Protein AF-0000000066920288 (afdb_homodimer)

InterPro domains:
  IPR000560 Histidine phosphatase superfamily, clade-2 [PF00328] (87-363)
  IPR000560 Histidine phosphatase superfamily, clade-2 [cd07061] (86-360)
  IPR029033 Histidine phosphatase superfamily [G3DSA:3.40.50.1240] (85-454)
  IPR029033 Histidine phosphatase superfamily [SSF53254] (85-442)
  IPR050645 Histidine Acid Phosphatase [PTHR11567] (82-446)

pLDDT: mean 73.89, std 30.84, range [15.23, 98.94]

Foldseek 3Di:
DPPPPPPPPDPPPPPPPPPDDDPPPPPPPPPCQDFPPPPPDDPPPPPDDDPPDVDPPPPDPDDDRPDDPCPDDPQDFAAEDPQFQAKEWEAEFFAFAFQFALDDVDCPPVFHNPDHPAQTPRRLCLLLQVLQVVLRRCVPSDDLADDPLAEAEEEAPDNRLVSSRQNSNQNRNFADDVRDDDPPDRGDDDDYYHDCVAFPVLQKDFPLLCVLQVCLQQQVDPVSVVVCVVCVFLLVLCCVQSVSRNQDNRRNLVVLQSVLSNLVVCQLSVHDDDPSLQCDDDDPDHNVRSNVVSNVSHCVSLLVQLPDPSSLLSQAQANLVVVLVVLVCCQVCVPNRNHHYYYYYHHWNHQSSNCVLLAFPDRGDHHSWHKMWTWGPPPHTKIFIWIKDFDDDSSDTDHMGIGGTRGHPVQVVQADDPRIHHSVVSCVSNVVSHDDDVCVRGVDIDRNPPPPPPDPPPPPPPPPPPPVPPPCPVPPPPPDDDDPDPDDDDDDDDDDDDPDPD/DDPPDDDPPPPDPPPPDPDDDDPPPPPPPVPCLDDPPPPPPDPPPPPDDACDCYGPPDPDPPPDGPPDDCPDQFADFAAFDPQFQAKEWEAEFFAFAFQFALDDCPVVPVQHDPDHRAQTPRRLCLLLQVLQVVLRRCVPSDDLADDPLAEAEEEAPDNRLVSSRQNSNQNRNFADDVRDDDPPDRGDDDDYYHDCVAFPVLQKDFPLLCVLQVCLQQQVDPVSVVVCVVCVFLLVLCCVQSVPRNQDNRRNLVVLQSVLSNLVVCQLSVHDDDPSLQCDDDDPDHNVNSNVVSNVSHCVSLLVQLPDDSSLLSQAQANLVVVLVVLVCCQVPVPNRNHHYYYYYHHWNHQSSNCVLLQFPDRGDHHSWHKMWTWGPPPHTKIFIWIKDFDDDSSDTDHMGIGGTRGHPVQVVQADDSRIHHSVVSCVSNVVSHDDDVCVRGVPIDRNPPPPPPPPPPPPPPPPPPPVPPPPPPVVPPPPPPPPDPPDDPPDDPDDPDDDDD

Organism: Strongyloides stercoralis (NCBI:txid6248)

Secondary structure (DSSP, 8-state):
--TTSGGGSGGGGGGSSTT---------------------------------SS-----------S-S----S--------TTEEEEEEEEE---B--SS-SS---TT-TT-SS-TTSB-HHHHHHHHHHHHHHHHHHTTSS-SS--TTTEEEEE-SSHHHHHHHHHHHHHH----GGG--STT--------EE-HHHH-GGGEE-HHHHHHHHHHHTT-SHHHHHHHHHTHHHHHHHHHH-GGG---GGGHHHHHHHHHHHHHHHHHTTPPPPHHHHT--BTTB-HHHHHHHHHTTTTHHHHHHHHSHHHHHHHHHHHHHHHHHHHHHHHHSTTT----EEEEEE-HHHHHHHHHHTTB--S---TT-EEEEEEE-SSSSEEEEEEEEEEEETTEEEEEEEEE--B-HHHHHHEETTTEEEHHHHHHHTGGG----HHHH-SS-EE-------------------------------------------------------/--TT----GGGGGGGGGGGS-------------------------------TTT-----------TTS----STT------TTEEEEEEEEE---B--SS-SS---S-STT-SS-TTSB-HHHHHHHHHHHHHHHHHHTTSS-SS--TTTEEEEE-SSHHHHHHHHHHHHHH----GGG--STT--------EE-HHHH-GGGEE-HHHHHHHHHHHTT-SHHHHHHHHHTHHHHHHHHHH-GGG---GGGHHHHHHHHHHHHHHHHHTTPPPPHHHHT--BTTB-HHHHHHHHHTTTTHHHHHHHHSHHHHHHHHHHHHHHHHHHHHHHHHSTTT----EEEEEE-HHHHHHHHHHTTB--S---TT-EEEEEEE-SSSSEEEEEEEEEEEETTEEEEEEEEE--B-HHHHHHEETTTEEEHHHHHHHTGGG----HHHH-SS-EE------------------------------------------TT-----------

Structure (mmCIF, N/CA/C/O backbone):
data_AF-0000000066920288-model_v1
#
loop_
_entity.id
_entity.type
_entity.pdbx_description
1 polymer '2,3-bisphosphoglycerate 3-phosphatase'
#
loop_
_atom_site.group_PDB
_atom_site.id
_atom_site.type_symbol
_atom_site.label_atom_id
_atom_site.label_alt_id
_atom_site.label_comp_id
_atom_site.label_asym_id
_atom_site.label_entity_id
_atom_site.label_seq_id
_atom_site.pdbx_PDB_ins_code
_atom_site.Cartn_x
_atom_site.Cartn_y
_atom_site.Cartn_z
_atom_site.occupancy
_atom_site.B_iso_or_equiv
_atom_site.auth_seq_id
_atom_site.auth_comp_id
_atom_site.auth_asym_id
_atom_site.auth_atom_id
_atom_site.pdbx_PDB_model_num
ATOM 1 N N . MET A 1 1 ? -28.141 -72.062 24.031 1 22.42 1 MET A N 1
ATOM 2 C CA . MET A 1 1 ? -27 -72.25 23.125 1 22.42 1 MET A CA 1
ATOM 3 C C . MET A 1 1 ? -27.438 -72.125 21.672 1 22.42 1 MET A C 1
ATOM 5 O O . MET A 1 1 ? -26.734 -71.562 20.828 1 22.42 1 MET A O 1
ATOM 9 N N . SER A 1 2 ? -28.375 -73 21.188 1 24.81 2 SER A N 1
ATOM 10 C CA . SER A 1 2 ? -28.609 -73.812 19.984 1 24.81 2 SER A CA 1
ATOM 11 C C . SER A 1 2 ? -29.219 -73 18.875 1 24.81 2 SER A C 1
ATOM 13 O O . SER A 1 2 ? -29.125 -73.312 17.703 1 24.81 2 SER A O 1
ATOM 15 N N . LYS A 1 3 ? -30.25 -72.25 19.156 1 25.55 3 LYS A N 1
ATOM 16 C CA . LYS A 1 3 ? -31.344 -71.688 18.359 1 25.55 3 LYS A CA 1
ATOM 17 C C . LYS A 1 3 ? -30.828 -70.625 17.406 1 25.55 3 LYS A C 1
ATOM 19 O O . LYS A 1 3 ? -31.625 -69.938 16.781 1 25.55 3 LYS A O 1
ATOM 24 N N . TYR A 1 4 ? -29.422 -70.125 17.5 1 25.45 4 TYR A N 1
ATOM 25 C CA . TYR A 1 4 ? -28.688 -69 16.969 1 25.45 4 TYR A CA 1
ATOM 26 C C . TYR A 1 4 ? -28.469 -69.125 15.461 1 25.45 4 TYR A C 1
ATOM 28 O O . TYR A 1 4 ? -27.938 -68.25 14.805 1 25.45 4 TYR A O 1
ATOM 36 N N . PHE A 1 5 ? -28.359 -70.438 14.93 1 26.66 5 PHE A N 1
ATOM 37 C CA . PHE A 1 5 ? -27.547 -70.75 13.766 1 26.66 5 PHE A CA 1
ATOM 38 C C . PHE A 1 5 ? -28.219 -70.312 12.484 1 26.66 5 PHE A C 1
ATOM 40 O O . PHE A 1 5 ? -27.609 -70.312 11.414 1 26.66 5 PHE A O 1
ATOM 47 N N . PHE A 1 6 ? -29.562 -70.25 12.344 1 25.16 6 PHE A N 1
ATOM 48 C CA . PHE A 1 6 ? -30.375 -70.438 11.148 1 25.16 6 PHE A CA 1
ATOM 49 C C . PHE A 1 6 ? -30.297 -69.188 10.266 1 25.16 6 PHE A C 1
ATOM 51 O O . PHE A 1 6 ? -30.656 -69.25 9.086 1 25.16 6 PHE A O 1
ATOM 58 N N . PHE A 1 7 ? -30.172 -67.938 10.805 1 25.56 7 PHE A N 1
ATOM 59 C CA . PHE A 1 7 ? -30.609 -66.688 10.18 1 25.56 7 PHE A CA 1
ATOM 60 C C . PHE A 1 7 ? -29.641 -66.25 9.078 1 25.56 7 PHE A C 1
ATOM 62 O O . PHE A 1 7 ? -29.797 -65.188 8.484 1 25.56 7 PHE A O 1
ATOM 69 N N . ILE A 1 8 ? -28.453 -66.938 8.805 1 26.42 8 ILE A N 1
ATOM 70 C CA . ILE A 1 8 ? -27.281 -66.5 8.047 1 26.42 8 ILE A CA 1
ATOM 71 C C . ILE A 1 8 ? -27.578 -66.625 6.555 1 26.42 8 ILE A C 1
ATOM 73 O O . ILE A 1 8 ? -27.031 -65.812 5.77 1 26.42 8 ILE A O 1
ATOM 77 N N . ILE A 1 9 ? -28.375 -67.562 6.023 1 26.83 9 ILE A N 1
ATOM 78 C CA . ILE A 1 9 ? -28.281 -68.062 4.672 1 26.83 9 ILE A CA 1
ATOM 79 C C . ILE A 1 9 ? -28.859 -67.062 3.67 1 26.83 9 ILE A C 1
ATOM 81 O O . ILE A 1 9 ? -28.344 -66.938 2.557 1 26.83 9 ILE A O 1
ATOM 85 N N . ILE A 1 10 ? -29.969 -66.312 3.922 1 24.98 10 ILE A N 1
ATOM 86 C CA . ILE A 1 10 ? -30.875 -65.875 2.871 1 24.98 10 ILE A CA 1
ATOM 87 C C . ILE A 1 10 ? -30.219 -64.688 2.117 1 24.98 10 ILE A C 1
ATOM 89 O O . ILE A 1 10 ? -30.453 -64.562 0.915 1 24.98 10 ILE A O 1
ATOM 93 N N . ILE A 1 11 ? -29.422 -63.75 2.734 1 26.41 11 ILE A N 1
ATOM 94 C CA . ILE A 1 11 ? -29.281 -62.406 2.213 1 26.41 11 ILE A CA 1
ATOM 95 C C . ILE A 1 11 ? -28.312 -62.406 1.032 1 26.41 11 ILE A C 1
ATOM 97 O O . ILE A 1 11 ? -28.25 -61.438 0.276 1 26.41 11 ILE A O 1
ATOM 101 N N . THR A 1 12 ? -27.531 -63.5 0.708 1 24.62 12 THR A N 1
ATOM 102 C CA . THR A 1 12 ? -26.438 -63.5 -0.267 1 24.62 12 THR A CA 1
ATOM 103 C C . THR A 1 12 ? -26.984 -63.438 -1.689 1 24.62 12 THR A C 1
ATOM 105 O O . THR A 1 12 ? -26.266 -63.094 -2.625 1 24.62 12 THR A O 1
ATOM 108 N N . PHE A 1 13 ? -28.188 -64 -1.897 1 26.08 13 PHE A N 1
ATOM 109 C CA . PHE A 1 13 ? -28.578 -64.375 -3.248 1 26.08 13 PHE A CA 1
ATOM 110 C C . PHE A 1 13 ? -28.75 -63.156 -4.141 1 26.08 13 PHE A C 1
ATOM 112 O O . PHE A 1 13 ? -28.5 -63.219 -5.348 1 26.08 13 PHE A O 1
ATOM 119 N N . LEU A 1 14 ? -29.297 -62.062 -3.607 1 22.94 14 LEU A N 1
ATOM 120 C CA . LEU A 1 14 ? -29.875 -61.062 -4.508 1 22.94 14 LEU A CA 1
ATOM 121 C C . LEU A 1 14 ? -28.781 -60.312 -5.27 1 22.94 14 LEU A C 1
ATOM 123 O O . LEU A 1 14 ? -29.078 -59.375 -6.027 1 22.94 14 LEU A O 1
ATOM 127 N N . LEU A 1 15 ? -27.484 -60.469 -4.996 1 23.77 15 LEU A N 1
ATOM 128 C CA . LEU A 1 15 ? -26.375 -59.688 -5.523 1 23.77 15 LEU A CA 1
ATOM 129 C C . LEU A 1 15 ? -26.141 -60 -7 1 23.77 15 LEU A C 1
ATOM 131 O O . LEU A 1 15 ? -25.516 -59.188 -7.711 1 23.77 15 LEU A O 1
ATOM 135 N N . PHE A 1 16 ? -26.406 -61.188 -7.477 1 23.61 16 PHE A N 1
ATOM 136 C CA . PHE A 1 16 ? -25.672 -61.719 -8.633 1 23.61 16 PHE A CA 1
ATOM 137 C C . PHE A 1 16 ? -26.188 -61.062 -9.922 1 23.61 16 PHE A C 1
ATOM 139 O O . PHE A 1 16 ? -25.469 -61 -10.922 1 23.61 16 PHE A O 1
ATOM 146 N N . LEU A 1 17 ? -27.484 -60.875 -10.07 1 20.44 17 LEU A N 1
ATOM 147 C CA . LEU A 1 17 ? -28.016 -61 -11.422 1 20.44 17 LEU A CA 1
ATOM 148 C C . LEU A 1 17 ? -27.609 -59.844 -12.305 1 20.44 17 LEU A C 1
ATOM 150 O O . LEU A 1 17 ? -27.828 -59.844 -13.516 1 20.44 17 LEU A O 1
ATOM 154 N N . ASN A 1 18 ? -27.406 -58.625 -11.797 1 20.14 18 ASN A N 1
ATOM 155 C CA . ASN A 1 18 ? -27.688 -57.5 -12.695 1 20.14 18 ASN A CA 1
ATOM 156 C C . ASN A 1 18 ? -26.562 -57.312 -13.703 1 20.14 18 ASN A C 1
ATOM 158 O O . ASN A 1 18 ? -25.828 -56.312 -13.609 1 20.14 18 ASN A O 1
ATOM 162 N N . PHE A 1 19 ? -25.656 -58.25 -14.023 1 21.72 19 PHE A N 1
ATOM 163 C CA . PHE A 1 19 ? -24.406 -58 -14.727 1 21.72 19 PHE A CA 1
ATOM 164 C C . PHE A 1 19 ? -24.656 -57.656 -16.188 1 21.72 19 PHE A C 1
ATOM 166 O O . PHE A 1 19 ? -23.844 -56.969 -16.828 1 21.72 19 PHE A O 1
ATOM 173 N N . PHE A 1 20 ? -25.547 -58.375 -16.953 1 20.83 20 PHE A N 1
ATOM 174 C CA . PHE A 1 20 ? -25.156 -58.781 -18.281 1 20.83 20 PHE A CA 1
ATOM 175 C C . PHE A 1 20 ? -25.234 -57.625 -19.266 1 20.83 20 PHE A C 1
ATOM 177 O O . PHE A 1 20 ? -24.344 -57.469 -20.125 1 20.83 20 PHE A O 1
ATOM 184 N N . THR A 1 21 ? -26.438 -57.094 -19.578 1 18.03 21 THR A N 1
ATOM 185 C CA . THR A 1 21 ? -26.859 -57.125 -20.969 1 18.03 21 THR A CA 1
ATOM 186 C C . THR A 1 21 ? -26.141 -56.031 -21.766 1 18.03 21 THR A C 1
ATOM 188 O O . THR A 1 21 ? -25.672 -56.281 -22.891 1 18.03 21 THR A O 1
ATOM 191 N N . ASN A 1 22 ? -26.547 -54.75 -21.703 1 19.12 22 ASN A N 1
ATOM 192 C CA . ASN A 1 22 ? -26.938 -54.062 -22.922 1 19.12 22 ASN A CA 1
ATOM 193 C C . ASN A 1 22 ? -25.719 -53.531 -23.656 1 19.12 22 ASN A C 1
ATOM 195 O O . ASN A 1 22 ? -24.969 -52.719 -23.109 1 19.12 22 ASN A O 1
ATOM 199 N N . LYS A 1 23 ? -25.156 -54.281 -24.625 1 22.09 23 LYS A N 1
ATOM 200 C CA . LYS A 1 23 ? -24.016 -54.125 -25.531 1 22.09 23 LYS A CA 1
ATOM 201 C C . LYS A 1 23 ? -24.234 -52.938 -26.469 1 22.09 23 LYS A C 1
ATOM 203 O O . LYS A 1 23 ? -23.688 -52.906 -27.578 1 22.09 23 LYS A O 1
ATOM 208 N N . VAL A 1 24 ? -25.078 -51.875 -26.203 1 19.77 24 VAL A N 1
ATOM 209 C CA . VAL A 1 24 ? -25.406 -51.125 -27.391 1 19.77 24 VAL A CA 1
ATOM 210 C C . VAL A 1 24 ? -24.141 -50.625 -28.062 1 19.77 24 VAL A C 1
ATOM 212 O O . VAL A 1 24 ? -23.203 -50.188 -27.359 1 19.77 24 VAL A O 1
ATOM 215 N N . SER A 1 25 ? -23.906 -50.969 -29.359 1 19.45 25 SER A N 1
ATOM 216 C CA . SER A 1 25 ? -22.906 -50.844 -30.422 1 19.45 25 SER A CA 1
ATOM 217 C C . SER A 1 25 ? -22.562 -49.375 -30.703 1 19.45 25 SER A C 1
ATOM 219 O O . SER A 1 25 ? -23.359 -48.656 -31.312 1 19.45 25 SER A O 1
ATOM 221 N N . ALA A 1 26 ? -22.422 -48.531 -29.75 1 19.11 26 ALA A N 1
ATOM 222 C CA . ALA A 1 26 ? -22.312 -47.094 -30.125 1 19.11 26 ALA A CA 1
ATOM 223 C C . ALA A 1 26 ? -21.188 -46.875 -31.125 1 19.11 26 ALA A C 1
ATOM 225 O O . ALA A 1 26 ? -20.031 -47.25 -30.844 1 19.11 26 ALA A O 1
ATOM 226 N N . SER A 1 27 ? -21.484 -46.938 -32.438 1 19.3 27 SER A N 1
ATOM 227 C CA . SER A 1 27 ? -20.781 -46.656 -33.688 1 19.3 27 SER A CA 1
ATOM 228 C C . SER A 1 27 ? -19.953 -45.375 -33.594 1 19.3 27 SER A C 1
ATOM 230 O O . SER A 1 27 ? -20.453 -44.344 -33.156 1 19.3 27 SER A O 1
ATOM 232 N N . SER A 1 28 ? -18.641 -45.5 -33.562 1 19.73 28 SER A N 1
ATOM 233 C CA . SER A 1 28 ? -17.5 -44.625 -33.344 1 19.73 28 SER A CA 1
ATOM 234 C C . SER A 1 28 ? -17.406 -43.562 -34.406 1 19.73 28 SER A C 1
ATOM 236 O O . SER A 1 28 ? -16.766 -43.781 -35.438 1 19.73 28 SER A O 1
ATOM 238 N N . TYR A 1 29 ? -18.578 -43.031 -35 1 18.22 29 TYR A N 1
ATOM 239 C CA . TYR A 1 29 ? -18.312 -42.188 -36.156 1 18.22 29 TYR A CA 1
ATOM 240 C C . TYR A 1 29 ? -17.219 -41.188 -35.844 1 18.22 29 TYR A C 1
ATOM 242 O O . TYR A 1 29 ? -17.344 -40.406 -34.875 1 18.22 29 TYR A O 1
ATOM 250 N N . LYS A 1 30 ? -16.031 -41.438 -36.281 1 22.17 30 LYS A N 1
ATOM 251 C CA . LYS A 1 30 ? -14.695 -40.844 -36.344 1 22.17 30 LYS A CA 1
ATOM 252 C C . LYS A 1 30 ? -14.734 -39.438 -36.969 1 22.17 30 LYS A C 1
ATOM 254 O O . LYS A 1 30 ? -14.383 -39.25 -38.125 1 22.17 30 LYS A O 1
ATOM 259 N N . ASN A 1 31 ? -15.898 -38.688 -36.75 1 18.06 31 ASN A N 1
ATOM 260 C CA . ASN A 1 31 ? -15.906 -37.5 -37.625 1 18.06 31 ASN A CA 1
ATOM 261 C C . ASN A 1 31 ? -14.562 -36.781 -37.594 1 18.06 31 ASN A C 1
ATOM 263 O O . ASN A 1 31 ? -13.898 -36.719 -36.562 1 18.06 31 ASN A O 1
ATOM 267 N N . LEU A 1 32 ? -14 -36.594 -38.75 1 18.88 32 LEU A N 1
ATOM 268 C CA . LEU A 1 32 ? -12.836 -36.031 -39.438 1 18.88 32 LEU A CA 1
ATOM 269 C C . LEU A 1 32 ? -12.555 -34.594 -38.938 1 18.88 32 LEU A C 1
ATOM 271 O O . LEU A 1 32 ? -13.219 -33.656 -39.375 1 18.88 32 LEU A O 1
ATOM 275 N N . ILE A 1 33 ? -12.797 -34.406 -37.625 1 18.81 33 ILE A N 1
ATOM 276 C CA . ILE A 1 33 ? -12.648 -32.969 -37.438 1 18.81 33 ILE A CA 1
ATOM 277 C C . ILE A 1 33 ? -11.273 -32.531 -37.906 1 18.81 33 ILE A C 1
ATOM 279 O O . ILE A 1 33 ? -10.25 -32.969 -37.406 1 18.81 33 ILE A O 1
ATOM 283 N N . ARG A 1 34 ? -11.203 -32.188 -39.031 1 19.7 34 ARG A N 1
ATOM 284 C CA . ARG A 1 34 ? -10.109 -31.625 -39.812 1 19.7 34 ARG A CA 1
ATOM 285 C C . ARG A 1 34 ? -9.359 -30.562 -39.031 1 19.7 34 ARG A C 1
ATOM 287 O O . ARG A 1 34 ? -9.977 -29.656 -38.438 1 19.7 34 ARG A O 1
ATOM 294 N N . LYS A 1 35 ? -8.203 -30.969 -38.688 1 22.52 35 LYS A N 1
ATOM 295 C CA . LYS A 1 35 ? -7.133 -30.219 -38.062 1 22.52 35 LYS A CA 1
ATOM 296 C C . LYS A 1 35 ? -6.941 -28.859 -38.719 1 22.52 35 LYS A C 1
ATOM 298 O O . LYS A 1 35 ? -6.668 -28.766 -39.906 1 22.52 35 LYS A O 1
ATOM 303 N N . ARG A 1 36 ? -7.793 -27.922 -38.281 1 18.95 36 ARG A N 1
ATOM 304 C CA . ARG A 1 36 ? -7.609 -26.609 -38.906 1 18.95 36 ARG A CA 1
ATOM 305 C C . ARG A 1 36 ? -6.133 -26.219 -38.938 1 18.95 36 ARG A C 1
ATOM 307 O O . ARG A 1 36 ? -5.453 -26.281 -37.906 1 18.95 36 ARG A O 1
ATOM 314 N N . GLU A 1 37 ? -5.609 -26.406 -40.062 1 22.81 37 GLU A N 1
ATOM 315 C CA . GLU A 1 37 ? -4.262 -26.031 -40.469 1 22.81 37 GLU A CA 1
ATOM 316 C C . GLU A 1 37 ? -3.971 -24.562 -40.156 1 22.81 37 GLU A C 1
ATOM 318 O O . GLU A 1 37 ? -4.582 -23.672 -40.75 1 22.81 37 GLU A O 1
ATOM 323 N N . GLU A 1 38 ? -3.896 -24.297 -38.938 1 20.47 38 GLU A N 1
ATOM 324 C CA . GLU A 1 38 ? -3.678 -22.875 -38.656 1 20.47 38 GLU A CA 1
ATOM 325 C C . GLU A 1 38 ? -2.4 -22.375 -39.312 1 20.47 38 GLU A C 1
ATOM 327 O O . GLU A 1 38 ? -1.311 -22.875 -39.062 1 20.47 38 GLU A O 1
ATOM 332 N N . ILE A 1 39 ? -2.574 -21.953 -40.5 1 21.84 39 ILE A N 1
ATOM 333 C CA . ILE A 1 39 ? -1.542 -21.281 -41.281 1 21.84 39 ILE A CA 1
ATOM 334 C C . ILE A 1 39 ? -0.946 -20.141 -40.469 1 21.84 39 ILE A C 1
ATOM 336 O O . ILE A 1 39 ? -1.652 -19.188 -40.125 1 21.84 39 ILE A O 1
ATOM 340 N N . VAL A 1 40 ? 0.105 -20.406 -39.781 1 23.23 40 VAL A N 1
ATOM 341 C CA . VAL A 1 40 ? 0.87 -19.578 -38.875 1 23.23 40 VAL A CA 1
ATOM 342 C C . VAL A 1 40 ? 1.486 -18.406 -39.625 1 23.23 40 VAL A C 1
ATOM 344 O O . VAL A 1 40 ? 2.494 -18.562 -40.312 1 23.23 40 VAL A O 1
ATOM 347 N N . ASP A 1 41 ? 0.615 -17.672 -40.312 1 20.81 41 ASP A N 1
ATOM 348 C CA . ASP A 1 41 ? 1.291 -16.609 -41.031 1 20.81 41 ASP A CA 1
ATOM 349 C C . ASP A 1 41 ? 2.17 -15.773 -40.094 1 20.81 41 ASP A C 1
ATOM 351 O O . ASP A 1 41 ? 1.993 -15.812 -38.875 1 20.81 41 ASP A O 1
ATOM 355 N N . ASN A 1 42 ? 2.816 -14.734 -40.688 1 23.11 42 ASN A N 1
ATOM 356 C CA . ASN A 1 42 ? 3.951 -13.844 -40.438 1 23.11 42 ASN A CA 1
ATOM 357 C C . ASN A 1 42 ? 3.729 -12.953 -39.219 1 23.11 42 ASN A C 1
ATOM 359 O O . ASN A 1 42 ? 2.668 -12.344 -39.094 1 23.11 42 ASN A O 1
ATOM 363 N N . GLU A 1 43 ? 4.465 -13.172 -38.281 1 24.05 43 GLU A N 1
ATOM 364 C CA . GLU A 1 43 ? 4.402 -12.633 -36.906 1 24.05 43 GLU A CA 1
ATOM 365 C C . GLU A 1 43 ? 4.508 -11.109 -36.906 1 24.05 43 GLU A C 1
ATOM 367 O O . GLU A 1 43 ? 5.578 -10.555 -37.188 1 24.05 43 GLU A O 1
ATOM 372 N N . PRO A 1 44 ? 3.576 -10.336 -37.562 1 24.78 44 PRO A N 1
ATOM 373 C CA . PRO A 1 44 ? 4.027 -8.945 -37.406 1 24.78 44 PRO A CA 1
ATOM 374 C C . PRO A 1 44 ? 4.172 -8.523 -35.969 1 24.78 44 PRO A C 1
ATOM 376 O O . PRO A 1 44 ? 3.305 -8.82 -35.125 1 24.78 44 PRO A O 1
ATOM 379 N N . ASN A 1 45 ? 5.336 -8.406 -35.312 1 24.78 45 ASN A N 1
ATOM 380 C CA . ASN A 1 45 ? 5.789 -7.938 -34 1 24.78 45 ASN A CA 1
ATOM 381 C C . ASN A 1 45 ? 5.176 -6.586 -33.656 1 24.78 45 ASN A C 1
ATOM 383 O O . ASN A 1 45 ? 5.723 -5.848 -32.812 1 24.78 45 ASN A O 1
ATOM 387 N N . SER A 1 46 ? 4.285 -5.973 -34.438 1 24.16 46 SER A N 1
ATOM 388 C CA . SER A 1 46 ? 3.789 -4.645 -34.094 1 24.16 46 SER A CA 1
ATOM 389 C C . SER A 1 46 ? 2.869 -4.691 -32.875 1 24.16 46 SER A C 1
ATOM 391 O O . SER A 1 46 ? 1.841 -5.371 -32.906 1 24.16 46 SER A O 1
ATOM 393 N N . THR A 1 47 ? 3.361 -4.562 -31.656 1 26.78 47 THR A N 1
ATOM 394 C CA . THR A 1 47 ? 2.482 -4.344 -30.516 1 26.78 47 THR A CA 1
ATOM 395 C C . THR A 1 47 ? 1.439 -3.275 -30.828 1 26.78 47 THR A C 1
ATOM 397 O O . THR A 1 47 ? 1.716 -2.08 -30.719 1 26.78 47 THR A O 1
ATOM 400 N N . GLU A 1 48 ? 0.559 -3.234 -31.875 1 23.62 48 GLU A N 1
ATOM 401 C CA . GLU A 1 48 ? -0.485 -2.227 -32.031 1 23.62 48 GLU A CA 1
ATOM 402 C C . GLU A 1 48 ? -1.294 -2.068 -30.75 1 23.62 48 GLU A C 1
ATOM 404 O O . GLU A 1 48 ? -1.365 -2.992 -29.938 1 23.62 48 GLU A O 1
ATOM 409 N N . ILE A 1 49 ? -2.219 -0.862 -30.672 1 26.91 49 ILE A N 1
ATOM 410 C CA . ILE A 1 49 ? -2.764 0.38 -30.141 1 26.91 49 ILE A CA 1
ATOM 411 C C . ILE A 1 49 ? -3.953 0.071 -29.234 1 26.91 49 ILE A C 1
ATOM 413 O O . ILE A 1 49 ? -4.82 -0.733 -29.578 1 26.91 49 ILE A O 1
ATOM 417 N N . PHE A 1 50 ? -3.885 0.544 -28.109 1 28.69 50 PHE A N 1
ATOM 418 C CA . PHE A 1 50 ? -4.781 0.933 -27.016 1 28.69 50 PHE A CA 1
ATOM 419 C C . PHE A 1 50 ? -5.871 1.867 -27.531 1 28.69 50 PHE A C 1
ATOM 421 O O . PHE A 1 50 ? -5.602 3.023 -27.859 1 28.69 50 PHE A O 1
ATOM 428 N N . ASP A 1 51 ? -7.047 1.582 -28.125 1 27.34 51 ASP A N 1
ATOM 429 C CA . ASP A 1 51 ? -8.008 2.678 -28.188 1 27.34 51 ASP A CA 1
ATOM 430 C C . ASP A 1 51 ? -8.656 2.904 -26.812 1 27.34 51 ASP A C 1
ATOM 432 O O . ASP A 1 51 ? -9.477 2.096 -26.375 1 27.34 51 ASP A O 1
ATOM 436 N N . ASP A 1 52 ? -8.141 3.402 -25.859 1 28.78 52 ASP A N 1
ATOM 437 C CA . ASP A 1 52 ? -8.852 3.668 -24.609 1 28.78 52 ASP A CA 1
ATOM 438 C C . ASP A 1 52 ? -10.148 4.422 -24.875 1 28.78 52 ASP A C 1
ATOM 440 O O . ASP A 1 52 ? -10.734 4.992 -23.953 1 28.78 52 ASP A O 1
ATOM 444 N N . PRO A 1 53 ? -10.898 4.867 -26.047 1 31.69 53 PRO A N 1
ATOM 445 C CA . PRO A 1 53 ? -12.062 5.715 -25.797 1 31.69 53 PRO A CA 1
ATOM 446 C C . PRO A 1 53 ? -13.195 4.969 -25.078 1 31.69 53 PRO A C 1
ATOM 448 O O . PRO A 1 53 ? -13.219 3.734 -25.094 1 31.69 53 PRO A O 1
ATOM 451 N N . ASP A 1 54 ? -14.492 5.117 -24.594 1 30.31 54 ASP A N 1
ATOM 452 C CA . ASP A 1 54 ? -15.469 4.07 -24.328 1 30.31 54 ASP A CA 1
ATOM 453 C C . ASP A 1 54 ? -15.406 2.975 -25.391 1 30.31 54 ASP A C 1
ATOM 455 O O . ASP A 1 54 ? -15.633 3.236 -26.562 1 30.31 54 ASP A O 1
ATOM 459 N N . VAL A 1 55 ? -14.75 1.848 -25.438 1 32.19 55 VAL A N 1
ATOM 460 C CA . VAL A 1 55 ? -14.219 0.715 -26.188 1 32.19 55 VAL A CA 1
ATOM 461 C C . VAL A 1 55 ? -15.344 0.025 -26.953 1 32.19 55 VAL A C 1
ATOM 463 O O . VAL A 1 55 ? -16.266 -0.517 -26.344 1 32.19 55 VAL A O 1
ATOM 466 N N . ASN A 1 56 ? -15.523 0.317 -28.25 1 27.67 56 ASN A N 1
ATOM 467 C CA . ASN A 1 56 ? -16.266 -0.487 -29.219 1 27.67 56 ASN A CA 1
ATOM 468 C C . ASN A 1 56 ? -15.672 -1.88 -29.375 1 27.67 56 ASN A C 1
ATOM 470 O O . ASN A 1 56 ? -14.711 -2.068 -30.125 1 27.67 56 ASN A O 1
ATOM 474 N N . VAL A 1 57 ? -15.508 -2.697 -28.516 1 28.47 57 VAL A N 1
ATOM 475 C CA . VAL A 1 57 ? -15.062 -4.082 -28.625 1 28.47 57 VAL A CA 1
ATOM 476 C C . VAL A 1 57 ? -15.93 -4.828 -29.641 1 28.47 57 VAL A C 1
ATOM 478 O O . VAL A 1 57 ? -17.109 -5.078 -29.391 1 28.47 57 VAL A O 1
ATOM 481 N N . LEU A 1 58 ? -15.648 -4.652 -30.938 1 26.14 58 LEU A N 1
ATOM 482 C CA . LEU A 1 58 ? -16.203 -5.617 -31.891 1 26.14 58 LEU A CA 1
ATOM 483 C C . LEU A 1 58 ? -15.594 -6.996 -31.672 1 26.14 58 LEU A C 1
ATOM 485 O O . LEU A 1 58 ? -14.383 -7.18 -31.859 1 26.14 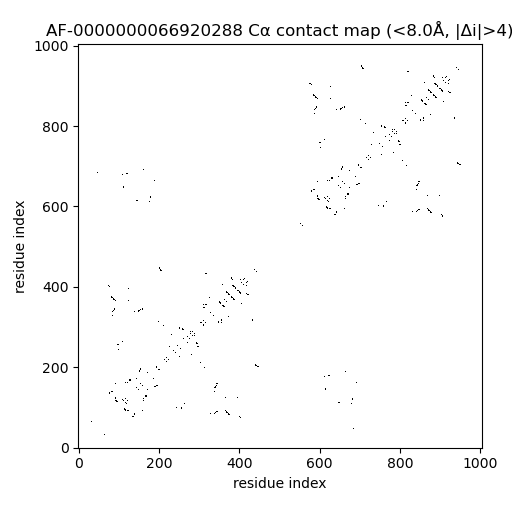58 LEU A O 1
ATOM 489 N N . LEU A 1 59 ? -16.109 -7.945 -30.938 1 26.77 59 LEU A N 1
ATOM 490 C CA . LEU A 1 59 ? -15.859 -9.375 -30.828 1 26.77 59 LEU A CA 1
ATOM 491 C C . LEU A 1 59 ? -15.875 -10.039 -32.188 1 26.77 59 LEU A C 1
ATOM 493 O O . LEU A 1 59 ? -16.922 -10.148 -32.844 1 26.77 59 LEU A O 1
ATOM 497 N N . ASN A 1 60 ? -14.859 -9.93 -33 1 24.09 60 ASN A N 1
ATOM 498 C CA . ASN A 1 60 ? -14.812 -10.812 -34.188 1 24.09 60 ASN A CA 1
ATOM 499 C C . ASN A 1 60 ? -14.797 -12.281 -33.75 1 24.09 60 ASN A C 1
ATOM 501 O O . ASN A 1 60 ? -13.969 -12.688 -32.938 1 24.09 60 ASN A O 1
ATOM 505 N N . LYS A 1 61 ? -15.766 -13.148 -34.219 1 26 61 LYS A N 1
ATOM 506 C CA . LYS A 1 61 ? -15.977 -14.594 -34.156 1 26 61 LYS A CA 1
ATOM 507 C C . LYS A 1 61 ? -14.891 -15.336 -34.938 1 26 61 LYS A C 1
ATOM 509 O O . LYS A 1 61 ? -14.992 -15.5 -36.156 1 26 61 LYS A O 1
ATOM 514 N N . THR A 1 62 ? -13.625 -15.258 -34.688 1 23.11 62 THR A N 1
ATOM 515 C CA . THR A 1 62 ? -12.703 -16.094 -35.438 1 23.11 62 THR A CA 1
ATOM 516 C C . THR A 1 62 ? -12.984 -17.578 -35.188 1 23.11 62 THR A C 1
ATOM 518 O O . THR A 1 62 ? -13.234 -17.984 -34.062 1 23.11 62 THR A O 1
ATOM 521 N N . ASN A 1 63 ? -13.125 -18.438 -36.25 1 23.58 63 ASN A N 1
ATOM 522 C CA . ASN A 1 63 ? -13.234 -19.875 -36.5 1 23.58 63 ASN A CA 1
ATOM 523 C C . ASN A 1 63 ? -12.008 -20.641 -36 1 23.58 63 ASN A C 1
ATOM 525 O O . ASN A 1 63 ? -10.945 -20.578 -36.625 1 23.58 63 ASN A O 1
ATOM 529 N N . LEU A 1 64 ? -11.82 -20.781 -34.688 1 25.27 64 LEU A N 1
ATOM 530 C CA . LEU A 1 64 ? -10.867 -21.734 -34.125 1 25.27 64 LEU A CA 1
ATOM 531 C C . LEU A 1 64 ? -11.023 -23.109 -34.781 1 25.27 64 LEU A C 1
ATOM 533 O O . LEU A 1 64 ? -12.141 -23.594 -34.938 1 25.27 64 LEU A O 1
ATOM 537 N N . SER A 1 65 ? -10.102 -23.562 -35.406 1 24.05 65 SER A N 1
ATOM 538 C CA . SER A 1 65 ? -9.906 -24.875 -36.031 1 24.05 65 SER A CA 1
ATOM 539 C C . SER A 1 65 ? -10.219 -26 -35.062 1 24.05 65 SER A C 1
ATOM 541 O O . SER A 1 65 ? -10 -25.875 -33.844 1 24.05 65 SER A O 1
ATOM 543 N N . ASN A 1 66 ? -10.969 -27.188 -35.438 1 25.59 66 ASN A N 1
ATOM 544 C CA . ASN A 1 66 ? -11.742 -28.328 -34.969 1 25.59 66 ASN A CA 1
ATOM 545 C C . ASN A 1 66 ? -10.883 -29.281 -34.125 1 25.59 66 ASN A C 1
ATOM 547 O O . ASN A 1 66 ? -11.359 -30.328 -33.688 1 25.59 66 ASN A O 1
ATOM 551 N N . ASN A 1 67 ? -9.656 -29.484 -34.438 1 24.34 67 ASN A N 1
ATOM 552 C CA . ASN A 1 67 ? -9.242 -30.797 -34 1 24.34 67 ASN A CA 1
ATOM 553 C C . ASN A 1 67 ? -9.148 -30.859 -32.469 1 24.34 67 ASN A C 1
ATOM 555 O O . ASN A 1 67 ? -8.539 -31.781 -31.906 1 24.34 67 ASN A O 1
ATOM 559 N N . GLU A 1 68 ? -8.805 -29.719 -31.812 1 26.67 68 GLU A N 1
ATOM 560 C CA . GLU A 1 68 ? -8.547 -29.969 -30.406 1 26.67 68 GLU A CA 1
ATOM 561 C C . GLU A 1 68 ? -9.766 -30.562 -29.703 1 26.67 68 GLU A C 1
ATOM 563 O O . GLU A 1 68 ? -10.898 -30.359 -30.141 1 26.67 68 GLU A O 1
ATOM 568 N N . SER A 1 69 ? -9.633 -31.484 -28.672 1 27.55 69 SER A N 1
ATOM 569 C CA . SER A 1 69 ? -10.68 -32.219 -27.969 1 27.55 69 SER A CA 1
ATOM 570 C C . SER A 1 69 ? -11.875 -31.328 -27.672 1 27.55 69 SER A C 1
ATOM 572 O O . SER A 1 69 ? -11.742 -30.109 -27.547 1 27.55 69 SER A O 1
ATOM 574 N N . ILE A 1 70 ? -13.086 -31.781 -27.922 1 28.45 70 ILE A N 1
ATOM 575 C CA . ILE A 1 70 ? -14.438 -31.328 -27.625 1 28.45 70 ILE A CA 1
ATOM 576 C C . ILE A 1 70 ? -14.469 -30.703 -26.219 1 28.45 70 ILE A C 1
ATOM 578 O O . ILE A 1 70 ? -14.406 -31.422 -25.219 1 28.45 70 ILE A O 1
ATOM 582 N N . ILE A 1 71 ? -13.68 -29.766 -26 1 31.2 71 ILE A N 1
ATOM 583 C CA . ILE A 1 71 ? -14.031 -29.031 -24.781 1 31.2 71 ILE A CA 1
ATOM 584 C C . ILE A 1 71 ? -15.547 -28.859 -24.719 1 31.2 71 ILE A C 1
ATOM 586 O O . ILE A 1 71 ? -16.125 -28.141 -25.531 1 31.2 71 ILE A O 1
ATOM 590 N N . GLU A 1 72 ? -16.297 -29.859 -24.266 1 32.75 72 GLU A N 1
ATOM 591 C CA . GLU A 1 72 ? -17.734 -29.906 -24.078 1 32.75 72 GLU A CA 1
ATOM 592 C C . GLU A 1 72 ? -18.312 -28.531 -23.766 1 32.75 72 GLU A C 1
ATOM 594 O O . GLU A 1 72 ? -19.234 -28.078 -24.438 1 32.75 72 GLU A O 1
ATOM 599 N N . THR A 1 73 ? -18.906 -28.344 -22.391 1 35.69 73 THR A N 1
ATOM 600 C CA . THR A 1 73 ? -19.875 -27.328 -22.016 1 35.69 73 THR A CA 1
ATOM 601 C C . THR A 1 73 ? -19.281 -25.922 -22.156 1 35.69 73 THR A C 1
ATOM 603 O O . THR A 1 73 ? -18.203 -25.641 -21.609 1 35.69 73 THR A O 1
ATOM 606 N N . GLU A 1 74 ? -19.359 -25.016 -23.078 1 42.09 74 GLU A N 1
ATOM 607 C CA . GLU A 1 74 ? -19.125 -23.641 -23.5 1 42.09 74 GLU A CA 1
ATOM 608 C C . GLU A 1 74 ? -18.953 -22.719 -22.297 1 42.09 74 GLU A C 1
ATOM 610 O O . GLU A 1 74 ? -19.875 -22.531 -21.516 1 42.09 74 GLU A O 1
ATOM 615 N N . THR A 1 75 ? -17.859 -22.656 -21.641 1 58.94 75 THR A N 1
ATOM 616 C CA . THR A 1 75 ? -17.531 -21.766 -20.531 1 58.94 75 THR A CA 1
ATOM 617 C C . THR A 1 75 ? -17.984 -20.344 -20.812 1 58.94 75 THR A C 1
ATOM 619 O O . THR A 1 75 ? -17.391 -19.641 -21.641 1 58.94 75 THR A O 1
ATOM 622 N N . LYS A 1 76 ? -19.203 -20.031 -20.828 1 77.62 76 LYS A N 1
ATOM 623 C CA . LYS A 1 76 ? -19.922 -18.766 -21.016 1 77.62 76 LYS A CA 1
ATOM 624 C C . LYS A 1 76 ? -19.359 -17.672 -20.125 1 77.62 76 LYS A C 1
ATOM 626 O O . LYS A 1 76 ? -19.234 -17.859 -18.906 1 77.62 76 LYS A O 1
ATOM 631 N N . GLU A 1 77 ? -18.812 -16.625 -20.859 1 90.19 77 GLU A N 1
ATOM 632 C CA . GLU A 1 77 ? -18.453 -15.406 -20.141 1 90.19 77 GLU A CA 1
ATOM 633 C C . GLU A 1 77 ? -19.641 -14.883 -19.312 1 90.19 77 GLU A C 1
ATOM 635 O O . GLU A 1 77 ? -20.781 -14.898 -19.781 1 90.19 77 GLU A O 1
ATOM 640 N N . LEU A 1 78 ? -19.297 -14.5 -18.125 1 91.88 78 LEU A N 1
ATOM 641 C CA . LEU A 1 78 ? -20.375 -14.062 -17.234 1 91.88 78 LEU A CA 1
ATOM 642 C C . LEU A 1 78 ? -20.188 -12.609 -16.828 1 91.88 78 LEU A C 1
ATOM 644 O O . LEU A 1 78 ? -19.047 -12.133 -16.719 1 91.88 78 LEU A O 1
ATOM 648 N N . ASP A 1 79 ? -21.328 -11.969 -16.656 1 91.25 79 ASP A N 1
ATOM 649 C CA . ASP A 1 79 ? -21.391 -10.672 -15.992 1 91.25 79 ASP A CA 1
ATOM 650 C C . ASP A 1 79 ? -22.016 -10.797 -14.609 1 91.25 79 ASP A C 1
ATOM 652 O O . ASP A 1 79 ? -22.562 -11.844 -14.258 1 91.25 79 ASP A O 1
ATOM 656 N N . ILE A 1 80 ? -21.906 -9.773 -13.922 1 94.94 80 ILE A N 1
ATOM 657 C CA . ILE A 1 80 ? -22.406 -9.781 -12.547 1 94.94 80 ILE A CA 1
ATOM 658 C C . ILE A 1 80 ? -23.906 -10.008 -12.539 1 94.94 80 ILE A C 1
ATOM 660 O O . ILE A 1 80 ? -24.609 -9.555 -13.445 1 94.94 80 ILE A O 1
ATOM 664 N N . ASP A 1 81 ? -24.344 -10.711 -11.586 1 92.62 81 ASP A N 1
ATOM 665 C CA . ASP A 1 81 ? -25.797 -10.844 -11.375 1 92.62 81 ASP A CA 1
ATOM 666 C C . ASP A 1 81 ? -26.406 -9.523 -10.906 1 92.62 81 ASP A C 1
ATOM 668 O O . ASP A 1 81 ? -25.859 -8.859 -10.023 1 92.62 81 ASP A O 1
ATOM 672 N N . PRO A 1 82 ? -27.5 -9.133 -11.453 1 90.56 82 PRO A N 1
ATOM 673 C CA . PRO A 1 82 ? -28.109 -7.852 -11.094 1 90.56 82 PRO A CA 1
ATOM 674 C C . PRO A 1 82 ? -28.484 -7.77 -9.617 1 90.56 82 PRO A C 1
ATOM 676 O O . PRO A 1 82 ? -28.609 -6.672 -9.062 1 90.56 82 PRO A O 1
ATOM 679 N N . ASP A 1 83 ? -28.656 -8.914 -9.023 1 91.38 83 ASP A N 1
ATOM 680 C CA . ASP A 1 83 ? -29.078 -8.922 -7.621 1 91.38 83 ASP A CA 1
ATOM 681 C C . ASP A 1 83 ? -27.875 -9.055 -6.691 1 91.38 83 ASP A C 1
ATOM 683 O O . ASP A 1 83 ? -28.031 -9.18 -5.477 1 91.38 83 ASP A O 1
ATOM 687 N N . ALA A 1 84 ? -26.703 -9.047 -7.273 1 95.5 84 ALA A N 1
ATOM 688 C CA . ALA A 1 84 ? -25.5 -9.141 -6.445 1 95.5 84 ALA A CA 1
ATOM 689 C C . ALA A 1 84 ? -25.328 -7.898 -5.582 1 95.5 84 ALA A C 1
ATOM 691 O O . ALA A 1 84 ? -25.547 -6.773 -6.051 1 95.5 84 ALA A O 1
ATOM 692 N N . VAL A 1 85 ? -24.922 -8.117 -4.305 1 96 85 VAL A N 1
ATOM 693 C CA . VAL A 1 85 ? -24.797 -6.992 -3.391 1 96 85 VAL A CA 1
ATOM 694 C C . VAL A 1 85 ? -23.344 -6.84 -2.953 1 96 85 VAL A C 1
ATOM 696 O O . VAL A 1 85 ? -22.969 -5.816 -2.377 1 96 85 VAL A O 1
ATOM 699 N N . MET A 1 86 ? -22.578 -7.879 -3.209 1 97.44 86 MET A N 1
ATOM 700 C CA . MET A 1 86 ? -21.156 -7.84 -2.85 1 97.44 86 MET A CA 1
ATOM 701 C C . MET A 1 86 ? -20.344 -8.766 -3.746 1 97.44 86 MET A C 1
ATOM 703 O O . MET A 1 86 ? -20.828 -9.836 -4.141 1 97.44 86 MET A O 1
ATOM 707 N N . VAL A 1 87 ? -19.172 -8.359 -4.031 1 98.5 87 VAL A N 1
ATOM 708 C CA . VAL A 1 87 ? -18.25 -9.156 -4.832 1 98.5 87 VAL A CA 1
ATOM 709 C C . VAL A 1 87 ? -16.891 -9.227 -4.141 1 98.5 87 VAL A C 1
ATOM 711 O O . VAL A 1 87 ? -16.359 -8.211 -3.674 1 98.5 87 VAL A O 1
ATOM 714 N N . LEU A 1 88 ? -16.391 -10.438 -4.043 1 98.75 88 LEU A N 1
ATOM 715 C CA . LEU A 1 88 ? -15.016 -10.656 -3.594 1 98.75 88 LEU A CA 1
ATOM 716 C C . LEU A 1 88 ? -14.164 -11.25 -4.715 1 98.75 88 LEU A C 1
ATOM 718 O O . LEU A 1 88 ? -14.594 -12.18 -5.398 1 98.75 88 LEU A O 1
ATOM 722 N N . TYR A 1 89 ? -13.023 -10.672 -4.926 1 98.88 89 TYR A N 1
ATOM 723 C CA . TYR A 1 89 ? -12.117 -11.328 -5.859 1 98.88 89 TYR A CA 1
ATOM 724 C C . TYR A 1 89 ? -10.781 -11.633 -5.199 1 98.88 89 TYR A C 1
ATOM 726 O O . TYR A 1 89 ? -10.336 -10.891 -4.316 1 98.88 89 TYR A O 1
ATOM 734 N N . VAL A 1 90 ? -10.188 -12.703 -5.57 1 98.94 90 VAL A N 1
ATOM 735 C CA . VAL A 1 90 ? -8.844 -13.117 -5.172 1 98.94 90 VAL A CA 1
ATOM 736 C C . VAL A 1 90 ? -7.996 -13.398 -6.41 1 98.94 90 VAL A C 1
ATOM 738 O O . VAL A 1 90 ? -8.461 -14.055 -7.348 1 98.94 90 VAL A O 1
ATOM 741 N N . ILE A 1 91 ? -6.801 -12.867 -6.367 1 98.88 91 ILE A N 1
ATOM 742 C CA . ILE A 1 91 ? -5.961 -13.023 -7.547 1 98.88 91 ILE A CA 1
ATOM 743 C C . ILE A 1 91 ? -4.551 -13.438 -7.129 1 98.88 91 ILE A C 1
ATOM 745 O O . ILE A 1 91 ? -4.023 -12.953 -6.129 1 98.88 91 ILE A O 1
ATOM 749 N N . ARG A 1 92 ? -4.031 -14.383 -7.836 1 98.81 92 ARG A N 1
ATOM 750 C CA . ARG A 1 92 ? -2.59 -14.602 -7.824 1 98.81 92 ARG A CA 1
ATOM 751 C C . ARG A 1 92 ? -1.858 -13.469 -8.539 1 98.81 92 ARG A C 1
ATOM 753 O O . ARG A 1 92 ? -2.303 -13 -9.586 1 98.81 92 ARG A O 1
ATOM 760 N N . HIS A 1 93 ? -0.786 -13.086 -8.023 1 98.75 93 HIS A N 1
ATOM 761 C CA . HIS A 1 93 ? -0.055 -11.992 -8.648 1 98.75 93 HIS A CA 1
ATOM 762 C C . HIS A 1 93 ? 0.246 -12.297 -10.109 1 98.75 93 HIS A C 1
ATOM 764 O O . HIS A 1 93 ? 0.255 -13.461 -10.516 1 98.75 93 HIS A O 1
ATOM 770 N N . GLY A 1 94 ? 0.521 -11.227 -10.898 1 97.31 94 GLY A N 1
ATOM 771 C CA . GLY A 1 94 ? 0.9 -11.367 -12.289 1 97.31 94 GLY A CA 1
ATOM 772 C C . GLY A 1 94 ? 2.271 -11.992 -12.477 1 97.31 94 GLY A C 1
ATOM 773 O O . GLY A 1 94 ? 2.973 -12.266 -11.5 1 97.31 94 GLY A O 1
ATOM 774 N N . ASN A 1 95 ? 2.611 -12.141 -13.688 1 94.31 95 ASN A N 1
ATOM 775 C CA . ASN A 1 95 ? 3.9 -12.742 -14.016 1 94.31 95 ASN A CA 1
ATOM 776 C C . ASN A 1 95 ? 5.059 -11.93 -13.445 1 94.31 95 ASN A C 1
ATOM 778 O O . ASN A 1 95 ? 5.016 -10.695 -13.438 1 94.31 95 ASN A O 1
ATOM 782 N N . ARG A 1 96 ? 6.059 -12.641 -13.023 1 92.75 96 ARG A N 1
ATOM 783 C CA . ARG A 1 96 ? 7.223 -12.023 -12.406 1 92.75 96 ARG A CA 1
ATOM 784 C C . ARG A 1 96 ? 8.516 -12.547 -13.023 1 92.75 96 ARG A C 1
ATOM 786 O O . ARG A 1 96 ? 8.516 -13.57 -13.711 1 92.75 96 ARG A O 1
ATOM 793 N N . ASN A 1 97 ? 9.523 -11.828 -12.688 1 88.25 97 ASN A N 1
ATOM 794 C CA . ASN A 1 97 ? 10.844 -12.305 -13.07 1 88.25 97 ASN A CA 1
ATOM 795 C C . ASN A 1 97 ? 11.281 -13.5 -12.227 1 88.25 97 ASN A C 1
ATOM 797 O O . ASN A 1 97 ? 10.82 -13.664 -11.094 1 88.25 97 ASN A O 1
ATOM 801 N N . PRO A 1 98 ? 12.195 -14.305 -12.828 1 88.31 98 PRO A N 1
ATOM 802 C CA . PRO A 1 98 ? 12.703 -15.438 -12.055 1 88.31 98 PRO A CA 1
ATOM 803 C C . PRO A 1 98 ? 13.516 -15.008 -10.836 1 88.31 98 PRO A C 1
ATOM 805 O O . PRO A 1 98 ? 14.07 -13.906 -10.812 1 88.31 98 PRO A O 1
ATOM 808 N N . SER A 1 99 ? 13.523 -15.875 -9.859 1 87 99 SER A N 1
ATOM 809 C CA . SER A 1 99 ? 14.344 -15.617 -8.68 1 87 99 SER A CA 1
ATOM 810 C C . SER A 1 99 ? 15.828 -15.812 -8.984 1 87 99 SER A C 1
ATOM 812 O O . SER A 1 99 ? 16.688 -15.172 -8.359 1 87 99 SER A O 1
ATOM 814 N N . LYS A 1 100 ? 16.078 -16.75 -9.844 1 85.81 100 LYS A N 1
ATOM 815 C CA . LYS A 1 100 ? 17.422 -17.109 -10.297 1 85.81 100 LYS A CA 1
ATOM 816 C C . LYS A 1 100 ? 17.5 -17.125 -11.82 1 85.81 100 LYS A C 1
ATOM 818 O O . LYS A 1 100 ? 16.672 -17.734 -12.492 1 85.81 100 LYS A O 1
ATOM 823 N N . TYR A 1 101 ? 18.641 -16.5 -12.289 1 83.56 101 TYR A N 1
ATOM 824 C CA . TYR A 1 101 ? 18.75 -16.344 -13.734 1 83.56 101 TYR A CA 1
ATOM 825 C C . TYR A 1 101 ? 19.781 -17.297 -14.32 1 83.56 101 TYR A C 1
ATOM 827 O O . TYR A 1 101 ? 20.734 -17.672 -13.641 1 83.56 101 TYR A O 1
ATOM 835 N N . PHE A 1 102 ? 19.625 -17.781 -15.578 1 82.38 102 PHE A N 1
ATOM 836 C CA . PHE A 1 102 ? 20.656 -18.484 -16.312 1 82.38 102 PHE A CA 1
ATOM 837 C C . PHE A 1 102 ? 21.922 -17.641 -16.438 1 82.38 102 PHE A C 1
ATOM 839 O O . PHE A 1 102 ? 23.031 -18.156 -16.375 1 82.38 102 PHE A O 1
ATOM 846 N N . GLU A 1 103 ? 21.797 -16.484 -16.781 1 69 103 GLU A N 1
ATOM 847 C CA . GLU A 1 103 ? 22.906 -15.531 -16.875 1 69 103 GLU A CA 1
ATOM 848 C C . GLU A 1 103 ? 22.594 -14.258 -16.094 1 69 103 GLU A C 1
ATOM 850 O O . GLU A 1 103 ? 21.438 -13.977 -15.781 1 69 103 GLU A O 1
ATOM 855 N N . GLU A 1 104 ? 23.75 -13.781 -15.516 1 57.97 104 GLU A N 1
ATOM 856 C CA . GLU A 1 104 ? 23.609 -12.555 -14.734 1 57.97 104 GLU A CA 1
ATOM 857 C C . GLU A 1 104 ? 22.719 -11.539 -15.453 1 57.97 104 GLU A C 1
ATOM 859 O O . GLU A 1 104 ? 22.844 -11.359 -16.656 1 57.97 104 GLU A O 1
ATOM 864 N N . ASN A 1 105 ? 21.625 -11.391 -14.867 1 53.31 105 ASN A N 1
ATOM 865 C CA . ASN A 1 105 ? 20.688 -10.383 -15.359 1 53.31 105 ASN A CA 1
ATOM 866 C C . ASN A 1 105 ? 21.406 -9.086 -15.727 1 53.31 105 ASN A C 1
ATOM 868 O O . ASN A 1 105 ? 21.703 -8.266 -14.852 1 53.31 105 ASN A O 1
ATOM 872 N N . SER A 1 106 ? 22.406 -9.109 -16.422 1 45.97 106 SER A N 1
ATOM 873 C CA . SER A 1 106 ? 22.75 -7.715 -16.703 1 45.97 106 SER A CA 1
ATOM 874 C C . SER A 1 106 ? 21.516 -6.879 -16.984 1 45.97 106 SER A C 1
ATOM 876 O O . SER A 1 106 ? 20.469 -7.418 -17.344 1 45.97 106 SER A O 1
ATOM 878 N N . LEU A 1 107 ? 21.328 -5.621 -16.844 1 45.88 107 LEU A N 1
ATOM 879 C CA . LEU A 1 107 ? 20.203 -4.762 -17.219 1 45.88 107 LEU A CA 1
ATOM 880 C C . LEU A 1 107 ? 19.344 -5.414 -18.297 1 45.88 107 LEU A C 1
ATOM 882 O O . LEU A 1 107 ? 18.219 -5 -18.531 1 45.88 107 LEU A O 1
ATOM 886 N N . LYS A 1 108 ? 19.922 -6.055 -19.25 1 47.91 108 LYS A N 1
ATOM 887 C CA . LYS A 1 108 ? 19.594 -6.18 -20.672 1 47.91 108 LYS A CA 1
ATOM 888 C C . LYS A 1 108 ? 18.641 -7.336 -20.922 1 47.91 108 LYS A C 1
ATOM 890 O O . LYS A 1 108 ? 18.391 -7.711 -22.078 1 47.91 108 LYS A O 1
ATOM 895 N N . ARG A 1 109 ? 18.281 -8.016 -19.859 1 52.59 109 ARG A N 1
ATOM 896 C CA . ARG A 1 109 ? 17.469 -9.047 -20.484 1 52.59 109 ARG A CA 1
ATOM 897 C C . ARG A 1 109 ? 16.109 -8.5 -20.875 1 52.59 109 ARG A C 1
ATOM 899 O O . ARG A 1 109 ? 15.594 -7.574 -20.25 1 52.59 109 ARG A O 1
ATOM 906 N N . GLY A 1 110 ? 15.953 -7.996 -21.875 1 56 110 GLY A N 1
ATOM 907 C CA . GLY A 1 110 ? 14.805 -7.516 -22.641 1 56 110 GLY A CA 1
ATOM 908 C C . GLY A 1 110 ? 13.492 -7.688 -21.891 1 56 110 GLY A C 1
ATOM 909 O O . GLY A 1 110 ? 12.43 -7.348 -22.422 1 56 110 GLY A O 1
ATOM 910 N N . TRP A 1 111 ? 13.516 -8.422 -20.688 1 62.06 111 TRP A N 1
ATOM 911 C CA . TRP A 1 111 ? 12.172 -8.523 -20.125 1 62.06 111 TRP A CA 1
ATOM 912 C C . TRP A 1 111 ? 12.008 -7.574 -18.938 1 62.06 111 TRP A C 1
ATOM 914 O O . TRP A 1 111 ? 11.023 -7.668 -18.203 1 62.06 111 TRP A O 1
ATOM 924 N N . GLY A 1 112 ? 12.867 -6.645 -18.688 1 63.53 112 GLY A N 1
ATOM 925 C CA . GLY A 1 112 ? 12.656 -5.562 -17.734 1 63.53 112 GLY A CA 1
ATOM 926 C C . GLY A 1 112 ? 13.758 -5.461 -16.703 1 63.53 112 GLY A C 1
ATOM 927 O O . GLY A 1 112 ? 14.586 -6.363 -16.578 1 63.53 112 GLY A O 1
ATOM 928 N N . GLU A 1 113 ? 13.898 -4.383 -16.141 1 65.31 113 GLU A N 1
ATOM 929 C CA . GLU A 1 113 ? 14.984 -4.055 -15.227 1 65.31 113 GLU A CA 1
ATOM 930 C C . GLU A 1 113 ? 14.492 -4.004 -13.781 1 65.31 113 GLU A C 1
ATOM 932 O O . GLU A 1 113 ? 15.141 -3.412 -12.914 1 65.31 113 GLU A O 1
ATOM 937 N N . GLU A 1 114 ? 13.375 -4.629 -13.523 1 74.69 114 GLU A N 1
ATOM 938 C CA . GLU A 1 114 ? 12.797 -4.457 -12.195 1 74.69 114 GLU A CA 1
ATOM 939 C C . GLU A 1 114 ? 13.516 -5.312 -11.156 1 74.69 114 GLU A C 1
ATOM 941 O O . GLU A 1 114 ? 13.445 -5.039 -9.961 1 74.69 114 GLU A O 1
ATOM 946 N N . GLY A 1 115 ? 14.211 -6.355 -11.672 1 77.44 115 GLY A N 1
ATOM 947 C CA . GLY A 1 115 ? 14.938 -7.219 -10.758 1 77.44 115 GLY A CA 1
ATOM 948 C C . GLY A 1 115 ? 14.227 -8.539 -10.5 1 77.44 115 GLY A C 1
ATOM 949 O O . GLY A 1 115 ? 13.148 -8.789 -11.047 1 77.44 115 GLY A O 1
ATOM 950 N N . PRO A 1 116 ? 14.844 -9.43 -9.711 1 82.81 116 PRO A N 1
ATOM 951 C CA . PRO A 1 116 ? 14.297 -10.766 -9.43 1 82.81 116 PRO A CA 1
ATOM 952 C C . PRO A 1 116 ? 12.992 -10.719 -8.648 1 82.81 116 PRO A C 1
ATOM 954 O O . PRO A 1 116 ? 12.836 -9.891 -7.746 1 82.81 116 PRO A O 1
ATOM 957 N N . LEU A 1 117 ? 12.062 -11.531 -9.031 1 88.5 117 LEU A N 1
ATOM 958 C CA . LEU A 1 117 ? 10.797 -11.781 -8.344 1 88.5 117 LEU A CA 1
ATOM 959 C C . LEU A 1 117 ? 9.875 -10.578 -8.453 1 88.5 117 LEU A C 1
ATOM 961 O O . LEU A 1 117 ? 8.766 -10.586 -7.918 1 88.5 117 LEU A O 1
ATOM 965 N N . GLU A 1 118 ? 10.305 -9.57 -9.172 1 89.88 118 GLU A N 1
ATOM 966 C CA . GLU A 1 118 ? 9.453 -8.398 -9.375 1 89.88 118 GLU A CA 1
ATOM 967 C C . GLU A 1 118 ? 8.5 -8.617 -10.555 1 89.88 118 GLU A C 1
ATOM 969 O O . GLU A 1 118 ? 8.812 -9.359 -11.484 1 89.88 118 GLU A O 1
ATOM 974 N N . LEU A 1 119 ? 7.398 -7.949 -10.391 1 92.94 119 LEU A N 1
ATOM 975 C CA . LEU A 1 119 ? 6.414 -8 -11.469 1 92.94 119 LEU A CA 1
ATOM 976 C C . LEU A 1 119 ? 7.008 -7.477 -12.773 1 92.94 119 LEU A C 1
ATOM 978 O O . LEU A 1 119 ? 7.613 -6.398 -12.797 1 92.94 119 LEU A O 1
ATOM 982 N N . ASN A 1 120 ? 6.922 -8.211 -13.82 1 89.31 120 ASN A N 1
ATOM 983 C CA . ASN A 1 120 ? 7.449 -7.77 -15.102 1 89.31 120 ASN A CA 1
ATOM 984 C C . ASN A 1 120 ? 6.355 -7.184 -15.992 1 89.31 120 ASN A C 1
ATOM 986 O O . ASN A 1 120 ? 5.207 -7.055 -15.562 1 89.31 120 ASN A O 1
ATOM 990 N N . ARG A 1 121 ? 6.684 -6.844 -17.172 1 88.19 121 ARG A N 1
ATOM 991 C CA . ARG A 1 121 ? 5.758 -6.172 -18.062 1 88.19 121 ARG A CA 1
ATOM 992 C C . ARG A 1 121 ? 4.535 -7.039 -18.344 1 88.19 121 ARG A C 1
ATOM 994 O O . ARG A 1 121 ? 3.41 -6.539 -18.391 1 88.19 121 ARG A O 1
ATOM 1001 N N . ARG A 1 122 ? 4.73 -8.32 -18.594 1 90.31 122 ARG A N 1
ATOM 1002 C CA . ARG A 1 122 ? 3.625 -9.25 -18.812 1 90.31 122 ARG A CA 1
ATOM 1003 C C . ARG A 1 122 ? 2.691 -9.273 -17.609 1 90.31 122 ARG A C 1
ATOM 1005 O O . ARG A 1 122 ? 1.469 -9.234 -17.75 1 90.31 122 ARG A O 1
ATOM 1012 N N . GLY A 1 123 ? 3.297 -9.367 -16.469 1 94.75 123 GLY A N 1
ATOM 1013 C CA . GLY A 1 123 ? 2.516 -9.398 -15.242 1 94.75 123 GLY A CA 1
ATOM 1014 C C . GLY A 1 123 ? 1.705 -8.133 -15.023 1 94.75 123 GLY A C 1
ATOM 1015 O O . GLY A 1 123 ? 0.562 -8.188 -14.562 1 94.75 123 GLY A O 1
ATOM 1016 N N . LYS A 1 124 ? 2.285 -7.02 -15.328 1 95 124 LYS A N 1
ATOM 1017 C CA . LYS A 1 124 ? 1.562 -5.754 -15.219 1 95 124 LYS A CA 1
ATOM 1018 C C . LYS A 1 124 ? 0.328 -5.75 -16.109 1 95 124 LYS A C 1
ATOM 1020 O O . LYS A 1 124 ? -0.759 -5.359 -15.688 1 95 124 LYS A O 1
ATOM 1025 N N . ASN A 1 125 ? 0.536 -6.242 -17.297 1 94.31 125 ASN A N 1
ATOM 1026 C CA . ASN A 1 125 ? -0.573 -6.262 -18.25 1 94.31 125 ASN A CA 1
ATOM 1027 C C . ASN A 1 125 ? -1.639 -7.277 -17.844 1 94.31 125 ASN A C 1
ATOM 1029 O O . ASN A 1 125 ? -2.834 -7.035 -18.031 1 94.31 125 ASN A O 1
ATOM 1033 N N . GLU A 1 126 ? -1.252 -8.391 -17.344 1 97.19 126 GLU A N 1
ATOM 1034 C CA . GLU A 1 126 ? -2.207 -9.383 -16.859 1 97.19 126 GLU A CA 1
ATOM 1035 C C . GLU A 1 126 ? -3.113 -8.797 -15.781 1 97.19 126 GLU A C 1
ATOM 1037 O O . GLU A 1 126 ? -4.336 -8.93 -15.852 1 97.19 126 GLU A O 1
ATOM 1042 N N . ALA A 1 127 ? -2.477 -8.125 -14.867 1 98.38 127 ALA A N 1
ATOM 1043 C CA . ALA A 1 127 ? -3.217 -7.543 -13.75 1 98.38 127 ALA A CA 1
ATOM 1044 C C . ALA A 1 127 ? -4.137 -6.426 -14.234 1 98.38 127 ALA A C 1
ATOM 1046 O O . ALA A 1 127 ? -5.312 -6.375 -13.859 1 98.38 127 ALA A O 1
ATOM 1047 N N . PHE A 1 128 ? -3.637 -5.594 -15.023 1 97.56 128 PHE A N 1
ATOM 1048 C CA . PHE A 1 128 ? -4.418 -4.469 -15.531 1 97.56 128 PHE A CA 1
ATOM 1049 C C . PHE A 1 128 ? -5.598 -4.957 -16.359 1 97.56 128 PHE A C 1
ATOM 1051 O O . PHE A 1 128 ? -6.707 -4.43 -16.234 1 97.56 128 PHE A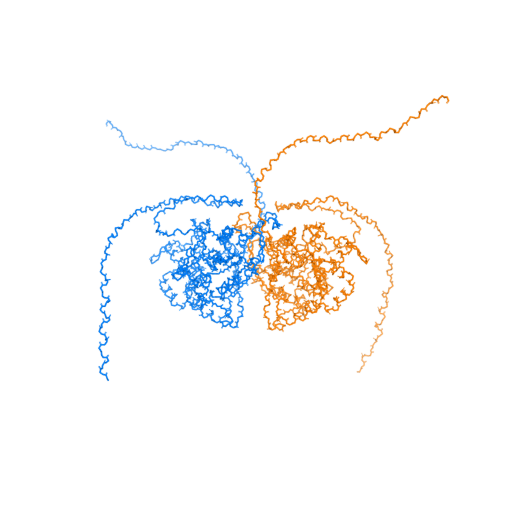 O 1
ATOM 1058 N N . ASN A 1 129 ? -5.371 -5.922 -17.156 1 96.94 129 ASN A N 1
ATOM 1059 C CA . ASN A 1 129 ? -6.438 -6.453 -18 1 96.94 129 ASN A CA 1
ATOM 1060 C C . ASN A 1 129 ? -7.535 -7.105 -17.172 1 96.94 129 ASN A C 1
ATOM 1062 O O . ASN A 1 129 ? -8.711 -7.031 -17.516 1 96.94 129 ASN A O 1
ATOM 1066 N N . PHE A 1 130 ? -7.141 -7.789 -16.188 1 98.56 130 PHE A N 1
ATOM 1067 C CA . PHE A 1 130 ? -8.172 -8.273 -15.273 1 98.56 130 PHE A CA 1
ATOM 1068 C C . PHE A 1 130 ? -8.992 -7.117 -14.711 1 98.56 130 PHE A C 1
ATOM 1070 O O . PHE A 1 130 ? -10.219 -7.199 -14.633 1 98.56 130 PHE A O 1
ATOM 1077 N N . GLY A 1 131 ? -8.297 -6.062 -14.281 1 98.12 131 GLY A N 1
ATOM 1078 C CA . GLY A 1 131 ? -9 -4.883 -13.797 1 98.12 131 GLY A CA 1
ATOM 1079 C C . GLY A 1 131 ? -10.008 -4.344 -14.797 1 98.12 131 GLY A C 1
ATOM 1080 O O . GLY A 1 131 ? -11.117 -3.963 -14.422 1 98.12 131 GLY A O 1
ATOM 1081 N N . VAL A 1 132 ? -9.617 -4.324 -15.984 1 96 132 VAL A N 1
ATOM 1082 C CA . VAL A 1 132 ? -10.516 -3.855 -17.031 1 96 132 VAL A CA 1
ATOM 1083 C C . VAL A 1 132 ? -11.734 -4.77 -17.125 1 96 132 VAL A C 1
ATOM 1085 O O . VAL A 1 132 ? -12.875 -4.297 -17.141 1 96 132 VAL A O 1
ATOM 1088 N N . ARG A 1 133 ? -11.469 -6.023 -17.125 1 97.38 133 ARG A N 1
ATOM 1089 C CA . ARG A 1 133 ? -12.562 -6.984 -17.203 1 97.38 133 ARG A CA 1
ATOM 1090 C C . ARG A 1 133 ? -13.453 -6.895 -15.969 1 97.38 133 ARG A C 1
ATOM 1092 O O . ARG A 1 133 ? -14.68 -7.012 -16.078 1 97.38 133 ARG A O 1
ATOM 1099 N N . LEU A 1 134 ? -12.836 -6.746 -14.883 1 97.88 134 LEU A N 1
ATOM 1100 C CA . LEU A 1 134 ? -13.57 -6.641 -13.625 1 97.88 134 LEU A CA 1
ATOM 1101 C C . LEU A 1 134 ? -14.477 -5.414 -13.625 1 97.88 134 LEU A C 1
ATOM 1103 O O . LEU A 1 134 ? -15.617 -5.484 -13.172 1 97.88 134 LEU A O 1
ATOM 1107 N N . ARG A 1 135 ? -13.953 -4.324 -14.055 1 95.31 135 ARG A N 1
ATOM 1108 C CA . ARG A 1 135 ? -14.758 -3.109 -14.148 1 95.31 135 ARG A CA 1
ATOM 1109 C C . ARG A 1 135 ? -16.016 -3.352 -14.977 1 95.31 135 ARG A C 1
ATOM 1111 O O . ARG A 1 135 ? -17.109 -2.943 -14.586 1 95.31 135 ARG A O 1
ATOM 1118 N N . HIS A 1 136 ? -15.883 -4.031 -16.062 1 93.94 136 HIS A N 1
ATOM 1119 C CA . HIS A 1 136 ? -17.016 -4.355 -16.906 1 93.94 136 HIS A CA 1
ATOM 1120 C C . HIS A 1 136 ? -17.953 -5.348 -16.234 1 93.94 136 HIS A C 1
ATOM 1122 O O . HIS A 1 136 ? -19.172 -5.238 -16.359 1 93.94 136 HIS A O 1
ATOM 1128 N N . PHE A 1 137 ? -17.375 -6.254 -15.609 1 96.62 137 PHE A N 1
ATOM 1129 C CA . PHE A 1 137 ? -18.141 -7.266 -14.891 1 96.62 137 PHE A CA 1
ATOM 1130 C C . PHE A 1 137 ? -19.016 -6.629 -13.82 1 96.62 137 PHE A C 1
ATOM 1132 O O . PHE A 1 137 ? -20.172 -7.004 -13.648 1 96.62 137 PHE A O 1
ATOM 1139 N N . LEU A 1 138 ? -18.547 -5.684 -13.062 1 94.88 138 LEU A N 1
ATOM 1140 C CA . LEU A 1 138 ? -19.203 -5.094 -11.891 1 94.88 138 LEU A CA 1
ATOM 1141 C C . LEU A 1 138 ? -20.375 -4.219 -12.305 1 94.88 138 LEU A C 1
ATOM 1143 O O . LEU A 1 138 ? -21.266 -3.955 -11.5 1 94.88 138 LEU A O 1
ATOM 1147 N N . LYS A 1 139 ? -20.547 -3.867 -13.57 1 80.25 139 LYS A N 1
ATOM 1148 C CA . LYS A 1 139 ? -21.688 -3.217 -14.219 1 80.25 139 LYS A CA 1
ATOM 1149 C C . LYS A 1 139 ? -22.344 -2.211 -13.281 1 80.25 139 LYS A C 1
ATOM 1151 O O . LYS A 1 139 ? -23.578 -2.193 -13.156 1 80.25 139 LYS A O 1
ATOM 1156 N N . GLY A 1 140 ? -21.672 -1.428 -12.461 1 84.5 140 GLY A N 1
ATOM 1157 C CA . GLY A 1 140 ? -22.297 -0.365 -11.68 1 84.5 140 GLY A CA 1
ATOM 1158 C C . GLY A 1 140 ? -22.453 -0.723 -10.219 1 84.5 140 GLY A C 1
ATOM 1159 O O . GLY A 1 140 ? -22.984 0.072 -9.438 1 84.5 140 GLY A O 1
ATOM 1160 N N . LEU A 1 141 ? -22.156 -1.961 -9.891 1 93.44 141 LEU A N 1
ATOM 1161 C CA . LEU A 1 141 ? -22.203 -2.32 -8.477 1 93.44 141 LEU A CA 1
ATOM 1162 C C . LEU A 1 141 ? -21.453 -1.294 -7.633 1 93.44 141 LEU A C 1
ATOM 1164 O O . LEU A 1 141 ? -21.891 -0.946 -6.535 1 93.44 141 LEU A O 1
ATOM 1168 N N . ILE A 1 142 ? -20.359 -0.9 -8.148 1 91.62 142 ILE A N 1
ATOM 1169 C CA . ILE A 1 142 ? -19.562 0.097 -7.445 1 91.62 142 ILE A CA 1
ATOM 1170 C C . ILE A 1 142 ? -19.422 1.35 -8.305 1 91.62 142 ILE A C 1
ATOM 1172 O O . ILE A 1 142 ? -19.609 1.295 -9.523 1 91.62 142 ILE A O 1
ATOM 1176 N N . LYS A 1 143 ? -19.125 2.418 -7.602 1 85.56 143 LYS A N 1
ATOM 1177 C CA . LYS A 1 143 ? -18.828 3.654 -8.32 1 85.56 143 LYS A CA 1
ATOM 1178 C C . LYS A 1 143 ? -17.484 3.566 -9.031 1 85.56 143 LYS A C 1
ATOM 1180 O O . LYS A 1 143 ? -16.609 2.797 -8.625 1 85.56 143 LYS A O 1
ATOM 1185 N N . ARG A 1 144 ? -17.391 4.363 -10.047 1 84.94 144 ARG A N 1
ATOM 1186 C CA . ARG A 1 144 ? -16.141 4.402 -10.797 1 84.94 144 ARG A CA 1
ATOM 1187 C C . ARG A 1 144 ? -15.016 5.02 -9.969 1 84.94 144 ARG A C 1
ATOM 1189 O O . ARG A 1 144 ? -13.859 4.605 -10.078 1 84.94 144 ARG A O 1
ATOM 1196 N N . ASN A 1 145 ? -15.438 5.988 -9.211 1 87.69 145 ASN A N 1
ATOM 1197 C CA . ASN A 1 145 ? -14.445 6.578 -8.312 1 87.69 145 ASN A CA 1
ATOM 1198 C C . ASN A 1 145 ? -14.281 5.75 -7.039 1 87.69 145 ASN A C 1
ATOM 1200 O O . ASN A 1 145 ? -15.266 5.254 -6.488 1 87.69 145 ASN A O 1
ATOM 1204 N N . PHE A 1 146 ? -13.094 5.676 -6.648 1 90.31 146 PHE A N 1
ATOM 1205 C CA . PHE A 1 146 ? -12.812 4.922 -5.434 1 90.31 146 PHE A CA 1
ATOM 1206 C C . PHE A 1 146 ? -13.539 5.523 -4.238 1 90.31 146 PHE A C 1
ATOM 1208 O O . PHE A 1 146 ? -13.516 6.742 -4.039 1 90.31 146 PHE A O 1
ATOM 1215 N N . ASN A 1 147 ? -14.172 4.648 -3.561 1 86.81 147 ASN A N 1
ATOM 1216 C CA . ASN A 1 147 ? -14.836 4.996 -2.309 1 86.81 147 ASN A CA 1
ATOM 1217 C C . ASN A 1 147 ? -14.438 4.051 -1.18 1 86.81 147 ASN A C 1
ATOM 1219 O O . ASN A 1 147 ? -14.836 2.887 -1.163 1 86.81 147 ASN A O 1
ATOM 1223 N N . SER A 1 148 ? -13.812 4.547 -0.2 1 88.31 148 SER A N 1
ATOM 1224 C CA . SER A 1 148 ? -13.203 3.725 0.841 1 88.31 148 SER A CA 1
ATOM 1225 C C . SER A 1 148 ? -14.266 3.084 1.729 1 88.31 148 SER A C 1
ATOM 1227 O O . SER A 1 148 ? -13.984 2.121 2.445 1 88.31 148 SER A O 1
ATOM 1229 N N . SER A 1 149 ? -15.43 3.617 1.731 1 87.31 149 SER A N 1
ATOM 1230 C CA . SER A 1 149 ? -16.484 3.041 2.559 1 87.31 149 SER A CA 1
ATOM 1231 C C . SER A 1 149 ? -17.062 1.779 1.922 1 87.31 149 SER A C 1
ATOM 1233 O O . SER A 1 149 ? -17.656 0.947 2.609 1 87.31 149 SER A O 1
ATOM 1235 N N . GLU A 1 150 ? -16.828 1.605 0.614 1 92.62 150 GLU A N 1
ATOM 1236 C CA . GLU A 1 150 ? -17.484 0.51 -0.096 1 92.62 150 GLU A CA 1
ATOM 1237 C C . GLU A 1 150 ? -16.469 -0.537 -0.548 1 92.62 150 GLU A C 1
ATOM 1239 O O . GLU A 1 150 ? -16.844 -1.631 -0.972 1 92.62 150 GLU A O 1
ATOM 1244 N N . ILE A 1 151 ? -15.227 -0.212 -0.43 1 95.69 151 ILE A N 1
ATOM 1245 C CA . ILE A 1 151 ? -14.203 -1.05 -1.042 1 95.69 151 ILE A CA 1
ATOM 1246 C C . ILE A 1 151 ? -13.133 -1.391 -0.009 1 95.69 151 ILE A C 1
ATOM 1248 O O . ILE A 1 151 ? -12.594 -0.501 0.653 1 95.69 151 ILE A O 1
ATOM 1252 N N . ASN A 1 152 ? -12.82 -2.643 0.138 1 97.31 152 ASN A N 1
ATOM 1253 C CA . ASN A 1 152 ? -11.68 -3.109 0.917 1 97.31 152 ASN A CA 1
ATOM 1254 C C . ASN A 1 152 ? -10.695 -3.891 0.052 1 97.31 152 ASN A C 1
ATOM 1256 O O . ASN A 1 152 ? -11.086 -4.824 -0.653 1 97.31 152 ASN A O 1
ATOM 1260 N N . LEU A 1 153 ? -9.484 -3.48 0.124 1 98.56 153 LEU A N 1
ATOM 1261 C CA . LEU A 1 153 ? -8.453 -4.137 -0.669 1 98.56 153 LEU A CA 1
ATOM 1262 C C . LEU A 1 153 ? -7.324 -4.645 0.222 1 98.56 153 LEU A C 1
ATOM 1264 O O . LEU A 1 153 ? -6.863 -3.934 1.117 1 98.56 153 LEU A O 1
ATOM 1268 N N . TYR A 1 154 ? -6.906 -5.891 -0.03 1 98.81 154 TYR A N 1
ATOM 1269 C CA . TYR A 1 154 ? -5.871 -6.551 0.763 1 98.81 154 TYR A CA 1
ATOM 1270 C C . TYR A 1 154 ? -4.777 -7.121 -0.132 1 98.81 154 TYR A C 1
ATOM 1272 O O . TYR A 1 154 ? -5.062 -7.652 -1.208 1 98.81 154 TYR A O 1
ATOM 1280 N N . THR A 1 155 ? -3.555 -7.012 0.352 1 98.75 155 THR A N 1
ATOM 1281 C CA . THR A 1 155 ? -2.438 -7.605 -0.374 1 98.75 155 THR A CA 1
ATOM 1282 C C . THR A 1 155 ? -1.389 -8.148 0.595 1 98.75 155 THR A C 1
ATOM 1284 O O . THR A 1 155 ? -1.373 -7.773 1.771 1 98.75 155 THR A O 1
ATOM 1287 N N . SER A 1 156 ? -0.591 -9.094 0.121 1 98.06 156 SER A N 1
ATOM 1288 C CA . SER A 1 156 ? 0.615 -9.445 0.862 1 98.06 156 SER A CA 1
ATOM 1289 C C . SER A 1 156 ? 1.671 -8.352 0.753 1 98.06 156 SER A C 1
ATOM 1291 O O . SER A 1 156 ? 1.555 -7.449 -0.08 1 98.06 156 SER A O 1
ATOM 1293 N N . SER A 1 157 ? 2.699 -8.5 1.53 1 96.88 157 SER A N 1
ATOM 1294 C CA . SER A 1 157 ? 3.754 -7.492 1.57 1 96.88 157 SER A CA 1
ATOM 1295 C C . SER A 1 157 ? 4.68 -7.613 0.363 1 96.88 157 SER A C 1
ATOM 1297 O O . SER A 1 157 ? 5.48 -6.715 0.098 1 96.88 157 SER A O 1
ATOM 1299 N N . ALA A 1 158 ? 4.59 -8.711 -0.354 1 96.94 158 ALA A N 1
ATOM 1300 C CA . ALA A 1 158 ? 5.457 -8.875 -1.518 1 96.94 158 ALA A CA 1
ATOM 1301 C C . ALA A 1 158 ? 5.188 -7.793 -2.562 1 96.94 158 ALA A C 1
ATOM 1303 O O . ALA A 1 158 ? 4.031 -7.508 -2.883 1 96.94 158 ALA A O 1
ATOM 1304 N N . ASN A 1 159 ? 6.242 -7.258 -3.152 1 96.12 159 ASN A N 1
ATOM 1305 C CA . ASN A 1 159 ? 6.113 -6.195 -4.141 1 96.12 159 ASN A CA 1
ATOM 1306 C C . ASN A 1 159 ? 5.207 -6.609 -5.293 1 96.12 159 ASN A C 1
ATOM 1308 O O . ASN A 1 159 ? 4.352 -5.832 -5.727 1 96.12 159 ASN A O 1
ATOM 1312 N N . ARG A 1 160 ? 5.398 -7.785 -5.738 1 96.88 160 ARG A N 1
ATOM 1313 C CA . ARG A 1 160 ? 4.652 -8.25 -6.902 1 96.88 160 ARG A CA 1
ATOM 1314 C C . ARG A 1 160 ? 3.16 -8.32 -6.609 1 96.88 160 ARG A C 1
ATOM 1316 O O . ARG A 1 160 ? 2.336 -8.086 -7.496 1 96.88 160 ARG A O 1
ATOM 1323 N N . CYS A 1 161 ? 2.77 -8.609 -5.426 1 98.56 161 CYS A N 1
ATOM 1324 C CA . CYS A 1 161 ? 1.359 -8.641 -5.055 1 98.56 161 CYS A CA 1
ATOM 1325 C C . CYS A 1 161 ? 0.802 -7.23 -4.906 1 98.56 161 CYS A C 1
ATOM 1327 O O . CYS A 1 161 ? -0.304 -6.945 -5.367 1 98.56 161 CYS A O 1
ATOM 1329 N N . GLN A 1 162 ? 1.546 -6.375 -4.297 1 98.56 162 GLN A N 1
ATOM 1330 C CA . GLN A 1 162 ? 1.128 -4.984 -4.18 1 98.56 162 GLN A CA 1
ATOM 1331 C C . GLN A 1 162 ? 0.93 -4.348 -5.555 1 98.56 162 GLN A C 1
ATOM 1333 O O . GLN A 1 162 ? -0.093 -3.709 -5.809 1 98.56 162 GLN A O 1
ATOM 1338 N N . MET A 1 163 ? 1.87 -4.586 -6.383 1 97.94 163 MET A N 1
ATOM 1339 C CA . MET A 1 163 ? 1.803 -4.023 -7.73 1 97.94 163 MET A CA 1
ATOM 1340 C C . MET A 1 163 ? 0.59 -4.562 -8.484 1 97.94 163 MET A C 1
ATOM 1342 O O . MET A 1 163 ? -0.095 -3.812 -9.18 1 97.94 163 MET A O 1
ATOM 1346 N N . THR A 1 164 ? 0.394 -5.82 -8.297 1 98.75 164 THR A N 1
ATOM 1347 C CA . THR A 1 164 ? -0.761 -6.445 -8.938 1 98.75 164 THR A CA 1
ATOM 1348 C C . THR A 1 164 ? -2.055 -5.77 -8.492 1 98.75 164 THR A C 1
ATOM 1350 O O . THR A 1 164 ? -2.885 -5.398 -9.32 1 98.75 164 THR A O 1
ATOM 1353 N N . LEU A 1 165 ? -2.172 -5.598 -7.254 1 98.88 165 LEU A N 1
ATOM 1354 C CA . LEU A 1 165 ? -3.381 -4.98 -6.719 1 98.88 165 LEU A CA 1
ATOM 1355 C C . LEU A 1 165 ? -3.508 -3.535 -7.191 1 98.88 165 LEU A C 1
ATOM 1357 O O . LEU A 1 165 ? -4.609 -3.078 -7.512 1 98.88 165 LEU A O 1
ATOM 1361 N N . GLN A 1 166 ? -2.424 -2.822 -7.199 1 98.62 166 GLN A N 1
ATOM 1362 C CA . GLN A 1 166 ? -2.424 -1.438 -7.66 1 98.62 166 GLN A CA 1
ATOM 1363 C C . GLN A 1 166 ? -2.869 -1.341 -9.117 1 98.62 166 GLN A C 1
ATOM 1365 O O . GLN A 1 166 ? -3.611 -0.428 -9.484 1 98.62 166 GLN A O 1
ATOM 1370 N N . LEU A 1 167 ? -2.43 -2.246 -9.906 1 98.38 167 LEU A N 1
ATOM 1371 C CA . LEU A 1 167 ? -2.756 -2.252 -11.328 1 98.38 167 LEU A CA 1
ATOM 1372 C C . LEU A 1 167 ? -4.238 -2.549 -11.547 1 98.38 167 LEU A C 1
ATOM 1374 O O . LEU A 1 167 ? -4.887 -1.912 -12.383 1 98.38 167 LEU A O 1
ATOM 1378 N N . ILE A 1 168 ? -4.738 -3.459 -10.812 1 98.69 168 ILE A N 1
ATOM 1379 C CA . ILE A 1 168 ? -6.164 -3.748 -10.883 1 98.69 168 ILE A CA 1
ATOM 1380 C C . ILE A 1 168 ? -6.961 -2.504 -10.492 1 98.69 168 ILE A C 1
ATOM 1382 O O . ILE A 1 168 ? -7.91 -2.127 -11.188 1 98.69 168 ILE A O 1
ATOM 1386 N N . SER A 1 169 ? -6.559 -1.9 -9.414 1 98.12 169 SER A N 1
ATOM 1387 C CA . SER A 1 169 ? -7.242 -0.708 -8.93 1 98.12 169 SER A CA 1
ATOM 1388 C C . SER A 1 169 ? -7.195 0.417 -9.953 1 98.12 169 SER A C 1
ATOM 1390 O O . SER A 1 169 ? -8.18 1.135 -10.141 1 98.12 169 SER A O 1
ATOM 1392 N N . ALA A 1 170 ? -6.09 0.536 -10.562 1 97 170 ALA A N 1
ATOM 1393 C CA . ALA A 1 170 ? -5.938 1.575 -11.578 1 97 170 ALA A CA 1
ATOM 1394 C C . ALA A 1 170 ? -6.922 1.371 -12.727 1 97 170 ALA A C 1
ATOM 1396 O O . ALA A 1 170 ? -7.406 2.34 -13.32 1 97 170 ALA A O 1
ATOM 1397 N N . ALA A 1 171 ? -7.125 0.145 -13.062 1 96.62 171 ALA A N 1
ATOM 1398 C CA . ALA A 1 171 ? -8.031 -0.168 -14.156 1 96.62 171 ALA A CA 1
ATOM 1399 C C . ALA A 1 171 ? -9.492 -0.017 -13.727 1 96.62 171 ALA A C 1
ATOM 1401 O O . ALA A 1 171 ? -10.328 0.448 -14.5 1 96.62 171 ALA A O 1
ATOM 1402 N N . VAL A 1 172 ? -9.773 -0.38 -12.531 1 96.81 172 VAL A N 1
ATOM 1403 C CA . VAL A 1 172 ? -11.148 -0.391 -12.039 1 96.81 172 VAL A CA 1
ATOM 1404 C C . VAL A 1 172 ? -11.594 1.033 -11.719 1 96.81 172 VAL A C 1
ATOM 1406 O O . VAL A 1 172 ? -12.711 1.433 -12.055 1 96.81 172 VAL A O 1
ATOM 1409 N N . PHE A 1 173 ? -10.719 1.776 -11.016 1 94.38 173 PHE A N 1
ATOM 1410 C CA . PHE A 1 173 ? -11.094 3.086 -10.492 1 94.38 173 PHE A CA 1
ATOM 1411 C C . PHE A 1 173 ? -10.484 4.199 -11.328 1 94.38 173 PHE A C 1
ATOM 1413 O O . PHE A 1 173 ? -9.703 5.012 -10.828 1 94.38 173 PHE A O 1
ATOM 1420 N N . ARG A 1 174 ? -10.961 4.297 -12.461 1 89.69 174 ARG A N 1
ATOM 1421 C CA . ARG A 1 174 ? -10.578 5.418 -13.312 1 89.69 174 ARG A CA 1
ATOM 1422 C C . ARG A 1 174 ? -11.352 6.676 -12.945 1 89.69 174 ARG A C 1
ATOM 1424 O O . ARG A 1 174 ? -12.586 6.656 -12.875 1 89.69 174 ARG A O 1
ATOM 1431 N N . PRO A 1 175 ? -10.547 7.723 -12.734 1 88.19 175 PRO A N 1
ATOM 1432 C CA . PRO A 1 175 ? -11.234 8.922 -12.234 1 88.19 175 PRO A CA 1
ATOM 1433 C C . PRO A 1 175 ? -12.219 9.5 -13.25 1 88.19 175 PRO A C 1
ATOM 1435 O O . PRO A 1 175 ? -11.93 9.531 -14.445 1 88.19 175 PRO A O 1
ATOM 1438 N N . ILE A 1 176 ? -13.328 9.883 -12.742 1 84.94 176 ILE A N 1
ATOM 1439 C CA . ILE A 1 176 ? -14.352 10.539 -13.555 1 84.94 176 ILE A CA 1
ATOM 1440 C C . ILE A 1 176 ? -15.016 11.656 -12.75 1 84.94 176 ILE A C 1
ATOM 1442 O O . ILE A 1 176 ? -14.992 11.641 -11.516 1 84.94 176 ILE A O 1
ATOM 1446 N N . GLY A 1 177 ? -15.492 12.664 -13.477 1 80.31 177 GLY A N 1
ATOM 1447 C CA . GLY A 1 177 ? -16.188 13.742 -12.789 1 80.31 177 GLY A CA 1
ATOM 1448 C C . GLY A 1 177 ? -15.359 14.391 -11.703 1 80.31 177 GLY A C 1
ATOM 1449 O O . GLY A 1 177 ? -14.219 14.797 -11.938 1 80.31 177 GLY A O 1
ATOM 1450 N N . TYR A 1 178 ? -15.867 14.305 -10.508 1 73.31 178 TYR A N 1
ATOM 1451 C CA . TYR A 1 178 ? -15.211 14.945 -9.375 1 73.31 178 TYR A CA 1
ATOM 1452 C C . TYR A 1 178 ? -13.945 14.195 -8.977 1 73.31 178 TYR A C 1
ATOM 1454 O O . TYR A 1 178 ? -13.109 14.719 -8.234 1 73.31 178 TYR A O 1
ATOM 1462 N N . GLY A 1 179 ? -13.906 13.031 -9.5 1 81.31 179 GLY A N 1
ATOM 1463 C CA . GLY A 1 179 ? -12.711 12.25 -9.203 1 81.31 179 GLY A CA 1
ATOM 1464 C C . GLY A 1 179 ? -11.516 12.641 -10.055 1 81.31 179 GLY A C 1
ATOM 1465 O O . GLY A 1 179 ? -10.383 12.289 -9.734 1 81.31 179 GLY A O 1
ATOM 1466 N N . TYR A 1 180 ? -11.805 13.406 -11.055 1 84.94 180 TYR A N 1
ATOM 1467 C CA . TYR A 1 180 ? -10.727 13.891 -11.906 1 84.94 180 TYR A CA 1
ATOM 1468 C C . TYR A 1 180 ? -9.883 14.93 -11.188 1 84.94 180 TYR A C 1
ATOM 1470 O O . TYR A 1 180 ? -10.414 15.938 -10.703 1 84.94 180 TYR A O 1
ATOM 1478 N N . TRP A 1 181 ? -8.586 14.703 -11.094 1 87.94 181 TRP A N 1
ATOM 1479 C CA . TRP A 1 181 ? -7.766 15.617 -10.305 1 87.94 181 TRP A CA 1
ATOM 1480 C C . TRP A 1 181 ? -6.574 16.109 -11.117 1 87.94 181 TRP A C 1
ATOM 1482 O O . TRP A 1 181 ? -5.941 17.109 -10.75 1 87.94 181 TRP A O 1
ATOM 1492 N N . LYS A 1 182 ? -6.266 15.398 -12.156 1 88.06 182 LYS A N 1
ATOM 1493 C CA . LYS A 1 182 ? -5.137 15.781 -13 1 88.06 182 LYS A CA 1
ATOM 1494 C C . LYS A 1 182 ? -5.406 15.453 -14.461 1 88.06 182 LYS A C 1
ATOM 1496 O O . LYS A 1 182 ? -5.855 14.352 -14.789 1 88.06 182 LYS A O 1
ATOM 1501 N N . ASP A 1 183 ? -4.906 16.391 -15.227 1 83.38 183 ASP A N 1
ATOM 1502 C CA . ASP A 1 183 ? -5.066 16.188 -16.656 1 83.38 183 ASP A CA 1
ATOM 1503 C C . ASP A 1 183 ? -4.059 15.164 -17.188 1 83.38 183 ASP A C 1
ATOM 1505 O O . ASP A 1 183 ? -2.914 15.117 -16.734 1 83.38 183 ASP A O 1
ATOM 1509 N N . ASN A 1 184 ? -4.461 14.352 -18.062 1 81.31 184 ASN A N 1
ATOM 1510 C CA . ASN A 1 184 ? -3.631 13.414 -18.828 1 81.31 184 ASN A CA 1
ATOM 1511 C C . ASN A 1 184 ? -3.115 12.281 -17.938 1 81.31 184 ASN A C 1
ATOM 1513 O O . ASN A 1 184 ? -2.066 11.695 -18.219 1 81.31 184 ASN A O 1
ATOM 1517 N N . LEU A 1 185 ? -3.623 12.172 -16.859 1 89.62 185 LEU A N 1
ATOM 1518 C CA . LEU A 1 185 ? -3.318 11.008 -16.031 1 89.62 185 LEU A CA 1
ATOM 1519 C C . LEU A 1 185 ? -4.598 10.328 -15.555 1 89.62 185 LEU A C 1
ATOM 1521 O O . LEU A 1 185 ? -5.188 10.734 -14.547 1 89.62 185 LEU A O 1
ATOM 1525 N N . ASP A 1 186 ? -4.93 9.344 -16.25 1 90.19 186 ASP A N 1
ATOM 1526 C CA . ASP A 1 186 ? -6.164 8.625 -15.953 1 90.19 186 ASP A CA 1
ATOM 1527 C C . ASP A 1 186 ? -5.949 7.598 -14.844 1 90.19 186 ASP A C 1
ATOM 1529 O O . ASP A 1 186 ? -6.102 6.395 -15.07 1 90.19 186 ASP A O 1
ATOM 1533 N N . TRP A 1 187 ? -5.547 8.109 -13.742 1 94.94 187 TRP A N 1
ATOM 1534 C CA . TRP A 1 187 ? -5.215 7.289 -12.586 1 94.94 187 TRP A CA 1
ATOM 1535 C C . TRP A 1 187 ? -5.512 8.031 -11.289 1 94.94 187 TRP A C 1
ATOM 1537 O O . TRP A 1 187 ? -5.352 9.25 -11.211 1 94.94 187 TRP A O 1
ATOM 1547 N N . SER A 1 188 ? -6.004 7.352 -10.305 1 93.88 188 SER A N 1
ATOM 1548 C CA . SER A 1 188 ? -6.191 7.867 -8.953 1 93.88 188 SER A CA 1
ATOM 1549 C C . SER A 1 188 ? -5.629 6.902 -7.914 1 93.88 188 SER A C 1
ATOM 1551 O O . SER A 1 188 ? -5.711 5.688 -8.078 1 93.88 188 SER A O 1
ATOM 1553 N N . PRO A 1 189 ? -5.043 7.43 -6.895 1 95.44 189 PRO A N 1
ATOM 1554 C CA . PRO A 1 189 ? -4.504 6.555 -5.852 1 95.44 189 PRO A CA 1
ATOM 1555 C C . PRO A 1 189 ? -5.59 5.766 -5.125 1 95.44 189 PRO A C 1
ATOM 1557 O O . PRO A 1 189 ? -6.695 6.273 -4.918 1 95.44 189 PRO A O 1
ATOM 1560 N N . THR A 1 190 ? -5.266 4.535 -4.785 1 96.5 190 THR A N 1
ATOM 1561 C CA . THR A 1 190 ? -6.18 3.652 -4.074 1 96.5 190 THR A CA 1
ATOM 1562 C C . THR A 1 190 ? -5.469 2.967 -2.908 1 96.5 190 THR A C 1
ATOM 1564 O O . THR A 1 190 ? -4.594 2.125 -3.117 1 96.5 190 THR A O 1
ATOM 1567 N N . PRO A 1 191 ? -5.895 3.273 -1.705 1 97.06 191 PRO A N 1
ATOM 1568 C CA . PRO A 1 191 ? -5.262 2.648 -0.539 1 97.06 191 PRO A CA 1
ATOM 1569 C C . PRO A 1 191 ? -5.637 1.177 -0.384 1 97.06 191 PRO A C 1
ATOM 1571 O O . PRO A 1 191 ? -6.637 0.727 -0.949 1 97.06 191 PRO A O 1
ATOM 1574 N N . TYR A 1 192 ? -4.762 0.496 0.297 1 98.19 192 TYR A N 1
ATOM 1575 C CA . TYR A 1 192 ? -5.016 -0.911 0.587 1 98.19 192 TYR A CA 1
ATOM 1576 C C . TYR A 1 192 ? -4.387 -1.314 1.916 1 98.19 192 TYR A C 1
ATOM 1578 O O . TYR A 1 192 ? -3.691 -0.516 2.549 1 98.19 192 TYR A O 1
ATOM 1586 N N . THR A 1 193 ? -4.723 -2.521 2.367 1 98.12 193 THR A N 1
ATOM 1587 C CA . THR A 1 193 ? -4.191 -3.102 3.596 1 98.12 193 THR A CA 1
ATOM 1588 C C . THR A 1 193 ? -3.188 -4.207 3.279 1 98.12 193 THR A C 1
ATOM 1590 O O . THR A 1 193 ? -3.422 -5.031 2.395 1 98.12 193 THR A O 1
ATOM 1593 N N . ILE A 1 194 ? -2.053 -4.172 3.914 1 97.5 194 ILE A N 1
ATOM 1594 C CA . ILE A 1 194 ? -1.086 -5.258 3.811 1 97.5 194 ILE A CA 1
ATOM 1595 C C . ILE A 1 194 ? -1.284 -6.234 4.969 1 97.5 194 ILE A C 1
ATOM 1597 O O . ILE A 1 194 ? -1.189 -5.852 6.137 1 97.5 194 ILE A O 1
ATOM 1601 N N . ASP A 1 195 ? -1.554 -7.488 4.633 1 96 195 ASP A N 1
ATOM 1602 C CA . ASP A 1 195 ? -1.835 -8.492 5.652 1 96 195 ASP A CA 1
ATOM 1603 C C . ASP A 1 195 ? -1.177 -9.828 5.309 1 96 195 ASP A C 1
ATOM 1605 O O . ASP A 1 195 ? -1.798 -10.688 4.68 1 96 195 ASP A O 1
ATOM 1609 N N . ASP A 1 196 ? -0.025 -10.062 5.801 1 93.75 196 ASP A N 1
ATOM 1610 C CA . ASP A 1 196 ? 0.708 -11.289 5.504 1 93.75 196 ASP A CA 1
ATOM 1611 C C . ASP A 1 196 ? 0.157 -12.469 6.309 1 93.75 196 ASP A C 1
ATOM 1613 O O . ASP A 1 196 ? 0.371 -13.625 5.945 1 93.75 196 ASP A O 1
ATOM 1617 N N . GLU A 1 197 ? -0.538 -12.25 7.34 1 90.31 197 GLU A N 1
ATOM 1618 C CA . GLU A 1 197 ? -1.113 -13.336 8.117 1 90.31 197 GLU A CA 1
ATOM 1619 C C . GLU A 1 197 ? -2.135 -14.125 7.297 1 90.31 197 GLU A C 1
ATOM 1621 O O . GLU A 1 197 ? -2.25 -15.344 7.438 1 90.31 197 GLU A O 1
ATOM 1626 N N . ILE A 1 198 ? -2.756 -13.398 6.426 1 95.25 198 ILE A N 1
ATOM 1627 C CA . ILE A 1 198 ? -3.818 -14.031 5.656 1 95.25 198 ILE A CA 1
ATOM 1628 C C . ILE A 1 198 ? -3.316 -14.359 4.25 1 95.25 198 ILE A C 1
ATOM 1630 O O . ILE A 1 198 ? -3.754 -15.336 3.637 1 95.25 198 ILE A O 1
ATOM 1634 N N . LEU A 1 199 ? -2.387 -13.523 3.768 1 98 199 LEU A N 1
ATOM 1635 C CA . LEU A 1 199 ? -2.113 -13.594 2.336 1 98 199 LEU A CA 1
ATOM 1636 C C . LEU A 1 199 ? -0.705 -14.109 2.076 1 98 199 LEU A C 1
ATOM 1638 O O . LEU A 1 199 ? -0.314 -14.305 0.923 1 98 199 LEU A O 1
ATOM 1642 N N . ARG A 1 200 ? 0.067 -14.312 3.125 1 95.06 200 ARG A N 1
ATOM 1643 C CA . ARG A 1 200 ? 1.413 -14.875 3.035 1 95.06 200 ARG A CA 1
ATOM 1644 C C . ARG A 1 200 ? 1.855 -15.453 4.375 1 95.06 200 ARG A C 1
ATOM 1646 O O . ARG A 1 200 ? 2.912 -15.086 4.895 1 95.06 200 ARG A O 1
ATOM 1653 N N . PRO A 1 201 ? 1.142 -16.438 4.816 1 90.94 201 PRO A N 1
ATOM 1654 C CA . PRO A 1 201 ? 1.34 -16.906 6.195 1 90.94 201 PRO A CA 1
ATOM 1655 C C . PRO A 1 201 ? 2.707 -17.547 6.414 1 90.94 201 PRO A C 1
ATOM 1657 O O . PRO A 1 201 ? 3.201 -17.578 7.543 1 90.94 201 PRO A O 1
ATOM 1660 N N . TYR A 1 202 ? 3.381 -18 5.43 1 88.06 202 TYR A N 1
ATOM 1661 C CA . TYR A 1 202 ? 4.648 -18.703 5.582 1 88.06 202 TYR A CA 1
ATOM 1662 C C . TYR A 1 202 ? 5.766 -17.734 5.961 1 88.06 202 TYR A C 1
ATOM 1664 O O . TYR A 1 202 ? 6.875 -18.172 6.293 1 88.06 202 TYR A O 1
ATOM 1672 N N . THR A 1 203 ? 5.488 -16.469 5.945 1 86.5 203 THR A N 1
ATOM 1673 C CA . THR A 1 203 ? 6.492 -15.477 6.328 1 86.5 203 THR A CA 1
ATOM 1674 C C . THR A 1 203 ? 6.477 -15.242 7.836 1 86.5 203 THR A C 1
ATOM 1676 O O . THR A 1 203 ? 7.336 -14.539 8.367 1 86.5 203 THR A O 1
ATOM 1679 N N . LYS A 1 204 ? 5.555 -15.805 8.469 1 81.44 204 LYS A N 1
ATOM 1680 C CA . LYS A 1 204 ? 5.449 -15.648 9.922 1 81.44 204 LYS A CA 1
ATOM 1681 C C . LYS A 1 204 ? 6.105 -16.828 10.648 1 81.44 204 LYS A C 1
ATOM 1683 O O . LYS A 1 204 ? 6.051 -17.969 10.18 1 81.44 204 LYS A O 1
ATOM 1688 N N . LYS A 1 205 ? 6.707 -16.469 11.75 1 83.44 205 LYS A N 1
ATOM 1689 C CA . LYS A 1 205 ? 7.262 -17.547 12.562 1 83.44 205 LYS A CA 1
ATOM 1690 C C . LYS A 1 205 ? 6.156 -18.344 13.25 1 83.44 205 LYS A C 1
ATOM 1692 O O . LYS A 1 205 ? 5.488 -17.828 14.156 1 83.44 205 LYS A O 1
ATOM 1697 N N . CYS A 1 206 ? 5.93 -19.484 12.742 1 88.31 206 CYS A N 1
ATOM 1698 C CA . CYS A 1 206 ? 4.898 -20.391 13.242 1 88.31 206 CYS A CA 1
ATOM 1699 C C . CYS A 1 206 ? 5.316 -21.844 13.055 1 88.31 206 CYS A C 1
ATOM 1701 O O . CYS A 1 206 ? 5.547 -22.297 11.93 1 88.31 206 CYS A O 1
ATOM 1703 N N . ASP A 1 207 ? 5.277 -22.578 14.141 1 88.62 207 ASP A N 1
ATOM 1704 C CA . ASP A 1 207 ? 5.738 -23.969 14.102 1 88.62 207 ASP A CA 1
ATOM 1705 C C . ASP A 1 207 ? 4.879 -24.812 13.164 1 88.62 207 ASP A C 1
ATOM 1707 O O . ASP A 1 207 ? 5.402 -25.641 12.414 1 88.62 207 ASP A O 1
ATOM 1711 N N . ALA A 1 208 ? 3.656 -24.594 13.258 1 90.62 208 ALA A N 1
ATOM 1712 C CA . ALA A 1 208 ? 2.754 -25.375 12.414 1 90.62 208 ALA A CA 1
ATOM 1713 C C . ALA A 1 208 ? 3.041 -25.141 10.938 1 90.62 208 ALA A C 1
ATOM 1715 O O . ALA A 1 208 ? 3.07 -26.094 10.141 1 90.62 208 ALA A O 1
ATOM 1716 N N . ILE A 1 209 ? 3.266 -23.938 10.617 1 91 209 ILE A N 1
ATOM 1717 C CA . ILE A 1 209 ? 3.545 -23.562 9.234 1 91 209 ILE A CA 1
ATOM 1718 C C . ILE A 1 209 ? 4.91 -24.109 8.82 1 91 209 ILE A C 1
ATOM 1720 O O . ILE A 1 209 ? 5.055 -24.688 7.742 1 91 209 ILE A O 1
ATOM 1724 N N . GLU A 1 210 ? 5.816 -23.969 9.688 1 89.56 210 GLU A N 1
ATOM 1725 C CA . GLU A 1 210 ? 7.164 -24.453 9.398 1 89.56 210 GLU A CA 1
ATOM 1726 C C . GLU A 1 210 ? 7.176 -25.969 9.188 1 89.56 210 GLU A C 1
ATOM 1728 O O . GLU A 1 210 ? 7.824 -26.469 8.266 1 89.56 210 GLU A O 1
ATOM 1733 N N . ASN A 1 211 ? 6.453 -26.594 10.008 1 90.94 211 ASN A N 1
ATOM 1734 C CA . ASN A 1 211 ? 6.422 -28.047 9.938 1 90.94 211 ASN A CA 1
ATOM 1735 C C . ASN A 1 211 ? 5.727 -28.531 8.672 1 90.94 211 ASN A C 1
ATOM 1737 O O . ASN A 1 211 ? 6.027 -29.625 8.172 1 90.94 211 ASN A O 1
ATOM 1741 N N . SER A 1 212 ? 4.844 -27.766 8.18 1 91 212 SER A N 1
ATOM 1742 C CA . SER A 1 212 ? 4.145 -28.172 6.965 1 91 212 SER A CA 1
ATOM 1743 C C . SER A 1 212 ? 4.957 -27.828 5.723 1 91 212 SER A C 1
ATOM 1745 O O . SER A 1 212 ? 4.902 -28.531 4.719 1 91 212 SER A O 1
ATOM 1747 N N . TRP A 1 213 ? 5.711 -26.781 5.828 1 87.75 213 TRP A N 1
ATOM 1748 C CA . TRP A 1 213 ? 6.449 -26.25 4.684 1 87.75 213 TRP A CA 1
ATOM 1749 C C . TRP A 1 213 ? 7.824 -26.906 4.578 1 87.75 213 TRP A C 1
ATOM 1751 O O . TRP A 1 213 ? 8.344 -27.094 3.477 1 87.75 213 TRP A O 1
ATOM 1761 N N . ASN A 1 214 ? 8.383 -27.25 5.566 1 87.94 214 ASN A N 1
ATOM 1762 C CA . ASN A 1 214 ? 9.766 -27.719 5.605 1 87.94 214 ASN A CA 1
ATOM 1763 C C . ASN A 1 214 ? 9.953 -28.984 4.762 1 87.94 214 ASN A C 1
ATOM 1765 O O . ASN A 1 214 ? 10.914 -29.078 4 1 87.94 214 ASN A O 1
ATOM 1769 N N . PRO A 1 215 ? 9.055 -29.906 4.867 1 91.38 215 PRO A N 1
ATOM 1770 C CA . PRO A 1 215 ? 9.234 -31.109 4.039 1 91.38 215 PRO A CA 1
ATOM 1771 C C . PRO A 1 215 ? 9.195 -30.812 2.545 1 91.38 215 PRO A C 1
ATOM 1773 O O . PRO A 1 215 ? 9.797 -31.531 1.746 1 91.38 215 PRO A O 1
ATOM 1776 N N . ILE A 1 216 ? 8.562 -29.781 2.227 1 92.38 216 ILE A N 1
ATOM 1777 C CA . ILE A 1 216 ? 8.43 -29.406 0.825 1 92.38 216 ILE A CA 1
ATOM 1778 C C . ILE A 1 216 ? 9.703 -28.703 0.356 1 92.38 216 ILE A C 1
ATOM 1780 O O . ILE A 1 216 ? 10.281 -29.062 -0.671 1 92.38 216 ILE A O 1
ATOM 1784 N N . ILE A 1 217 ? 10.18 -27.812 1.188 1 88.25 217 ILE A N 1
ATOM 1785 C CA . ILE A 1 217 ? 11.344 -27.031 0.799 1 88.25 217 ILE A CA 1
ATOM 1786 C C . ILE A 1 217 ? 12.602 -27.891 0.876 1 88.25 217 ILE A C 1
ATOM 1788 O O . ILE A 1 217 ? 13.531 -27.719 0.083 1 88.25 217 ILE A O 1
ATOM 1792 N N . SER A 1 218 ? 12.609 -28.766 1.789 1 92.19 218 SER A N 1
ATOM 1793 C CA . SER A 1 218 ? 13.758 -29.656 1.918 1 92.19 218 SER A CA 1
ATOM 1794 C C . SER A 1 218 ? 13.641 -30.859 0.98 1 92.19 218 SER A C 1
ATOM 1796 O O . SER A 1 218 ? 14.516 -31.719 0.957 1 92.19 218 SER A O 1
ATOM 1798 N N . GLU A 1 219 ? 12.578 -30.922 0.25 1 95.19 219 GLU A N 1
ATOM 1799 C CA . GLU A 1 219 ? 12.312 -31.938 -0.763 1 95.19 219 GLU A CA 1
ATOM 1800 C C . GLU A 1 219 ? 12.328 -33.344 -0.156 1 95.19 219 GLU A C 1
ATOM 1802 O O . GLU A 1 219 ? 12.914 -34.25 -0.722 1 95.19 219 GLU A O 1
ATOM 1807 N N . LYS A 1 220 ? 11.703 -33.469 1.008 1 93.19 220 LYS A N 1
ATOM 1808 C CA . LYS A 1 220 ? 11.664 -34.719 1.731 1 93.19 220 LYS A CA 1
ATOM 1809 C C . LYS A 1 220 ? 10.273 -35.344 1.663 1 93.19 220 LYS A C 1
ATOM 1811 O O . LYS A 1 220 ? 10.078 -36.5 2.105 1 93.19 220 LYS A O 1
ATOM 1816 N N . LEU A 1 221 ? 9.359 -34.656 1.121 1 93.12 221 LEU A N 1
ATOM 1817 C CA . LEU A 1 221 ? 8.047 -35.25 0.86 1 93.12 221 LEU A CA 1
ATOM 1818 C C . LEU A 1 221 ? 8.148 -36.344 -0.188 1 93.12 221 LEU A C 1
ATOM 1820 O O . LEU A 1 221 ? 8.828 -36.188 -1.205 1 93.12 221 LEU A O 1
ATOM 1824 N N . SER A 1 222 ? 7.461 -37.375 0.101 1 91.25 222 SER A N 1
ATOM 1825 C CA . SER A 1 222 ? 7.562 -38.562 -0.76 1 91.25 222 SER A CA 1
ATOM 1826 C C . SER A 1 222 ? 7.246 -38.219 -2.211 1 91.25 222 SER A C 1
ATOM 1828 O O . SER A 1 222 ? 7.914 -38.688 -3.129 1 91.25 222 SER A O 1
ATOM 1830 N N . GLU A 1 223 ? 6.238 -37.406 -2.4 1 91.31 223 GLU A N 1
ATOM 1831 C CA . GLU A 1 223 ? 5.852 -37 -3.748 1 91.31 223 GLU A CA 1
ATOM 1832 C C . GLU A 1 223 ? 7 -36.281 -4.457 1 91.31 223 GLU A C 1
ATOM 1834 O O . GLU A 1 223 ? 7.25 -36.531 -5.641 1 91.31 223 GLU A O 1
ATOM 1839 N N . ILE A 1 224 ? 7.727 -35.5 -3.799 1 95.62 224 ILE A N 1
ATOM 1840 C CA . ILE A 1 224 ? 8.828 -34.75 -4.363 1 95.62 224 ILE A CA 1
ATOM 1841 C C . ILE A 1 224 ? 10.031 -35.656 -4.594 1 95.62 224 ILE A C 1
ATOM 1843 O O . ILE A 1 224 ? 10.695 -35.562 -5.629 1 95.62 224 ILE A O 1
ATOM 1847 N N . GLU A 1 225 ? 10.242 -36.5 -3.68 1 95.25 225 GLU A N 1
ATOM 1848 C CA . GLU A 1 225 ? 11.32 -37.469 -3.838 1 95.25 225 GLU A CA 1
ATOM 1849 C C . GLU A 1 225 ? 11.133 -38.312 -5.098 1 95.25 225 GLU A C 1
ATOM 1851 O O . GLU A 1 225 ? 12.094 -38.594 -5.816 1 95.25 225 GLU A O 1
ATOM 1856 N N . ASP A 1 226 ? 9.914 -38.688 -5.281 1 95.12 226 ASP A N 1
ATOM 1857 C CA . ASP A 1 226 ? 9.602 -39.469 -6.465 1 95.12 226 ASP A CA 1
ATOM 1858 C C . ASP A 1 226 ? 9.875 -38.656 -7.742 1 95.12 226 ASP A C 1
ATOM 1860 O O . ASP A 1 226 ? 10.422 -39.219 -8.711 1 95.12 226 ASP A O 1
ATOM 1864 N N . ILE A 1 227 ? 9.5 -37.438 -7.742 1 95.5 227 ILE A N 1
ATOM 1865 C CA . ILE A 1 227 ? 9.711 -36.594 -8.898 1 95.5 227 ILE A CA 1
ATOM 1866 C C . ILE A 1 227 ? 11.203 -36.406 -9.156 1 95.5 227 ILE A C 1
ATOM 1868 O O . ILE A 1 227 ? 11.656 -36.531 -10.297 1 95.5 227 ILE A O 1
ATOM 1872 N N . VAL A 1 228 ? 11.938 -36.188 -8.117 1 96.69 228 VAL A N 1
ATOM 1873 C CA . VAL A 1 228 ? 13.375 -36 -8.234 1 96.69 228 VAL A CA 1
ATOM 1874 C C . VAL A 1 228 ? 14.047 -37.25 -8.742 1 96.69 228 VAL A C 1
ATOM 1876 O O . VAL A 1 228 ? 14.883 -37.219 -9.648 1 96.69 228 VAL A O 1
ATOM 1879 N N . SER A 1 229 ? 13.641 -38.375 -8.219 1 96.38 229 SER A N 1
ATOM 1880 C CA . SER A 1 229 ? 14.234 -39.656 -8.602 1 96.38 229 SER A CA 1
ATOM 1881 C C . SER A 1 229 ? 13.93 -40 -10.055 1 96.38 229 SER A C 1
ATOM 1883 O O . SER A 1 229 ? 14.773 -40.594 -10.75 1 96.38 229 SER A O 1
ATOM 1885 N N . SER A 1 230 ? 12.781 -39.594 -10.508 1 95.94 230 SER A N 1
ATOM 1886 C CA . SER A 1 230 ? 12.328 -39.969 -11.844 1 95.94 230 SER A CA 1
ATOM 1887 C C . SER A 1 230 ? 12.883 -39.031 -12.898 1 95.94 230 SER A C 1
ATOM 1889 O O . SER A 1 230 ? 12.727 -39.281 -14.102 1 95.94 230 SER A O 1
ATOM 1891 N N . ASN A 1 231 ? 13.555 -38 -12.477 1 97 231 ASN A N 1
ATOM 1892 C CA . ASN A 1 231 ? 14.023 -37 -13.445 1 97 231 ASN A CA 1
ATOM 1893 C C . ASN A 1 231 ? 15.516 -36.75 -13.297 1 97 231 ASN A C 1
ATOM 1895 O O . ASN A 1 231 ? 15.969 -35.625 -13.5 1 97 231 ASN A O 1
ATOM 1899 N N . GLN A 1 232 ? 16.266 -37.688 -12.93 1 96.44 232 GLN A N 1
ATOM 1900 C CA . GLN A 1 232 ? 17.703 -37.562 -12.672 1 96.44 232 GLN A CA 1
ATOM 1901 C C . GLN A 1 232 ? 18.453 -37.188 -13.945 1 96.44 232 GLN A C 1
ATOM 1903 O O . GLN A 1 232 ? 19.438 -36.438 -13.891 1 96.44 232 GLN A O 1
ATOM 1908 N N . ASP A 1 233 ? 18 -37.625 -15.062 1 96.31 233 ASP A N 1
ATOM 1909 C CA . ASP A 1 233 ? 18.656 -37.312 -16.328 1 96.31 233 ASP A CA 1
ATOM 1910 C C . ASP A 1 233 ? 18.609 -35.812 -16.594 1 96.31 233 ASP A C 1
ATOM 1912 O O . ASP A 1 233 ? 19.609 -35.219 -16.984 1 96.31 233 ASP A O 1
ATOM 1916 N N . ILE A 1 234 ? 17.453 -35.25 -16.344 1 97 234 ILE A N 1
ATOM 1917 C CA . ILE A 1 234 ? 17.266 -33.812 -16.562 1 97 234 ILE A CA 1
ATOM 1918 C C . ILE A 1 234 ? 18.078 -33.031 -15.531 1 97 234 ILE A C 1
ATOM 1920 O O . ILE A 1 234 ? 18.734 -32.031 -15.867 1 97 234 ILE A O 1
ATOM 1924 N N . ILE A 1 235 ? 18.078 -33.469 -14.305 1 96.75 235 ILE A N 1
ATOM 1925 C CA . ILE A 1 235 ? 18.797 -32.812 -13.219 1 96.75 235 ILE A CA 1
ATOM 1926 C C . ILE A 1 235 ? 20.297 -32.812 -13.523 1 96.75 235 ILE A C 1
ATOM 1928 O O . ILE A 1 235 ? 20.953 -31.781 -13.453 1 96.75 235 ILE A O 1
ATOM 1932 N N . ASN A 1 236 ? 20.797 -33.938 -13.953 1 95.5 236 ASN A N 1
ATOM 1933 C CA . ASN A 1 236 ? 22.203 -34.062 -14.281 1 95.5 236 ASN A CA 1
ATOM 1934 C C . ASN A 1 236 ? 22.578 -33.188 -15.469 1 95.5 236 ASN A C 1
ATOM 1936 O O . ASN A 1 236 ? 23.688 -32.625 -15.516 1 95.5 236 ASN A O 1
ATOM 1940 N N . PHE A 1 237 ? 21.703 -33.094 -16.422 1 95.94 237 PHE A N 1
ATOM 1941 C CA . PHE A 1 237 ? 21.938 -32.219 -17.562 1 95.94 237 PHE A CA 1
ATOM 1942 C C . PHE A 1 237 ? 22.172 -30.781 -17.125 1 95.94 237 PHE A C 1
ATOM 1944 O O . PHE A 1 237 ? 23.141 -30.141 -17.562 1 95.94 237 PHE A O 1
ATOM 1951 N N . PHE A 1 238 ? 21.328 -30.297 -16.188 1 95.25 238 PHE A N 1
ATOM 1952 C CA . PHE A 1 238 ? 21.438 -28.906 -15.773 1 95.25 238 PHE A CA 1
ATOM 1953 C C . PHE A 1 238 ? 22.641 -28.703 -14.859 1 95.25 238 PHE A C 1
ATOM 1955 O O . PHE A 1 238 ? 23.266 -27.641 -14.875 1 95.25 238 PHE A O 1
ATOM 1962 N N . ILE A 1 239 ? 22.984 -29.672 -14.055 1 93.88 239 ILE A N 1
ATOM 1963 C CA . ILE A 1 239 ? 24.172 -29.578 -13.219 1 93.88 239 ILE A CA 1
ATOM 1964 C C . ILE A 1 239 ? 25.422 -29.453 -14.102 1 93.88 239 ILE A C 1
ATOM 1966 O O . ILE A 1 239 ? 26.297 -28.641 -13.82 1 93.88 239 ILE A O 1
ATOM 1970 N N . ARG A 1 240 ? 25.438 -30.125 -15.164 1 91.75 240 ARG A N 1
ATOM 1971 C CA . ARG A 1 240 ? 26.625 -30.188 -16.016 1 91.75 240 ARG A CA 1
ATOM 1972 C C . ARG A 1 240 ? 26.688 -29 -16.969 1 91.75 240 ARG A C 1
ATOM 1974 O O . ARG A 1 240 ? 27.75 -28.422 -17.188 1 91.75 240 ARG A O 1
ATOM 1981 N N . ASN A 1 241 ? 25.562 -28.703 -17.516 1 86.56 241 ASN A N 1
ATOM 1982 C CA . ASN A 1 241 ? 25.562 -27.781 -18.641 1 86.56 241 ASN A CA 1
ATOM 1983 C C . ASN A 1 241 ? 25.109 -26.375 -18.234 1 86.56 241 ASN A C 1
ATOM 1985 O O . ASN A 1 241 ? 25.328 -25.406 -18.953 1 86.56 241 ASN A O 1
ATOM 1989 N N . GLY A 1 242 ? 24.516 -26.328 -17.047 1 77 242 GLY A N 1
ATOM 1990 C CA . GLY A 1 242 ? 23.938 -25.062 -16.625 1 77 242 GLY A CA 1
ATOM 1991 C C . GLY A 1 242 ? 24.938 -24.141 -15.953 1 77 242 GLY A C 1
ATOM 1992 O O . GLY A 1 242 ? 24.594 -23.375 -15.062 1 77 242 GLY A O 1
ATOM 1993 N N . GLU A 1 243 ? 26.156 -24.109 -16.266 1 67.62 243 GLU A N 1
ATOM 1994 C CA . GLU A 1 243 ? 27.297 -23.547 -15.555 1 67.62 243 GLU A CA 1
ATOM 1995 C C . GLU A 1 243 ? 26.906 -22.25 -14.844 1 67.62 243 GLU A C 1
ATOM 1997 O O . GLU A 1 243 ? 27 -22.156 -13.609 1 67.62 243 GLU A O 1
ATOM 2002 N N . ASN A 1 244 ? 26.391 -21.312 -15.344 1 73.69 244 ASN A N 1
ATOM 2003 C CA . ASN A 1 244 ? 26.203 -20.031 -14.688 1 73.69 244 ASN A CA 1
ATOM 2004 C C . ASN A 1 244 ? 24.906 -20 -13.875 1 73.69 244 ASN A C 1
ATOM 2006 O O . ASN A 1 244 ? 24.641 -19.031 -13.148 1 73.69 244 ASN A O 1
ATOM 2010 N N . PHE A 1 245 ? 24.156 -21.047 -13.945 1 85.56 245 PHE A N 1
ATOM 2011 C CA . PHE A 1 245 ? 22.906 -21.125 -13.195 1 85.56 245 PHE A CA 1
ATOM 2012 C C . PHE A 1 245 ? 23.156 -21.625 -11.781 1 85.56 245 PHE A C 1
ATOM 2014 O O . PHE A 1 245 ? 22.375 -21.328 -10.867 1 85.56 245 PHE A O 1
ATOM 2021 N N . ASN A 1 246 ? 24.219 -22.297 -11.555 1 87 246 ASN A N 1
ATOM 2022 C CA . ASN A 1 246 ? 24.547 -22.875 -10.25 1 87 246 ASN A CA 1
ATOM 2023 C C . ASN A 1 246 ? 23.391 -23.719 -9.711 1 87 246 ASN A C 1
ATOM 2025 O O . ASN A 1 246 ? 22.922 -23.484 -8.602 1 87 246 ASN A O 1
ATOM 2029 N N . PHE A 1 247 ? 23.094 -24.812 -10.445 1 92.88 247 PHE A N 1
ATOM 2030 C CA . PHE A 1 247 ? 22 -25.719 -10.102 1 92.88 247 PHE A CA 1
ATOM 2031 C C . PHE A 1 247 ? 22.281 -26.422 -8.781 1 92.88 247 PHE A C 1
ATOM 2033 O O . PHE A 1 247 ? 23.312 -27.078 -8.625 1 92.88 247 PHE A O 1
ATOM 2040 N N . ASP A 1 248 ? 21.406 -26.266 -7.805 1 92.19 248 ASP A N 1
ATOM 2041 C CA . ASP A 1 248 ? 21.562 -26.875 -6.484 1 92.19 248 ASP A CA 1
ATOM 2042 C C . ASP A 1 248 ? 21.031 -28.312 -6.484 1 92.19 248 ASP A C 1
ATOM 2044 O O . ASP A 1 248 ? 19.828 -28.531 -6.398 1 92.19 248 ASP A O 1
ATOM 2048 N N . LYS A 1 249 ? 21.938 -29.203 -6.426 1 89.94 249 LYS A N 1
ATOM 2049 C CA . LYS A 1 249 ? 21.594 -30.609 -6.488 1 89.94 249 LYS A CA 1
ATOM 2050 C C . LYS A 1 249 ? 20.781 -31.031 -5.258 1 89.94 249 LYS A C 1
ATOM 2052 O O . LYS A 1 249 ? 20.031 -32 -5.312 1 89.94 249 LYS A O 1
ATOM 2057 N N . ASN A 1 250 ? 20.938 -30.344 -4.164 1 90.94 250 ASN A N 1
ATOM 2058 C CA . ASN A 1 250 ? 20.25 -30.688 -2.918 1 90.94 250 ASN A CA 1
ATOM 2059 C C . ASN A 1 250 ? 18.844 -30.125 -2.879 1 90.94 250 ASN A C 1
ATOM 2061 O O . ASN A 1 250 ? 18.031 -30.516 -2.033 1 90.94 250 ASN A O 1
ATOM 2065 N N . ARG A 1 251 ? 18.562 -29.25 -3.764 1 93.88 251 ARG A N 1
ATOM 2066 C CA . ARG A 1 251 ? 17.219 -28.688 -3.951 1 93.88 251 ARG A CA 1
ATOM 2067 C C . ARG A 1 251 ? 16.828 -28.703 -5.422 1 93.88 251 ARG A C 1
ATOM 2069 O O . ARG A 1 251 ? 16.453 -27.672 -5.98 1 93.88 251 ARG A O 1
ATOM 2076 N N . SER A 1 252 ? 16.875 -29.891 -5.93 1 95.81 252 SER A N 1
ATOM 2077 C CA . SER A 1 252 ? 16.734 -30.062 -7.371 1 95.81 252 SER A CA 1
ATOM 2078 C C . SER A 1 252 ? 15.32 -29.719 -7.836 1 95.81 252 SER A C 1
ATOM 2080 O O . SER A 1 252 ? 15.141 -29.141 -8.914 1 95.81 252 SER A O 1
ATOM 2082 N N . PHE A 1 253 ? 14.352 -30.109 -7.055 1 96.62 253 PHE A N 1
ATOM 2083 C CA . PHE A 1 253 ? 12.969 -29.812 -7.422 1 96.62 253 PHE A CA 1
ATOM 2084 C C . PHE A 1 253 ? 12.727 -28.312 -7.496 1 96.62 253 PHE A C 1
ATOM 2086 O O . PHE A 1 253 ? 12.125 -27.812 -8.453 1 96.62 253 PHE A O 1
ATOM 2093 N N . ASN A 1 254 ? 13.219 -27.609 -6.539 1 94.56 254 ASN A N 1
ATOM 2094 C CA . ASN A 1 254 ? 13.133 -26.156 -6.516 1 94.56 254 ASN A CA 1
ATOM 2095 C C . ASN A 1 254 ? 13.867 -25.531 -7.703 1 94.56 254 ASN A C 1
ATOM 2097 O O . ASN A 1 254 ? 13.367 -24.594 -8.312 1 94.56 254 ASN A O 1
ATOM 2101 N N . ASP A 1 255 ? 14.969 -26.016 -7.996 1 95.25 255 ASP A N 1
ATOM 2102 C CA . ASP A 1 255 ? 15.758 -25.391 -9.062 1 95.25 255 ASP A CA 1
ATOM 2103 C C . ASP A 1 255 ? 15.195 -25.766 -10.438 1 95.25 255 ASP A C 1
ATOM 2105 O O . ASP A 1 255 ? 15.352 -25 -11.398 1 95.25 255 ASP A O 1
ATOM 2109 N N . LEU A 1 256 ? 14.625 -26.953 -10.5 1 96.38 256 LEU A N 1
ATOM 2110 C CA . LEU A 1 256 ? 13.891 -27.234 -11.727 1 96.38 256 LEU A CA 1
ATOM 2111 C C . LEU A 1 256 ? 12.805 -26.203 -11.969 1 96.38 256 LEU A C 1
ATOM 2113 O O . LEU A 1 256 ? 12.586 -25.781 -13.102 1 96.38 256 LEU A O 1
ATOM 2117 N N . ALA A 1 257 ? 12.172 -25.828 -10.898 1 95.94 257 ALA A N 1
ATOM 2118 C CA . ALA A 1 257 ? 11.156 -24.781 -10.992 1 95.94 257 ALA A CA 1
ATOM 2119 C C . ALA A 1 257 ? 11.789 -23.453 -11.398 1 95.94 257 ALA A C 1
ATOM 2121 O O . ALA A 1 257 ? 11.219 -22.719 -12.211 1 95.94 257 ALA A O 1
ATOM 2122 N N . ASN A 1 258 ? 12.906 -23.156 -10.875 1 93.44 258 ASN A N 1
ATOM 2123 C CA . ASN A 1 258 ? 13.609 -21.938 -11.234 1 93.44 258 ASN A CA 1
ATOM 2124 C C . ASN A 1 258 ? 14.016 -21.922 -12.703 1 93.44 258 ASN A C 1
ATOM 2126 O O . ASN A 1 258 ? 13.945 -20.891 -13.367 1 93.44 258 ASN A O 1
ATOM 2130 N N . VAL A 1 259 ? 14.469 -23.031 -13.141 1 94.31 259 VAL A N 1
ATOM 2131 C CA . VAL A 1 259 ? 14.805 -23.172 -14.555 1 94.31 259 VAL A CA 1
ATOM 2132 C C . VAL A 1 259 ? 13.555 -22.953 -15.406 1 94.31 259 VAL A C 1
ATOM 2134 O O . VAL A 1 259 ? 13.602 -22.234 -16.406 1 94.31 259 VAL A O 1
ATOM 2137 N N . ALA A 1 260 ? 12.508 -23.594 -14.984 1 95.19 260 ALA A N 1
ATOM 2138 C CA . ALA A 1 260 ? 11.25 -23.438 -15.703 1 95.19 260 ALA A CA 1
ATOM 2139 C C . ALA A 1 260 ? 10.844 -21.969 -15.797 1 95.19 260 ALA A C 1
ATOM 2141 O O . ALA A 1 260 ? 10.375 -21.516 -16.844 1 95.19 260 ALA A O 1
ATOM 2142 N N . ASP A 1 261 ? 11.023 -21.234 -14.773 1 91.62 261 ASP A N 1
ATOM 2143 C CA . ASP A 1 261 ? 10.703 -19.812 -14.75 1 91.62 261 ASP A CA 1
ATOM 2144 C C . ASP A 1 261 ? 11.5 -19.047 -15.805 1 91.62 261 ASP A C 1
ATOM 2146 O O . ASP A 1 261 ? 10.977 -18.156 -16.469 1 91.62 261 ASP A O 1
ATOM 2150 N N . ASN A 1 262 ? 12.742 -19.359 -15.867 1 90 262 ASN A N 1
ATOM 2151 C CA . ASN A 1 262 ? 13.578 -18.734 -16.891 1 90 262 ASN A CA 1
ATOM 2152 C C . ASN A 1 262 ? 13.094 -19.062 -18.297 1 90 262 ASN A C 1
ATOM 2154 O O . ASN A 1 262 ? 12.93 -18.156 -19.125 1 90 262 ASN A O 1
ATOM 2158 N N . LEU A 1 263 ? 12.875 -20.328 -18.5 1 90.88 263 LEU A N 1
ATOM 2159 C CA . LEU A 1 263 ? 12.445 -20.766 -19.828 1 90.88 263 LEU A CA 1
ATOM 2160 C C . LEU A 1 263 ? 11.102 -20.141 -20.188 1 90.88 263 LEU A C 1
ATOM 2162 O O . LEU A 1 263 ? 10.867 -19.797 -21.344 1 90.88 263 LEU A O 1
ATOM 2166 N N . HIS A 1 264 ? 10.266 -20.062 -19.219 1 90.31 264 HIS A N 1
ATOM 2167 C CA . HIS A 1 264 ? 8.977 -19.422 -19.438 1 90.31 264 HIS A CA 1
ATOM 2168 C C . HIS A 1 264 ? 9.148 -17.969 -19.891 1 90.31 264 HIS A C 1
ATOM 2170 O O . HIS A 1 264 ? 8.453 -17.516 -20.812 1 90.31 264 HIS A O 1
ATOM 2176 N N . ASN A 1 265 ? 10.008 -17.266 -19.281 1 87.19 265 ASN A N 1
ATOM 2177 C CA . ASN A 1 265 ? 10.25 -15.883 -19.672 1 87.19 265 ASN A CA 1
ATOM 2178 C C . ASN A 1 265 ? 10.836 -15.773 -21.062 1 87.19 265 ASN A C 1
ATOM 2180 O O . ASN A 1 265 ? 10.5 -14.867 -21.828 1 87.19 265 ASN A O 1
ATOM 2184 N N . TYR A 1 266 ? 11.727 -16.688 -21.375 1 86.12 266 TYR A N 1
ATOM 2185 C CA . TYR A 1 266 ? 12.266 -16.719 -22.734 1 86.12 266 TYR A CA 1
ATOM 2186 C C . TYR A 1 266 ? 11.156 -16.906 -23.75 1 86.12 266 TYR A C 1
ATOM 2188 O O . TYR A 1 266 ? 11.18 -16.297 -24.828 1 86.12 266 TYR A O 1
ATOM 2196 N N . LYS A 1 267 ? 10.25 -17.719 -23.391 1 85.44 267 LYS A N 1
ATOM 2197 C CA . LYS A 1 267 ? 9.141 -18 -24.297 1 85.44 267 LYS A CA 1
ATOM 2198 C C . LYS A 1 267 ? 8.234 -16.766 -24.438 1 85.44 267 LYS A C 1
ATOM 2200 O O . LYS A 1 267 ? 7.898 -16.375 -25.547 1 85.44 267 LYS A O 1
ATOM 2205 N N . ILE A 1 268 ? 7.898 -16.188 -23.344 1 83.62 268 ILE A N 1
ATOM 2206 C CA . ILE A 1 268 ? 6.938 -15.094 -23.344 1 83.62 268 ILE A CA 1
ATOM 2207 C C . ILE A 1 268 ? 7.539 -13.883 -24.047 1 83.62 268 ILE A C 1
ATOM 2209 O O . ILE A 1 268 ? 6.824 -13.125 -24.703 1 83.62 268 ILE A O 1
ATOM 2213 N N . TYR A 1 269 ? 8.781 -13.703 -23.953 1 81.19 269 TYR A N 1
ATOM 2214 C CA . TYR A 1 269 ? 9.414 -12.531 -24.547 1 81.19 269 TYR A CA 1
ATOM 2215 C C . TYR A 1 269 ? 10.07 -12.875 -25.875 1 81.19 269 TYR A C 1
ATOM 2217 O O . TYR A 1 269 ? 10.797 -12.055 -26.438 1 81.19 269 TYR A O 1
ATOM 2225 N N . ARG A 1 270 ? 9.922 -14.07 -26.328 1 81.94 270 ARG A N 1
ATOM 2226 C CA . ARG A 1 270 ? 10.352 -14.547 -27.625 1 81.94 270 ARG A CA 1
ATOM 2227 C C . ARG A 1 270 ? 11.859 -14.375 -27.812 1 81.94 270 ARG A C 1
ATOM 2229 O O . ARG A 1 270 ? 12.312 -13.875 -28.844 1 81.94 270 ARG A O 1
ATOM 2236 N N . LYS A 1 271 ? 12.484 -14.695 -26.859 1 82.44 271 LYS A N 1
ATOM 2237 C CA . LYS A 1 271 ? 13.938 -14.695 -26.906 1 82.44 271 LYS A CA 1
ATOM 2238 C C . LYS A 1 271 ? 14.484 -16.078 -27.219 1 82.44 271 LYS A C 1
ATOM 2240 O O . LYS A 1 271 ? 13.883 -17.094 -26.828 1 82.44 271 LYS A O 1
ATOM 2245 N N . PRO A 1 272 ? 15.578 -16.062 -27.906 1 84.19 272 PRO A N 1
ATOM 2246 C CA . PRO A 1 272 ? 16.172 -17.375 -28.125 1 84.19 272 PRO A CA 1
ATOM 2247 C C . PRO A 1 272 ? 16.672 -18.016 -26.828 1 84.19 272 PRO A C 1
ATOM 2249 O O . PRO A 1 272 ? 17.234 -17.344 -25.969 1 84.19 272 PRO A O 1
ATOM 2252 N N . PHE A 1 273 ? 16.469 -19.281 -26.766 1 88.31 273 PHE A N 1
ATOM 2253 C CA . PHE A 1 273 ? 16.953 -20 -25.609 1 88.31 273 PHE A CA 1
ATOM 2254 C C . PHE A 1 273 ? 18.469 -20.078 -25.609 1 88.31 273 PHE A C 1
ATOM 2256 O O . PHE A 1 273 ? 19.109 -19.984 -26.672 1 88.31 273 PHE A O 1
ATOM 2263 N N . PRO A 1 274 ? 19.062 -20.203 -24.438 1 87.56 274 PRO A N 1
ATOM 2264 C CA . PRO A 1 274 ? 20.516 -20.391 -24.406 1 87.56 274 PRO A CA 1
ATOM 2265 C C . PRO A 1 274 ? 20.969 -21.609 -25.203 1 87.56 274 PRO A C 1
ATOM 2267 O O . PRO A 1 274 ? 20.234 -22.594 -25.328 1 87.56 274 PRO A O 1
ATOM 2270 N N . ASP A 1 275 ? 22.203 -21.641 -25.562 1 88.81 275 ASP A N 1
ATOM 2271 C CA . ASP A 1 275 ? 22.781 -22.656 -26.453 1 88.81 275 ASP A CA 1
ATOM 2272 C C . ASP A 1 275 ? 22.672 -24.047 -25.844 1 88.81 275 ASP A C 1
ATOM 2274 O O . ASP A 1 275 ? 22.359 -25.016 -26.531 1 88.81 275 ASP A O 1
ATOM 2278 N N . PHE A 1 276 ? 22.938 -24.109 -24.578 1 90.75 276 PHE A N 1
ATOM 2279 C CA . PHE A 1 276 ? 22.953 -25.422 -23.953 1 90.75 276 PHE A CA 1
ATOM 2280 C C . PHE A 1 276 ? 21.562 -26.047 -23.953 1 90.75 276 PHE A C 1
ATOM 2282 O O . PHE A 1 276 ? 21.422 -27.266 -23.906 1 90.75 276 PHE A O 1
ATOM 2289 N N . ILE A 1 277 ? 20.516 -25.219 -24.047 1 93.5 277 ILE A N 1
ATOM 2290 C CA . ILE A 1 277 ? 19.141 -25.703 -24.125 1 93.5 277 ILE A CA 1
ATOM 2291 C C . ILE A 1 277 ? 18.828 -26.094 -25.562 1 93.5 277 ILE A C 1
ATOM 2293 O O . ILE A 1 277 ? 18.25 -27.156 -25.812 1 93.5 277 ILE A O 1
ATOM 2297 N N . THR A 1 278 ? 19.203 -25.219 -26.469 1 93.12 278 THR A N 1
ATOM 2298 C CA . THR A 1 278 ? 18.875 -25.422 -27.875 1 93.12 278 THR A CA 1
ATOM 2299 C C . THR A 1 278 ? 19.594 -26.656 -28.422 1 93.12 278 THR A C 1
ATOM 2301 O O . THR A 1 278 ? 19.094 -27.328 -29.328 1 93.12 278 THR A O 1
ATOM 2304 N N . LYS A 1 279 ? 20.734 -26.984 -27.859 1 93.12 279 LYS A N 1
ATOM 2305 C CA . LYS A 1 279 ? 21.547 -28.094 -28.359 1 93.12 279 LYS A CA 1
ATOM 2306 C C . LYS A 1 279 ? 21.359 -29.344 -27.516 1 93.12 279 LYS A C 1
ATOM 2308 O O . LYS A 1 279 ? 22.078 -30.328 -27.688 1 93.12 279 LYS A O 1
ATOM 2313 N N . ALA A 1 280 ? 20.484 -29.266 -26.672 1 94.81 280 ALA A N 1
ATOM 2314 C CA . ALA A 1 280 ? 20.266 -30.406 -25.781 1 94.81 280 ALA A CA 1
ATOM 2315 C C . ALA A 1 280 ? 19.938 -31.656 -26.578 1 94.81 280 ALA A C 1
ATOM 2317 O O . ALA A 1 280 ? 19.109 -31.625 -27.484 1 94.81 280 ALA A O 1
ATOM 2318 N N . ASN A 1 281 ? 20.609 -32.719 -26.344 1 95.69 281 ASN A N 1
ATOM 2319 C CA . ASN A 1 281 ? 20.406 -34.062 -26.922 1 95.69 281 ASN A CA 1
ATOM 2320 C C . ASN A 1 281 ? 20.891 -35.156 -25.984 1 95.69 281 ASN A C 1
ATOM 2322 O O . ASN A 1 281 ? 22.047 -35.594 -26.078 1 95.69 281 ASN A O 1
ATOM 2326 N N . PHE A 1 282 ? 20.062 -35.562 -25.172 1 94.56 282 PHE A N 1
ATOM 2327 C CA . PHE A 1 282 ? 20.391 -36.594 -24.188 1 94.56 282 PHE A CA 1
ATOM 2328 C C . PHE A 1 282 ? 19.156 -37.375 -23.812 1 94.56 282 PHE A C 1
ATOM 2330 O O . PHE A 1 282 ? 18.031 -36.875 -23.859 1 94.56 282 PHE A O 1
ATOM 2337 N N . SER A 1 283 ? 19.547 -38.75 -23.547 1 89.75 283 SER A N 1
ATOM 2338 C CA . SER A 1 283 ? 18.469 -39.656 -23.203 1 89.75 283 SER A CA 1
ATOM 2339 C C . SER A 1 283 ? 17.344 -39.594 -24.25 1 89.75 283 SER A C 1
ATOM 2341 O O . SER A 1 283 ? 17.594 -39.844 -25.438 1 89.75 283 SER A O 1
ATOM 2343 N N . ASN A 1 284 ? 16.094 -39.062 -24.047 1 90.38 284 ASN A N 1
ATOM 2344 C CA . ASN A 1 284 ? 14.969 -38.938 -24.969 1 90.38 284 ASN A CA 1
ATOM 2345 C C . ASN A 1 284 ? 14.516 -37.5 -25.109 1 90.38 284 ASN A C 1
ATOM 2347 O O . ASN A 1 284 ? 13.398 -37.219 -25.531 1 90.38 284 ASN A O 1
ATOM 2351 N N . TYR A 1 285 ? 15.547 -36.656 -24.672 1 95.44 285 TYR A N 1
ATOM 2352 C CA . TYR A 1 285 ? 15.148 -35.25 -24.719 1 95.44 285 TYR A CA 1
ATOM 2353 C C . TYR A 1 285 ? 15.914 -34.5 -25.797 1 95.44 285 TYR A C 1
ATOM 2355 O O . TYR A 1 285 ? 17.141 -34.625 -25.906 1 95.44 285 TYR A O 1
ATOM 2363 N N . ASN A 1 286 ? 15.188 -33.875 -26.656 1 96.31 286 ASN A N 1
ATOM 2364 C CA . ASN A 1 286 ? 15.719 -32.781 -27.453 1 96.31 286 ASN A CA 1
ATOM 2365 C C . ASN A 1 286 ? 15.312 -31.406 -26.891 1 96.31 286 ASN A C 1
ATOM 2367 O O . ASN A 1 286 ? 14.734 -31.328 -25.797 1 96.31 286 ASN A O 1
ATOM 2371 N N . SER A 1 287 ? 15.617 -30.359 -27.578 1 95.12 287 SER A N 1
ATOM 2372 C CA . SER A 1 287 ? 15.352 -29.016 -27.078 1 95.12 287 SER A CA 1
ATOM 2373 C C . SER A 1 287 ? 13.867 -28.828 -26.75 1 95.12 287 SER A C 1
ATOM 2375 O O . SER A 1 287 ? 13.516 -28.422 -25.656 1 95.12 287 SER A O 1
ATOM 2377 N N . SER A 1 288 ? 13.055 -29.219 -27.656 1 95.06 288 SER A N 1
ATOM 2378 C CA . SER A 1 288 ? 11.625 -28.984 -27.516 1 95.06 288 SER A CA 1
ATOM 2379 C C . SER A 1 288 ? 11.031 -29.828 -26.391 1 95.06 288 SER A C 1
ATOM 2381 O O . SER A 1 288 ? 10.297 -29.312 -25.547 1 95.06 288 SER A O 1
ATOM 2383 N N . THR A 1 289 ? 11.398 -31.062 -26.344 1 96.38 289 THR A N 1
ATOM 2384 C CA . THR A 1 289 ? 10.836 -31.953 -25.344 1 96.38 289 THR A CA 1
ATOM 2385 C C . THR A 1 289 ? 11.398 -31.641 -23.969 1 96.38 289 THR A C 1
ATOM 2387 O O . THR A 1 289 ? 10.711 -31.812 -22.953 1 96.38 289 THR A O 1
ATOM 2390 N N . LEU A 1 290 ? 12.648 -31.188 -23.922 1 97.12 290 LEU A N 1
ATOM 2391 C CA . LEU A 1 290 ? 13.234 -30.781 -22.656 1 97.12 290 LEU A CA 1
ATOM 2392 C C . LEU A 1 290 ? 12.484 -29.578 -22.078 1 97.12 290 LEU A C 1
ATOM 2394 O O . LEU A 1 290 ? 12.133 -29.578 -20.891 1 97.12 290 LEU A O 1
ATOM 2398 N N . ILE A 1 291 ? 12.242 -28.625 -22.922 1 95.81 291 ILE A N 1
ATOM 2399 C CA . ILE A 1 291 ? 11.539 -27.422 -22.484 1 95.81 291 ILE A CA 1
ATOM 2400 C C . ILE A 1 291 ? 10.141 -27.781 -21.984 1 95.81 291 ILE A C 1
ATOM 2402 O O . ILE A 1 291 ? 9.727 -27.344 -20.922 1 95.81 291 ILE A O 1
ATOM 2406 N N . ASP A 1 292 ? 9.461 -28.594 -22.703 1 94.81 292 ASP A N 1
ATOM 2407 C CA . ASP A 1 292 ? 8.117 -29 -22.328 1 94.81 292 ASP A CA 1
ATOM 2408 C C . ASP A 1 292 ? 8.117 -29.703 -20.969 1 94.81 292 ASP A C 1
ATOM 2410 O O . ASP A 1 292 ? 7.262 -29.422 -20.125 1 94.81 292 ASP A O 1
ATOM 2414 N N . LYS A 1 293 ? 9.023 -30.578 -20.859 1 96.31 293 LYS A N 1
ATOM 2415 C CA . LYS A 1 293 ? 9.117 -31.312 -19.609 1 96.31 293 LYS A CA 1
ATOM 2416 C C . LYS A 1 293 ? 9.461 -30.375 -18.453 1 96.31 293 LYS A C 1
ATOM 2418 O O . LYS A 1 293 ? 8.859 -30.469 -17.375 1 96.31 293 LYS A O 1
ATOM 2423 N N . VAL A 1 294 ? 10.391 -29.5 -18.625 1 96.88 294 VAL A N 1
ATOM 2424 C CA . VAL A 1 294 ? 10.836 -28.594 -17.578 1 96.88 294 VAL A CA 1
ATOM 2425 C C . VAL A 1 294 ? 9.695 -27.656 -17.188 1 96.88 294 VAL A C 1
ATOM 2427 O O . VAL A 1 294 ? 9.531 -27.328 -16.016 1 96.88 294 VAL A O 1
ATOM 2430 N N . MET A 1 295 ? 8.883 -27.297 -18.109 1 95 295 MET A N 1
ATOM 2431 C CA . MET A 1 295 ? 7.77 -26.375 -17.859 1 95 295 MET A CA 1
ATOM 2432 C C . MET A 1 295 ? 6.762 -27 -16.891 1 95 295 MET A C 1
ATOM 2434 O O . MET A 1 295 ? 6.02 -26.281 -16.219 1 95 295 MET A O 1
ATOM 2438 N N . THR A 1 296 ? 6.758 -28.281 -16.781 1 94.75 296 THR A N 1
ATOM 2439 C CA . THR A 1 296 ? 5.82 -28.953 -15.891 1 94.75 296 THR A CA 1
ATOM 2440 C C . THR A 1 296 ? 6.219 -28.734 -14.43 1 94.75 296 THR A C 1
ATOM 2442 O O . THR A 1 296 ? 5.434 -29 -13.523 1 94.75 296 THR A O 1
ATOM 2445 N N . PHE A 1 297 ? 7.43 -28.156 -14.203 1 96.31 297 PHE A N 1
ATOM 2446 C CA . PHE A 1 297 ? 7.914 -27.984 -12.844 1 96.31 297 PHE A CA 1
ATOM 2447 C C . PHE A 1 297 ? 7.625 -26.578 -12.344 1 96.31 297 PHE A C 1
ATOM 2449 O O . PHE A 1 297 ? 7.918 -26.25 -11.195 1 96.31 297 PHE A O 1
ATOM 2456 N N . ILE A 1 298 ? 7.008 -25.766 -13.203 1 94.06 298 ILE A N 1
ATOM 2457 C CA . ILE A 1 298 ? 6.758 -24.375 -12.844 1 94.06 298 ILE A CA 1
ATOM 2458 C C . ILE A 1 298 ? 5.922 -24.312 -11.57 1 94.06 298 ILE A C 1
ATOM 2460 O O . ILE A 1 298 ? 4.934 -25.031 -11.43 1 94.06 298 ILE A O 1
ATOM 2464 N N . GLU A 1 299 ? 6.312 -23.516 -10.586 1 94.06 299 GLU A N 1
ATOM 2465 C CA . GLU A 1 299 ? 5.625 -23.328 -9.312 1 94.06 299 GLU A CA 1
ATOM 2466 C C . GLU A 1 299 ? 5.457 -24.656 -8.57 1 94.06 299 GLU A C 1
ATOM 2468 O O . GLU A 1 299 ? 4.461 -24.859 -7.879 1 94.06 299 GLU A O 1
ATOM 2473 N N . GLY A 1 300 ? 6.383 -25.531 -8.727 1 94.19 300 GLY A N 1
ATOM 2474 C CA . GLY A 1 300 ? 6.273 -26.891 -8.211 1 94.19 300 GLY A CA 1
ATOM 2475 C C . GLY A 1 300 ? 6.016 -26.953 -6.715 1 94.19 300 GLY A C 1
ATOM 2476 O O . GLY A 1 300 ? 5 -27.484 -6.273 1 94.19 300 GLY A O 1
ATOM 2477 N N . SER A 1 301 ? 6.852 -26.281 -5.93 1 93.94 301 SER A N 1
ATOM 2478 C CA . SER A 1 301 ? 6.742 -26.344 -4.477 1 93.94 301 SER A CA 1
ATOM 2479 C C . SER A 1 301 ? 5.43 -25.75 -3.992 1 93.94 301 SER A C 1
ATOM 2481 O O . SER A 1 301 ? 4.801 -26.281 -3.072 1 93.94 301 SER A O 1
ATOM 2483 N N . GLN A 1 302 ? 5.023 -24.703 -4.637 1 95.44 302 GLN A N 1
ATOM 2484 C CA . GLN A 1 302 ? 3.789 -24.016 -4.262 1 95.44 302 GLN A CA 1
ATOM 2485 C C . GLN A 1 302 ? 2.566 -24.875 -4.566 1 95.44 302 GLN A C 1
ATOM 2487 O O . GLN A 1 302 ? 1.633 -24.938 -3.766 1 95.44 302 GLN A O 1
ATOM 2492 N N . ILE A 1 303 ? 2.627 -25.516 -5.684 1 96.38 303 ILE A N 1
ATOM 2493 C CA . ILE A 1 303 ? 1.516 -26.375 -6.105 1 96.38 303 ILE A CA 1
ATOM 2494 C C . ILE A 1 303 ? 1.438 -27.609 -5.211 1 96.38 303 ILE A C 1
ATOM 2496 O O . ILE A 1 303 ? 0.35 -28 -4.785 1 96.38 303 ILE A O 1
ATOM 2500 N N . VAL A 1 304 ? 2.594 -28.141 -4.891 1 96.06 304 VAL A N 1
ATOM 2501 C CA . VAL A 1 304 ? 2.631 -29.297 -3.99 1 96.06 304 VAL A CA 1
ATOM 2502 C C . VAL A 1 304 ? 2.031 -28.906 -2.639 1 96.06 304 VAL A C 1
ATOM 2504 O O . VAL A 1 304 ? 1.248 -29.672 -2.062 1 96.06 304 VAL A O 1
ATOM 2507 N N . CYS A 1 305 ? 2.355 -27.781 -2.199 1 95.75 305 CYS A N 1
ATOM 2508 C CA . CYS A 1 305 ? 1.822 -27.297 -0.93 1 95.75 305 CYS A CA 1
ATOM 2509 C C . CYS A 1 305 ? 0.303 -27.188 -0.983 1 95.75 305 CYS A C 1
ATOM 2511 O O . CYS A 1 305 ? -0.391 -27.672 -0.088 1 95.75 305 CYS A O 1
ATOM 2513 N N . ALA A 1 306 ? -0.198 -26.625 -2.014 1 96.75 306 ALA A N 1
ATOM 2514 C CA . ALA A 1 306 ? -1.636 -26.406 -2.146 1 96.75 306 ALA A CA 1
ATOM 2515 C C . ALA A 1 306 ? -2.385 -27.734 -2.252 1 96.75 306 ALA A C 1
ATOM 2517 O O . ALA A 1 306 ? -3.545 -27.828 -1.846 1 96.75 306 ALA A O 1
ATOM 2518 N N . ASN A 1 307 ? -1.723 -28.688 -2.783 1 93.81 307 ASN A N 1
ATOM 2519 C CA . ASN A 1 307 ? -2.365 -29.984 -2.988 1 93.81 307 ASN A CA 1
ATOM 2520 C C . ASN A 1 307 ? -2.217 -30.875 -1.763 1 93.81 307 ASN A C 1
ATOM 2522 O O . ASN A 1 307 ? -2.922 -31.891 -1.636 1 93.81 307 ASN A O 1
ATOM 2526 N N . ASP A 1 308 ? -1.271 -30.5 -0.9 1 93.38 308 ASP A N 1
ATOM 2527 C CA . ASP A 1 308 ? -1.119 -31.203 0.371 1 93.38 308 ASP A CA 1
ATOM 2528 C C . ASP A 1 308 ? -2.191 -30.781 1.368 1 93.38 308 ASP A C 1
ATOM 2530 O O . ASP A 1 308 ? -2.451 -29.578 1.527 1 93.38 308 ASP A O 1
ATOM 2534 N N . GLU A 1 309 ? -2.756 -31.734 2.053 1 92.38 309 GLU A N 1
ATOM 2535 C CA . GLU A 1 309 ? -3.891 -31.438 2.922 1 92.38 309 GLU A CA 1
ATOM 2536 C C . GLU A 1 309 ? -3.49 -30.484 4.047 1 92.38 309 GLU A C 1
ATOM 2538 O O . GLU A 1 309 ? -4.168 -29.484 4.289 1 92.38 309 GLU A O 1
ATOM 2543 N N . LYS A 1 310 ? -2.471 -30.812 4.711 1 93.19 310 LYS A N 1
ATOM 2544 C CA . LYS A 1 310 ? -2.057 -30.031 5.863 1 93.19 310 LYS A CA 1
ATOM 2545 C C . LYS A 1 310 ? -1.534 -28.656 5.43 1 93.19 310 LYS A C 1
ATOM 2547 O O . LYS A 1 310 ? -1.929 -27.625 5.984 1 93.19 310 LYS A O 1
ATOM 2552 N N . CYS A 1 311 ? -0.696 -28.625 4.457 1 95.19 311 CYS A N 1
ATOM 2553 C CA . CYS A 1 311 ? -0.111 -27.375 3.994 1 95.19 311 CYS A CA 1
ATOM 2554 C C . CYS A 1 311 ? -1.173 -26.469 3.381 1 95.19 311 CYS A C 1
ATOM 2556 O O . CYS A 1 311 ? -1.217 -25.266 3.668 1 95.19 311 CYS A O 1
ATOM 2558 N N . GLY A 1 312 ? -1.99 -27.062 2.564 1 96.25 312 GLY A N 1
ATOM 2559 C CA . GLY A 1 312 ? -3.066 -26.281 1.959 1 96.25 312 GLY A CA 1
ATOM 2560 C C . GLY A 1 312 ? -3.998 -25.656 2.979 1 96.25 312 GLY A C 1
ATOM 2561 O O . GLY A 1 312 ? -4.402 -24.5 2.826 1 96.25 312 GLY A O 1
ATOM 2562 N N . TYR A 1 313 ? -4.258 -26.406 4.004 1 96.5 313 TYR A N 1
ATOM 2563 C CA . TYR A 1 313 ? -5.109 -25.922 5.078 1 96.5 313 TYR A CA 1
ATOM 2564 C C . TYR A 1 313 ? -4.473 -24.734 5.781 1 96.5 313 TYR A C 1
ATOM 2566 O O . TYR A 1 313 ? -5.137 -23.719 6.039 1 96.5 313 TYR A O 1
ATOM 2574 N N . LEU A 1 314 ? -3.244 -24.797 6.016 1 95.38 314 LEU A N 1
ATOM 2575 C CA . LEU A 1 314 ? -2.539 -23.75 6.754 1 95.38 314 LEU A CA 1
ATOM 2576 C C . LEU A 1 314 ? -2.312 -22.516 5.879 1 95.38 314 LEU A C 1
ATOM 2578 O O . LEU A 1 314 ? -2.307 -21.391 6.375 1 95.38 314 LEU A O 1
ATOM 2582 N N . MET A 1 315 ? -2.205 -22.766 4.562 1 96.06 315 MET A N 1
ATOM 2583 C CA . MET A 1 315 ? -1.958 -21.656 3.65 1 96.06 315 MET A CA 1
ATOM 2584 C C . MET A 1 315 ? -3.254 -20.922 3.328 1 96.06 315 MET A C 1
ATOM 2586 O O . MET A 1 315 ? -3.258 -19.703 3.178 1 96.06 315 MET A O 1
ATOM 2590 N N . GLY A 1 316 ? -4.332 -21.641 3.254 1 97.5 316 GLY A N 1
ATOM 2591 C CA . GLY A 1 316 ? -5.551 -21.031 2.744 1 97.5 316 GLY A CA 1
ATOM 2592 C C . GLY A 1 316 ? -6.609 -20.828 3.812 1 97.5 316 GLY A C 1
ATOM 2593 O O . GLY A 1 316 ? -7.551 -20.062 3.625 1 97.5 316 GLY A O 1
ATOM 2594 N N . GLY A 1 317 ? -6.488 -21.453 4.93 1 97.44 317 GLY A N 1
ATOM 2595 C CA . GLY A 1 317 ? -7.555 -21.516 5.918 1 97.44 317 GLY A CA 1
ATOM 2596 C C . GLY A 1 317 ? -7.898 -20.156 6.5 1 97.44 317 GLY A C 1
ATOM 2597 O O . GLY A 1 317 ? -9.062 -19.875 6.77 1 97.44 317 GLY A O 1
ATOM 2598 N N . ARG A 1 318 ? -6.973 -19.359 6.691 1 96.38 318 ARG A N 1
ATOM 2599 C CA . ARG A 1 318 ? -7.211 -18.047 7.289 1 96.38 318 ARG A CA 1
ATOM 2600 C C . ARG A 1 318 ? -7.902 -17.109 6.305 1 96.38 318 ARG A C 1
ATOM 2602 O O . ARG A 1 318 ? -8.82 -16.375 6.68 1 96.38 318 ARG A O 1
ATOM 2609 N N . LEU A 1 319 ? -7.375 -17.141 5.117 1 98.38 319 LEU A N 1
ATOM 2610 C CA . LEU A 1 319 ? -8.039 -16.328 4.105 1 98.38 319 LEU A CA 1
ATOM 2611 C C . LEU A 1 319 ? -9.484 -16.766 3.912 1 98.38 319 LEU A C 1
ATOM 2613 O O . LEU A 1 319 ? -10.383 -15.922 3.807 1 98.38 319 LEU A O 1
ATOM 2617 N N . LEU A 1 320 ? -9.68 -18.031 3.887 1 98.56 320 LEU A N 1
ATOM 2618 C CA . LEU A 1 320 ? -11.031 -18.547 3.738 1 98.56 320 LEU A CA 1
ATOM 2619 C C . LEU A 1 320 ? -11.914 -18.109 4.906 1 98.56 320 LEU A C 1
ATOM 2621 O O . LEU A 1 320 ? -13.086 -17.781 4.715 1 98.56 320 LEU A O 1
ATOM 2625 N N . SER A 1 321 ? -11.344 -18.125 6.07 1 97.81 321 SER A N 1
ATOM 2626 C CA . SER A 1 321 ? -12.07 -17.625 7.242 1 97.81 321 SER A CA 1
ATOM 2627 C C . SER A 1 321 ? -12.453 -16.172 7.086 1 97.81 321 SER A C 1
ATOM 2629 O O . SER A 1 321 ? -13.578 -15.773 7.402 1 97.81 321 SER A O 1
ATOM 2631 N N . HIS A 1 322 ? -11.555 -15.383 6.672 1 97.81 322 HIS A N 1
ATOM 2632 C CA . HIS A 1 322 ? -11.828 -13.969 6.457 1 97.81 322 HIS A CA 1
ATOM 2633 C C . HIS A 1 322 ? -12.945 -13.773 5.441 1 97.81 322 HIS A C 1
ATOM 2635 O O . HIS A 1 322 ? -13.859 -12.969 5.66 1 97.81 322 HIS A O 1
ATOM 2641 N N . ILE A 1 323 ? -12.883 -14.516 4.348 1 98.44 323 ILE A N 1
ATOM 2642 C CA . ILE A 1 323 ? -13.906 -14.453 3.303 1 98.44 323 ILE A CA 1
ATOM 2643 C C . ILE A 1 323 ? -15.258 -14.836 3.885 1 98.44 323 ILE A C 1
ATOM 2645 O O . ILE A 1 323 ? -16.25 -14.117 3.699 1 98.44 323 ILE A O 1
ATOM 2649 N N . LYS A 1 324 ? -15.266 -15.906 4.586 1 98.06 324 LYS A N 1
ATOM 2650 C CA . LYS A 1 324 ? -16.484 -16.391 5.219 1 98.06 324 LYS A CA 1
ATOM 2651 C C . LYS A 1 324 ? -17.094 -15.32 6.129 1 98.06 324 LYS A C 1
ATOM 2653 O O . LYS A 1 324 ? -18.297 -15.039 6.055 1 98.06 324 LYS A O 1
ATOM 2658 N N . ASN A 1 325 ? -16.281 -14.758 6.895 1 96.81 325 ASN A N 1
ATOM 2659 C CA . ASN A 1 325 ? -16.75 -13.781 7.871 1 96.81 325 ASN A CA 1
ATOM 2660 C C . ASN A 1 325 ? -17.281 -12.516 7.191 1 96.81 325 ASN A C 1
ATOM 2662 O O . ASN A 1 325 ? -18.25 -11.922 7.648 1 96.81 325 ASN A O 1
ATOM 2666 N N . GLU A 1 326 ? -16.656 -12.086 6.156 1 97.12 326 GLU A N 1
ATOM 2667 C CA . GLU A 1 326 ? -17.125 -10.922 5.41 1 97.12 326 GLU A CA 1
ATOM 2668 C C . GLU A 1 326 ? -18.469 -11.188 4.758 1 97.12 326 GLU A C 1
ATOM 2670 O O . GLU A 1 326 ? -19.344 -10.312 4.73 1 97.12 326 GLU A O 1
ATOM 2675 N N . LEU A 1 327 ? -18.656 -12.383 4.234 1 97.38 327 LEU A N 1
ATOM 2676 C CA . LEU A 1 327 ? -19.922 -12.766 3.623 1 97.38 327 LEU A CA 1
ATOM 2677 C C . LEU A 1 327 ? -21.047 -12.781 4.66 1 97.38 327 LEU A C 1
ATOM 2679 O O . LEU A 1 327 ? -22.125 -12.234 4.422 1 97.38 327 LEU A O 1
ATOM 2683 N N . ILE A 1 328 ? -20.75 -13.359 5.746 1 96.62 328 ILE A N 1
ATOM 2684 C CA . ILE A 1 328 ? -21.734 -13.461 6.82 1 96.62 328 ILE A CA 1
ATOM 2685 C C . ILE A 1 328 ? -22.062 -12.062 7.344 1 96.62 328 ILE A C 1
ATOM 2687 O O . ILE A 1 328 ? -23.234 -11.75 7.574 1 96.62 328 ILE A O 1
ATOM 2691 N N . LYS A 1 329 ? -21.031 -11.281 7.523 1 96.25 329 LYS A N 1
ATOM 2692 C CA . LYS A 1 329 ? -21.234 -9.914 7.996 1 96.25 329 LYS A CA 1
ATOM 2693 C C . LYS A 1 329 ? -22.156 -9.148 7.062 1 96.25 329 LYS A C 1
ATOM 2695 O O . LYS A 1 329 ? -23.062 -8.445 7.52 1 96.25 329 LYS A O 1
ATOM 2700 N N . LYS A 1 330 ? -21.953 -9.273 5.828 1 96.5 330 LYS A N 1
ATOM 2701 C CA . LYS A 1 330 ? -22.797 -8.602 4.848 1 96.5 330 LYS A CA 1
ATOM 2702 C C . LYS A 1 330 ? -24.234 -9.094 4.941 1 96.5 330 LYS A C 1
ATOM 2704 O O . LYS A 1 330 ? -25.188 -8.305 4.867 1 96.5 330 LYS A O 1
ATOM 2709 N N . ALA A 1 331 ? -24.469 -10.289 5.082 1 95.19 331 ALA A N 1
ATOM 2710 C CA . ALA A 1 331 ? -25.797 -10.883 5.133 1 95.19 331 ALA A CA 1
ATOM 2711 C C . ALA A 1 331 ? -26.516 -10.492 6.418 1 95.19 331 ALA A C 1
ATOM 2713 O O . ALA A 1 331 ? -27.734 -10.305 6.418 1 95.19 331 ALA A O 1
ATOM 2714 N N . ASN A 1 332 ? -25.766 -10.367 7.457 1 92.69 332 ASN A N 1
ATOM 2715 C CA . ASN A 1 332 ? -26.375 -10.078 8.75 1 92.69 332 ASN A CA 1
ATOM 2716 C C . ASN A 1 332 ? -26.594 -8.586 8.953 1 92.69 332 ASN A C 1
ATOM 2718 O O . ASN A 1 332 ? -27.516 -8.188 9.672 1 92.69 332 ASN A O 1
ATOM 2722 N N . GLU A 1 333 ? -25.719 -7.793 8.43 1 83.44 333 GLU A N 1
ATOM 2723 C CA . GLU A 1 333 ? -25.734 -6.352 8.656 1 83.44 333 GLU A CA 1
ATOM 2724 C C . GLU A 1 333 ? -25.953 -5.59 7.355 1 83.44 333 GLU A C 1
ATOM 2726 O O . GLU A 1 333 ? -25.266 -4.602 7.086 1 83.44 333 GLU A O 1
ATOM 2731 N N . THR A 1 334 ? -26.797 -6.016 6.613 1 67.31 334 THR A N 1
ATOM 2732 C CA . THR A 1 334 ? -26.922 -5.57 5.23 1 67.31 334 THR A CA 1
ATOM 2733 C C . THR A 1 334 ? -27 -4.047 5.16 1 67.31 334 THR A C 1
ATOM 2735 O O . THR A 1 334 ? -26.312 -3.424 4.344 1 67.31 334 THR A O 1
ATOM 2738 N N . HIS A 1 335 ? -27.641 -3.504 6.012 1 71.75 335 HIS A N 1
ATOM 2739 C CA . HIS A 1 335 ? -27.859 -2.07 5.883 1 71.75 335 HIS A CA 1
ATOM 2740 C C . HIS A 1 335 ? -26.766 -1.271 6.582 1 71.75 335 HIS A C 1
ATOM 2742 O O . HIS A 1 335 ? -26.547 -0.102 6.262 1 71.75 335 HIS A O 1
ATOM 2748 N N . ASN A 1 336 ? -26.047 -1.982 7.238 1 81.06 336 ASN A N 1
ATOM 2749 C CA . ASN A 1 336 ? -25.062 -1.265 8.047 1 81.06 336 ASN A CA 1
ATOM 2750 C C . ASN A 1 336 ? -23.641 -1.577 7.609 1 81.06 336 ASN A C 1
ATOM 2752 O O . ASN A 1 336 ? -22.688 -0.972 8.102 1 81.06 336 ASN A O 1
ATOM 2756 N N . TYR A 1 337 ? -23.547 -2.451 6.688 1 90.88 337 TYR A N 1
ATOM 2757 C CA . TYR A 1 337 ? -22.234 -2.799 6.133 1 90.88 337 TYR A CA 1
ATOM 2758 C C . TYR A 1 337 ? -22.141 -2.389 4.668 1 90.88 337 TYR A C 1
ATOM 2760 O O . TYR A 1 337 ? -22.531 -3.145 3.777 1 90.88 337 TYR A O 1
ATOM 2768 N N . PRO A 1 338 ? -21.594 -1.246 4.43 1 91.25 338 PRO A N 1
ATOM 2769 C CA . PRO A 1 338 ? -21.688 -0.632 3.102 1 91.25 338 PRO A CA 1
ATOM 2770 C C . PRO A 1 338 ? -20.719 -1.252 2.092 1 91.25 338 PRO A C 1
ATOM 2772 O O . PRO A 1 338 ? -20.812 -0.965 0.896 1 91.25 338 PRO A O 1
ATOM 2775 N N . VAL A 1 339 ? -19.906 -2.203 2.508 1 95.69 339 VAL A N 1
ATOM 2776 C CA . VAL A 1 339 ? -18.875 -2.75 1.635 1 95.69 339 VAL A CA 1
ATOM 2777 C C . VAL A 1 339 ? -19.516 -3.531 0.494 1 95.69 339 VAL A C 1
ATOM 2779 O O . VAL A 1 339 ? -20.375 -4.391 0.728 1 95.69 339 VAL A O 1
ATOM 2782 N N . LYS A 1 340 ? -19.031 -3.221 -0.728 1 96 340 LYS A N 1
ATOM 2783 C CA . LYS A 1 340 ? -19.594 -3.857 -1.914 1 96 340 LYS A CA 1
ATOM 2784 C C . LYS A 1 340 ? -18.547 -4.703 -2.635 1 96 340 LYS A C 1
ATOM 2786 O O . LYS A 1 340 ? -18.891 -5.59 -3.416 1 96 340 LYS A O 1
ATOM 2791 N N . MET A 1 341 ? -17.312 -4.391 -2.395 1 97.75 341 MET A N 1
ATOM 2792 C CA . MET A 1 341 ? -16.25 -5.141 -3.061 1 97.75 341 MET A CA 1
ATOM 2793 C C . MET A 1 341 ? -15.047 -5.328 -2.137 1 97.75 341 MET A C 1
ATOM 2795 O O . MET A 1 341 ? -14.625 -4.383 -1.469 1 97.75 341 MET A O 1
ATOM 2799 N N . ILE A 1 342 ? -14.547 -6.488 -2.1 1 98.69 342 ILE A N 1
ATOM 2800 C CA . ILE A 1 342 ? -13.305 -6.805 -1.404 1 98.69 342 ILE A CA 1
ATOM 2801 C C . ILE A 1 342 ? -12.328 -7.484 -2.367 1 98.69 342 ILE A C 1
ATOM 2803 O O . ILE A 1 342 ? -12.711 -8.398 -3.098 1 98.69 342 ILE A O 1
ATOM 2807 N N . GLY A 1 343 ? -11.141 -7.035 -2.445 1 98.81 343 GLY A N 1
ATOM 2808 C CA . GLY A 1 343 ? -10.117 -7.621 -3.307 1 98.81 343 GLY A CA 1
ATOM 2809 C C . GLY A 1 343 ? -8.914 -8.125 -2.545 1 98.81 343 GLY A C 1
ATOM 2810 O O . GLY A 1 343 ? -8.484 -7.508 -1.567 1 98.81 343 GLY A O 1
ATOM 2811 N N . TYR A 1 344 ? -8.352 -9.25 -3.049 1 98.94 344 TYR A N 1
ATOM 2812 C CA . TYR A 1 344 ? -7.164 -9.852 -2.453 1 98.94 344 TYR A CA 1
ATOM 2813 C C . TYR A 1 344 ? -6.125 -10.188 -3.52 1 98.94 344 TYR A C 1
ATOM 2815 O O . TYR A 1 344 ? -6.457 -10.766 -4.559 1 98.94 344 TYR A O 1
ATOM 2823 N N . ALA A 1 345 ? -4.906 -9.789 -3.266 1 98.94 345 ALA A N 1
ATOM 2824 C CA . ALA A 1 345 ? -3.793 -10.242 -4.098 1 98.94 345 ALA A CA 1
ATOM 2825 C C . ALA A 1 345 ? -2.805 -11.07 -3.285 1 98.94 345 ALA A C 1
ATOM 2827 O O . ALA A 1 345 ? -2.34 -10.633 -2.229 1 98.94 345 ALA A O 1
ATOM 2828 N N . SER A 1 346 ? -2.516 -12.227 -3.793 1 98.75 346 SER A N 1
ATOM 2829 C CA . SER A 1 346 ? -1.678 -13.156 -3.041 1 98.75 346 SER A CA 1
ATOM 2830 C C . SER A 1 346 ? -0.881 -14.062 -3.973 1 98.75 346 SER A C 1
ATOM 2832 O O . SER A 1 346 ? -0.556 -13.672 -5.098 1 98.75 346 SER A O 1
ATOM 2834 N N . HIS A 1 347 ? -0.475 -15.195 -3.455 1 98.12 347 HIS A N 1
ATOM 2835 C CA . HIS A 1 347 ? 0.466 -16.094 -4.121 1 98.12 347 HIS A CA 1
ATOM 2836 C C . HIS A 1 347 ? -0.205 -17.391 -4.512 1 98.12 347 HIS A C 1
ATOM 2838 O O . HIS A 1 347 ? -1.327 -17.672 -4.082 1 98.12 347 HIS A O 1
ATOM 2844 N N . THR A 1 348 ? 0.523 -18.125 -5.23 1 97.81 348 THR A N 1
ATOM 2845 C CA . THR A 1 348 ? 0.035 -19.375 -5.797 1 97.81 348 THR A CA 1
ATOM 2846 C C . THR A 1 348 ? -0.474 -20.312 -4.699 1 97.81 348 THR A C 1
ATOM 2848 O O . THR A 1 348 ? -1.606 -20.781 -4.766 1 97.81 348 THR A O 1
ATOM 2851 N N . GLU A 1 349 ? 0.329 -20.578 -3.719 1 97 349 GLU A N 1
ATOM 2852 C CA . GLU A 1 349 ? 0.017 -21.609 -2.729 1 97 349 GLU A CA 1
ATOM 2853 C C . GLU A 1 349 ? -1.191 -21.219 -1.886 1 97 349 GLU A C 1
ATOM 2855 O O . GLU A 1 349 ? -1.943 -22.078 -1.425 1 97 349 GLU A O 1
ATOM 2860 N N . ILE A 1 350 ? -1.392 -19.906 -1.755 1 98.38 350 ILE A N 1
ATOM 2861 C CA . ILE A 1 350 ? -2.52 -19.438 -0.954 1 98.38 350 ILE A CA 1
ATOM 2862 C C . ILE A 1 350 ? -3.797 -19.469 -1.791 1 98.38 350 ILE A C 1
ATOM 2864 O O . ILE A 1 350 ? -4.801 -20.062 -1.378 1 98.38 350 ILE A O 1
ATOM 2868 N N . VAL A 1 351 ? -3.75 -18.906 -2.947 1 98.75 351 VAL A N 1
ATOM 2869 C CA . VAL A 1 351 ? -4.93 -18.781 -3.795 1 98.75 351 VAL A CA 1
ATOM 2870 C C . VAL A 1 351 ? -5.438 -20.172 -4.188 1 98.75 351 VAL A C 1
ATOM 2872 O O . VAL A 1 351 ? -6.629 -20.469 -4.066 1 98.75 351 VAL A O 1
ATOM 2875 N N . LEU A 1 352 ? -4.52 -20.969 -4.605 1 98.62 352 LEU A N 1
ATOM 2876 C CA . LEU A 1 352 ? -4.891 -22.328 -5 1 98.62 352 LEU A CA 1
ATOM 2877 C C . LEU A 1 352 ? -5.43 -23.109 -3.807 1 98.62 352 LEU A C 1
ATOM 2879 O O . LEU A 1 352 ? -6.391 -23.875 -3.939 1 98.62 352 LEU A O 1
ATOM 2883 N N . SER A 1 353 ? -4.812 -22.922 -2.682 1 98.38 353 SER A N 1
ATOM 2884 C CA . SER A 1 353 ? -5.285 -23.594 -1.477 1 98.38 353 SER A CA 1
ATOM 2885 C C . SER A 1 353 ? -6.723 -23.203 -1.149 1 98.38 353 SER A C 1
ATOM 2887 O O . SER A 1 353 ? -7.555 -24.062 -0.849 1 98.38 353 SER A O 1
ATOM 2889 N N . VAL A 1 354 ? -7.008 -21.938 -1.214 1 98.75 354 VAL A N 1
ATOM 2890 C CA . VAL A 1 354 ? -8.352 -21.469 -0.904 1 98.75 354 VAL A CA 1
ATOM 2891 C C . VAL A 1 354 ? -9.352 -22.047 -1.899 1 98.75 354 VAL A C 1
ATOM 2893 O O . VAL A 1 354 ? -10.445 -22.469 -1.517 1 98.75 354 VAL A O 1
ATOM 2896 N N . MET A 1 355 ? -9.008 -22.078 -3.119 1 98.56 355 MET A N 1
ATOM 2897 C CA . MET A 1 355 ? -9.875 -22.656 -4.148 1 98.56 355 MET A CA 1
ATOM 2898 C C . MET A 1 355 ? -10.203 -24.109 -3.838 1 98.56 355 MET A C 1
ATOM 2900 O O . MET A 1 355 ? -11.367 -24.5 -3.879 1 98.56 355 MET A O 1
ATOM 2904 N N . LYS A 1 356 ? -9.211 -24.781 -3.459 1 97.94 356 LYS A N 1
ATOM 2905 C CA . LYS A 1 356 ? -9.398 -26.203 -3.156 1 97.94 356 LYS A CA 1
ATOM 2906 C C . LYS A 1 356 ? -10.234 -26.375 -1.895 1 97.94 356 LYS A C 1
ATOM 2908 O O . LYS A 1 356 ? -11.133 -27.219 -1.856 1 97.94 356 LYS A O 1
ATOM 2913 N N . LEU A 1 357 ? -9.938 -25.594 -0.931 1 98.12 357 LEU A N 1
ATOM 2914 C CA . LEU A 1 357 ? -10.688 -25.672 0.317 1 98.12 357 LEU A CA 1
ATOM 2915 C C . LEU A 1 357 ? -12.156 -25.344 0.087 1 98.12 357 LEU A C 1
ATOM 2917 O O . LEU A 1 357 ? -13.031 -25.891 0.772 1 98.12 357 LEU A O 1
ATOM 2921 N N . MET A 1 358 ? -12.461 -24.531 -0.899 1 98.12 358 MET A N 1
ATOM 2922 C CA . MET A 1 358 ? -13.828 -24.125 -1.21 1 98.12 358 MET A CA 1
ATOM 2923 C C . MET A 1 358 ? -14.523 -25.188 -2.059 1 98.12 358 MET A C 1
ATOM 2925 O O . MET A 1 358 ? -15.727 -25.078 -2.326 1 98.12 358 MET A O 1
ATOM 2929 N N . GLY A 1 359 ? -13.773 -26.078 -2.549 1 96.75 359 GLY A N 1
ATOM 2930 C CA . GLY A 1 359 ? -14.383 -27.125 -3.332 1 96.75 359 GLY A CA 1
ATOM 2931 C C . GLY A 1 359 ? -14.289 -26.906 -4.828 1 96.75 359 GLY A C 1
ATOM 2932 O O . GLY A 1 359 ? -15.094 -27.438 -5.598 1 96.75 359 GLY A O 1
ATOM 2933 N N . ILE A 1 360 ? -13.406 -26.047 -5.219 1 97.31 360 ILE A N 1
ATOM 2934 C CA . ILE A 1 360 ? -13.133 -25.875 -6.637 1 97.31 360 ILE A CA 1
ATOM 2935 C C . ILE A 1 360 ? -12.156 -26.953 -7.113 1 97.31 360 ILE A C 1
ATOM 2937 O O . ILE A 1 360 ? -11.117 -27.172 -6.484 1 97.31 360 ILE A O 1
ATOM 2941 N N . ASP A 1 361 ? -12.453 -27.562 -8.156 1 94.88 361 ASP A N 1
ATOM 2942 C CA . ASP A 1 361 ? -11.641 -28.641 -8.711 1 94.88 361 ASP A CA 1
ATOM 2943 C C . ASP A 1 361 ? -10.57 -28.094 -9.656 1 94.88 361 ASP A C 1
ATOM 2945 O O . ASP A 1 361 ? -10.781 -28.047 -10.875 1 94.88 361 ASP A O 1
ATOM 2949 N N . GLN A 1 362 ? -9.578 -27.688 -9.086 1 93.06 362 GLN A N 1
ATOM 2950 C CA . GLN A 1 362 ? -8.453 -27.125 -9.82 1 93.06 362 GLN A CA 1
ATOM 2951 C C . GLN A 1 362 ? -7.125 -27.469 -9.148 1 93.06 362 GLN A C 1
ATOM 2953 O O . GLN A 1 362 ? -7.016 -27.438 -7.922 1 93.06 362 GLN A O 1
ATOM 2958 N N . ASN A 1 363 ? -6.105 -27.781 -10.008 1 92.31 363 ASN A N 1
ATOM 2959 C CA . ASN A 1 363 ? -4.84 -28.234 -9.43 1 92.31 363 ASN A CA 1
ATOM 2960 C C . ASN A 1 363 ? -3.713 -27.25 -9.727 1 92.31 363 ASN A C 1
ATOM 2962 O O . ASN A 1 363 ? -2.582 -27.438 -9.273 1 92.31 363 ASN A O 1
ATOM 2966 N N . GLU A 1 364 ? -4.016 -26.234 -10.484 1 93.81 364 GLU A N 1
ATOM 2967 C CA . GLU A 1 364 ? -3.035 -25.203 -10.781 1 93.81 364 GLU A CA 1
ATOM 2968 C C . GLU A 1 364 ? -3.709 -23.844 -11 1 93.81 364 GLU A C 1
ATOM 2970 O O . GLU A 1 364 ? -4.934 -23.781 -11.133 1 93.81 364 GLU A O 1
ATOM 2975 N N . ILE A 1 365 ? -2.949 -22.844 -10.961 1 96.19 365 ILE A N 1
ATOM 2976 C CA . ILE A 1 365 ? -3.43 -21.484 -11.234 1 96.19 365 ILE A CA 1
ATOM 2977 C C . ILE A 1 365 ? -2.33 -20.672 -11.914 1 96.19 365 ILE A C 1
ATOM 2979 O O . ILE A 1 365 ? -1.187 -20.656 -11.445 1 96.19 365 ILE A O 1
ATOM 2983 N N . ARG A 1 366 ? -2.65 -20.047 -12.961 1 93.88 366 ARG A N 1
ATOM 2984 C CA . ARG A 1 366 ? -1.685 -19.25 -13.711 1 93.88 366 ARG A CA 1
ATOM 2985 C C . ARG A 1 366 ? -1.548 -17.859 -13.109 1 93.88 366 ARG A C 1
ATOM 2987 O O . ARG A 1 366 ? -2.35 -17.453 -12.258 1 93.88 366 ARG A O 1
ATOM 2994 N N . THR A 1 367 ? -0.509 -17.188 -13.578 1 96.19 367 THR A N 1
ATOM 2995 C CA . THR A 1 367 ? -0.298 -15.812 -13.141 1 96.19 367 THR A CA 1
ATOM 2996 C C . THR A 1 367 ? -1.446 -14.914 -13.602 1 96.19 367 THR A C 1
ATOM 2998 O O . THR A 1 367 ? -1.958 -15.07 -14.711 1 96.19 367 THR A O 1
ATOM 3001 N N . GLY A 1 368 ? -1.813 -14.008 -12.695 1 97.94 368 GLY A N 1
ATOM 3002 C CA . GLY A 1 368 ? -2.873 -13.062 -13.023 1 97.94 368 GLY A CA 1
ATOM 3003 C C . GLY A 1 368 ? -4.258 -13.688 -12.992 1 97.94 368 GLY A C 1
ATOM 3004 O O . GLY A 1 368 ? -5.219 -13.102 -13.5 1 97.94 368 GLY A O 1
ATOM 3005 N N . CYS A 1 369 ? -4.371 -14.875 -12.461 1 98.5 369 CYS A N 1
ATOM 3006 C CA . CYS A 1 369 ? -5.645 -15.578 -12.406 1 98.5 369 CYS A CA 1
ATOM 3007 C C . CYS A 1 369 ? -6.102 -15.773 -10.961 1 98.5 369 CYS A C 1
ATOM 3009 O O . CYS A 1 369 ? -5.352 -15.484 -10.023 1 98.5 369 CYS A O 1
ATOM 3011 N N . GLY A 1 370 ? -7.352 -16.156 -10.789 1 98.62 370 GLY A N 1
ATOM 3012 C CA . GLY A 1 370 ? -7.93 -16.391 -9.477 1 98.62 370 GLY A CA 1
ATOM 3013 C C . GLY A 1 370 ? -9.422 -16.672 -9.523 1 98.62 370 GLY A C 1
ATOM 3014 O O . GLY A 1 370 ? -9.898 -17.344 -10.438 1 98.62 370 GLY A O 1
ATOM 3015 N N . PHE A 1 371 ? -10.117 -16.203 -8.469 1 98.81 371 PHE A N 1
ATOM 3016 C CA . PHE A 1 371 ? -11.547 -16.484 -8.414 1 98.81 371 PHE A CA 1
ATOM 3017 C C . PHE A 1 371 ? -12.32 -15.281 -7.906 1 98.81 371 PHE A C 1
ATOM 3019 O O . PHE A 1 371 ? -11.734 -14.32 -7.414 1 98.81 371 PHE A O 1
ATOM 3026 N N . ILE A 1 372 ? -13.625 -15.312 -8.125 1 98.75 372 ILE A N 1
ATOM 3027 C CA . ILE A 1 372 ? -14.578 -14.289 -7.711 1 98.75 372 ILE A CA 1
ATOM 3028 C C . ILE A 1 372 ? -15.75 -14.945 -6.98 1 98.75 372 ILE A C 1
ATOM 3030 O O . ILE A 1 372 ? -16.234 -15.992 -7.398 1 98.75 372 ILE A O 1
ATOM 3034 N N . ILE A 1 373 ? -16.156 -14.367 -5.918 1 98.81 373 ILE A N 1
ATOM 3035 C CA . ILE A 1 373 ? -17.391 -14.758 -5.246 1 98.81 373 ILE A CA 1
ATOM 3036 C C . ILE A 1 373 ? -18.406 -13.617 -5.332 1 98.81 373 ILE A C 1
ATOM 3038 O O . ILE A 1 373 ? -18.109 -12.477 -4.957 1 98.81 373 ILE A O 1
ATOM 3042 N N . GLN A 1 374 ? -19.516 -13.875 -5.832 1 97.62 374 GLN A N 1
ATOM 3043 C CA . GLN A 1 374 ? -20.609 -12.922 -5.781 1 97.62 374 GLN A CA 1
ATOM 3044 C C . GLN A 1 374 ? -21.656 -13.336 -4.75 1 97.62 374 GLN A C 1
ATOM 3046 O O . GLN A 1 374 ? -21.969 -14.523 -4.617 1 97.62 374 GLN A O 1
ATOM 3051 N N . LEU A 1 375 ? -22.109 -12.422 -4.039 1 98 375 LEU A N 1
ATOM 3052 C CA . LEU A 1 375 ? -23.125 -12.617 -3.02 1 98 375 LEU A CA 1
ATOM 3053 C C . LEU A 1 375 ? -24.422 -11.906 -3.395 1 98 375 LEU A C 1
ATOM 3055 O O . LEU A 1 375 ? -24.406 -10.734 -3.773 1 98 375 LEU A O 1
ATOM 3059 N N . ARG A 1 376 ? -25.469 -12.664 -3.342 1 95.38 376 ARG A N 1
ATOM 3060 C CA . ARG A 1 376 ? -26.75 -12.023 -3.562 1 95.38 376 ARG A CA 1
ATOM 3061 C C . ARG A 1 376 ? -27.703 -12.297 -2.4 1 95.38 376 ARG A C 1
ATOM 3063 O O . ARG A 1 376 ? -27.578 -13.305 -1.712 1 95.38 376 ARG A O 1
ATOM 3070 N N . GLU A 1 377 ? -28.656 -11.414 -2.25 1 93.56 377 GLU A N 1
ATOM 3071 C CA . GLU A 1 377 ? -29.625 -11.492 -1.166 1 93.56 377 GLU A CA 1
ATOM 3072 C C . GLU A 1 377 ? -30.891 -12.219 -1.612 1 93.56 377 GLU A C 1
ATOM 3074 O O . GLU A 1 377 ? -31.469 -12.984 -0.843 1 93.56 377 GLU A O 1
ATOM 3079 N N . LYS A 1 378 ? -31.359 -11.859 -2.76 1 90.62 378 LYS A N 1
ATOM 3080 C CA . LYS A 1 378 ? -32.594 -12.406 -3.273 1 90.62 378 LYS A CA 1
ATOM 3081 C C . LYS A 1 378 ? -32.344 -13.555 -4.246 1 90.62 378 LYS A C 1
ATOM 3083 O O . LYS A 1 378 ? -31.406 -13.492 -5.047 1 90.62 378 LYS A O 1
ATOM 3088 N N . PRO A 1 379 ? -33.125 -14.602 -4.273 1 91 379 PRO A N 1
ATOM 3089 C CA . PRO A 1 379 ? -34.312 -14.875 -3.441 1 91 379 PRO A CA 1
ATOM 3090 C C . PRO A 1 379 ? -33.938 -15.25 -2.008 1 91 379 PRO A C 1
ATOM 3092 O O . PRO A 1 379 ? -34.781 -15.164 -1.106 1 91 379 PRO A O 1
ATOM 3095 N N . PHE A 1 380 ? -32.812 -15.836 -1.787 1 91.75 380 PHE A N 1
ATOM 3096 C CA . PHE A 1 380 ? -32.188 -16.031 -0.482 1 91.75 380 PHE A CA 1
ATOM 3097 C C . PHE A 1 380 ? -30.688 -15.836 -0.558 1 91.75 380 PHE A C 1
ATOM 3099 O O . PHE A 1 380 ? -30.109 -15.836 -1.647 1 91.75 380 PHE A O 1
ATOM 3106 N N . TRP A 1 381 ? -30.172 -15.641 0.554 1 95.75 381 TRP A N 1
ATOM 3107 C CA . TRP A 1 381 ? -28.734 -15.398 0.565 1 95.75 381 TRP A CA 1
ATOM 3108 C C . TRP A 1 381 ? -27.969 -16.547 -0.078 1 95.75 381 TRP A C 1
ATOM 3110 O O . TRP A 1 381 ? -28.062 -17.703 0.379 1 95.75 381 TRP A O 1
ATOM 3120 N N . SER A 1 382 ? -27.281 -16.25 -1.179 1 97.5 382 SER A N 1
ATOM 3121 C CA . SER A 1 382 ? -26.578 -17.266 -1.955 1 97.5 382 SER A CA 1
ATOM 3122 C C . SER A 1 382 ? -25.281 -16.703 -2.545 1 97.5 382 SER A C 1
ATOM 3124 O O . SER A 1 382 ? -25.141 -15.492 -2.717 1 97.5 382 SER A O 1
ATOM 3126 N N . ILE A 1 383 ? -24.406 -17.594 -2.779 1 98.25 383 ILE A N 1
ATOM 3127 C CA . ILE A 1 383 ? -23.156 -17.188 -3.42 1 98.25 383 ILE A CA 1
ATOM 3128 C C . ILE A 1 383 ? -22.984 -17.953 -4.734 1 98.25 383 ILE A C 1
ATOM 3130 O O . ILE A 1 383 ? -23.578 -19.016 -4.926 1 98.25 383 ILE A O 1
ATOM 3134 N N . LYS A 1 384 ? -22.25 -17.391 -5.613 1 97.75 384 LYS A N 1
ATOM 3135 C CA . LYS A 1 384 ? -21.766 -18.016 -6.832 1 97.75 384 LYS A CA 1
ATOM 3136 C C . LYS A 1 384 ? -20.25 -17.812 -6.984 1 97.75 384 LYS A C 1
ATOM 3138 O O . LYS A 1 384 ? -19.766 -16.688 -6.844 1 97.75 384 LYS A O 1
ATOM 3143 N N . ILE A 1 385 ? -19.547 -18.922 -7.203 1 98.31 385 ILE A N 1
ATOM 3144 C CA . ILE A 1 385 ? -18.094 -18.859 -7.312 1 98.31 385 ILE A CA 1
ATOM 3145 C C . ILE A 1 385 ? -17.688 -18.906 -8.781 1 98.31 385 ILE A C 1
ATOM 3147 O O . ILE A 1 385 ? -18.062 -19.812 -9.516 1 98.31 385 ILE A O 1
ATOM 3151 N N . LEU A 1 386 ? -16.969 -17.938 -9.148 1 98.12 386 LEU A N 1
ATOM 3152 C CA . LEU A 1 386 ? -16.469 -17.812 -10.516 1 98.12 386 LEU A CA 1
ATOM 3153 C C . LEU A 1 386 ? -14.945 -17.906 -10.539 1 98.12 386 LEU A C 1
ATOM 3155 O O . LEU A 1 386 ? -14.297 -17.844 -9.484 1 98.12 386 LEU A O 1
ATOM 3159 N N . LYS A 1 387 ? -14.422 -18.172 -11.648 1 98.06 387 LYS A N 1
ATOM 3160 C CA . LYS A 1 387 ? -12.984 -18.078 -11.867 1 98.06 387 LYS A CA 1
ATOM 3161 C C . LYS A 1 387 ? -12.656 -17.078 -12.961 1 98.06 387 LYS A C 1
ATOM 3163 O O . LYS A 1 387 ? -13.477 -16.828 -13.852 1 98.06 387 LYS A O 1
ATOM 3168 N N . HIS A 1 388 ? -11.555 -16.438 -12.867 1 98.12 388 HIS A N 1
ATOM 3169 C CA . HIS A 1 388 ? -11.062 -15.539 -13.906 1 98.12 388 HIS A CA 1
ATOM 3170 C C . HIS A 1 388 ? -9.695 -15.969 -14.406 1 98.12 388 HIS A C 1
ATOM 3172 O O . HIS A 1 388 ? -8.844 -16.391 -13.625 1 98.12 388 HIS A O 1
ATOM 3178 N N . ASN A 1 389 ? -9.539 -15.914 -15.711 1 96.94 389 ASN A N 1
ATOM 3179 C CA . ASN A 1 389 ? -8.328 -16.422 -16.359 1 96.94 389 ASN A CA 1
ATOM 3180 C C . ASN A 1 389 ? -7.832 -15.484 -17.453 1 96.94 389 ASN A C 1
ATOM 3182 O O . ASN A 1 389 ? -8.633 -14.852 -18.141 1 96.94 389 ASN A O 1
ATOM 3186 N N . THR A 1 390 ? -6.559 -15.469 -17.562 1 95.06 390 THR A N 1
ATOM 3187 C CA . THR A 1 390 ? -5.949 -14.766 -18.688 1 95.06 390 THR A CA 1
ATOM 3188 C C . THR A 1 390 ? -6.211 -15.516 -20 1 95.06 390 THR A C 1
ATOM 3190 O O . THR A 1 390 ? -6.254 -16.75 -20.016 1 95.06 390 THR A O 1
ATOM 3193 N N . ILE A 1 391 ? -6.371 -14.758 -21.031 1 92.62 391 ILE A N 1
ATOM 3194 C CA . ILE A 1 391 ? -6.52 -15.32 -22.375 1 92.62 391 ILE A CA 1
ATOM 3195 C C . ILE A 1 391 ? -5.301 -14.961 -23.219 1 92.62 391 ILE A C 1
ATOM 3197 O O . ILE A 1 391 ? -5.004 -13.789 -23.422 1 92.62 391 ILE A O 1
ATOM 3201 N N . TYR A 1 392 ? -4.656 -16.016 -23.656 1 86.88 392 TYR A N 1
ATOM 3202 C CA . TYR A 1 392 ? -3.494 -15.805 -24.516 1 86.88 392 TYR A CA 1
ATOM 3203 C C . TYR A 1 392 ? -3.734 -16.391 -25.891 1 86.88 392 TYR A C 1
ATOM 3205 O O . TYR A 1 392 ? -4.32 -17.453 -26.031 1 86.88 392 TYR A O 1
ATOM 3213 N N . GLN A 1 393 ? -3.396 -15.609 -26.922 1 83.19 393 GLN A N 1
ATOM 3214 C CA . GLN A 1 393 ? -3.305 -16.062 -28.297 1 83.19 393 GLN A CA 1
ATOM 3215 C C . GLN A 1 393 ? -1.887 -15.898 -28.844 1 83.19 393 GLN A C 1
ATOM 3217 O O . GLN A 1 393 ? -1.357 -14.781 -28.875 1 83.19 393 GLN A O 1
ATOM 3222 N N . ASN A 1 394 ? -1.258 -16.938 -29.266 1 77.56 394 ASN A N 1
ATOM 3223 C CA . ASN A 1 394 ? 0.121 -16.891 -29.75 1 77.56 394 ASN A CA 1
ATOM 3224 C C . ASN A 1 394 ? 1.03 -16.156 -28.766 1 77.56 394 ASN A C 1
ATOM 3226 O O . ASN A 1 394 ? 1.764 -15.25 -29.156 1 77.56 394 ASN A O 1
ATOM 3230 N N . ASN A 1 395 ? 0.873 -16.391 -27.5 1 75.12 395 ASN A N 1
ATOM 3231 C CA . ASN A 1 395 ? 1.662 -15.883 -26.375 1 75.12 395 ASN A CA 1
ATOM 3232 C C . ASN A 1 395 ? 1.409 -14.391 -26.156 1 75.12 395 ASN A C 1
ATOM 3234 O O . ASN A 1 395 ? 2.174 -13.727 -25.453 1 75.12 395 ASN A O 1
ATOM 3238 N N . ARG A 1 396 ? 0.396 -14 -26.797 1 81.06 396 ARG A N 1
ATOM 3239 C CA . ARG A 1 396 ? -0.016 -12.617 -26.578 1 81.06 396 ARG A CA 1
ATOM 3240 C C . ARG A 1 396 ? -1.27 -12.555 -25.703 1 81.06 396 ARG A C 1
ATOM 3242 O O . ARG A 1 396 ? -2.234 -13.281 -25.953 1 81.06 396 ARG A O 1
ATOM 3249 N N . LEU A 1 397 ? -1.112 -11.711 -24.766 1 88 397 LEU A N 1
ATOM 3250 C CA . LEU A 1 397 ? -2.277 -11.5 -23.906 1 88 397 LEU A CA 1
ATOM 3251 C C . LEU A 1 397 ? -3.381 -10.766 -24.672 1 88 397 LEU A C 1
ATOM 3253 O O . LEU A 1 397 ? -3.172 -9.656 -25.156 1 88 397 LEU A O 1
ATOM 3257 N N . THR A 1 398 ? -4.559 -11.352 -24.75 1 86.19 398 THR A N 1
ATOM 3258 C CA . THR A 1 398 ? -5.617 -10.758 -25.547 1 86.19 398 THR A CA 1
ATOM 3259 C C . THR A 1 398 ? -6.816 -10.391 -24.688 1 86.19 398 THR A C 1
ATOM 3261 O O . THR A 1 398 ? -7.707 -9.656 -25.125 1 86.19 398 THR A O 1
ATOM 3264 N N . GLY A 1 399 ? -6.809 -10.938 -23.547 1 90.56 399 GLY A N 1
ATOM 3265 C CA . GLY A 1 399 ? -7.934 -10.578 -22.703 1 90.56 399 GLY A CA 1
ATOM 3266 C C . GLY A 1 399 ? -7.953 -11.344 -21.391 1 90.56 399 GLY A C 1
ATOM 3267 O O . GLY A 1 399 ? -6.934 -11.891 -20.969 1 90.56 399 GLY A O 1
ATOM 3268 N N . HIS A 1 400 ? -9.094 -11.18 -20.688 1 94.94 400 HIS A N 1
ATOM 3269 C CA . HIS A 1 400 ? -9.375 -11.859 -19.422 1 94.94 400 HIS A CA 1
ATOM 3270 C C . HIS A 1 400 ? -10.812 -12.367 -19.375 1 94.94 400 HIS A C 1
ATOM 3272 O O . HIS A 1 400 ? -11.734 -11.68 -19.812 1 94.94 400 HIS A O 1
ATOM 3278 N N . SER A 1 401 ? -10.961 -13.547 -18.969 1 95.88 401 SER A N 1
ATOM 3279 C CA . SER A 1 401 ? -12.297 -14.133 -18.938 1 95.88 401 SER A CA 1
ATOM 3280 C C . SER A 1 401 ? -12.773 -14.359 -17.516 1 95.88 401 SER A C 1
ATOM 3282 O O . SER A 1 401 ? -11.961 -14.523 -16.594 1 95.88 401 SER A O 1
ATOM 3284 N N . ILE A 1 402 ? -14.07 -14.297 -17.312 1 97.56 402 ILE A N 1
ATOM 3285 C CA . ILE A 1 402 ? -14.742 -14.68 -16.078 1 97.56 402 ILE A CA 1
ATOM 3286 C C . ILE A 1 402 ? -15.82 -15.727 -16.375 1 97.56 402 ILE A C 1
ATOM 3288 O O . ILE A 1 402 ? -16.75 -15.469 -17.125 1 97.56 402 ILE A O 1
ATOM 3292 N N . THR A 1 403 ? -15.656 -16.906 -15.812 1 96.81 403 THR A N 1
ATOM 3293 C CA . THR A 1 403 ? -16.578 -18.016 -16 1 96.81 403 THR A CA 1
ATOM 3294 C C . THR A 1 403 ? -16.891 -18.703 -14.68 1 96.81 403 THR A C 1
ATOM 3296 O O . THR A 1 403 ? -16.281 -18.375 -13.648 1 96.81 403 THR A O 1
ATOM 3299 N N . ILE A 1 404 ? -17.875 -19.562 -14.734 1 96.06 404 ILE A N 1
ATOM 3300 C CA . ILE A 1 404 ? -18.172 -20.328 -13.539 1 96.06 404 ILE A CA 1
ATOM 3301 C C . ILE A 1 404 ? -16.953 -21.172 -13.156 1 96.06 404 ILE A C 1
ATOM 3303 O O . ILE A 1 404 ? -16.281 -21.734 -14.023 1 96.06 404 ILE A O 1
ATOM 3307 N N . ALA A 1 405 ? -16.672 -21.25 -11.836 1 97.06 405 ALA A N 1
ATOM 3308 C CA . ALA A 1 405 ? -15.562 -22.078 -11.375 1 97.06 405 ALA A CA 1
ATOM 3309 C C . ALA A 1 405 ? -15.852 -23.562 -11.562 1 97.06 405 ALA A C 1
ATOM 3311 O O . ALA A 1 405 ? -17.016 -23.953 -11.68 1 97.06 405 ALA A O 1
ATOM 3312 N N . ASN A 1 406 ? -14.734 -24.328 -11.617 1 95.44 406 ASN A N 1
ATOM 3313 C CA . ASN A 1 406 ? -14.891 -25.766 -11.711 1 95.44 406 ASN A CA 1
ATOM 3314 C C . ASN A 1 406 ? -15.312 -26.375 -10.367 1 95.44 406 ASN A C 1
ATOM 3316 O O . ASN A 1 406 ? -14.469 -26.844 -9.602 1 95.44 406 ASN A O 1
ATOM 3320 N N . TYR A 1 407 ? -16.625 -26.516 -10.266 1 96.44 407 TYR A N 1
ATOM 3321 C CA . TYR A 1 407 ? -17.141 -27.047 -9.008 1 96.44 407 TYR A CA 1
ATOM 3322 C C . TYR A 1 407 ? -16.797 -28.516 -8.852 1 96.44 407 TYR A C 1
ATOM 3324 O O . TYR A 1 407 ? -16.875 -29.281 -9.812 1 96.44 407 TYR A O 1
ATOM 3332 N N . SER A 1 408 ? -16.422 -28.875 -7.641 1 95.5 408 SER A N 1
ATOM 3333 C CA . SER A 1 408 ? -16.328 -30.297 -7.301 1 95.5 408 SER A CA 1
ATOM 3334 C C . SER A 1 408 ? -17.703 -30.953 -7.27 1 95.5 408 SER A C 1
ATOM 3336 O O . SER A 1 408 ? -18.719 -30.281 -7.332 1 95.5 408 SER A O 1
ATOM 3338 N N . LYS A 1 409 ? -17.672 -32.25 -7.121 1 94 409 LYS A N 1
ATOM 3339 C CA . LYS A 1 409 ? -18.922 -33 -7.035 1 94 409 LYS A CA 1
ATOM 3340 C C . LYS A 1 409 ? -19.766 -32.531 -5.852 1 94 409 LYS A C 1
ATOM 3342 O O . LYS A 1 409 ? -20.984 -32.375 -5.965 1 94 409 LYS A O 1
ATOM 3347 N N . TYR A 1 410 ? -19.141 -32.219 -4.82 1 92.62 410 TYR A N 1
ATOM 3348 C CA . TYR A 1 410 ? -19.828 -31.75 -3.617 1 92.62 410 TYR A CA 1
ATOM 3349 C C . TYR A 1 410 ? -20.5 -30.406 -3.846 1 92.62 410 TYR A C 1
ATOM 3351 O O . TYR A 1 410 ? -21.656 -30.203 -3.482 1 92.62 410 TYR A O 1
ATOM 3359 N N . LEU A 1 411 ? -19.781 -29.484 -4.5 1 94.81 411 LEU A N 1
ATOM 3360 C CA . LEU A 1 411 ? -20.328 -28.156 -4.766 1 94.81 411 LEU A CA 1
ATOM 3361 C C . LEU A 1 411 ? -21.484 -28.234 -5.77 1 94.81 411 LEU A C 1
ATOM 3363 O O . LEU A 1 411 ? -22.469 -27.516 -5.645 1 94.81 411 LEU A O 1
ATOM 3367 N N . LYS A 1 412 ? -21.297 -29.109 -6.711 1 94.06 412 LYS A N 1
ATOM 3368 C CA . LYS A 1 412 ? -22.344 -29.281 -7.715 1 94.06 412 LYS A CA 1
ATOM 3369 C C . LYS A 1 412 ? -23.641 -29.766 -7.074 1 94.06 412 LYS A C 1
ATOM 3371 O O . LYS A 1 412 ? -24.719 -29.297 -7.426 1 94.06 412 LYS A O 1
ATOM 3376 N N . ASN A 1 413 ? -23.469 -30.609 -6.152 1 94 413 ASN A N 1
ATOM 3377 C CA . ASN A 1 413 ? -24.641 -31.156 -5.477 1 94 413 ASN A CA 1
ATOM 3378 C C . ASN A 1 413 ? -25.344 -30.109 -4.617 1 94 413 ASN A C 1
ATOM 3380 O O . ASN A 1 413 ? -26.547 -30.188 -4.406 1 94 413 ASN A O 1
ATOM 3384 N N . MET A 1 414 ? -24.578 -29.125 -4.172 1 95.19 414 MET A N 1
ATOM 3385 C CA . MET A 1 414 ? -25.141 -28.094 -3.314 1 95.19 414 MET A CA 1
ATOM 3386 C C . MET A 1 414 ? -25.672 -26.922 -4.145 1 95.19 414 MET A C 1
ATOM 3388 O O . MET A 1 414 ? -26.422 -26.078 -3.641 1 95.19 414 MET A O 1
ATOM 3392 N N . SER A 1 415 ? -25.281 -26.969 -5.359 1 94.25 415 SER A N 1
ATOM 3393 C CA . SER A 1 415 ? -25.609 -25.828 -6.207 1 94.25 415 SER A CA 1
ATOM 3394 C C . SER A 1 415 ? -27.031 -25.938 -6.758 1 94.25 415 SER A C 1
ATOM 3396 O O . SER A 1 415 ? -27.547 -27.047 -6.941 1 94.25 415 SER A O 1
ATOM 3398 N N . ILE A 1 416 ? -27.625 -24.859 -6.891 1 90.31 416 ILE A N 1
ATOM 3399 C CA . ILE A 1 416 ? -28.969 -24.75 -7.469 1 90.31 416 ILE A CA 1
ATOM 3400 C C . ILE A 1 416 ? -28.922 -23.875 -8.719 1 90.31 416 ILE A C 1
ATOM 3402 O O . ILE A 1 416 ? -28.234 -22.844 -8.742 1 90.31 416 ILE A O 1
ATOM 3406 N N . GLY A 1 417 ? -29.703 -24.375 -9.781 1 81.56 417 GLY A N 1
ATOM 3407 C CA . GLY A 1 417 ? -29.828 -23.547 -10.961 1 81.56 417 GLY A CA 1
ATOM 3408 C C . GLY A 1 417 ? -28.531 -23.375 -11.727 1 81.56 417 GLY A C 1
ATOM 3409 O O . GLY A 1 417 ? -27.875 -24.375 -12.055 1 81.56 417 GLY A O 1
ATOM 3410 N N . ASP A 1 418 ? -28.125 -22.094 -11.906 1 86.56 418 ASP A N 1
ATOM 3411 C CA . ASP A 1 418 ? -26.984 -21.703 -12.727 1 86.56 418 ASP A CA 1
ATOM 3412 C C . ASP A 1 418 ? -25.719 -21.531 -11.867 1 86.56 418 ASP A C 1
ATOM 3414 O O . ASP A 1 418 ? -24.938 -20.609 -12.086 1 86.56 418 ASP A O 1
ATOM 3418 N N . GLY A 1 419 ? -25.594 -22.438 -10.758 1 93.19 419 GLY A N 1
ATOM 3419 C CA . GLY A 1 419 ? -24.344 -22.438 -10.016 1 93.19 419 GLY A CA 1
ATOM 3420 C C . GLY A 1 419 ? -24.438 -21.719 -8.688 1 93.19 419 GLY A C 1
ATOM 3421 O O . GLY A 1 419 ? -23.422 -21.531 -8.008 1 93.19 419 GLY A O 1
ATOM 3422 N N . TRP A 1 420 ? -25.641 -21.328 -8.273 1 96.62 420 TRP A N 1
ATOM 3423 C CA . TRP A 1 420 ? -25.797 -20.641 -6.992 1 96.62 420 TRP A CA 1
ATOM 3424 C C . TRP A 1 420 ? -25.797 -21.641 -5.836 1 96.62 420 TRP A C 1
ATOM 3426 O O . TRP A 1 420 ? -26.391 -22.719 -5.938 1 96.62 420 TRP A O 1
ATOM 3436 N N . ILE A 1 421 ? -25.141 -21.281 -4.77 1 97.81 421 ILE A N 1
ATOM 3437 C CA . ILE A 1 421 ? -25.062 -22.078 -3.553 1 97.81 421 ILE A CA 1
ATOM 3438 C C . ILE A 1 421 ? -25.578 -21.266 -2.365 1 97.81 421 ILE A C 1
ATOM 3440 O O . ILE A 1 421 ? -25.125 -20.141 -2.137 1 97.81 421 ILE A O 1
ATOM 3444 N N . GLY A 1 422 ? -26.516 -21.828 -1.614 1 97.44 422 GLY A N 1
ATOM 3445 C CA . GLY A 1 422 ? -26.969 -21.141 -0.414 1 97.44 422 GLY A CA 1
ATOM 3446 C C . GLY A 1 422 ? -25.828 -20.797 0.536 1 97.44 422 GLY A C 1
ATOM 3447 O O . GLY A 1 422 ? -24.953 -21.625 0.794 1 97.44 422 GLY A O 1
ATOM 3448 N N . LEU A 1 423 ? -25.828 -19.594 1.06 1 97.75 423 LEU A N 1
ATOM 3449 C CA . LEU A 1 423 ? -24.75 -19.125 1.912 1 97.75 423 LEU A CA 1
ATOM 3450 C C . LEU A 1 423 ? -24.594 -20 3.145 1 97.75 423 LEU A C 1
ATOM 3452 O O . LEU A 1 423 ? -23.484 -20.359 3.531 1 97.75 423 LEU A O 1
ATOM 3456 N N . GLN A 1 424 ? -25.672 -20.391 3.697 1 96.25 424 GLN A N 1
ATOM 3457 C CA . GLN A 1 424 ? -25.641 -21.234 4.883 1 96.25 424 GLN A CA 1
ATOM 3458 C C . GLN A 1 424 ? -25.016 -22.594 4.57 1 96.25 424 GLN A C 1
ATOM 3460 O O . GLN A 1 424 ? -24.188 -23.094 5.336 1 96.25 424 GLN A O 1
ATOM 3465 N N . ASN A 1 425 ? -25.453 -23.156 3.479 1 96.62 425 ASN A N 1
ATOM 3466 C CA . ASN A 1 425 ? -24.906 -24.438 3.066 1 96.62 425 ASN A CA 1
ATOM 3467 C C . ASN A 1 425 ? -23.422 -24.344 2.771 1 96.62 425 ASN A C 1
ATOM 3469 O O . ASN A 1 425 ? -22.656 -25.25 3.131 1 96.62 425 ASN A O 1
ATOM 3473 N N . PHE A 1 426 ? -23.031 -23.328 2.129 1 97.69 426 PHE A N 1
ATOM 3474 C CA . PHE A 1 426 ? -21.625 -23.125 1.806 1 97.69 426 PHE A CA 1
ATOM 3475 C C . PHE A 1 426 ? -20.797 -22.969 3.074 1 97.69 426 PHE A C 1
ATOM 3477 O O . PHE A 1 426 ? -19.75 -23.594 3.211 1 97.69 426 PHE A O 1
ATOM 3484 N N . THR A 1 427 ? -21.281 -22.156 4.004 1 97.12 427 THR A N 1
ATOM 3485 C CA . THR A 1 427 ? -20.531 -21.906 5.234 1 97.12 427 THR A CA 1
ATOM 3486 C C . THR A 1 427 ? -20.422 -23.188 6.059 1 97.12 427 THR A C 1
ATOM 3488 O O . THR A 1 427 ? -19.391 -23.422 6.703 1 97.12 427 THR A O 1
ATOM 3491 N N . LYS A 1 428 ? -21.422 -23.984 6.008 1 95.81 428 LYS A N 1
ATOM 3492 C CA . LYS A 1 428 ? -21.359 -25.266 6.676 1 95.81 428 LYS A CA 1
ATOM 3493 C C . LYS A 1 428 ? -20.328 -26.188 6.008 1 95.81 428 LYS A C 1
ATOM 3495 O O . LYS A 1 428 ? -19.578 -26.891 6.691 1 95.81 428 LYS A O 1
ATOM 3500 N N . PHE A 1 429 ? -20.359 -26.172 4.746 1 96.75 429 PHE A N 1
ATOM 3501 C CA . PHE A 1 429 ? -19.469 -27.016 3.961 1 96.75 429 PHE A CA 1
ATOM 3502 C C . PHE A 1 429 ? -18.016 -26.719 4.281 1 96.75 429 PHE A C 1
ATOM 3504 O O . PHE A 1 429 ? -17.188 -27.625 4.383 1 96.75 429 PHE A O 1
ATOM 3511 N N . ILE A 1 430 ? -17.672 -25.359 4.508 1 97.5 430 ILE A N 1
ATOM 3512 C CA . ILE A 1 430 ? -16.281 -24.984 4.656 1 97.5 430 ILE A CA 1
ATOM 3513 C C . ILE A 1 430 ? -15.938 -24.828 6.137 1 97.5 430 ILE A C 1
ATOM 3515 O O . ILE A 1 430 ? -14.836 -24.391 6.488 1 97.5 430 ILE A O 1
ATOM 3519 N N . GLN A 1 431 ? -16.75 -25.094 7 1 94.62 431 GLN A N 1
ATOM 3520 C CA . GLN A 1 431 ? -16.625 -24.797 8.422 1 94.62 431 GLN A CA 1
ATOM 3521 C C . GLN A 1 431 ? -15.352 -25.406 9 1 94.62 431 GLN A C 1
ATOM 3523 O O . GLN A 1 431 ? -14.633 -24.766 9.766 1 94.62 431 GLN A O 1
ATOM 3528 N N . ASN A 1 432 ? -15.055 -26.625 8.617 1 94.19 432 ASN A N 1
ATOM 3529 C CA . ASN A 1 432 ? -13.883 -27.312 9.156 1 94.19 432 ASN A CA 1
ATOM 3530 C C . ASN A 1 432 ? -12.641 -27.031 8.312 1 94.19 432 ASN A C 1
ATOM 3532 O O . ASN A 1 432 ? -11.586 -27.625 8.539 1 94.19 432 ASN A O 1
ATOM 3536 N N . LYS A 1 433 ? -12.789 -26.172 7.371 1 97 433 LYS A N 1
ATOM 3537 C CA . LYS A 1 433 ? -11.688 -25.859 6.465 1 97 433 LYS A CA 1
ATOM 3538 C C . LYS A 1 433 ? -11.164 -24.438 6.703 1 97 433 LYS A C 1
ATOM 3540 O O . LYS A 1 433 ? -10.242 -24 6.02 1 97 433 LYS A O 1
ATOM 3545 N N . THR A 1 434 ? -11.766 -23.719 7.664 1 96.81 434 THR A N 1
ATOM 3546 C CA . THR A 1 434 ? -11.359 -22.359 8 1 96.81 434 THR A CA 1
ATOM 3547 C C . THR A 1 434 ? -10.531 -22.344 9.281 1 96.81 434 THR A C 1
ATOM 3549 O O . THR A 1 434 ? -10.656 -23.234 10.125 1 96.81 434 THR A O 1
ATOM 3552 N N . ILE A 1 435 ? -9.695 -21.375 9.328 1 94.69 435 ILE A N 1
ATOM 3553 C CA . ILE A 1 435 ? -8.93 -21.125 10.547 1 94.69 435 ILE A CA 1
ATOM 3554 C C . ILE A 1 435 ? -9.398 -19.812 11.195 1 94.69 435 ILE A C 1
ATOM 3556 O O . ILE A 1 435 ? -8.984 -18.734 10.789 1 94.69 435 ILE A O 1
ATOM 3560 N N . ASP A 1 436 ? -10.156 -19.953 12.18 1 88.5 436 ASP A N 1
ATOM 3561 C CA . ASP A 1 436 ? -10.742 -18.781 12.844 1 88.5 436 ASP A CA 1
ATOM 3562 C C . ASP A 1 436 ? -9.844 -18.297 13.977 1 88.5 436 ASP A C 1
ATOM 3564 O O . ASP A 1 436 ? -9.734 -17.094 14.219 1 88.5 436 ASP A O 1
ATOM 3568 N N . ASN A 1 437 ? -9.258 -19.234 14.641 1 83.31 437 ASN A N 1
ATOM 3569 C CA . ASN A 1 437 ? -8.398 -18.875 15.758 1 83.31 437 ASN A CA 1
ATOM 3570 C C . ASN A 1 437 ? -6.926 -19.109 15.438 1 83.31 437 ASN A C 1
ATOM 3572 O O . ASN A 1 437 ? -6.34 -20.109 15.859 1 83.31 437 ASN A O 1
ATOM 3576 N N . TRP A 1 438 ? -6.379 -18.188 14.875 1 81.12 438 TRP A N 1
ATOM 3577 C CA . TRP A 1 438 ? -4.988 -18.281 14.438 1 81.12 438 TRP A CA 1
ATOM 3578 C C . TRP A 1 438 ? -4.047 -18.375 15.633 1 81.12 438 TRP A C 1
ATOM 3580 O O . TRP A 1 438 ? -3.023 -19.062 15.562 1 81.12 438 TRP A O 1
ATOM 3590 N N . GLU A 1 439 ? -4.426 -17.75 16.703 1 79.5 439 GLU A N 1
ATOM 3591 C CA . GLU A 1 439 ? -3.578 -17.719 17.891 1 79.5 439 GLU A CA 1
ATOM 3592 C C . GLU A 1 439 ? -3.406 -19.125 18.469 1 79.5 439 GLU A C 1
ATOM 3594 O O . GLU A 1 439 ? -2.383 -19.422 19.094 1 79.5 439 GLU A O 1
ATOM 3599 N N . GLU A 1 440 ? -4.375 -19.906 18.266 1 83.44 440 GLU A N 1
ATOM 3600 C CA . GLU A 1 440 ? -4.285 -21.281 18.75 1 83.44 440 GLU A CA 1
ATOM 3601 C C . GLU A 1 440 ? -3.297 -22.094 17.922 1 83.44 440 GLU A C 1
ATOM 3603 O O . GLU A 1 440 ? -2.594 -22.953 18.453 1 83.44 440 GLU A O 1
ATOM 3608 N N . ILE A 1 441 ? -3.25 -21.797 16.719 1 84.06 441 ILE A N 1
ATOM 3609 C CA . ILE A 1 441 ? -2.381 -22.531 15.797 1 84.06 441 ILE A CA 1
ATOM 3610 C C . ILE A 1 441 ? -0.964 -21.953 15.867 1 84.06 441 ILE A C 1
ATOM 3612 O O . ILE A 1 441 ? 0.014 -22.703 15.805 1 84.06 441 ILE A O 1
ATOM 3616 N N . CYS A 1 442 ? -0.917 -20.594 16.031 1 82.81 442 CYS A N 1
ATOM 3617 C CA . CYS A 1 442 ? 0.363 -19.891 16.094 1 82.81 442 CYS A CA 1
ATOM 3618 C C . CYS A 1 442 ? 0.404 -18.922 17.266 1 82.81 442 CYS A C 1
ATOM 3620 O O . CYS A 1 442 ? 0.283 -17.703 17.078 1 82.81 442 CYS A O 1
ATOM 3622 N N . PRO A 1 443 ? 0.627 -19.391 18.484 1 71.06 443 PRO A N 1
ATOM 3623 C CA . PRO A 1 443 ? 0.591 -18.547 19.672 1 71.06 443 PRO A CA 1
ATOM 3624 C C . PRO A 1 443 ? 1.691 -17.484 19.672 1 71.06 443 PRO A C 1
ATOM 3626 O O . PRO A 1 443 ? 1.538 -16.422 20.297 1 71.06 443 PRO A O 1
ATOM 3629 N N . THR A 1 444 ? 2.93 -17.766 19.203 1 61.59 444 THR A N 1
ATOM 3630 C CA . THR A 1 444 ? 4.035 -16.812 19.25 1 61.59 444 THR A CA 1
ATOM 3631 C C . THR A 1 444 ? 4.312 -16.234 17.859 1 61.59 444 THR A C 1
ATOM 3633 O O . THR A 1 444 ? 5.039 -16.828 17.062 1 61.59 444 THR A O 1
ATOM 3636 N N . CYS A 1 445 ? 3.4 -15.492 17.422 1 56.34 445 CYS A N 1
ATOM 3637 C CA . CYS A 1 445 ? 3.627 -15.117 16.031 1 56.34 445 CYS A CA 1
ATOM 3638 C C . CYS A 1 445 ? 4.457 -13.836 15.938 1 56.34 445 CYS A C 1
ATOM 3640 O O . CYS A 1 445 ? 4.062 -12.797 16.469 1 56.34 445 CYS A O 1
ATOM 3642 N N . THR A 1 446 ? 5.805 -14.008 15.68 1 56.56 446 THR A N 1
ATOM 3643 C CA . THR A 1 446 ? 6.629 -12.844 15.359 1 56.56 446 THR A CA 1
ATOM 3644 C C . THR A 1 446 ? 6.871 -12.758 13.859 1 56.56 446 THR A C 1
ATOM 3646 O O . THR A 1 446 ? 6.895 -13.773 13.164 1 56.56 446 THR A O 1
ATOM 3649 N N . LYS A 1 447 ? 6.766 -11.617 13.273 1 53 447 LYS A N 1
ATOM 3650 C CA . LYS A 1 447 ? 7.02 -11.398 11.852 1 53 447 LYS A CA 1
ATOM 3651 C C . LYS A 1 447 ? 8.445 -11.789 11.484 1 53 447 LYS A C 1
ATOM 3653 O O . LYS A 1 447 ? 9.398 -11.406 12.164 1 53 447 LYS A O 1
ATOM 3658 N N . LEU A 1 448 ? 8.609 -12.688 10.484 1 42.31 448 LEU A N 1
ATOM 3659 C CA . LEU A 1 448 ? 9.922 -12.883 9.875 1 42.31 448 LEU A CA 1
ATOM 3660 C C . LEU A 1 448 ? 10.219 -11.781 8.859 1 42.31 448 LEU A C 1
ATOM 3662 O O . LEU A 1 448 ? 9.383 -11.477 8.008 1 42.31 448 LEU A O 1
ATOM 3666 N N . LYS A 1 449 ? 10.992 -10.891 9.094 1 42.53 449 LYS A N 1
ATOM 3667 C CA . LYS A 1 449 ? 11.375 -9.875 8.109 1 42.53 449 LYS A CA 1
ATOM 3668 C C . LYS A 1 449 ? 11.812 -10.523 6.797 1 42.53 449 LYS A C 1
ATOM 3670 O O . LYS A 1 449 ? 12.609 -11.461 6.797 1 42.53 449 LYS A O 1
ATOM 3675 N N . ASP A 1 450 ? 11.141 -10.398 5.746 1 35.97 450 ASP A N 1
ATOM 3676 C CA . ASP A 1 450 ? 11.617 -10.812 4.43 1 35.97 450 ASP A CA 1
ATOM 3677 C C . ASP A 1 450 ? 13.094 -10.477 4.254 1 35.97 450 ASP A C 1
ATOM 3679 O O . ASP A 1 450 ? 13.5 -9.32 4.402 1 35.97 450 ASP A O 1
ATOM 3683 N N . ILE A 1 451 ? 13.945 -11.32 4.488 1 30.19 451 ILE A N 1
ATOM 3684 C CA . ILE A 1 451 ? 15.32 -11.031 4.086 1 30.19 451 ILE A CA 1
ATOM 3685 C C . ILE A 1 451 ? 15.336 -10.539 2.639 1 30.19 451 ILE A C 1
ATOM 3687 O O . ILE A 1 451 ? 15.016 -11.297 1.718 1 30.19 451 ILE A O 1
ATOM 3691 N N . LYS A 1 452 ? 15.133 -9.297 2.508 1 37.41 452 LYS A N 1
ATOM 3692 C CA . LYS A 1 452 ? 15.516 -8.852 1.172 1 37.41 452 LYS A CA 1
ATOM 3693 C C . LYS A 1 452 ? 16.844 -9.477 0.747 1 37.41 452 LYS A C 1
ATOM 3695 O O . LYS A 1 452 ? 17.891 -9.195 1.344 1 37.41 452 LYS A O 1
ATOM 3700 N N . HIS A 1 453 ? 16.906 -10.648 0.216 1 26.03 453 HIS A N 1
ATOM 3701 C CA . HIS A 1 453 ? 18.141 -11.18 -0.362 1 26.03 453 HIS A CA 1
ATOM 3702 C C . HIS A 1 453 ? 18.797 -10.156 -1.271 1 26.03 453 HIS A C 1
ATOM 3704 O O . HIS A 1 453 ? 18.312 -9.891 -2.375 1 26.03 453 HIS A O 1
ATOM 3710 N N . TYR A 1 454 ? 19.406 -9.273 -0.664 1 30.92 454 TYR A N 1
ATOM 3711 C CA . TYR A 1 454 ? 20.375 -8.555 -1.486 1 30.92 454 TYR A CA 1
ATOM 3712 C C . TYR A 1 454 ? 21.453 -9.492 -1.994 1 30.92 454 TYR A C 1
ATOM 3714 O O . TYR A 1 454 ? 22.312 -9.938 -1.224 1 30.92 454 TYR A O 1
ATOM 3722 N N . GLU A 1 455 ? 21.188 -10.305 -2.873 1 27.52 455 GLU A N 1
ATOM 3723 C CA . GLU A 1 455 ? 22.406 -10.875 -3.434 1 27.52 455 GLU A CA 1
ATOM 3724 C C . GLU A 1 455 ? 23.375 -9.781 -3.861 1 27.52 455 GLU A C 1
ATOM 3726 O O . GLU A 1 455 ? 22.984 -8.812 -4.516 1 27.52 455 GLU A O 1
ATOM 3731 N N . LYS A 1 456 ? 24.594 -9.797 -3.312 1 31.23 456 LYS A N 1
ATOM 3732 C CA . LYS A 1 456 ? 25.781 -9.086 -3.75 1 31.23 456 LYS A CA 1
ATOM 3733 C C . LYS A 1 456 ? 25.953 -9.18 -5.262 1 31.23 456 LYS A C 1
ATOM 3735 O O . LYS A 1 456 ? 26.422 -10.195 -5.777 1 31.23 456 LYS A O 1
ATOM 3740 N N . SER A 1 457 ? 25.062 -8.719 -6.047 1 27.45 457 SER A N 1
ATOM 3741 C CA . SER A 1 457 ? 25.594 -8.648 -7.41 1 27.45 457 SER A CA 1
ATOM 3742 C C . SER A 1 457 ? 26.797 -7.715 -7.496 1 27.45 457 SER A C 1
ATOM 3744 O O . SER A 1 457 ? 26.688 -6.527 -7.18 1 27.45 457 SER A O 1
ATOM 3746 N N . ASN A 1 458 ? 27.969 -8.164 -7.301 1 29.75 458 ASN A N 1
ATOM 3747 C CA . ASN A 1 458 ? 29.234 -7.527 -7.684 1 29.75 458 ASN A CA 1
ATOM 3748 C C . ASN A 1 458 ? 29.141 -6.922 -9.086 1 29.75 458 ASN A C 1
ATOM 3750 O O . ASN A 1 458 ? 30.031 -7.141 -9.914 1 29.75 458 ASN A O 1
ATOM 3754 N N . ILE A 1 459 ? 28.078 -6.84 -9.602 1 26.12 459 ILE A N 1
ATOM 3755 C CA . ILE A 1 459 ? 28.312 -6.27 -10.922 1 26.12 459 ILE A CA 1
ATOM 3756 C C . ILE A 1 459 ? 28.625 -4.781 -10.797 1 26.12 459 ILE A C 1
ATOM 3758 O O . ILE A 1 459 ? 27.766 -3.998 -10.359 1 26.12 459 ILE A O 1
ATOM 3762 N N . LYS A 1 460 ? 29.891 -4.477 -10.75 1 27.77 460 LYS A N 1
ATOM 3763 C CA . LYS A 1 460 ? 30.359 -3.127 -11.062 1 27.77 460 LYS A CA 1
ATOM 3764 C C . LYS A 1 460 ? 29.656 -2.578 -12.305 1 27.77 460 LYS A C 1
ATOM 3766 O O . LYS A 1 460 ? 29.719 -3.176 -13.375 1 27.77 460 LYS A O 1
ATOM 3771 N N . ILE A 1 461 ? 28.531 -1.922 -12.102 1 25.14 461 ILE A N 1
ATOM 3772 C CA . ILE A 1 461 ? 28.016 -1.177 -13.242 1 25.14 461 ILE A CA 1
ATOM 3773 C C . ILE A 1 461 ? 29.125 -0.333 -13.859 1 25.14 461 ILE A C 1
ATOM 3775 O O . ILE A 1 461 ? 29.703 0.521 -13.188 1 25.14 461 ILE A O 1
ATOM 3779 N N . SER A 1 462 ? 29.766 -0.801 -14.797 1 24.66 462 SER A N 1
ATOM 3780 C CA . SER A 1 462 ? 30.672 0.034 -15.586 1 24.66 462 SER A CA 1
ATOM 3781 C C . SER A 1 462 ? 29.969 1.314 -16.047 1 24.66 462 SER A C 1
ATOM 3783 O O . SER A 1 462 ? 28.859 1.271 -16.578 1 24.66 462 SER A O 1
ATOM 3785 N N . GLY A 1 463 ? 30.078 2.369 -15.258 1 25.06 463 GLY A N 1
ATOM 3786 C CA . GLY A 1 463 ? 29.703 3.729 -15.617 1 25.06 463 GLY A CA 1
ATOM 3787 C C . GLY A 1 463 ? 29.859 4.02 -17.094 1 25.06 463 GLY A C 1
ATOM 3788 O O . GLY A 1 463 ? 30.984 4.004 -17.625 1 25.06 463 GLY A O 1
ATOM 3789 N N . ASP A 1 464 ? 29.016 3.527 -17.906 1 24.72 464 ASP A N 1
ATOM 3790 C CA . ASP A 1 464 ? 29.125 3.955 -19.297 1 24.72 464 ASP A CA 1
ATOM 3791 C C . ASP A 1 464 ? 29.172 5.477 -19.391 1 24.72 464 ASP A C 1
ATOM 3793 O O . ASP A 1 464 ? 28.281 6.168 -18.906 1 24.72 464 ASP A O 1
ATOM 3797 N N . THR A 1 465 ? 30.344 6.102 -19.266 1 24.23 465 THR A N 1
ATOM 3798 C CA . THR A 1 465 ? 30.719 7.445 -19.672 1 24.23 465 THR A CA 1
ATOM 3799 C C . THR A 1 465 ? 30.141 7.777 -21.047 1 24.23 465 THR A C 1
ATOM 3801 O O . THR A 1 465 ? 30.609 7.262 -22.062 1 24.23 465 THR A O 1
ATOM 3804 N N . PHE A 1 466 ? 28.844 7.789 -21.203 1 23.91 466 PHE A N 1
ATOM 3805 C CA . PHE A 1 466 ? 28.375 8.32 -22.469 1 23.91 466 PHE A CA 1
ATOM 3806 C C . PHE A 1 466 ? 28.859 9.75 -22.672 1 23.91 466 PHE A C 1
ATOM 3808 O O . PHE A 1 466 ? 28.391 10.68 -22.031 1 23.91 466 PHE A O 1
ATOM 3815 N N . ASN A 1 467 ? 30.125 10.016 -22.719 1 21.19 467 ASN A N 1
ATOM 3816 C CA . ASN A 1 467 ? 30.625 11.234 -23.328 1 21.19 467 ASN A CA 1
ATOM 3817 C C . ASN A 1 467 ? 30 11.469 -24.703 1 21.19 467 ASN A C 1
ATOM 3819 O O . ASN A 1 467 ? 30.25 10.711 -25.641 1 21.19 467 ASN A O 1
ATOM 3823 N N . PRO A 1 468 ? 28.828 11.961 -24.688 1 20.97 468 PRO A N 1
ATOM 3824 C CA . PRO A 1 468 ? 28.375 12.289 -26.047 1 20.97 468 PRO A CA 1
ATOM 3825 C C . PRO A 1 468 ? 29.344 13.188 -26.797 1 20.97 468 PRO A C 1
ATOM 3827 O O . PRO A 1 468 ? 29.594 14.32 -26.375 1 20.97 468 PRO A O 1
ATOM 3830 N N . LYS A 1 469 ? 30.5 12.781 -27 1 22.86 469 LYS A N 1
ATOM 3831 C CA . LYS A 1 469 ? 31.266 13.586 -27.953 1 22.86 469 LYS A CA 1
ATOM 3832 C C . LYS A 1 469 ? 30.375 14.031 -29.125 1 22.86 469 LYS A C 1
ATOM 3834 O O . LYS A 1 469 ? 29.672 13.219 -29.719 1 22.86 469 LYS A O 1
ATOM 3839 N N . SER A 1 470 ? 29.938 15.359 -29.125 1 21.62 470 SER A N 1
ATOM 3840 C CA . SER A 1 470 ? 29.359 16.109 -30.234 1 21.62 470 SER A CA 1
ATOM 3841 C C . SER A 1 470 ? 30.016 15.75 -31.562 1 21.62 470 SER A C 1
ATOM 3843 O O . SER A 1 470 ? 31.125 16.188 -31.844 1 21.62 470 SER A O 1
ATOM 3845 N N . GLU A 1 471 ? 30.312 14.516 -31.719 1 20.97 471 GLU A N 1
ATOM 3846 C CA . GLU A 1 471 ? 30.875 14.328 -33.031 1 20.97 471 GLU A CA 1
ATOM 3847 C C . GLU A 1 471 ? 30.031 15.047 -34.094 1 20.97 471 GLU A C 1
ATOM 3849 O O . GLU A 1 471 ? 28.812 14.898 -34.125 1 20.97 471 GLU A O 1
ATOM 3854 N N . ASN A 1 472 ? 30.562 16.266 -34.5 1 19.86 472 ASN A N 1
ATOM 3855 C CA . ASN A 1 472 ? 30.281 17.062 -35.688 1 19.86 472 ASN A CA 1
ATOM 3856 C C . ASN A 1 472 ? 30.047 16.172 -36.906 1 19.86 472 ASN A C 1
ATOM 3858 O O . ASN A 1 472 ? 30.984 15.594 -37.438 1 19.86 472 ASN A O 1
ATOM 3862 N N . LEU A 1 473 ? 29.156 15.273 -36.625 1 20.27 473 LEU A N 1
ATOM 3863 C CA . LEU A 1 473 ? 28.812 14.508 -37.812 1 20.27 473 LEU A CA 1
ATOM 3864 C C . LEU A 1 473 ? 28.531 15.438 -39 1 20.27 473 LEU A C 1
ATOM 3866 O O . LEU A 1 473 ? 27.547 16.188 -38.969 1 20.27 473 LEU A O 1
ATOM 3870 N N . THR A 1 474 ? 29.656 16.094 -39.406 1 19.11 474 THR A N 1
ATOM 3871 C CA . THR A 1 474 ? 29.625 16.75 -40.688 1 19.11 474 THR A CA 1
ATOM 3872 C C . THR A 1 474 ? 28.906 15.891 -41.719 1 19.11 474 THR A C 1
ATOM 3874 O O . THR A 1 474 ? 29.297 14.742 -41.969 1 19.11 474 THR A O 1
ATOM 3877 N N . LEU A 1 475 ? 27.656 16.141 -41.719 1 20.41 475 LEU A N 1
ATOM 3878 C CA . LEU A 1 475 ? 26.797 15.695 -42.812 1 20.41 475 LEU A CA 1
ATOM 3879 C C . LEU A 1 475 ? 27.453 15.961 -44.156 1 20.41 475 LEU A C 1
ATOM 3881 O O . LEU A 1 475 ? 27.516 17.109 -44.594 1 20.41 475 LEU A O 1
ATOM 3885 N N . ILE A 1 476 ? 28.766 15.609 -44.219 1 18.55 476 ILE A N 1
ATOM 3886 C CA . ILE A 1 476 ? 29.234 15.898 -45.562 1 18.55 476 ILE A CA 1
ATOM 3887 C C . ILE A 1 476 ? 28.281 15.266 -46.594 1 18.55 476 ILE A C 1
ATOM 3889 O O . ILE A 1 476 ? 28 14.062 -46.531 1 18.55 476 ILE A O 1
ATOM 3893 N N . ALA A 1 477 ? 27.453 16.234 -47.125 1 20.22 477 ALA A N 1
ATOM 3894 C CA . ALA A 1 477 ? 26.562 16.172 -48.281 1 20.22 477 ALA A CA 1
ATOM 3895 C C . ALA A 1 477 ? 27.25 15.531 -49.469 1 20.22 477 ALA A C 1
ATOM 3897 O O . ALA A 1 477 ? 27.062 15.953 -50.625 1 20.22 477 ALA A O 1
ATOM 3898 N N . ASN A 1 478 ? 28.281 14.633 -49.188 1 18.84 478 ASN A N 1
ATOM 3899 C CA . ASN A 1 478 ? 28.906 14.367 -50.469 1 18.84 478 ASN A CA 1
ATOM 3900 C C . ASN A 1 478 ? 27.875 13.938 -51.5 1 18.84 478 ASN A C 1
ATOM 3902 O O . ASN A 1 478 ? 27.141 12.969 -51.312 1 18.84 478 ASN A O 1
ATOM 3906 N N . LEU A 1 479 ? 27.516 14.891 -52.406 1 18.3 479 LEU A N 1
ATOM 3907 C CA . LEU A 1 479 ? 26.766 14.914 -53.656 1 18.3 479 LEU A CA 1
ATOM 3908 C C . LEU A 1 479 ? 27.219 13.781 -54.594 1 18.3 479 LEU A C 1
ATOM 3910 O O . LEU A 1 479 ? 26.75 13.68 -55.719 1 18.3 479 LEU A O 1
ATOM 3914 N N . GLY A 1 480 ? 28.406 13.117 -54.188 1 18.27 480 GLY A N 1
ATOM 3915 C CA . GLY A 1 480 ? 29.016 12.742 -55.438 1 18.27 480 GLY A CA 1
ATOM 3916 C C . GLY A 1 480 ? 28.078 11.961 -56.344 1 18.27 480 GLY A C 1
ATOM 3917 O O . GLY A 1 480 ? 27.109 11.352 -55.875 1 18.27 480 GLY A O 1
ATOM 3918 N N . ASN A 1 481 ? 28.281 12.18 -57.688 1 18.3 481 ASN A N 1
ATOM 3919 C CA . ASN A 1 481 ? 27.719 11.945 -59 1 18.3 481 ASN A CA 1
ATOM 3920 C C . ASN A 1 481 ? 27.375 10.477 -59.219 1 18.3 481 ASN A C 1
ATOM 3922 O O . ASN A 1 481 ? 27.922 9.602 -58.531 1 18.3 481 ASN A O 1
ATOM 3926 N N . GLN A 1 482 ? 26.453 10.25 -60.125 1 16.94 482 GLN A N 1
ATOM 3927 C CA . GLN A 1 482 ? 25.562 9.305 -60.781 1 16.94 482 GLN A CA 1
ATOM 3928 C C . GLN A 1 482 ? 26.359 8.164 -61.406 1 16.94 482 GLN A C 1
ATOM 3930 O O . GLN A 1 482 ? 25.797 7.113 -61.719 1 16.94 482 GLN A O 1
ATOM 3935 N N . ILE A 1 483 ? 27.688 8.219 -61.656 1 17.64 483 ILE A N 1
ATOM 3936 C CA . ILE A 1 483 ? 27.828 7.715 -63 1 17.64 483 ILE A CA 1
ATOM 3937 C C . ILE A 1 483 ? 27.391 6.25 -63.062 1 17.64 483 ILE A C 1
ATOM 3939 O O . ILE A 1 483 ? 27.812 5.445 -62.219 1 17.64 483 ILE A O 1
ATOM 3943 N N . TYR A 1 484 ? 26.328 5.953 -63.781 1 17.69 484 TYR A N 1
ATOM 3944 C CA . TYR A 1 484 ? 25.578 4.754 -64.125 1 17.69 484 TYR A CA 1
ATOM 3945 C C . TYR A 1 484 ? 26.5 3.67 -64.688 1 17.69 484 TYR A C 1
ATOM 3947 O O . TYR A 1 484 ? 26.047 2.586 -65.062 1 17.69 484 TYR A O 1
ATOM 3955 N N . PRO A 1 485 ? 27.828 3.668 -64.625 1 16.34 485 PRO A N 1
ATOM 3956 C CA . PRO A 1 485 ? 28.422 3.189 -65.875 1 16.34 485 PRO A CA 1
ATOM 3957 C C . PRO A 1 485 ? 27.969 1.774 -66.25 1 16.34 485 PRO A C 1
ATOM 3959 O O . PRO A 1 485 ? 27.625 0.984 -65.375 1 16.34 485 PRO A O 1
ATOM 3962 N N . LEU A 1 486 ? 27.609 1.56 -67.625 1 17.05 486 LEU A N 1
ATOM 3963 C CA . LEU A 1 486 ? 27.234 0.546 -68.625 1 17.05 486 LEU A CA 1
ATOM 3964 C C . LEU A 1 486 ? 28.25 -0.593 -68.625 1 17.05 486 LEU A C 1
ATOM 3966 O O . LEU A 1 486 ? 28.172 -1.492 -69.438 1 17.05 486 LEU A O 1
ATOM 3970 N N . TYR A 1 487 ? 29.25 -0.641 -67.875 1 15.53 487 TYR A N 1
ATOM 3971 C CA . TYR A 1 487 ? 30.438 -1.233 -68.438 1 15.53 487 TYR A CA 1
ATOM 3972 C C . TYR A 1 487 ? 30.109 -2.582 -69.062 1 15.53 487 TYR A C 1
ATOM 3974 O O . TYR A 1 487 ? 29.172 -3.262 -68.688 1 15.53 487 TYR A O 1
ATOM 3982 N N . ASN A 1 488 ? 31.062 -3.113 -70 1 16.22 488 ASN A N 1
ATOM 3983 C CA . ASN A 1 488 ? 31.609 -3.721 -71.188 1 16.22 488 ASN A CA 1
ATOM 3984 C C . ASN A 1 488 ? 31.359 -5.227 -71.25 1 16.22 488 ASN A C 1
ATOM 3986 O O . ASN A 1 488 ? 31.062 -5.832 -70.188 1 16.22 488 ASN A O 1
ATOM 3990 N N . HIS A 1 489 ? 32.094 -5.871 -72.25 1 15.91 489 HIS A N 1
ATOM 3991 C CA . HIS A 1 489 ? 32.406 -6.715 -73.375 1 15.91 489 HIS A CA 1
ATOM 3992 C C . HIS A 1 489 ? 32.688 -8.148 -72.938 1 15.91 489 HIS A C 1
ATOM 3994 O O . HIS A 1 489 ? 32.188 -9.102 -73.562 1 15.91 489 HIS A O 1
ATOM 4000 N N . LEU A 1 490 ? 33.969 -8.445 -72.5 1 15.23 490 LEU A N 1
ATOM 4001 C CA . LEU A 1 490 ? 34.906 -9.219 -73.312 1 15.23 490 LEU A CA 1
ATOM 4002 C C . LEU A 1 490 ? 34.688 -10.711 -73.125 1 15.23 490 LEU A C 1
ATOM 4004 O O . LEU A 1 490 ? 34.844 -11.492 -74.062 1 15.23 490 LEU A O 1
ATOM 4008 N N . LEU A 1 491 ? 34.719 -11.305 -72 1 15.26 491 LEU A N 1
ATOM 4009 C CA . LEU A 1 491 ? 35.719 -12.359 -72.125 1 15.26 491 LEU A CA 1
ATOM 4010 C C . LEU A 1 491 ? 35.188 -13.531 -72.938 1 15.26 491 LEU A C 1
ATOM 4012 O O . LEU A 1 491 ? 33.969 -13.75 -72.938 1 15.26 491 LEU A O 1
ATOM 4016 N N . ILE A 1 492 ? 35.75 -14.797 -72.812 1 15.98 492 ILE A N 1
ATOM 4017 C CA . ILE A 1 492 ? 36.625 -15.625 -73.688 1 15.98 492 ILE A CA 1
ATOM 4018 C C . ILE A 1 492 ? 35.75 -16.609 -74.5 1 15.98 492 ILE A C 1
ATOM 4020 O O . ILE A 1 492 ? 34.625 -16.938 -74.062 1 15.98 492 ILE A O 1
ATOM 4024 N N . PHE A 1 493 ? 36.438 -17.75 -75.125 1 15.84 493 PHE A N 1
ATOM 4025 C CA . PHE A 1 493 ? 36.844 -18.422 -76.312 1 15.84 493 PHE A CA 1
ATOM 4026 C C . PHE A 1 493 ? 35.938 -19.594 -76.688 1 15.84 493 PHE A C 1
ATOM 4028 O O . PHE A 1 493 ? 35.438 -19.719 -77.812 1 15.84 493 PHE A O 1
ATOM 4035 N N . LEU A 1 494 ? 36.25 -20.953 -76.312 1 17.12 494 LEU A N 1
ATOM 4036 C CA . LEU A 1 494 ? 36.781 -21.875 -77.312 1 17.12 494 LEU A CA 1
ATOM 4037 C C . LEU A 1 494 ? 35.656 -22.688 -78 1 17.12 494 LEU A C 1
ATOM 4039 O O . LEU A 1 494 ? 35.594 -22.766 -79.188 1 17.12 494 LEU A O 1
ATOM 4043 N N . PRO A 1 495 ? 35.594 -24.156 -77.812 1 17.06 495 PRO A N 1
ATOM 4044 C CA . PRO A 1 495 ? 35.625 -25.125 -78.938 1 17.06 495 PRO A CA 1
ATOM 4045 C C . PRO A 1 495 ? 34.25 -25.422 -79.5 1 17.06 495 PRO A C 1
ATOM 4047 O O . PRO A 1 495 ? 34.031 -25.359 -80.75 1 17.06 495 PRO A O 1
ATOM 4050 N N . ILE A 1 496 ? 33.531 -26.594 -79.062 1 19.55 496 ILE A N 1
ATOM 4051 C CA . ILE A 1 496 ? 33.625 -27.828 -79.812 1 19.55 496 ILE A CA 1
ATOM 4052 C C . ILE A 1 496 ? 32.438 -27.922 -80.75 1 19.55 496 ILE A C 1
ATOM 4054 O O . ILE A 1 496 ? 32.625 -28.141 -81.938 1 19.55 496 ILE A O 1
ATOM 4058 N N . ALA A 1 497 ? 31.703 -29.094 -80.562 1 21.16 497 ALA A N 1
ATOM 4059 C CA . ALA A 1 497 ? 31.469 -30.094 -81.625 1 21.16 497 ALA A CA 1
ATOM 4060 C C . ALA A 1 497 ? 30.281 -29.719 -82.5 1 21.16 497 ALA A C 1
ATOM 4062 O O . ALA A 1 497 ? 29.297 -29.156 -82 1 21.16 497 ALA A O 1
ATOM 4063 N N . ILE A 1 498 ? 30.625 -29.984 -83.688 1 19.48 498 ILE A N 1
ATOM 4064 C CA . ILE A 1 498 ? 30.172 -29.688 -85.062 1 19.48 498 ILE A CA 1
ATOM 4065 C C . ILE A 1 498 ? 28.797 -30.312 -85.312 1 19.48 498 ILE A C 1
ATOM 4067 O O . ILE A 1 498 ? 28.547 -31.453 -84.875 1 19.48 498 ILE A O 1
ATOM 4071 N N . TYR A 1 499 ? 28.234 -29.594 -85.875 1 18.22 499 TYR A N 1
ATOM 4072 C CA . TYR A 1 499 ? 27.109 -29.766 -86.812 1 18.22 499 TYR A CA 1
ATOM 4073 C C . TYR A 1 499 ? 27.516 -30.609 -88 1 18.22 499 TYR A C 1
ATOM 4075 O O . TYR A 1 499 ? 26.688 -30.906 -88.875 1 18.22 499 TYR A O 1
ATOM 4083 N N . ILE A 1 500 ? 28.938 -30.875 -88.375 1 19.69 500 ILE A N 1
ATOM 4084 C CA . ILE A 1 500 ? 29.141 -31.031 -89.812 1 19.69 500 ILE A CA 1
ATOM 4085 C C . ILE A 1 500 ? 28.453 -32.312 -90.25 1 19.69 500 ILE A C 1
ATOM 4087 O O . ILE A 1 500 ? 28.797 -33.406 -89.812 1 19.69 500 ILE A O 1
ATOM 4091 N N . ILE A 1 501 ? 27.469 -32.094 -91 1 20.16 501 ILE A N 1
ATOM 4092 C CA . ILE A 1 501 ? 26.859 -32.688 -92.188 1 20.16 501 ILE A CA 1
ATOM 4093 C C . ILE A 1 501 ? 27.891 -32.781 -93.312 1 20.16 501 ILE A C 1
ATOM 4095 O O . ILE A 1 501 ? 27.656 -33.438 -94.312 1 20.16 501 ILE A O 1
ATOM 4099 N N . LEU A 1 502 ? 29.141 -32.312 -93.375 1 17.56 502 LEU A N 1
ATOM 4100 C CA . LEU A 1 502 ? 29.953 -33.062 -94.312 1 17.56 502 LEU A CA 1
ATOM 4101 C C . LEU A 1 502 ? 30.359 -34.406 -93.75 1 17.56 502 LEU A C 1
ATOM 4103 O O . LEU A 1 502 ? 30.766 -34.5 -92.625 1 17.56 502 LEU A O 1
ATOM 4107 N N . MET B 1 1 ? 59.625 25.391 50.719 1 23.06 1 MET B N 1
ATOM 4108 C CA . MET B 1 1 ? 58.625 26.281 51.312 1 23.06 1 MET B CA 1
ATOM 4109 C C . MET B 1 1 ? 58.188 27.359 50.344 1 23.06 1 MET B C 1
ATOM 4111 O O . MET B 1 1 ? 57.125 27.969 50.5 1 23.06 1 MET B O 1
ATOM 4115 N N . SER B 1 2 ? 59.156 28.047 49.594 1 19.5 2 SER B N 1
ATOM 4116 C CA . SER B 1 2 ? 59.312 29.453 49.281 1 19.5 2 SER B CA 1
ATOM 4117 C C . SER B 1 2 ? 58.344 29.875 48.156 1 19.5 2 SER B C 1
ATOM 4119 O O . SER B 1 2 ? 57.75 30.953 48.25 1 19.5 2 SER B O 1
ATOM 4121 N N . LYS B 1 3 ? 58.719 29.438 46.875 1 23.67 3 LYS B N 1
ATOM 4122 C CA . LYS B 1 3 ? 58.562 30.234 45.656 1 23.67 3 LYS B CA 1
ATOM 4123 C C . LYS B 1 3 ? 57.094 30.406 45.281 1 23.67 3 LYS B C 1
ATOM 4125 O O . LYS B 1 3 ? 56.781 30.484 44.094 1 23.67 3 LYS B O 1
ATOM 4130 N N . TYR B 1 4 ? 55.969 29.922 46.062 1 23.66 4 TYR B N 1
ATOM 4131 C CA . TYR B 1 4 ? 54.5 29.75 46.062 1 23.66 4 TYR B CA 1
ATOM 4132 C C . TYR B 1 4 ? 53.812 31.094 45.906 1 23.66 4 TYR B C 1
ATOM 4134 O O . TYR B 1 4 ? 52.625 31.141 45.562 1 23.66 4 TYR B O 1
ATOM 4142 N N . PHE B 1 5 ? 54.281 32.219 46.562 1 24.64 5 PHE B N 1
ATOM 4143 C CA . PHE B 1 5 ? 53.438 33.25 47.094 1 24.64 5 PHE B CA 1
ATOM 4144 C C . PHE B 1 5 ? 53.062 34.25 46 1 24.64 5 PHE B C 1
ATOM 4146 O O . PHE B 1 5 ? 52.344 35.25 46.25 1 24.64 5 PHE B O 1
ATOM 4153 N N . PHE B 1 6 ? 53.906 34.469 44.906 1 24.56 6 PHE B N 1
ATOM 4154 C CA . PHE B 1 6 ? 53.875 35.75 44.219 1 24.56 6 PHE B CA 1
ATOM 4155 C C . PHE B 1 6 ? 52.531 36 43.562 1 24.56 6 PHE B C 1
ATOM 4157 O O . PHE B 1 6 ? 51.812 35.031 43.281 1 24.56 6 PHE B O 1
ATOM 4164 N N . PHE B 1 7 ? 52.188 37.219 42.719 1 24.61 7 PHE B N 1
ATOM 4165 C CA . PHE B 1 7 ? 51.344 38.375 42.562 1 24.61 7 PHE B CA 1
ATOM 4166 C C . PHE B 1 7 ? 50.062 38.031 41.781 1 24.61 7 PHE B C 1
ATOM 4168 O O . PHE B 1 7 ? 50.125 37.406 40.719 1 24.61 7 PHE B O 1
ATOM 4175 N N . ILE B 1 8 ? 48.75 38.031 42.406 1 25.55 8 ILE B N 1
ATOM 4176 C CA . ILE B 1 8 ? 47.281 38.125 42.5 1 25.55 8 ILE B CA 1
ATOM 4177 C C . ILE B 1 8 ? 46.781 39.219 41.531 1 25.55 8 ILE B C 1
ATOM 4179 O O . ILE B 1 8 ? 45.688 39.125 41.031 1 25.55 8 ILE B O 1
ATOM 4183 N N . ILE B 1 9 ? 47.562 40.375 41.312 1 25.77 9 ILE B N 1
ATOM 4184 C CA . ILE B 1 9 ? 46.938 41.625 40.969 1 25.77 9 ILE B CA 1
ATOM 4185 C C . ILE B 1 9 ? 46.5 41.656 39.531 1 25.77 9 ILE B C 1
ATOM 4187 O O . ILE B 1 9 ? 45.625 42.438 39.125 1 25.77 9 ILE B O 1
ATOM 4191 N N . ILE B 1 10 ? 47.031 40.812 38.562 1 25.27 10 ILE B N 1
ATOM 4192 C CA . ILE B 1 10 ? 46.875 41.094 37.125 1 25.27 10 ILE B CA 1
ATOM 4193 C C . ILE B 1 10 ? 45.438 40.75 36.688 1 25.27 10 ILE B C 1
ATOM 4195 O O . ILE B 1 10 ? 45.156 40.781 35.5 1 25.27 10 ILE B O 1
ATOM 4199 N N . ILE B 1 11 ? 44.469 40.188 37.5 1 26.7 11 ILE B N 1
ATOM 4200 C CA . ILE B 1 11 ? 43.219 39.562 37.094 1 26.7 11 ILE B CA 1
ATOM 4201 C C . ILE B 1 11 ? 42.25 40.625 36.625 1 26.7 11 ILE B C 1
ATOM 4203 O O . ILE B 1 11 ? 41.562 40.438 35.594 1 26.7 11 ILE B O 1
ATOM 4207 N N . THR B 1 12 ? 41.906 41.688 37.469 1 23.72 12 THR B N 1
ATOM 4208 C CA . THR B 1 12 ? 40.594 42.312 37.531 1 23.72 12 THR B CA 1
ATOM 4209 C C . THR B 1 12 ? 40.406 43.312 36.406 1 23.72 12 THR B C 1
ATOM 4211 O O . THR B 1 12 ? 39.281 43.719 36.094 1 23.72 12 THR B O 1
ATOM 4214 N N . PHE B 1 13 ? 41.5 44 35.938 1 24.11 13 PHE B N 1
ATOM 4215 C CA . PHE B 1 13 ? 41.312 45.25 35.25 1 24.11 13 PHE B CA 1
ATOM 4216 C C . PHE B 1 13 ? 40.688 45.062 33.875 1 24.11 13 PHE B C 1
ATOM 4218 O O . PHE B 1 13 ? 40.219 46 33.25 1 24.11 13 PHE B O 1
ATOM 4225 N N . LEU B 1 14 ? 40.875 43.906 33.188 1 22.34 14 LEU B N 1
ATOM 4226 C CA . LEU B 1 14 ? 40.562 43.906 31.766 1 22.34 14 LEU B CA 1
ATOM 4227 C C . LEU B 1 14 ? 39.062 43.969 31.531 1 22.34 14 LEU B C 1
ATOM 4229 O O . LEU B 1 14 ? 38.594 43.812 30.406 1 22.34 14 LEU B O 1
ATOM 4233 N N . LEU B 1 15 ? 38.188 43.875 32.562 1 23.27 15 LEU B N 1
ATOM 4234 C CA . LEU B 1 15 ? 36.75 43.75 32.375 1 23.27 15 LEU B CA 1
ATOM 4235 C C . LEU B 1 15 ? 36.156 45 31.797 1 23.27 15 LEU B C 1
ATOM 4237 O O . LEU B 1 15 ? 35.062 44.969 31.219 1 23.27 15 LEU B O 1
ATOM 4241 N N . PHE B 1 16 ? 36.625 46.219 32.219 1 23.34 16 PHE B N 1
ATOM 4242 C CA . PHE B 1 16 ? 35.719 47.375 32.219 1 23.34 16 PHE B CA 1
ATOM 4243 C C . PHE B 1 16 ? 35.5 47.875 30.812 1 23.34 16 PHE B C 1
ATOM 4245 O O . PHE B 1 16 ? 34.594 48.719 30.578 1 23.34 16 PHE B O 1
ATOM 4252 N N . LEU B 1 17 ? 36.469 47.812 29.922 1 20.5 17 LEU B N 1
ATOM 4253 C CA . LEU B 1 17 ? 36.5 48.875 28.922 1 20.5 17 LEU B CA 1
ATOM 4254 C C . LEU B 1 17 ? 35.375 48.688 27.891 1 20.5 17 LEU B C 1
ATOM 4256 O O . LEU B 1 17 ? 35.375 49.344 26.859 1 20.5 17 LEU B O 1
ATOM 4260 N N . ASN B 1 18 ? 34.531 47.656 28.016 1 19.66 18 ASN B N 1
ATOM 4261 C CA . ASN B 1 18 ? 33.781 47.312 26.844 1 19.66 18 ASN B CA 1
ATOM 4262 C C . ASN B 1 18 ? 32.656 48.312 26.578 1 19.66 18 ASN B C 1
ATOM 4264 O O . ASN B 1 18 ? 31.766 48.062 25.766 1 19.66 18 ASN B O 1
ATOM 4268 N N . PHE B 1 19 ? 32.438 49.312 27.422 1 21.17 19 PHE B N 1
ATOM 4269 C CA . PHE B 1 19 ? 31.062 49.812 27.438 1 21.17 19 PHE B CA 1
ATOM 4270 C C . PHE B 1 19 ? 30.781 50.656 26.203 1 21.17 19 PHE B C 1
ATOM 4272 O O . PHE B 1 19 ? 29.625 50.781 25.781 1 21.17 19 PHE B O 1
ATOM 4279 N N . PHE B 1 20 ? 31.734 51.594 25.844 1 19.7 20 PHE B N 1
ATOM 4280 C CA . PHE B 1 20 ? 31.203 52.906 25.516 1 19.7 20 PHE B CA 1
ATOM 4281 C C . PHE B 1 20 ? 30.547 52.906 24.141 1 19.7 20 PHE B C 1
ATOM 4283 O O . PHE B 1 20 ? 29.469 53.5 23.969 1 19.7 20 PHE B O 1
ATOM 4290 N N . THR B 1 21 ? 31.328 52.75 23.094 1 17.55 21 THR B N 1
ATOM 4291 C CA . THR B 1 21 ? 31.328 53.812 22.078 1 17.55 21 THR B CA 1
ATOM 4292 C C . THR B 1 21 ? 30.078 53.719 21.203 1 17.55 21 THR B C 1
ATOM 4294 O O . THR B 1 21 ? 29.484 54.75 20.859 1 17.55 21 THR B O 1
ATOM 4297 N N . ASN B 1 22 ? 29.938 52.688 20.406 1 18.09 22 ASN B N 1
ATOM 4298 C CA . ASN B 1 22 ? 29.688 53 19.016 1 18.09 22 ASN B CA 1
ATOM 4299 C C . ASN B 1 22 ? 28.234 53.375 18.766 1 18.09 22 ASN B C 1
ATOM 4301 O O . ASN B 1 22 ? 27.344 52.562 18.922 1 18.09 22 ASN B O 1
ATOM 4305 N N . LYS B 1 23 ? 27.844 54.594 19.156 1 21.5 23 LYS B N 1
ATOM 4306 C CA . LYS B 1 23 ? 26.516 55.188 19.062 1 21.5 23 LYS B CA 1
ATOM 4307 C C . LYS B 1 23 ? 26.062 55.344 17.625 1 21.5 23 LYS B C 1
ATOM 4309 O O . LYS B 1 23 ? 25.047 55.969 17.344 1 21.5 23 LYS B O 1
ATOM 4314 N N . VAL B 1 24 ? 26.734 54.75 16.594 1 19.14 24 VAL B N 1
ATOM 4315 C CA . VAL B 1 24 ? 26.5 55.438 15.328 1 19.14 24 VAL B CA 1
ATOM 4316 C C . VAL B 1 24 ? 25 55.438 15.016 1 19.14 24 VAL B C 1
ATOM 4318 O O . VAL B 1 24 ? 24.281 54.5 15.305 1 19.14 24 VAL B O 1
ATOM 4321 N N . SER B 1 25 ? 24.469 56.656 14.734 1 18.53 25 SER B N 1
ATOM 4322 C CA . SER B 1 25 ? 23.203 57.312 14.477 1 18.53 25 SER B CA 1
ATOM 4323 C C . SER B 1 25 ? 22.469 56.688 13.297 1 18.53 25 SER B C 1
ATOM 4325 O O . SER B 1 25 ? 22.938 56.781 12.156 1 18.53 25 SER B O 1
ATOM 4327 N N . ALA B 1 26 ? 22.156 55.438 13.297 1 18.34 26 ALA B N 1
ATOM 4328 C CA . ALA B 1 26 ? 21.594 54.75 12.148 1 18.34 26 ALA B CA 1
ATOM 4329 C C . ALA B 1 26 ? 20.312 55.406 11.664 1 18.34 26 ALA B C 1
ATOM 4331 O O . ALA B 1 26 ? 19.312 55.469 12.383 1 18.34 26 ALA B O 1
ATOM 4332 N N . SER B 1 27 ? 20.5 56.531 10.93 1 18.95 27 SER B N 1
ATOM 4333 C CA . SER B 1 27 ? 19.484 57.344 10.258 1 18.95 27 SER B CA 1
ATOM 4334 C C . SER B 1 27 ? 18.516 56.469 9.484 1 18.95 27 SER B C 1
ATOM 4336 O O . SER B 1 27 ? 18.922 55.562 8.758 1 18.95 27 SER B O 1
ATOM 4338 N N . SER B 1 28 ? 17.266 56.469 9.945 1 18.92 28 SER B N 1
ATOM 4339 C CA . SER B 1 28 ? 16.078 55.656 9.68 1 18.92 28 SER B CA 1
ATOM 4340 C C . SER B 1 28 ? 15.578 55.875 8.25 1 18.92 28 SER B C 1
ATOM 4342 O O . SER B 1 28 ? 14.945 56.875 7.949 1 18.92 28 SER B O 1
ATOM 4344 N N . TYR B 1 29 ? 16.5 55.906 7.227 1 17.64 29 TYR B N 1
ATOM 4345 C CA . TYR B 1 29 ? 15.922 56.219 5.922 1 17.64 29 TYR B CA 1
ATOM 4346 C C . TYR B 1 29 ? 14.711 55.344 5.648 1 17.64 29 TYR B C 1
ATOM 4348 O O . TYR B 1 29 ? 14.828 54.094 5.59 1 17.64 29 TYR B O 1
ATOM 4356 N N . LYS B 1 30 ? 13.547 55.781 5.996 1 21.27 30 LYS B N 1
ATOM 4357 C CA . LYS B 1 30 ? 12.148 55.375 5.922 1 21.27 30 LYS B CA 1
ATOM 4358 C C . LYS B 1 30 ? 11.727 55.125 4.477 1 21.27 30 LYS B C 1
ATOM 4360 O O . LYS B 1 30 ? 10.539 55.156 4.152 1 21.27 30 LYS B O 1
ATOM 4365 N N . ASN B 1 31 ? 12.719 54.875 3.588 1 17.5 31 ASN B N 1
ATOM 4366 C CA . ASN B 1 31 ? 12.219 55.031 2.227 1 17.5 31 ASN B CA 1
ATOM 4367 C C . ASN B 1 31 ? 10.906 54.281 2.025 1 17.5 31 ASN B C 1
ATOM 4369 O O . ASN B 1 31 ? 10.656 53.281 2.689 1 17.5 31 ASN B O 1
ATOM 4373 N N . LEU B 1 32 ? 9.992 54.906 1.324 1 18.44 32 LEU B N 1
ATOM 4374 C CA . LEU B 1 32 ? 8.617 54.938 0.845 1 18.44 32 LEU B CA 1
ATOM 4375 C C . LEU B 1 32 ? 8.289 53.656 0.068 1 18.44 32 LEU B C 1
ATOM 4377 O O . LEU B 1 32 ? 8.688 53.5 -1.09 1 18.44 32 LEU B O 1
ATOM 4381 N N . ILE B 1 33 ? 8.797 52.562 0.621 1 17.92 33 ILE B N 1
ATOM 4382 C CA . ILE B 1 33 ? 8.531 51.469 -0.321 1 17.92 33 ILE B CA 1
ATOM 4383 C C . ILE B 1 33 ? 7.035 51.438 -0.635 1 17.92 33 ILE B C 1
ATOM 4385 O O . ILE B 1 33 ? 6.215 51.188 0.257 1 17.92 33 ILE B O 1
ATOM 4389 N N . ARG B 1 34 ? 6.688 52.094 -1.506 1 19.52 34 ARG B N 1
ATOM 4390 C CA . ARG B 1 34 ? 5.359 52.219 -2.102 1 19.52 34 ARG B CA 1
ATOM 4391 C C . ARG B 1 34 ? 4.734 50.844 -2.34 1 19.52 34 ARG B C 1
ATOM 4393 O O . ARG B 1 34 ? 5.379 49.969 -2.896 1 19.52 34 ARG B O 1
ATOM 4400 N N . LYS B 1 35 ? 3.775 50.656 -1.528 1 20.97 35 LYS B N 1
ATOM 4401 C CA . LYS B 1 35 ? 2.852 49.531 -1.471 1 20.97 35 LYS B CA 1
ATOM 4402 C C . LYS B 1 35 ? 2.33 49.188 -2.859 1 20.97 35 LYS B C 1
ATOM 4404 O O . LYS B 1 35 ? 1.742 50.031 -3.541 1 20.97 35 LYS B O 1
ATOM 4409 N N . ARG B 1 36 ? 3.139 48.375 -3.49 1 18.56 36 ARG B N 1
ATOM 4410 C CA . ARG B 1 36 ? 2.697 48 -4.836 1 18.56 36 ARG B CA 1
ATOM 4411 C C . ARG B 1 36 ? 1.234 47.594 -4.836 1 18.56 36 ARG B C 1
ATOM 4413 O O . ARG B 1 36 ? 0.836 46.719 -4.059 1 18.56 36 ARG B O 1
ATOM 4420 N N . GLU B 1 37 ? 0.453 48.531 -5.191 1 21.72 37 GLU B N 1
ATOM 4421 C CA . GLU B 1 37 ? -0.989 48.406 -5.395 1 21.72 37 GLU B CA 1
ATOM 4422 C C . GLU B 1 37 ? -1.333 47.25 -6.312 1 21.72 37 GLU B C 1
ATOM 4424 O O . GLU B 1 37 ? -0.942 47.219 -7.48 1 21.72 37 GLU B O 1
ATOM 4429 N N . GLU B 1 38 ? -1.204 46.156 -5.762 1 19.83 38 GLU B N 1
ATOM 4430 C CA . GLU B 1 38 ? -1.471 44.969 -6.602 1 19.83 38 GLU B CA 1
ATOM 4431 C C . GLU B 1 38 ? -2.873 45.031 -7.199 1 19.83 38 GLU B C 1
ATOM 4433 O O . GLU B 1 38 ? -3.865 45.062 -6.469 1 19.83 38 GLU B O 1
ATOM 4438 N N . ILE B 1 39 ? -2.934 45.75 -8.227 1 21.02 39 ILE B N 1
ATOM 4439 C CA . ILE B 1 39 ? -4.168 45.812 -9 1 21.02 39 ILE B CA 1
ATOM 4440 C C . ILE B 1 39 ? -4.652 44.406 -9.328 1 21.02 39 ILE B C 1
ATOM 4442 O O . ILE B 1 39 ? -3.963 43.625 -10.008 1 21.02 39 ILE B O 1
ATOM 4446 N N . VAL B 1 40 ? -5.473 43.906 -8.461 1 22.61 40 VAL B N 1
ATOM 4447 C CA . VAL B 1 40 ? -6.105 42.594 -8.375 1 22.61 40 VAL B CA 1
ATOM 4448 C C . VAL B 1 40 ? -6.957 42.344 -9.625 1 22.61 40 VAL B C 1
ATOM 4450 O O . VAL B 1 40 ? -8.078 42.875 -9.719 1 22.61 40 VAL B O 1
ATOM 4453 N N . ASP B 1 41 ? -6.297 42.594 -10.742 1 19.98 41 ASP B N 1
ATOM 4454 C CA . ASP B 1 41 ? -7.215 42.406 -11.859 1 19.98 41 ASP B CA 1
ATOM 4455 C C . ASP B 1 41 ? -7.918 41.062 -11.781 1 19.98 41 ASP B C 1
ATOM 4457 O O . ASP B 1 41 ? -7.469 40.156 -11.07 1 19.98 41 ASP B O 1
ATOM 4461 N N . ASN B 1 42 ? -8.703 40.781 -12.797 1 22.41 42 ASN B N 1
ATOM 4462 C CA . ASN B 1 42 ? -9.828 39.906 -13.133 1 22.41 42 ASN B CA 1
ATOM 4463 C C . ASN B 1 42 ? -9.438 38.438 -13.055 1 22.41 42 ASN B C 1
ATOM 4465 O O . ASN B 1 42 ? -8.391 38.031 -13.555 1 22.41 42 ASN B O 1
ATOM 4469 N N . GLU B 1 43 ? -9.977 37.812 -12.172 1 23.77 43 GLU B N 1
ATOM 4470 C CA . GLU B 1 43 ? -9.766 36.438 -11.656 1 23.77 43 GLU B CA 1
ATOM 4471 C C . GLU B 1 43 ? -9.852 35.406 -12.766 1 23.77 43 GLU B C 1
ATOM 4473 O O . GLU B 1 43 ? -9.836 34.219 -12.5 1 23.77 43 GLU B O 1
ATOM 4478 N N . PRO B 1 44 ? -9.016 35.5 -13.883 1 23.41 44 PRO B N 1
ATOM 4479 C CA . PRO B 1 44 ? -9.5 34.438 -14.766 1 23.41 44 PRO B CA 1
ATOM 4480 C C . PRO B 1 44 ? -9.383 33.062 -14.141 1 23.41 44 PRO B C 1
ATOM 4482 O O . PRO B 1 44 ? -8.352 32.719 -13.531 1 23.41 44 PRO B O 1
ATOM 4485 N N . ASN B 1 45 ? -10.391 32.469 -13.578 1 23.97 45 ASN B N 1
ATOM 4486 C CA . ASN B 1 45 ? -10.617 31.109 -13.086 1 23.97 45 ASN B CA 1
ATOM 4487 C C . ASN B 1 45 ? -10.008 30.062 -14.023 1 23.97 45 ASN B C 1
ATOM 4489 O O . ASN B 1 45 ? -10.453 28.906 -14.039 1 23.97 45 ASN B O 1
ATOM 4493 N N . SER B 1 46 ? -9.234 30.469 -15.008 1 23.09 46 SER B N 1
ATOM 4494 C CA . SER B 1 46 ? -8.75 29.484 -15.961 1 23.09 46 SER B CA 1
ATOM 4495 C C . SER B 1 46 ? -7.629 28.641 -15.352 1 23.09 46 SER B C 1
ATOM 4497 O O . SER B 1 46 ? -6.578 29.172 -14.977 1 23.09 46 SER B O 1
ATOM 4499 N N . THR B 1 47 ? -7.859 27.703 -14.578 1 25.52 47 THR B N 1
ATOM 4500 C CA . THR B 1 47 ? -6.816 26.734 -14.258 1 25.52 47 THR B CA 1
ATOM 4501 C C . THR B 1 47 ? -5.977 26.422 -15.492 1 25.52 47 THR B C 1
ATOM 4503 O O . THR B 1 47 ? -6.344 25.578 -16.297 1 25.52 47 THR B O 1
ATOM 4506 N N . GLU B 1 48 ? -5.297 27.344 -16.172 1 22.62 48 GLU B N 1
ATOM 4507 C CA . GLU B 1 48 ? -4.344 27 -17.234 1 22.62 48 GLU B CA 1
ATOM 4508 C C . GLU B 1 48 ? -3.26 26.062 -16.719 1 22.62 48 GLU B C 1
ATOM 4510 O O . GLU B 1 48 ? -2.951 26.047 -15.523 1 22.62 48 GLU B O 1
ATOM 4515 N N . ILE B 1 49 ? -2.168 25.484 -17.734 1 25.86 49 ILE B N 1
ATOM 4516 C CA . ILE B 1 49 ? -1.711 24.359 -18.547 1 25.86 49 ILE B CA 1
ATOM 4517 C C . ILE B 1 49 ? -0.3 23.953 -18.125 1 25.86 49 ILE B C 1
ATOM 4519 O O . ILE B 1 49 ? 0.617 24.781 -18.141 1 25.86 49 ILE B O 1
ATOM 4523 N N . PHE B 1 50 ? 0 23.109 -17.469 1 26.03 50 PHE B N 1
ATOM 4524 C CA . PHE B 1 50 ? 1.248 22.359 -17.594 1 26.03 50 PHE B CA 1
ATOM 4525 C C . PHE B 1 50 ? 1.494 21.953 -19.047 1 26.03 50 PHE B C 1
ATOM 4527 O O . PHE B 1 50 ? 0.674 21.266 -19.641 1 26.03 50 PHE B O 1
ATOM 4534 N N . ASP B 1 51 ? 2.838 22.422 -19.453 1 25.47 51 ASP B N 1
ATOM 4535 C CA . ASP B 1 51 ? 3.637 21.891 -20.562 1 25.47 51 ASP B CA 1
ATOM 4536 C C . ASP 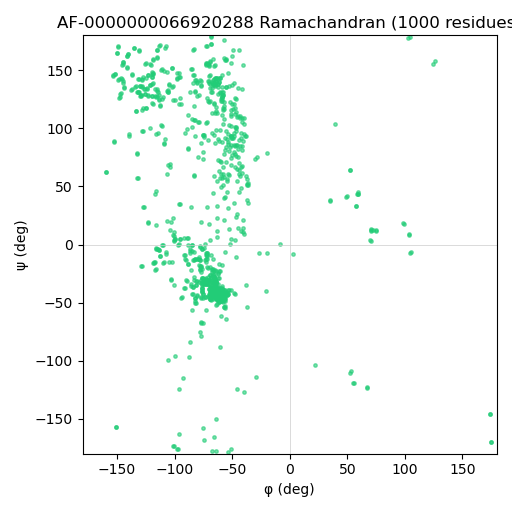B 1 51 ? 4.543 20.766 -20.094 1 25.47 51 ASP B C 1
ATOM 4538 O O . ASP B 1 51 ? 5.504 21 -19.344 1 25.47 51 ASP B O 1
ATOM 4542 N N . ASP B 1 52 ? 4.77 19.531 -19.938 1 25.23 52 ASP B N 1
ATOM 4543 C CA . ASP B 1 52 ? 5.77 18.562 -19.5 1 25.23 52 ASP B CA 1
ATOM 4544 C C . ASP B 1 52 ? 7.082 18.75 -20.266 1 25.23 52 ASP B C 1
ATOM 4546 O O . ASP B 1 52 ? 8.156 18.766 -19.656 1 25.23 52 ASP B O 1
ATOM 4550 N N . PRO B 1 53 ? 8.07 18.766 -21.625 1 29.34 53 PRO B N 1
ATOM 4551 C CA . PRO B 1 53 ? 7.406 19.031 -22.906 1 29.34 53 PRO B CA 1
ATOM 4552 C C . PRO B 1 53 ? 5.898 18.766 -22.859 1 29.34 53 PRO B C 1
ATOM 4554 O O . PRO B 1 53 ? 5.129 19.453 -23.531 1 29.34 53 PRO B O 1
ATOM 4557 N N . ASP B 1 54 ? 6.258 18.703 -22.578 1 29.08 54 ASP B N 1
ATOM 4558 C CA . ASP B 1 54 ? 7.508 19.156 -21.969 1 29.08 54 ASP B CA 1
ATOM 4559 C C . ASP B 1 54 ? 7.438 20.641 -21.625 1 29.08 54 ASP B C 1
ATOM 4561 O O . ASP B 1 54 ? 7.434 21.484 -22.516 1 29.08 54 ASP B O 1
ATOM 4565 N N . VAL B 1 55 ? 7.289 21.094 -20.531 1 30.84 55 VAL B N 1
ATOM 4566 C CA . VAL B 1 55 ? 6.812 22.359 -20 1 30.84 55 VAL B CA 1
ATOM 4567 C C . VAL B 1 55 ? 7.945 23.391 -20.016 1 30.84 55 VAL B C 1
ATOM 4569 O O . VAL B 1 55 ? 8.977 23.203 -19.359 1 30.84 55 VAL B O 1
ATOM 4572 N N . ASN B 1 56 ? 7.91 24.359 -20.906 1 26.59 56 ASN B N 1
ATOM 4573 C CA . ASN B 1 56 ? 8.547 25.672 -20.938 1 26.59 56 ASN B CA 1
ATOM 4574 C C . ASN B 1 56 ? 8.164 26.516 -19.734 1 26.59 56 ASN B C 1
ATOM 4576 O O . ASN B 1 56 ? 7.121 27.172 -19.734 1 26.59 56 ASN B O 1
ATOM 4580 N N . VAL B 1 57 ? 8.469 26.281 -18.625 1 28.67 57 VAL B N 1
ATOM 4581 C CA . VAL B 1 57 ? 8.227 27.188 -17.516 1 28.67 57 VAL B CA 1
ATOM 4582 C C . VAL B 1 57 ? 9.031 28.469 -17.703 1 28.67 57 VAL B C 1
ATOM 4584 O O . VAL B 1 57 ? 10.266 28.453 -17.625 1 28.67 57 VAL B O 1
ATOM 4587 N N . LEU B 1 58 ? 8.484 29.453 -18.406 1 25.08 58 LEU B N 1
ATOM 4588 C CA . LEU B 1 58 ? 8.977 30.812 -18.328 1 25.08 58 LEU B CA 1
ATOM 4589 C C . LEU B 1 58 ? 8.711 31.422 -16.953 1 25.08 58 LEU B C 1
ATOM 4591 O O . LEU B 1 58 ? 7.559 31.609 -16.562 1 25.08 58 LEU B O 1
ATOM 4595 N N . LEU B 1 59 ? 9.617 31.422 -16.016 1 26.86 59 LEU B N 1
ATOM 4596 C CA . LEU B 1 59 ? 9.664 32.219 -14.797 1 26.86 59 LEU B CA 1
ATOM 4597 C C . LEU B 1 59 ? 9.57 33.719 -15.109 1 26.86 59 LEU B C 1
ATOM 4599 O O . LEU B 1 59 ? 10.469 34.25 -15.75 1 26.86 59 LEU B O 1
ATOM 4603 N N . ASN B 1 60 ? 8.477 34.25 -15.266 1 23.81 60 ASN B N 1
ATOM 4604 C CA . ASN B 1 60 ? 8.398 35.688 -15.227 1 23.81 60 ASN B CA 1
ATOM 4605 C C . ASN B 1 60 ? 8.945 36.25 -13.914 1 23.81 60 ASN B C 1
ATOM 4607 O O . ASN B 1 60 ? 8.508 35.844 -12.836 1 23.81 60 ASN B O 1
ATOM 4611 N N . LYS B 1 61 ? 10 37.094 -13.977 1 26.59 61 LYS B N 1
ATOM 4612 C CA . LYS B 1 61 ? 10.625 37.969 -12.984 1 26.59 61 LYS B CA 1
ATOM 4613 C C . LYS B 1 61 ? 9.648 39.031 -12.484 1 26.59 61 LYS B C 1
ATOM 4615 O O . LYS B 1 61 ? 9.453 40.031 -13.133 1 26.59 61 LYS B O 1
ATOM 4620 N N . THR B 1 62 ? 8.602 38.75 -11.867 1 22.8 62 THR B N 1
ATOM 4621 C CA . THR B 1 62 ? 7.848 39.875 -11.312 1 22.8 62 THR B CA 1
ATOM 4622 C C . THR B 1 62 ? 8.703 40.656 -10.32 1 22.8 62 THR B C 1
ATOM 4624 O O . THR B 1 62 ? 9.422 40.094 -9.508 1 22.8 62 THR B O 1
ATOM 4627 N N . ASN B 1 63 ? 8.867 42 -10.5 1 23.44 63 ASN B N 1
ATOM 4628 C CA . ASN B 1 63 ? 9.391 43.125 -9.734 1 23.44 63 ASN B CA 1
ATOM 4629 C C . ASN B 1 63 ? 8.703 43.25 -8.375 1 23.44 63 ASN B C 1
ATOM 4631 O O . ASN B 1 63 ? 7.582 43.75 -8.289 1 23.44 63 ASN B O 1
ATOM 4635 N N . LEU B 1 64 ? 8.992 42.312 -7.434 1 24.97 64 LEU B N 1
ATOM 4636 C CA . LEU B 1 64 ? 8.688 42.594 -6.035 1 24.97 64 LEU B CA 1
ATOM 4637 C C . LEU B 1 64 ? 9.188 43.969 -5.625 1 24.97 64 LEU B C 1
ATOM 4639 O O . LEU B 1 64 ? 10.32 44.344 -5.941 1 24.97 64 LEU B O 1
ATOM 4643 N N . SER B 1 65 ? 8.375 44.781 -5.371 1 24.11 65 SER B N 1
ATOM 4644 C CA . SER B 1 65 ? 8.586 46.094 -4.781 1 24.11 65 SER B CA 1
ATOM 4645 C C . SER B 1 65 ? 9.539 46.031 -3.596 1 24.11 65 SER B C 1
ATOM 4647 O O . SER B 1 65 ? 9.594 45 -2.896 1 24.11 65 SER B O 1
ATOM 4649 N N . ASN B 1 66 ? 10.609 46.969 -3.42 1 26.16 66 ASN B N 1
ATOM 4650 C CA . ASN B 1 66 ? 11.797 47.281 -2.619 1 26.16 66 ASN B CA 1
ATOM 4651 C C . ASN B 1 66 ? 11.484 47.25 -1.126 1 26.16 66 ASN B C 1
ATOM 4653 O O . ASN B 1 66 ? 12.344 47.562 -0.301 1 26.16 66 ASN B O 1
ATOM 4657 N N . ASN B 1 67 ? 10.422 47.688 -0.715 1 24.5 67 ASN B N 1
ATOM 4658 C CA . ASN B 1 67 ? 10.516 47.969 0.71 1 24.5 67 ASN B CA 1
ATOM 4659 C C . ASN B 1 67 ? 10.68 46.719 1.537 1 24.5 67 ASN B C 1
ATOM 4661 O O . ASN B 1 67 ? 10.375 46.688 2.73 1 24.5 67 ASN B O 1
ATOM 4665 N N . GLU B 1 68 ? 10.453 45.5 0.866 1 26.86 68 GLU B N 1
ATOM 4666 C CA . GLU B 1 68 ? 10.359 44.312 1.664 1 26.86 68 GLU B CA 1
ATOM 4667 C C . GLU B 1 68 ? 11.664 44 2.391 1 26.86 68 GLU B C 1
ATOM 4669 O O . GLU B 1 68 ? 12.742 44.062 1.787 1 26.86 68 GLU B O 1
ATOM 4674 N N . SER B 1 69 ? 11.758 43.969 3.68 1 26.97 69 SER B N 1
ATOM 4675 C CA . SER B 1 69 ? 12.891 43.75 4.57 1 26.97 69 SER B CA 1
ATOM 4676 C C . SER B 1 69 ? 13.758 42.594 4.102 1 26.97 69 SER B C 1
ATOM 4678 O O . SER B 1 69 ? 13.297 41.75 3.328 1 26.97 69 SER B O 1
ATOM 4680 N N . ILE B 1 70 ? 15.055 42.344 4.633 1 27.92 70 ILE B N 1
ATOM 4681 C CA . ILE B 1 70 ? 16.219 41.469 4.492 1 27.92 70 ILE B CA 1
ATOM 4682 C C . ILE B 1 70 ? 15.797 40 4.594 1 27.92 70 ILE B C 1
ATOM 4684 O O . ILE B 1 70 ? 15.617 39.469 5.691 1 27.92 70 ILE B O 1
ATOM 4688 N N . ILE B 1 71 ? 14.805 39.5 4.016 1 32.69 71 ILE B N 1
ATOM 4689 C CA . ILE B 1 71 ? 14.578 38.062 3.938 1 32.69 71 ILE B CA 1
ATOM 4690 C C . ILE B 1 71 ? 15.766 37.375 3.254 1 32.69 71 ILE B C 1
ATOM 4692 O O . ILE B 1 71 ? 15.875 37.406 2.025 1 32.69 71 ILE B O 1
ATOM 4696 N N . GLU B 1 72 ? 17.016 37.531 3.59 1 33.72 72 GLU B N 1
ATOM 4697 C CA . GLU B 1 72 ? 18.312 37.188 3.006 1 33.72 72 GLU B CA 1
ATOM 4698 C C . GLU B 1 72 ? 18.344 35.75 2.494 1 33.72 72 GLU B C 1
ATOM 4700 O O . GLU B 1 72 ? 18.609 35.531 1.314 1 33.72 72 GLU B O 1
ATOM 4705 N N . THR B 1 73 ? 19.375 34.75 2.943 1 39.38 73 THR B N 1
ATOM 4706 C CA . THR B 1 73 ? 20.016 33.469 2.629 1 39.38 73 THR B CA 1
ATOM 4707 C C . THR B 1 73 ? 19.031 32.312 2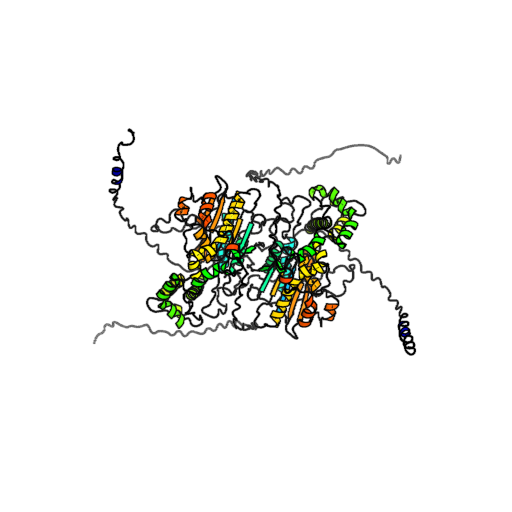.762 1 39.38 73 THR B C 1
ATOM 4709 O O . THR B 1 73 ? 19.219 31.25 2.182 1 39.38 73 THR B O 1
ATOM 4712 N N . GLU B 1 74 ? 17.922 32.281 3.5 1 45.69 74 GLU B N 1
ATOM 4713 C CA . GLU B 1 74 ? 16.969 31.281 3.947 1 45.69 74 GLU B CA 1
ATOM 4714 C C . GLU B 1 74 ? 15.992 30.922 2.838 1 45.69 74 GLU B C 1
ATOM 4716 O O . GLU B 1 74 ? 15.273 29.922 2.938 1 45.69 74 GLU B O 1
ATOM 4721 N N . THR B 1 75 ? 15.828 31.594 1.692 1 61.44 75 THR B N 1
ATOM 4722 C CA . THR B 1 75 ? 14.719 31.391 0.77 1 61.44 75 THR B CA 1
ATOM 4723 C C . THR B 1 75 ? 15.227 30.875 -0.573 1 61.44 75 THR B C 1
ATOM 4725 O O . THR B 1 75 ? 14.477 30.859 -1.557 1 61.44 75 THR B O 1
ATOM 4728 N N . LYS B 1 76 ? 16.469 30.375 -0.598 1 77.12 76 LYS B N 1
ATOM 4729 C CA . LYS B 1 76 ? 16.953 29.938 -1.904 1 77.12 76 LYS B CA 1
ATOM 4730 C C . LYS B 1 76 ? 16.547 28.484 -2.184 1 77.12 76 LYS B C 1
ATOM 4732 O O . LYS B 1 76 ? 16.75 27.609 -1.348 1 77.12 76 LYS B O 1
ATOM 4737 N N . GLU B 1 77 ? 15.984 28.297 -3.379 1 90.56 77 GLU B N 1
ATOM 4738 C CA . GLU B 1 77 ? 15.688 26.953 -3.863 1 90.56 77 GLU B CA 1
ATOM 4739 C C . GLU B 1 77 ? 16.953 26.125 -4.027 1 90.56 77 GLU B C 1
ATOM 4741 O O . GLU B 1 77 ? 17.969 26.625 -4.508 1 90.56 77 GLU B O 1
ATOM 4746 N N . LEU B 1 78 ? 16.875 24.891 -3.568 1 92.06 78 LEU B N 1
ATOM 4747 C CA . LEU B 1 78 ? 18.062 24.047 -3.598 1 92.06 78 LEU B CA 1
ATOM 4748 C C . LEU B 1 78 ? 17.828 22.797 -4.449 1 92.06 78 LEU B C 1
ATOM 4750 O O . LEU B 1 78 ? 16.703 22.297 -4.523 1 92.06 78 LEU B O 1
ATOM 4754 N N . ASP B 1 79 ? 18.922 22.375 -5.09 1 91.44 79 ASP B N 1
ATOM 4755 C CA . ASP B 1 79 ? 18.984 21.062 -5.703 1 91.44 79 ASP B CA 1
ATOM 4756 C C . ASP B 1 79 ? 19.891 20.125 -4.914 1 91.44 79 ASP B C 1
ATOM 4758 O O . ASP B 1 79 ? 20.594 20.562 -4 1 91.44 79 ASP B O 1
ATOM 4762 N N . ILE B 1 80 ? 19.859 18.922 -5.277 1 95.12 80 ILE B N 1
ATOM 4763 C CA . ILE B 1 80 ? 20.609 17.906 -4.551 1 95.12 80 ILE B CA 1
ATOM 4764 C C . ILE B 1 80 ? 22.109 18.203 -4.672 1 95.12 80 ILE B C 1
ATOM 4766 O O . ILE B 1 80 ? 22.562 18.672 -5.707 1 95.12 80 ILE B O 1
ATOM 4770 N N . ASP B 1 81 ? 22.797 17.953 -3.641 1 92.56 81 ASP B N 1
ATOM 4771 C CA . ASP B 1 81 ? 24.25 18 -3.701 1 92.56 81 ASP B CA 1
ATOM 4772 C C . ASP B 1 81 ? 24.812 16.875 -4.57 1 92.56 81 ASP B C 1
ATOM 4774 O O . ASP B 1 81 ? 24.391 15.727 -4.445 1 92.56 81 ASP B O 1
ATOM 4778 N N . PRO B 1 82 ? 25.734 17.156 -5.422 1 90.75 82 PRO B N 1
ATOM 4779 C CA . PRO B 1 82 ? 26.266 16.141 -6.332 1 90.75 82 PRO B CA 1
ATOM 4780 C C . PRO B 1 82 ? 26.922 14.984 -5.59 1 90.75 82 PRO B C 1
ATOM 4782 O O . PRO B 1 82 ? 27.047 13.883 -6.141 1 90.75 82 PRO B O 1
ATOM 4785 N N . ASP B 1 83 ? 27.328 15.258 -4.387 1 91.5 83 ASP B N 1
ATOM 4786 C CA . ASP B 1 83 ? 28.016 14.219 -3.633 1 91.5 83 ASP B CA 1
ATOM 4787 C C . ASP B 1 83 ? 27.047 13.461 -2.729 1 91.5 83 ASP B C 1
ATOM 4789 O O . ASP B 1 83 ? 27.469 12.609 -1.941 1 91.5 83 ASP B O 1
ATOM 4793 N N . ALA B 1 84 ? 25.797 13.781 -2.852 1 95.56 84 ALA B N 1
ATOM 4794 C CA . ALA B 1 84 ? 24.812 13.078 -2.035 1 95.56 84 ALA B CA 1
ATOM 4795 C C . ALA B 1 84 ? 24.703 11.617 -2.451 1 95.56 84 ALA B C 1
ATOM 4797 O O . ALA B 1 84 ? 24.719 11.305 -3.645 1 95.56 84 ALA B O 1
ATOM 4798 N N . VAL B 1 85 ? 24.578 10.727 -1.437 1 95.94 85 VAL B N 1
ATOM 4799 C CA . VAL B 1 85 ? 24.531 9.297 -1.739 1 95.94 85 VAL B CA 1
ATOM 4800 C C . VAL B 1 85 ? 23.188 8.727 -1.295 1 95.94 85 VAL B C 1
ATOM 4802 O O . VAL B 1 85 ? 22.828 7.602 -1.663 1 95.94 85 VAL B O 1
ATOM 4805 N N . MET B 1 86 ? 22.484 9.5 -0.485 1 97.44 86 MET B N 1
ATOM 4806 C CA . MET B 1 86 ? 21.172 9.062 -0.006 1 97.44 86 MET B CA 1
ATOM 4807 C C . MET B 1 86 ? 20.297 10.258 0.335 1 97.44 86 MET B C 1
ATOM 4809 O O . MET B 1 86 ? 20.781 11.281 0.819 1 97.44 86 MET B O 1
ATOM 4813 N N . VAL B 1 87 ? 19.047 10.109 0.101 1 98.5 87 VAL B N 1
ATOM 4814 C CA . VAL B 1 87 ? 18.062 11.141 0.422 1 98.5 87 VAL B CA 1
ATOM 4815 C C . VAL B 1 87 ? 16.891 10.508 1.164 1 98.5 87 VAL B C 1
ATOM 4817 O O . VAL B 1 87 ? 16.375 9.469 0.757 1 98.5 87 VAL B O 1
ATOM 4820 N N . LEU B 1 88 ? 16.531 11.133 2.25 1 98.75 88 LEU B N 1
ATOM 4821 C CA . LEU B 1 88 ? 15.305 10.789 2.967 1 98.75 88 LEU B CA 1
ATOM 4822 C C . LEU B 1 88 ? 14.312 11.938 2.93 1 98.75 88 LEU B C 1
ATOM 4824 O O . LEU B 1 88 ? 14.68 13.094 3.154 1 98.75 88 LEU B O 1
ATOM 4828 N N . TYR B 1 89 ? 13.102 11.633 2.602 1 98.88 89 TYR B N 1
ATOM 4829 C CA . TYR B 1 89 ? 12.094 12.672 2.74 1 98.88 89 TYR B CA 1
ATOM 4830 C C . TYR B 1 89 ? 10.953 12.219 3.643 1 98.88 89 TYR B C 1
ATOM 4832 O O . TYR B 1 89 ? 10.633 11.031 3.693 1 98.88 89 TYR B O 1
ATOM 4840 N N . VAL B 1 90 ? 10.406 13.125 4.367 1 98.94 90 VAL B N 1
ATOM 4841 C CA . VAL B 1 90 ? 9.219 12.938 5.199 1 98.94 90 VAL B CA 1
ATOM 4842 C C . VAL B 1 90 ? 8.172 13.992 4.844 1 98.94 90 VAL B C 1
ATOM 4844 O O . VAL B 1 90 ? 8.492 15.172 4.691 1 98.94 90 VAL B O 1
ATOM 4847 N N . ILE B 1 91 ? 6.965 13.508 4.695 1 98.88 91 ILE B N 1
ATOM 4848 C CA . ILE B 1 91 ? 5.918 14.43 4.277 1 98.88 91 ILE B CA 1
ATOM 4849 C C . ILE B 1 91 ? 4.676 14.227 5.141 1 98.88 91 ILE B C 1
ATOM 4851 O O . ILE B 1 91 ? 4.316 13.094 5.465 1 98.88 91 ILE B O 1
ATOM 4855 N N . ARG B 1 92 ? 4.109 15.312 5.547 1 98.81 92 ARG B N 1
ATOM 4856 C CA . ARG B 1 92 ? 2.727 15.297 6.02 1 98.81 92 ARG B CA 1
ATOM 4857 C C . ARG B 1 92 ? 1.755 15.07 4.867 1 98.81 92 ARG B C 1
ATOM 4859 O O . ARG B 1 92 ? 1.924 15.641 3.785 1 98.81 92 ARG B O 1
ATOM 4866 N N . HIS B 1 93 ? 0.777 14.328 5.098 1 98.75 93 HIS B N 1
ATOM 4867 C CA . HIS B 1 93 ? -0.172 14.062 4.023 1 98.75 93 HIS B CA 1
ATOM 4868 C C . HIS B 1 93 ? -0.734 15.359 3.447 1 98.75 93 HIS B C 1
ATOM 4870 O O . HIS B 1 93 ? -0.713 16.391 4.109 1 98.75 93 HIS B O 1
ATOM 4876 N N . GLY B 1 94 ? -1.254 15.273 2.203 1 97.19 94 GLY B N 1
ATOM 4877 C CA . GLY B 1 94 ? -1.894 16.406 1.558 1 97.19 94 GLY B CA 1
ATOM 4878 C C . GLY B 1 94 ? -3.205 16.797 2.209 1 97.19 94 GLY B C 1
ATOM 4879 O O . GLY B 1 94 ? -3.66 16.141 3.148 1 97.19 94 GLY B O 1
ATOM 4880 N N . ASN B 1 95 ? -3.771 17.797 1.669 1 94.31 95 ASN B N 1
ATOM 4881 C CA . ASN B 1 95 ? -5.035 18.312 2.195 1 94.31 95 ASN B CA 1
ATOM 4882 C C . ASN B 1 95 ? -6.129 17.25 2.139 1 94.31 95 ASN B C 1
ATOM 4884 O O . ASN B 1 95 ? -6.207 16.484 1.177 1 94.31 95 ASN B O 1
ATOM 4888 N N . ARG B 1 96 ? -6.945 17.266 3.143 1 92.75 96 ARG B N 1
ATOM 4889 C CA . ARG B 1 96 ? -8.016 16.281 3.27 1 92.75 96 ARG B CA 1
ATOM 4890 C C . ARG B 1 96 ? -9.352 16.953 3.562 1 92.75 96 ARG B C 1
ATOM 4892 O O . ARG B 1 96 ? -9.391 18.125 3.945 1 92.75 96 ARG B O 1
ATOM 4899 N N . ASN B 1 97 ? -10.328 16.141 3.41 1 88.25 97 ASN B N 1
ATOM 4900 C CA . ASN B 1 97 ? -11.648 16.594 3.818 1 88.25 97 ASN B CA 1
ATOM 4901 C C . ASN B 1 97 ? -11.781 16.641 5.336 1 88.25 97 ASN B C 1
ATOM 4903 O O . ASN B 1 97 ? -11.094 15.914 6.051 1 88.25 97 ASN B O 1
ATOM 4907 N N . PRO B 1 98 ? -12.719 17.531 5.781 1 88.25 98 PRO B N 1
ATOM 4908 C CA . PRO B 1 98 ? -12.945 17.594 7.227 1 88.25 98 PRO B CA 1
ATOM 4909 C C . PRO B 1 98 ? -13.523 16.297 7.789 1 88.25 98 PRO B C 1
ATOM 4911 O O . PRO B 1 98 ? -14.172 15.539 7.059 1 88.25 98 PRO B O 1
ATOM 4914 N N . SER B 1 99 ? -13.273 16.094 9.039 1 86.88 99 SER B N 1
ATOM 4915 C CA . SER B 1 99 ? -13.852 14.945 9.719 1 86.88 99 SER B CA 1
ATOM 4916 C C . SER B 1 99 ? -15.344 15.156 9.992 1 86.88 99 SER B C 1
ATOM 4918 O O . SER B 1 99 ? -16.109 14.195 10.055 1 86.88 99 SER B O 1
ATOM 4920 N N . LYS B 1 100 ? -15.664 16.375 10.25 1 85.81 100 LYS B N 1
ATOM 4921 C CA . LYS B 1 100 ? -17.031 16.828 10.547 1 85.81 100 LYS B CA 1
ATOM 4922 C C . LYS B 1 100 ? -17.422 18 9.656 1 85.81 100 LYS B C 1
ATOM 4924 O O . LYS B 1 100 ? -16.656 18.969 9.523 1 85.81 100 LYS B O 1
ATOM 4929 N N . TYR B 1 101 ? -18.703 17.875 9.156 1 83.31 101 TYR B N 1
ATOM 4930 C CA . TYR B 1 101 ? -19.109 18.891 8.188 1 83.31 101 TYR B CA 1
ATOM 4931 C C . TYR B 1 101 ? -20.156 19.828 8.789 1 83.31 101 TYR B C 1
ATOM 4933 O O . TYR B 1 101 ? -20.906 19.438 9.68 1 83.31 101 TYR B O 1
ATOM 4941 N N . PHE B 1 102 ? -20.25 21.141 8.398 1 81.38 102 PHE B N 1
ATOM 4942 C CA . PHE B 1 102 ? -21.328 22.047 8.734 1 81.38 102 PHE B CA 1
ATOM 4943 C C . PHE B 1 102 ? -22.672 21.484 8.258 1 81.38 102 PHE B C 1
ATOM 4945 O O . PHE B 1 102 ? -23.688 21.641 8.945 1 81.38 102 PHE B O 1
ATOM 4952 N N . GLU B 1 103 ? -22.766 21.109 7.156 1 67.69 103 GLU B N 1
ATOM 4953 C CA . GLU B 1 103 ? -23.969 20.5 6.598 1 67.69 103 GLU B CA 1
ATOM 4954 C C . GLU B 1 103 ? -23.656 19.125 5.996 1 67.69 103 GLU B C 1
ATOM 4956 O O . GLU B 1 103 ? -22.5 18.812 5.711 1 67.69 103 GLU B O 1
ATOM 4961 N N . GLU B 1 104 ? -24.734 18.297 6.242 1 57.34 104 GLU B N 1
ATOM 4962 C CA . GLU B 1 104 ? -24.578 16.953 5.68 1 57.34 104 GLU B CA 1
ATOM 4963 C C . GLU B 1 104 ? -23.984 17.016 4.277 1 57.34 104 GLU B C 1
ATOM 4965 O O . GLU B 1 104 ? -24.391 17.828 3.453 1 57.34 104 GLU B O 1
ATOM 4970 N N . ASN B 1 105 ? -22.797 16.859 4.336 1 52.47 105 ASN B N 1
ATOM 4971 C CA . ASN B 1 105 ? -22.094 16.812 3.066 1 52.47 105 ASN B CA 1
ATOM 4972 C C . ASN B 1 105 ? -22.922 16.109 1.988 1 52.47 105 ASN B C 1
ATOM 4974 O O . ASN B 1 105 ? -22.984 14.883 1.953 1 52.47 105 ASN B O 1
ATOM 4978 N N . SER B 1 106 ? -24.125 16.531 1.798 1 46.06 106 SER B N 1
ATOM 4979 C CA . SER B 1 106 ? -24.484 15.945 0.517 1 46.06 106 SER B CA 1
ATOM 4980 C C . SER B 1 106 ? -23.328 16.031 -0.479 1 46.06 106 SER B C 1
ATOM 4982 O O . SER B 1 106 ? -22.859 17.109 -0.798 1 46.06 106 SER B O 1
ATOM 4984 N N . LEU B 1 107 ? -22.328 15.336 -0.225 1 46.25 107 LEU B N 1
ATOM 4985 C CA . LEU B 1 107 ? -21.125 15.281 -1.051 1 46.25 107 LEU B CA 1
ATOM 4986 C C . LEU B 1 107 ? -21.344 16.016 -2.369 1 46.25 107 LEU B C 1
ATOM 4988 O O . LEU B 1 107 ? -20.562 15.852 -3.312 1 46.25 107 LEU B O 1
ATOM 4992 N N . LYS B 1 108 ? -22.312 16.5 -2.574 1 49.62 108 LYS B N 1
ATOM 4993 C CA . LYS B 1 108 ? -22.359 17.438 -3.688 1 49.62 108 LYS B CA 1
ATOM 4994 C C . LYS B 1 108 ? -21.438 18.625 -3.432 1 49.62 108 LYS B C 1
ATOM 4996 O O . LYS B 1 108 ? -21.547 19.656 -4.105 1 49.62 108 LYS B O 1
ATOM 5001 N N . ARG B 1 109 ? -20.688 18.5 -2.332 1 53.12 109 ARG B N 1
ATOM 5002 C CA . ARG B 1 109 ? -19.922 19.734 -2.279 1 53.12 109 ARG B CA 1
ATOM 5003 C C . ARG B 1 109 ? -18.688 19.641 -3.178 1 53.12 109 ARG B C 1
ATOM 5005 O O . ARG B 1 109 ? -18.234 18.547 -3.512 1 53.12 109 ARG B O 1
ATOM 5012 N N . GLY B 1 110 ? -18.5 20.344 -4.074 1 55.84 110 GLY B N 1
ATOM 5013 C CA . GLY B 1 110 ? -17.484 20.578 -5.094 1 55.84 110 GLY B CA 1
ATOM 5014 C C . GLY B 1 110 ? -16.094 20.156 -4.672 1 55.84 110 GLY B C 1
ATOM 5015 O O . GLY B 1 110 ? -15.148 20.25 -5.453 1 55.84 110 GLY B O 1
ATOM 5016 N N . TRP B 1 111 ? -15.922 19.75 -3.324 1 61.84 111 TRP B N 1
ATOM 5017 C CA . TRP B 1 111 ? -14.516 19.438 -3.076 1 61.84 111 TRP B CA 1
ATOM 5018 C C . TRP B 1 111 ? -14.266 17.938 -3.105 1 61.84 111 TRP B C 1
ATOM 5020 O O . TRP B 1 111 ? -13.18 17.469 -2.762 1 61.84 111 TRP B O 1
ATOM 5030 N N . GLY B 1 112 ? -15.172 17.125 -3.518 1 63.28 112 GLY B N 1
ATOM 5031 C CA . GLY B 1 112 ? -14.906 15.719 -3.826 1 63.28 112 GLY B CA 1
ATOM 5032 C C . GLY B 1 112 ? -15.789 14.758 -3.057 1 63.28 112 GLY B C 1
ATOM 5033 O O . GLY B 1 112 ? -16.438 15.148 -2.086 1 63.28 112 GLY B O 1
ATOM 5034 N N . GLU B 1 113 ? -15.969 13.656 -3.555 1 64.88 113 GLU B N 1
ATOM 5035 C CA . GLU B 1 113 ? -16.891 12.641 -3.043 1 64.88 113 GLU B CA 1
ATOM 5036 C C . GLU B 1 113 ? -16.141 11.539 -2.301 1 64.88 113 GLU B C 1
ATOM 5038 O O . GLU B 1 113 ? -16.672 10.453 -2.09 1 64.88 113 GLU B O 1
ATOM 5043 N N . GLU B 1 114 ? -14.945 11.836 -1.892 1 74.19 114 GLU B N 1
ATOM 5044 C CA . GLU B 1 114 ? -14.141 10.758 -1.336 1 74.19 114 GLU B CA 1
ATOM 5045 C C . GLU B 1 114 ? -14.562 10.438 0.097 1 74.19 114 GLU B C 1
ATOM 5047 O O . GLU B 1 114 ? -14.289 9.344 0.598 1 74.19 114 GLU B O 1
ATOM 5052 N N . GLY B 1 115 ? -15.219 11.438 0.724 1 77.12 115 GLY B N 1
ATOM 5053 C CA . GLY B 1 115 ? -15.664 11.211 2.09 1 77.12 115 GLY B CA 1
ATOM 5054 C C . GLY B 1 115 ? -14.805 11.914 3.123 1 77.12 115 GLY B C 1
ATOM 5055 O O . GLY B 1 115 ? -13.852 12.617 2.771 1 77.12 115 GLY B O 1
ATOM 5056 N N . PRO B 1 116 ? -15.148 11.797 4.41 1 82.44 116 PRO B N 1
ATOM 5057 C CA . PRO B 1 116 ? -14.438 12.469 5.5 1 82.44 116 PRO B CA 1
ATOM 5058 C C . PRO B 1 116 ? -13.008 11.969 5.668 1 82.44 116 PRO B C 1
ATOM 5060 O O . PRO B 1 116 ? -12.75 10.773 5.539 1 82.44 116 PRO B O 1
ATOM 5063 N N . LEU B 1 117 ? -12.109 12.867 5.898 1 88.5 117 LEU B N 1
ATOM 5064 C CA . LEU B 1 117 ? -10.711 12.633 6.246 1 88.5 117 LEU B CA 1
ATOM 5065 C C . LEU B 1 117 ? -9.945 12.055 5.059 1 88.5 117 LEU B C 1
ATOM 5067 O O . LEU B 1 117 ? -8.758 11.758 5.168 1 88.5 117 LEU B O 1
ATOM 5071 N N . GLU B 1 118 ? -10.602 11.938 3.922 1 89.81 118 GLU B N 1
ATOM 5072 C CA . GLU B 1 118 ? -9.922 11.453 2.725 1 89.81 118 GLU B CA 1
ATOM 5073 C C . GLU B 1 118 ? -9.219 12.594 1.993 1 89.81 118 GLU B C 1
ATOM 5075 O O . GLU B 1 118 ? -9.641 13.75 2.08 1 89.81 118 GLU B O 1
ATOM 5080 N N . LEU B 1 119 ? -8.164 12.156 1.348 1 92.88 119 LEU B N 1
ATOM 5081 C CA . LEU B 1 119 ? -7.426 13.125 0.546 1 92.88 119 LEU B CA 1
ATOM 5082 C C . LEU B 1 119 ? -8.32 13.75 -0.517 1 92.88 119 LEU B C 1
ATOM 5084 O O . LEU B 1 119 ? -9.016 13.039 -1.247 1 92.88 119 LEU B O 1
ATOM 5088 N N . ASN B 1 120 ? -8.383 15.031 -0.586 1 89.31 120 ASN B N 1
ATOM 5089 C CA . ASN B 1 120 ? -9.203 15.703 -1.589 1 89.31 120 ASN B CA 1
ATOM 5090 C C . ASN B 1 120 ? -8.375 16.125 -2.797 1 89.31 120 ASN B C 1
ATOM 5092 O O . ASN B 1 120 ? -7.184 15.836 -2.873 1 89.31 120 ASN B O 1
ATOM 5096 N N . ARG B 1 121 ? -8.969 16.797 -3.701 1 88.06 121 ARG B N 1
ATOM 5097 C CA . ARG B 1 121 ? -8.32 17.156 -4.953 1 88.06 121 ARG B CA 1
ATOM 5098 C C . ARG B 1 121 ? -7.102 18.047 -4.699 1 88.06 121 ARG B C 1
ATOM 5100 O O . ARG B 1 121 ? -6.062 17.875 -5.344 1 88.06 121 ARG B O 1
ATOM 5107 N N . ARG B 1 122 ? -7.207 19 -3.809 1 90.25 122 ARG B N 1
ATOM 5108 C CA . ARG B 1 122 ? -6.086 19.859 -3.441 1 90.25 122 ARG B CA 1
ATOM 5109 C C . ARG B 1 122 ? -4.926 19.047 -2.891 1 90.25 122 ARG B C 1
ATOM 5111 O O . ARG B 1 122 ? -3.771 19.25 -3.266 1 90.25 122 ARG B O 1
ATOM 5118 N N . GLY B 1 123 ? -5.277 18.156 -2.014 1 94.69 123 GLY B N 1
ATOM 5119 C CA . GLY B 1 123 ? -4.262 17.312 -1.422 1 94.69 123 GLY B CA 1
ATOM 5120 C C . GLY B 1 123 ? -3.553 16.438 -2.438 1 94.69 123 GLY B C 1
ATOM 5121 O O . GLY B 1 123 ? -2.338 16.234 -2.354 1 94.69 123 GLY B O 1
ATOM 5122 N N . LYS B 1 124 ? -4.289 15.906 -3.361 1 94.94 124 LYS B N 1
ATOM 5123 C CA . LYS B 1 124 ? -3.688 15.109 -4.422 1 94.94 124 LYS B CA 1
ATOM 5124 C C . LYS B 1 124 ? -2.672 15.922 -5.219 1 94.94 124 LYS B C 1
ATOM 5126 O O . LYS B 1 124 ? -1.564 15.453 -5.488 1 94.94 124 LYS B O 1
ATOM 5131 N N . ASN B 1 125 ? -3.061 17.125 -5.512 1 94.38 125 ASN B N 1
ATOM 5132 C CA . ASN B 1 125 ? -2.174 17.984 -6.289 1 94.38 125 ASN B CA 1
ATOM 5133 C C . ASN B 1 125 ? -0.953 18.406 -5.48 1 94.38 125 ASN B C 1
ATOM 5135 O O . ASN B 1 125 ? 0.149 18.516 -6.02 1 94.38 125 ASN B O 1
ATOM 5139 N N . GLU B 1 126 ? -1.12 18.672 -4.227 1 97.19 126 GLU B N 1
ATOM 5140 C CA . GLU B 1 126 ? 0.006 19.016 -3.363 1 97.19 126 GLU B CA 1
ATOM 5141 C C . GLU B 1 126 ? 1.053 17.906 -3.355 1 97.19 126 GLU B C 1
ATOM 5143 O O . GLU B 1 126 ? 2.242 18.172 -3.549 1 97.19 126 GLU B O 1
ATOM 5148 N N . ALA B 1 127 ? 0.553 16.719 -3.199 1 98.44 127 ALA B N 1
ATOM 5149 C CA . ALA B 1 127 ? 1.445 15.562 -3.135 1 98.44 127 ALA B CA 1
ATOM 5150 C C . ALA B 1 127 ? 2.135 15.328 -4.477 1 98.44 127 ALA B C 1
ATOM 5152 O O . ALA B 1 127 ? 3.35 15.125 -4.527 1 98.44 127 ALA B O 1
ATOM 5153 N N . PHE B 1 128 ? 1.396 15.367 -5.492 1 97.56 128 PHE B N 1
ATOM 5154 C CA . PHE B 1 128 ? 1.944 15.133 -6.824 1 97.56 128 PHE B CA 1
ATOM 5155 C C . PHE B 1 128 ? 2.975 16.203 -7.18 1 97.56 128 PHE B C 1
ATOM 5157 O O . PHE B 1 128 ? 4.031 15.891 -7.738 1 97.56 128 PHE B O 1
ATOM 5164 N N . ASN B 1 129 ? 2.688 17.406 -6.863 1 96.94 129 ASN B N 1
ATOM 5165 C CA . ASN B 1 129 ? 3.607 18.5 -7.164 1 96.94 129 ASN B CA 1
ATOM 5166 C C . ASN B 1 129 ? 4.91 18.359 -6.379 1 96.94 129 ASN B C 1
ATOM 5168 O O . ASN B 1 129 ? 5.98 18.703 -6.887 1 96.94 129 ASN B O 1
ATOM 5172 N N . PHE B 1 130 ? 4.797 17.984 -5.176 1 98.56 130 PHE B N 1
ATOM 5173 C CA . PHE B 1 130 ? 6.035 17.688 -4.461 1 98.56 130 PHE B CA 1
ATOM 5174 C C . PHE B 1 130 ? 6.836 16.625 -5.191 1 98.56 130 PHE B C 1
ATOM 5176 O O . PHE B 1 130 ? 8.055 16.734 -5.324 1 98.56 130 PHE B O 1
ATOM 5183 N N . GLY B 1 131 ? 6.148 15.555 -5.617 1 98.19 131 GLY B N 1
ATOM 5184 C CA . GLY B 1 131 ? 6.82 14.516 -6.383 1 98.19 131 GLY B CA 1
ATOM 5185 C C . GLY B 1 131 ? 7.547 15.055 -7.602 1 98.19 131 GLY B C 1
ATOM 5186 O O . GLY B 1 131 ? 8.672 14.641 -7.891 1 98.19 131 GLY B O 1
ATOM 5187 N N . VAL B 1 132 ? 6.922 15.922 -8.258 1 96 132 VAL B N 1
ATOM 5188 C CA . VAL B 1 132 ? 7.535 16.531 -9.43 1 96 132 VAL B CA 1
ATOM 5189 C C . VAL B 1 132 ? 8.789 17.297 -9.023 1 96 132 VAL B C 1
ATOM 5191 O O . VAL B 1 132 ? 9.852 17.141 -9.633 1 96 132 VAL B O 1
ATOM 5194 N N . ARG B 1 133 ? 8.648 18.047 -7.988 1 97.44 133 ARG B N 1
ATOM 5195 C CA . ARG B 1 133 ? 9.789 18.828 -7.512 1 97.44 133 ARG B CA 1
ATOM 5196 C C . ARG B 1 133 ? 10.906 17.906 -7.02 1 97.44 133 ARG B C 1
ATOM 5198 O O . ARG B 1 133 ? 12.086 18.172 -7.242 1 97.44 133 ARG B O 1
ATOM 5205 N N . LEU B 1 134 ? 10.508 16.906 -6.352 1 97.88 134 LEU B N 1
ATOM 5206 C CA . LEU B 1 134 ? 11.469 15.938 -5.828 1 97.88 134 LEU B CA 1
ATOM 5207 C C . LEU B 1 134 ? 12.234 15.258 -6.961 1 97.88 134 LEU B C 1
ATOM 5209 O O . LEU B 1 134 ? 13.453 15.07 -6.863 1 97.88 134 LEU B O 1
ATOM 5213 N N . ARG B 1 135 ? 11.539 14.859 -7.961 1 95.5 135 ARG B N 1
ATOM 5214 C CA . ARG B 1 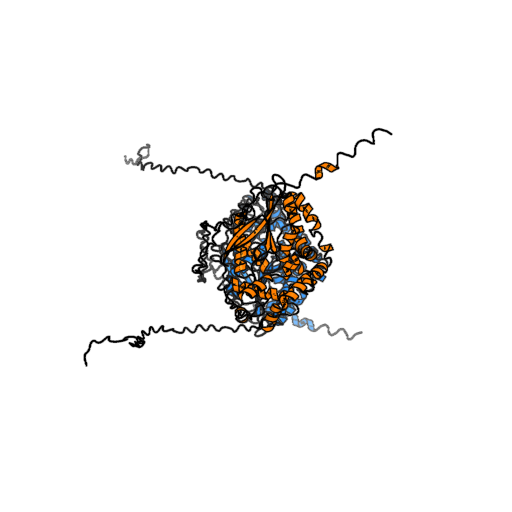135 ? 12.195 14.266 -9.117 1 95.5 135 ARG B CA 1
ATOM 5215 C C . ARG B 1 135 ? 13.273 15.188 -9.68 1 95.5 135 ARG B C 1
ATOM 5217 O O . ARG B 1 135 ? 14.383 14.742 -9.977 1 95.5 135 ARG B O 1
ATOM 5224 N N . HIS B 1 136 ? 12.977 16.422 -9.781 1 94 136 HIS B N 1
ATOM 5225 C CA . HIS B 1 136 ? 13.93 17.406 -10.273 1 94 136 HIS B CA 1
ATOM 5226 C C . HIS B 1 136 ? 15.086 17.578 -9.289 1 94 136 HIS B C 1
ATOM 5228 O O . HIS B 1 136 ? 16.234 17.734 -9.695 1 94 136 HIS B O 1
ATOM 5234 N N . PHE B 1 137 ? 14.727 17.609 -8.102 1 96.75 137 PHE B N 1
ATOM 5235 C CA . PHE B 1 137 ? 15.719 17.75 -7.043 1 96.75 137 PHE B CA 1
ATOM 5236 C C . PHE B 1 137 ? 16.719 16.609 -7.074 1 96.75 137 PHE B C 1
ATOM 5238 O O . PHE B 1 137 ? 17.922 16.828 -6.922 1 96.75 137 PHE B O 1
ATOM 5245 N N . LEU B 1 138 ? 16.344 15.391 -7.262 1 94.94 138 LEU B N 1
ATOM 5246 C CA . LEU B 1 138 ? 17.156 14.18 -7.152 1 94.94 138 LEU B CA 1
ATOM 5247 C C . LEU B 1 138 ? 18.125 14.07 -8.32 1 94.94 138 LEU B C 1
ATOM 5249 O O . LEU B 1 138 ? 19.141 13.375 -8.227 1 94.94 138 LEU B O 1
ATOM 5253 N N . LYS B 1 139 ? 18 14.852 -9.375 1 80.69 139 LYS B N 1
ATOM 5254 C CA . LYS B 1 139 ? 18.906 15.07 -10.5 1 80.69 139 LYS B CA 1
ATOM 5255 C C . LYS B 1 139 ? 19.641 13.789 -10.867 1 80.69 139 LYS B C 1
ATOM 5257 O O . LYS B 1 139 ? 20.859 13.797 -11.062 1 80.69 139 LYS B O 1
ATOM 5262 N N . GLY B 1 140 ? 19.078 12.578 -10.828 1 84.81 140 GLY B N 1
ATOM 5263 C CA . GLY B 1 140 ? 19.734 11.375 -11.312 1 84.81 140 GLY B CA 1
ATOM 5264 C C . GLY B 1 140 ? 20.234 10.477 -10.195 1 84.81 140 GLY B C 1
ATOM 5265 O O . GLY B 1 140 ? 20.828 9.43 -10.461 1 84.81 140 GLY B O 1
ATOM 5266 N N . LEU B 1 141 ? 20.125 10.977 -8.992 1 93.62 141 LEU B N 1
ATOM 5267 C CA . LEU B 1 141 ? 20.484 10.109 -7.879 1 93.62 141 LEU B CA 1
ATOM 5268 C C . LEU B 1 141 ? 19.844 8.742 -8.016 1 93.62 141 LEU B C 1
ATOM 5270 O O . LEU B 1 141 ? 20.469 7.719 -7.727 1 93.62 141 LEU B O 1
ATOM 5274 N N . ILE B 1 142 ? 18.625 8.773 -8.406 1 91.75 142 ILE B N 1
ATOM 5275 C CA . ILE B 1 142 ? 17.906 7.527 -8.602 1 91.75 142 ILE B CA 1
ATOM 5276 C C . ILE B 1 142 ? 17.469 7.402 -10.062 1 91.75 142 ILE B C 1
ATOM 5278 O O . ILE B 1 142 ? 17.422 8.398 -10.789 1 91.75 142 ILE B O 1
ATOM 5282 N N . LYS B 1 143 ? 17.219 6.168 -10.398 1 85.88 143 LYS B N 1
ATOM 5283 C CA . LYS B 1 143 ? 16.656 5.918 -11.727 1 85.88 143 LYS B CA 1
ATOM 5284 C C . LYS B 1 143 ? 15.211 6.398 -11.812 1 85.88 143 LYS B C 1
ATOM 5286 O O . LYS B 1 143 ? 14.516 6.496 -10.797 1 85.88 143 LYS B O 1
ATOM 5291 N N . ARG B 1 144 ? 14.844 6.664 -13.023 1 85.12 144 ARG B N 1
ATOM 5292 C CA . ARG B 1 144 ? 13.477 7.102 -13.25 1 85.12 144 ARG B CA 1
ATOM 5293 C C . ARG B 1 144 ? 12.484 5.969 -13.008 1 85.12 144 ARG B C 1
ATOM 5295 O O . ARG B 1 144 ? 11.383 6.191 -12.5 1 85.12 144 ARG B O 1
ATOM 5302 N N . ASN B 1 145 ? 12.938 4.816 -13.398 1 87.94 145 ASN B N 1
ATOM 5303 C CA . ASN B 1 145 ? 12.094 3.656 -13.117 1 87.94 145 ASN B CA 1
ATOM 5304 C C . ASN B 1 145 ? 12.273 3.17 -11.68 1 87.94 145 ASN B C 1
ATOM 5306 O O . ASN B 1 145 ? 13.391 3.152 -11.164 1 87.94 145 ASN B O 1
ATOM 5310 N N . PHE B 1 146 ? 11.211 2.793 -11.141 1 90.5 146 PHE B N 1
ATOM 5311 C CA . PHE B 1 146 ? 11.258 2.297 -9.766 1 90.5 146 PHE B CA 1
ATOM 5312 C C . PHE B 1 146 ? 12.156 1.066 -9.672 1 90.5 146 PHE B C 1
ATOM 5314 O O . PHE B 1 146 ? 12.047 0.145 -10.484 1 90.5 146 PHE B O 1
ATOM 5321 N N . ASN B 1 147 ? 13 1.151 -8.734 1 87.31 147 ASN B N 1
ATOM 5322 C CA . ASN B 1 147 ? 13.867 0.035 -8.391 1 87.31 147 ASN B CA 1
ATOM 5323 C C . ASN B 1 147 ? 13.789 -0.294 -6.902 1 87.31 147 ASN B C 1
ATOM 5325 O O . ASN B 1 147 ? 14.281 0.467 -6.066 1 87.31 147 ASN B O 1
ATOM 5329 N N . SER B 1 148 ? 13.344 -1.446 -6.57 1 88.5 148 SER B N 1
ATOM 5330 C CA . SER B 1 148 ? 13.039 -1.809 -5.188 1 88.5 148 SER B CA 1
ATOM 5331 C C . SER B 1 148 ? 14.32 -1.989 -4.371 1 88.5 148 SER B C 1
ATOM 5333 O O . SER B 1 148 ? 14.281 -1.972 -3.139 1 88.5 148 SER B O 1
ATOM 5335 N N . SER B 1 149 ? 15.391 -2.189 -5.008 1 87.5 149 SER B N 1
ATOM 5336 C CA . SER B 1 149 ? 16.641 -2.365 -4.277 1 87.5 149 SER B CA 1
ATOM 5337 C C . SER B 1 149 ? 17.188 -1.026 -3.797 1 87.5 149 SER B C 1
ATOM 5339 O O . SER B 1 149 ? 18 -0.98 -2.861 1 87.5 149 SER B O 1
ATOM 5341 N N . GLU B 1 150 ? 16.719 0.062 -4.406 1 92.69 150 GLU B N 1
ATOM 5342 C CA . GLU B 1 150 ? 17.328 1.361 -4.117 1 92.69 150 GLU B CA 1
ATOM 5343 C C . GLU B 1 150 ? 16.344 2.264 -3.367 1 92.69 150 GLU B C 1
ATOM 5345 O O . GLU B 1 150 ? 16.734 3.311 -2.844 1 92.69 150 GLU B O 1
ATOM 5350 N N . ILE B 1 151 ? 15.133 1.85 -3.295 1 95.75 151 ILE B N 1
ATOM 5351 C CA . ILE B 1 151 ? 14.094 2.744 -2.803 1 95.75 151 ILE B CA 1
ATOM 5352 C C . ILE B 1 151 ? 13.289 2.051 -1.701 1 95.75 151 ILE B C 1
ATOM 5354 O O . ILE B 1 151 ? 12.812 0.93 -1.888 1 95.75 151 ILE B O 1
ATOM 5358 N N . ASN B 1 152 ? 13.141 2.688 -0.575 1 97.38 152 ASN B N 1
ATOM 5359 C CA . ASN B 1 152 ? 12.234 2.262 0.484 1 97.38 152 ASN B CA 1
ATOM 5360 C C . ASN B 1 152 ? 11.172 3.322 0.774 1 97.38 152 ASN B C 1
ATOM 5362 O O . ASN B 1 152 ? 11.5 4.488 0.993 1 97.38 152 ASN B O 1
ATOM 5366 N N . LEU B 1 153 ? 9.969 2.889 0.748 1 98.56 153 LEU B N 1
ATOM 5367 C CA . LEU B 1 153 ? 8.859 3.811 0.991 1 98.56 153 LEU B CA 1
ATOM 5368 C C . LEU B 1 153 ? 7.992 3.326 2.148 1 98.56 153 LEU B C 1
ATOM 5370 O O . LEU B 1 153 ? 7.656 2.143 2.223 1 98.56 153 LEU B O 1
ATOM 5374 N N . TYR B 1 154 ? 7.656 4.262 3.051 1 98.81 154 TYR B N 1
ATOM 5375 C CA . TYR B 1 154 ? 6.875 3.955 4.242 1 98.81 154 TYR B CA 1
ATOM 5376 C C . TYR B 1 154 ? 5.684 4.898 4.371 1 98.81 154 TYR B C 1
ATOM 5378 O O . TYR B 1 154 ? 5.797 6.094 4.082 1 98.81 154 TYR B O 1
ATOM 5386 N N . THR B 1 155 ? 4.578 4.336 4.828 1 98.81 155 THR B N 1
ATOM 5387 C CA . THR B 1 155 ? 3.404 5.156 5.086 1 98.81 155 THR B CA 1
ATOM 5388 C C . THR B 1 155 ? 2.637 4.641 6.301 1 98.81 155 THR B C 1
ATOM 5390 O O . THR B 1 155 ? 2.826 3.496 6.719 1 98.81 155 THR B O 1
ATOM 5393 N N . SER B 1 156 ? 1.86 5.523 6.914 1 98.06 156 SER B N 1
ATOM 5394 C CA . SER B 1 156 ? 0.867 5.051 7.875 1 98.06 156 SER B CA 1
ATOM 5395 C C . SER B 1 156 ? -0.289 4.348 7.168 1 98.06 156 SER B C 1
ATOM 5397 O O . SER B 1 156 ? -0.432 4.445 5.949 1 98.06 156 SER B O 1
ATOM 5399 N N . SER B 1 157 ? -1.123 3.732 7.953 1 97 157 SER B N 1
ATOM 5400 C CA . SER B 1 157 ? -2.24 2.967 7.406 1 97 157 SER B CA 1
ATOM 5401 C C . SER B 1 157 ? -3.373 3.885 6.961 1 97 157 SER B C 1
ATOM 5403 O O . SER B 1 157 ? -4.293 3.451 6.262 1 97 157 SER B O 1
ATOM 5405 N N . ALA B 1 158 ? -3.318 5.133 7.363 1 96.94 158 ALA B N 1
ATOM 5406 C CA . ALA B 1 158 ? -4.383 6.051 6.969 1 96.94 158 ALA B CA 1
ATOM 5407 C C . ALA B 1 158 ? -4.434 6.215 5.453 1 96.94 158 ALA B C 1
ATOM 5409 O O . ALA B 1 158 ? -3.4 6.398 4.809 1 96.94 158 ALA B O 1
ATOM 5410 N N . ASN B 1 159 ? -5.648 6.234 4.898 1 96.06 159 ASN B N 1
ATOM 5411 C CA . ASN B 1 159 ? -5.828 6.352 3.455 1 96.06 159 ASN B CA 1
ATOM 5412 C C . ASN B 1 159 ? -5.141 7.598 2.904 1 96.06 159 ASN B C 1
ATOM 5414 O O . ASN B 1 159 ? -4.469 7.535 1.872 1 96.06 159 ASN B O 1
ATOM 5418 N N . ARG B 1 160 ? -5.305 8.648 3.596 1 96.88 160 ARG B N 1
ATOM 5419 C CA . ARG B 1 160 ? -4.773 9.914 3.109 1 96.88 160 ARG B CA 1
ATOM 5420 C C . ARG B 1 160 ? -3.248 9.883 3.037 1 96.88 160 ARG B C 1
ATOM 5422 O O . ARG B 1 160 ? -2.648 10.508 2.16 1 96.88 160 ARG B O 1
ATOM 5429 N N . CYS B 1 161 ? -2.594 9.18 3.889 1 98.56 161 CYS B N 1
ATOM 5430 C CA . CYS B 1 161 ? -1.142 9.055 3.85 1 98.56 161 CYS B CA 1
ATOM 5431 C C . CYS B 1 161 ? -0.708 8.117 2.729 1 98.56 161 CYS B C 1
ATOM 5433 O O . CYS B 1 161 ? 0.247 8.406 2.006 1 98.56 161 CYS B O 1
ATOM 5435 N N . GLN B 1 162 ? -1.391 7.031 2.584 1 98.56 162 GLN B N 1
ATOM 5436 C CA . GLN B 1 162 ? -1.097 6.113 1.489 1 98.56 162 GLN B CA 1
ATOM 5437 C C . GLN B 1 162 ? -1.244 6.805 0.137 1 98.56 162 GLN B C 1
ATOM 5439 O O . GLN B 1 162 ? -0.364 6.699 -0.72 1 98.56 162 GLN B O 1
ATOM 5444 N N . MET B 1 163 ? -2.307 7.508 0.013 1 97.88 163 MET B N 1
ATOM 5445 C CA . MET B 1 163 ? -2.568 8.211 -1.239 1 97.88 163 MET B CA 1
ATOM 5446 C C . MET B 1 163 ? -1.487 9.25 -1.516 1 97.88 163 MET B C 1
ATOM 5448 O O . MET B 1 163 ? -1.036 9.391 -2.652 1 97.88 163 MET B O 1
ATOM 5452 N N . THR B 1 164 ? -1.133 9.906 -0.467 1 98.75 164 THR B N 1
ATOM 5453 C CA . THR B 1 164 ? -0.075 10.906 -0.593 1 98.75 164 THR B CA 1
ATOM 5454 C C . THR B 1 164 ? 1.209 10.266 -1.115 1 98.75 164 THR B C 1
ATOM 5456 O O . THR B 1 164 ? 1.812 10.766 -2.068 1 98.75 164 THR B O 1
ATOM 5459 N N . LEU B 1 165 ? 1.565 9.219 -0.539 1 98.88 165 LEU B N 1
ATOM 5460 C CA . LEU B 1 165 ? 2.791 8.531 -0.942 1 98.88 165 LEU B CA 1
ATOM 5461 C C . LEU B 1 165 ? 2.678 8.016 -2.371 1 98.88 165 LEU B C 1
ATOM 5463 O O . LEU B 1 165 ? 3.641 8.086 -3.139 1 98.88 165 LEU B O 1
ATOM 5467 N N . GLN B 1 166 ? 1.55 7.469 -2.709 1 98.56 166 GLN B N 1
ATOM 5468 C CA . GLN B 1 166 ? 1.319 6.961 -4.059 1 98.56 166 GLN B CA 1
ATOM 5469 C C . GLN B 1 166 ? 1.449 8.078 -5.094 1 98.56 166 GLN B C 1
ATOM 5471 O O . GLN B 1 166 ? 2.006 7.863 -6.172 1 98.56 166 GLN B O 1
ATOM 5476 N N . LEU B 1 167 ? 0.942 9.203 -4.77 1 98.38 167 LEU B N 1
ATOM 5477 C CA . LEU B 1 167 ? 0.971 10.344 -5.684 1 98.38 167 LEU B CA 1
ATOM 5478 C C . LEU B 1 167 ? 2.398 10.844 -5.883 1 98.38 167 LEU B C 1
ATOM 5480 O O . LEU B 1 167 ? 2.799 11.164 -7.004 1 98.38 167 LEU B O 1
ATOM 5484 N N . ILE B 1 168 ? 3.131 10.898 -4.84 1 98.69 168 ILE B N 1
ATOM 5485 C CA . ILE B 1 168 ? 4.539 11.273 -4.945 1 98.69 168 ILE B CA 1
ATOM 5486 C C . ILE B 1 168 ? 5.27 10.273 -5.84 1 98.69 168 ILE B C 1
ATOM 5488 O O . ILE B 1 168 ? 6.02 10.664 -6.738 1 98.69 168 ILE B O 1
ATOM 5492 N N . SER B 1 169 ? 5.031 9.023 -5.594 1 98.19 169 SER B N 1
ATOM 5493 C CA . SER B 1 169 ? 5.68 7.969 -6.363 1 98.19 169 SER B CA 1
ATOM 5494 C C . SER B 1 169 ? 5.316 8.055 -7.84 1 98.19 169 SER B C 1
ATOM 5496 O O . SER B 1 169 ? 6.164 7.84 -8.711 1 98.19 169 SER B O 1
ATOM 5498 N N . ALA B 1 170 ? 4.102 8.344 -8.07 1 97.06 170 ALA B N 1
ATOM 5499 C CA . ALA B 1 170 ? 3.645 8.469 -9.453 1 97.06 170 ALA B CA 1
ATOM 5500 C C . ALA B 1 170 ? 4.391 9.586 -10.18 1 97.06 170 ALA B C 1
ATOM 5502 O O . ALA B 1 170 ? 4.641 9.484 -11.383 1 97.06 170 ALA B O 1
ATOM 5503 N N . ALA B 1 171 ? 4.648 10.617 -9.469 1 96.69 171 ALA B N 1
ATOM 5504 C CA . ALA B 1 171 ? 5.348 11.758 -10.07 1 96.69 171 ALA B CA 1
ATOM 5505 C C . ALA B 1 171 ? 6.836 11.461 -10.219 1 96.69 171 ALA B C 1
ATOM 5507 O O . ALA B 1 171 ? 7.453 11.852 -11.219 1 96.69 171 ALA B O 1
ATOM 5508 N N . VAL B 1 172 ? 7.387 10.789 -9.281 1 96.94 172 VAL B N 1
ATOM 5509 C CA . VAL B 1 172 ? 8.828 10.555 -9.258 1 96.94 172 VAL B CA 1
ATOM 5510 C C . VAL B 1 172 ? 9.188 9.453 -10.258 1 96.94 172 VAL B C 1
ATOM 5512 O O . VAL B 1 172 ? 10.172 9.57 -10.984 1 96.94 172 VAL B O 1
ATOM 5515 N N . PHE B 1 173 ? 8.398 8.359 -10.242 1 94.5 173 PHE B N 1
ATOM 5516 C CA . PHE B 1 173 ? 8.742 7.172 -11.008 1 94.5 173 PHE B CA 1
ATOM 5517 C C . PHE B 1 173 ? 7.867 7.066 -12.258 1 94.5 173 PHE B C 1
ATOM 5519 O O . PHE B 1 173 ? 7.145 6.086 -12.438 1 94.5 173 PHE B O 1
ATOM 5526 N N . ARG B 1 174 ? 8.07 7.941 -13.086 1 89.88 174 ARG B N 1
ATOM 5527 C CA . ARG B 1 174 ? 7.414 7.867 -14.391 1 89.88 174 ARG B CA 1
ATOM 5528 C C . ARG B 1 174 ? 8.125 6.875 -15.305 1 89.88 174 ARG B C 1
ATOM 5530 O O . ARG B 1 174 ? 9.344 6.957 -15.492 1 89.88 174 ARG B O 1
ATOM 5537 N N . PRO B 1 175 ? 7.289 5.984 -15.844 1 88.19 175 PRO B N 1
ATOM 5538 C CA . PRO B 1 175 ? 7.945 4.922 -16.609 1 88.19 175 PRO B CA 1
ATOM 5539 C C . PRO B 1 175 ? 8.633 5.445 -17.875 1 88.19 175 PRO B C 1
ATOM 5541 O O . PRO B 1 175 ? 8.109 6.328 -18.547 1 88.19 175 PRO B O 1
ATOM 5544 N N . ILE B 1 176 ? 9.789 4.918 -18.094 1 85.12 176 ILE B N 1
ATOM 5545 C CA . ILE B 1 176 ? 10.547 5.238 -19.297 1 85.12 176 ILE B CA 1
ATOM 5546 C C . ILE B 1 176 ? 11.242 3.984 -19.812 1 85.12 176 ILE B C 1
ATOM 5548 O O . ILE B 1 176 ? 11.469 3.033 -19.062 1 85.12 176 ILE B O 1
ATOM 5552 N N . GLY B 1 177 ? 11.469 3.963 -21.125 1 80.19 177 GLY B N 1
ATOM 5553 C CA . GLY B 1 177 ? 12.18 2.828 -21.703 1 80.19 177 GLY B CA 1
ATOM 5554 C C . GLY B 1 177 ? 11.531 1.496 -21.375 1 80.19 177 GLY B C 1
ATOM 5555 O O . GLY B 1 177 ? 10.328 1.314 -21.594 1 80.19 177 GLY B O 1
ATOM 5556 N N . TYR B 1 178 ? 12.297 0.684 -20.703 1 73.38 178 TYR B N 1
ATOM 5557 C CA . TYR B 1 178 ? 11.828 -0.662 -20.391 1 73.38 178 TYR B CA 1
ATOM 5558 C C . TYR B 1 178 ? 10.758 -0.628 -19.297 1 73.38 178 TYR B C 1
ATOM 5560 O O . TYR B 1 178 ? 10.047 -1.612 -19.094 1 73.38 178 TYR B O 1
ATOM 5568 N N . GLY B 1 179 ? 10.703 0.498 -18.703 1 81.5 179 GLY B N 1
ATOM 5569 C CA . GLY B 1 179 ? 9.68 0.632 -17.672 1 81.5 179 GLY B CA 1
ATOM 5570 C C . GLY B 1 179 ? 8.305 0.925 -18.234 1 81.5 179 GLY B C 1
ATOM 5571 O O . GLY B 1 179 ? 7.297 0.786 -17.531 1 81.5 179 GLY B O 1
ATOM 5572 N N . TYR B 1 180 ? 8.297 1.254 -19.5 1 85.12 180 TYR B N 1
ATOM 5573 C CA . TYR B 1 180 ? 7.02 1.505 -20.156 1 85.12 180 TYR B CA 1
ATOM 5574 C C . TYR B 1 180 ? 6.246 0.207 -20.359 1 85.12 180 TYR B C 1
ATOM 5576 O O . TYR B 1 180 ? 6.773 -0.749 -20.938 1 85.12 180 TYR B O 1
ATOM 5584 N N . TRP B 1 181 ? 5.016 0.156 -19.891 1 88 181 TRP B N 1
ATOM 5585 C CA . TRP B 1 181 ? 4.285 -1.106 -19.953 1 88 181 TRP B CA 1
ATOM 5586 C C . TRP B 1 181 ? 2.908 -0.905 -20.578 1 88 181 TRP B C 1
ATOM 5588 O O . TRP B 1 181 ? 2.266 -1.867 -21 1 88 181 TRP B O 1
ATOM 5598 N N . LYS B 1 182 ? 2.48 0.326 -20.594 1 87.81 182 LYS B N 1
ATOM 5599 C CA . LYS B 1 182 ? 1.167 0.629 -21.156 1 87.81 182 LYS B CA 1
ATOM 5600 C C . LYS B 1 182 ? 1.161 1.997 -21.828 1 87.81 182 LYS B C 1
ATOM 5602 O O . LYS B 1 182 ? 1.644 2.979 -21.266 1 87.81 182 LYS B O 1
ATOM 5607 N N . ASP B 1 183 ? 0.412 1.964 -22.906 1 83.38 183 ASP B N 1
ATOM 5608 C CA . ASP B 1 183 ? 0.294 3.223 -23.641 1 83.38 183 ASP B CA 1
ATOM 5609 C C . ASP B 1 183 ? -0.688 4.168 -22.953 1 83.38 183 ASP B C 1
ATOM 5611 O O . ASP B 1 183 ? -1.703 3.727 -22.406 1 83.38 183 ASP B O 1
ATOM 5615 N N . ASN B 1 184 ? -0.396 5.383 -22.938 1 81.31 184 ASN B N 1
ATOM 5616 C CA . ASN B 1 184 ? -1.269 6.465 -22.5 1 81.31 184 ASN B CA 1
ATOM 5617 C C . ASN B 1 184 ? -1.471 6.445 -20.984 1 81.31 184 ASN B C 1
ATOM 5619 O O . ASN B 1 184 ? -2.492 6.922 -20.484 1 81.31 184 ASN B O 1
ATOM 5623 N N . LEU B 1 185 ? -0.741 5.719 -20.344 1 89.81 185 LEU B N 1
ATOM 5624 C CA . LEU B 1 185 ? -0.748 5.766 -18.891 1 89.81 185 LEU B CA 1
ATOM 5625 C C . LEU B 1 185 ? 0.663 5.957 -18.344 1 89.81 185 LEU B C 1
ATOM 5627 O O . LEU B 1 185 ? 1.408 4.988 -18.188 1 89.81 185 LEU B O 1
ATOM 5631 N N . ASP B 1 186 ? 0.946 7.141 -18.062 1 90.31 186 ASP B N 1
ATOM 5632 C CA . ASP B 1 186 ? 2.279 7.484 -17.578 1 90.31 186 ASP B CA 1
ATOM 5633 C C . ASP B 1 186 ? 2.398 7.242 -16.078 1 90.31 186 ASP B C 1
ATOM 5635 O O . ASP B 1 186 ? 2.625 8.18 -15.312 1 90.31 186 ASP B O 1
ATOM 5639 N N . TRP B 1 187 ? 2.172 6.039 -15.734 1 95 187 TRP B N 1
ATOM 5640 C CA . TRP B 1 187 ? 2.168 5.621 -14.336 1 95 187 TRP B CA 1
ATOM 5641 C C . TRP B 1 187 ? 2.643 4.18 -14.203 1 95 187 TRP B C 1
ATOM 5643 O O . TRP B 1 187 ? 2.379 3.346 -15.07 1 95 187 TRP B O 1
ATOM 5653 N N . SER B 1 188 ? 3.381 3.889 -13.188 1 93.94 188 SER B N 1
ATOM 5654 C CA . SER B 1 188 ? 3.779 2.533 -12.82 1 93.94 188 SER B CA 1
ATOM 5655 C C . SER B 1 188 ? 3.547 2.271 -11.336 1 93.94 188 SER B C 1
ATOM 5657 O O . SER B 1 188 ? 3.707 3.174 -10.508 1 93.94 188 SER B O 1
ATOM 5659 N N . PRO B 1 189 ? 3.131 1.098 -11.016 1 95.5 189 PRO B N 1
ATOM 5660 C CA . PRO B 1 189 ? 2.908 0.782 -9.602 1 95.5 189 PRO B CA 1
ATOM 5661 C C . PRO B 1 189 ? 4.191 0.818 -8.781 1 95.5 189 PRO B C 1
ATOM 5663 O O . PRO B 1 189 ? 5.262 0.449 -9.281 1 95.5 189 PRO B O 1
ATOM 5666 N N . THR B 1 190 ? 4.07 1.285 -7.555 1 96.56 190 THR B N 1
ATOM 5667 C CA . THR B 1 190 ? 5.191 1.374 -6.629 1 96.56 190 THR B CA 1
ATOM 5668 C C . THR B 1 190 ? 4.805 0.83 -5.254 1 96.56 190 THR B C 1
ATOM 5670 O O . THR B 1 190 ? 3.992 1.432 -4.551 1 96.56 190 THR B O 1
ATOM 5673 N N . PRO B 1 191 ? 5.43 -0.25 -4.863 1 97.06 191 PRO B N 1
ATOM 5674 C CA . PRO B 1 191 ? 5.113 -0.827 -3.553 1 97.06 191 PRO B CA 1
ATOM 5675 C C . PRO B 1 191 ? 5.652 0.009 -2.395 1 97.06 191 PRO B C 1
ATOM 5677 O O . PRO B 1 191 ? 6.555 0.827 -2.586 1 97.06 191 PRO B O 1
ATOM 5680 N N . TYR B 1 192 ? 5 -0.189 -1.284 1 98.25 192 TYR B N 1
ATOM 5681 C CA . TYR B 1 192 ? 5.441 0.488 -0.069 1 98.25 192 TYR B CA 1
ATOM 5682 C C . TYR B 1 192 ? 5.129 -0.35 1.165 1 98.25 192 TYR B C 1
ATOM 5684 O O . TYR B 1 192 ? 4.484 -1.396 1.067 1 98.25 192 TYR B O 1
ATOM 5692 N N . THR B 1 193 ? 5.684 0.083 2.299 1 98.12 193 THR B N 1
ATOM 5693 C CA . THR B 1 193 ? 5.469 -0.559 3.592 1 98.12 193 THR B CA 1
ATOM 5694 C C . THR B 1 193 ? 4.535 0.276 4.461 1 98.12 193 THR B C 1
ATOM 5696 O O . THR B 1 193 ? 4.656 1.502 4.512 1 98.12 193 THR B O 1
ATOM 5699 N N . ILE B 1 194 ? 3.566 -0.352 5.051 1 97.56 194 ILE B N 1
ATOM 5700 C CA . ILE B 1 194 ? 2.703 0.312 6.023 1 97.56 194 ILE B CA 1
ATOM 5701 C C . ILE B 1 194 ? 3.213 0.04 7.438 1 97.56 194 ILE B C 1
ATOM 5703 O O . ILE B 1 194 ? 3.314 -1.116 7.855 1 97.56 194 ILE B O 1
ATOM 5707 N N . ASP B 1 195 ? 3.529 1.113 8.156 1 96 195 ASP B N 1
ATOM 5708 C CA . ASP B 1 195 ? 4.102 0.97 9.492 1 96 195 ASP B CA 1
ATOM 5709 C C . ASP B 1 195 ? 3.525 2.006 10.453 1 96 195 ASP B C 1
ATOM 5711 O O . ASP B 1 195 ? 4.086 3.092 10.609 1 96 195 ASP B O 1
ATOM 5715 N N . ASP B 1 196 ? 2.533 1.655 11.172 1 93.88 196 ASP B N 1
ATOM 5716 C CA . ASP B 1 196 ? 1.885 2.582 12.094 1 93.88 196 ASP B CA 1
ATOM 5717 C C . ASP B 1 196 ? 2.699 2.738 13.375 1 93.88 196 ASP B C 1
ATOM 5719 O O . ASP B 1 196 ? 2.525 3.709 14.117 1 93.88 196 ASP B O 1
ATOM 5723 N N . GLU B 1 197 ? 3.58 1.869 13.672 1 90.38 197 GLU B N 1
ATOM 5724 C CA . GLU B 1 197 ? 4.41 1.998 14.867 1 90.38 197 GLU B CA 1
ATOM 5725 C C . GLU B 1 197 ? 5.309 3.227 14.781 1 90.38 197 GLU B C 1
ATOM 5727 O O . GLU B 1 197 ? 5.57 3.883 15.789 1 90.38 197 GLU B O 1
ATOM 5732 N N . ILE B 1 198 ? 5.676 3.514 13.578 1 95.25 198 ILE B N 1
ATOM 5733 C CA . ILE B 1 198 ? 6.617 4.613 13.406 1 95.25 198 ILE B CA 1
ATOM 5734 C C . ILE B 1 198 ? 5.875 5.855 12.914 1 95.25 198 ILE B C 1
ATOM 5736 O O . ILE B 1 198 ? 6.27 6.984 13.211 1 95.25 198 ILE B O 1
ATOM 5740 N N . LEU B 1 199 ? 4.785 5.617 12.164 1 97.94 199 LEU B N 1
ATOM 5741 C CA . LEU B 1 199 ? 4.234 6.742 11.422 1 97.94 199 LEU B CA 1
ATOM 5742 C C . LEU B 1 199 ? 2.859 7.129 11.953 1 97.94 199 LEU B C 1
ATOM 5744 O O . LEU B 1 199 ? 2.266 8.109 11.5 1 97.94 199 LEU B O 1
ATOM 5748 N N . ARG B 1 200 ? 2.34 6.367 12.891 1 95.12 200 ARG B N 1
ATOM 5749 C CA . ARG B 1 200 ? 1.065 6.652 13.539 1 95.12 200 ARG B CA 1
ATOM 5750 C C . ARG B 1 200 ? 0.96 5.93 14.883 1 95.12 200 ARG B C 1
ATOM 5752 O O . ARG B 1 200 ? 0 5.191 15.117 1 95.12 200 ARG B O 1
ATOM 5759 N N . PRO B 1 201 ? 1.839 6.273 15.773 1 91.06 201 PRO B N 1
ATOM 5760 C CA . PRO B 1 201 ? 1.965 5.469 16.984 1 91.06 201 PRO B CA 1
ATOM 5761 C C . PRO B 1 201 ? 0.741 5.574 17.891 1 91.06 201 PRO B C 1
ATOM 5763 O O . PRO B 1 201 ? 0.488 4.676 18.703 1 91.06 201 PRO B O 1
ATOM 5766 N N . TYR B 1 202 ? -0.054 6.562 17.797 1 88.31 202 TYR B N 1
ATOM 5767 C CA . TYR B 1 202 ? -1.187 6.77 18.688 1 88.31 202 TYR B CA 1
ATOM 5768 C C . TYR B 1 202 ? -2.299 5.766 18.406 1 88.31 202 TYR B C 1
ATOM 5770 O O . TYR B 1 202 ? -3.262 5.664 19.172 1 88.31 202 TYR B O 1
ATOM 5778 N N . THR B 1 203 ? -2.17 5.016 17.344 1 86.81 203 THR B N 1
ATOM 5779 C CA . THR B 1 203 ? -3.172 4.008 17.016 1 86.81 203 THR B CA 1
ATOM 5780 C C . THR B 1 203 ? -2.871 2.697 17.734 1 86.81 203 THR B C 1
ATOM 5782 O O . THR B 1 203 ? -3.67 1.759 17.688 1 86.81 203 THR B O 1
ATOM 5785 N N . LYS B 1 204 ? -1.788 2.646 18.375 1 81.81 204 LYS B N 1
ATOM 5786 C CA . LYS B 1 204 ? -1.405 1.443 19.109 1 81.81 204 LYS B CA 1
ATOM 5787 C C . LYS B 1 204 ? -1.812 1.539 20.562 1 81.81 204 LYS B C 1
ATOM 5789 O O . LYS B 1 204 ? -1.759 2.617 21.172 1 81.81 204 LYS B O 1
ATOM 5794 N N . LYS B 1 205 ? -2.207 0.402 21.078 1 83.69 205 LYS B N 1
ATOM 5795 C CA . LYS B 1 205 ? -2.494 0.384 22.516 1 83.69 205 LYS B CA 1
ATOM 5796 C C . LYS B 1 205 ? -1.207 0.448 23.328 1 83.69 205 LYS B C 1
ATOM 5798 O O . LYS B 1 205 ? -0.438 -0.515 23.359 1 83.69 205 LYS B O 1
ATOM 5803 N N . CYS B 1 206 ? -0.982 1.59 23.859 1 88.44 206 CYS B N 1
ATOM 5804 C CA . CYS B 1 206 ? 0.211 1.87 24.656 1 88.44 206 CYS B CA 1
ATOM 5805 C C . CYS B 1 206 ? -0.089 2.883 25.75 1 88.44 206 CYS B C 1
ATOM 5807 O O . CYS B 1 206 ? -0.497 4.012 25.469 1 88.44 206 CYS B O 1
ATOM 5809 N N . ASP B 1 207 ? 0.252 2.504 26.953 1 88.75 207 ASP B N 1
ATOM 5810 C CA . ASP B 1 207 ? -0.066 3.35 28.094 1 88.75 207 ASP B CA 1
ATOM 5811 C C . ASP B 1 207 ? 0.665 4.688 28.016 1 88.75 207 ASP B C 1
ATOM 5813 O O . ASP B 1 207 ? 0.09 5.734 28.312 1 88.75 207 ASP B O 1
ATOM 5817 N N . ALA B 1 208 ? 1.85 4.605 27.656 1 90.94 208 ALA B N 1
ATOM 5818 C CA . ALA B 1 208 ? 2.637 5.832 27.578 1 90.94 208 ALA B CA 1
ATOM 5819 C C . ALA B 1 208 ? 2.035 6.805 26.562 1 90.94 208 ALA B C 1
ATOM 5821 O O . ALA B 1 208 ? 1.943 8.008 26.828 1 90.94 208 ALA B O 1
ATOM 5822 N N . ILE B 1 209 ? 1.64 6.273 25.484 1 91.31 209 ILE B N 1
ATOM 5823 C CA . ILE B 1 209 ? 1.053 7.09 24.422 1 91.31 209 ILE B CA 1
ATOM 5824 C C . ILE B 1 209 ? -0.308 7.613 24.875 1 91.31 209 ILE B C 1
ATOM 5826 O O . ILE B 1 209 ? -0.61 8.797 24.703 1 91.31 209 ILE B O 1
ATOM 5830 N N . GLU B 1 210 ? -1.033 6.773 25.453 1 89.75 210 GLU B N 1
ATOM 5831 C CA . GLU B 1 210 ? -2.357 7.172 25.938 1 89.75 210 GLU B CA 1
ATOM 5832 C C . GLU B 1 210 ? -2.262 8.273 26.984 1 89.75 210 GLU B C 1
ATOM 5834 O O . GLU B 1 210 ? -3.027 9.234 26.953 1 89.75 210 GLU B O 1
ATOM 5839 N N . ASN B 1 211 ? -1.336 8.094 27.812 1 91.06 211 ASN B N 1
ATOM 5840 C CA . ASN B 1 211 ? -1.174 9.062 28.891 1 91.06 211 ASN B CA 1
ATOM 5841 C C . ASN B 1 211 ? -0.704 10.414 28.375 1 91.06 211 ASN B C 1
ATOM 5843 O O . ASN B 1 211 ? -1.001 11.453 28.969 1 91.06 211 ASN B O 1
ATOM 5847 N N . SER B 1 212 ? -0.008 10.383 27.312 1 91.31 212 SER B N 1
ATOM 5848 C CA . SER B 1 212 ? 0.47 11.641 26.75 1 91.31 212 SER B CA 1
ATOM 5849 C C . SER B 1 212 ? -0.609 12.32 25.922 1 91.31 212 SER B C 1
ATOM 5851 O O . SER B 1 212 ? -0.687 13.547 25.875 1 91.31 212 SER B O 1
ATOM 5853 N N . TRP B 1 213 ? -1.441 11.531 25.328 1 88 213 TRP B N 1
ATOM 5854 C CA . TRP B 1 213 ? -2.451 12.039 24.391 1 88 213 TRP B CA 1
ATOM 5855 C C . TRP B 1 213 ? -3.738 12.391 25.125 1 88 213 TRP B C 1
ATOM 5857 O O . TRP B 1 213 ? -4.453 13.312 24.734 1 88 213 TRP B O 1
ATOM 5867 N N . ASN B 1 214 ? -4.023 11.773 26.109 1 88.12 214 ASN B N 1
ATOM 5868 C CA . ASN B 1 214 ? -5.309 11.906 26.797 1 88.12 214 ASN B CA 1
ATOM 5869 C C . ASN B 1 214 ? -5.535 13.336 27.281 1 88.12 214 ASN B C 1
ATOM 5871 O O . ASN B 1 214 ? -6.621 13.891 27.109 1 88.12 214 ASN B O 1
ATOM 5875 N N . PRO B 1 215 ? -4.539 13.93 27.875 1 91.56 215 PRO B N 1
ATOM 5876 C CA . PRO B 1 215 ? -4.762 15.305 28.328 1 91.56 215 PRO B CA 1
ATOM 5877 C C . PRO B 1 215 ? -5.059 16.266 27.188 1 91.56 215 PRO B C 1
ATOM 5879 O O . PRO B 1 215 ? -5.73 17.281 27.375 1 91.56 215 PRO B O 1
ATOM 5882 N N . ILE B 1 216 ? -4.609 15.93 26.078 1 92.38 216 ILE B N 1
ATOM 5883 C CA . ILE B 1 216 ? -4.805 16.781 24.922 1 92.38 216 ILE B CA 1
ATOM 5884 C C . ILE B 1 216 ? -6.207 16.578 24.344 1 92.38 216 ILE B C 1
ATOM 5886 O O . ILE B 1 216 ? -6.941 17.547 24.125 1 92.38 216 ILE B O 1
ATOM 5890 N N . ILE B 1 217 ? -6.59 15.336 24.266 1 88.25 217 ILE B N 1
ATOM 5891 C CA . ILE B 1 217 ? -7.879 15.023 23.656 1 88.25 217 ILE B CA 1
ATOM 5892 C C . ILE B 1 217 ? -9 15.391 24.625 1 88.25 217 ILE B C 1
ATOM 5894 O O . ILE B 1 217 ? -10.086 15.805 24.203 1 88.25 217 ILE B O 1
ATOM 5898 N N . SER B 1 218 ? -8.734 15.242 25.859 1 92.19 218 SER B N 1
ATOM 5899 C CA . SER B 1 218 ? -9.742 15.594 26.844 1 92.19 218 SER B CA 1
ATOM 5900 C C . SER B 1 218 ? -9.695 17.078 27.188 1 92.19 218 SER B C 1
ATOM 5902 O O . SER B 1 218 ? -10.461 17.562 28.016 1 92.19 218 SER B O 1
ATOM 5904 N N . GLU B 1 219 ? -8.805 17.766 26.578 1 95.31 219 GLU B N 1
ATOM 5905 C CA . GLU B 1 219 ? -8.656 19.219 26.703 1 95.31 219 GLU B CA 1
ATOM 5906 C C . GLU B 1 219 ? -8.406 19.625 28.141 1 95.31 219 GLU B C 1
ATOM 5908 O O . GLU B 1 219 ? -9 20.594 28.641 1 95.31 219 GLU B O 1
ATOM 5913 N N . LYS B 1 220 ? -7.535 18.875 28.812 1 93.31 220 LYS B N 1
ATOM 5914 C CA . LYS B 1 220 ? -7.223 19.109 30.219 1 93.31 220 LYS B CA 1
ATOM 5915 C C . LYS B 1 220 ? -5.824 19.703 30.375 1 93.31 220 LYS B C 1
ATOM 5917 O O . LYS B 1 220 ? -5.434 20.094 31.484 1 93.31 220 LYS B O 1
ATOM 5922 N N . LEU B 1 221 ? -5.117 19.75 29.328 1 93.12 221 LEU B N 1
ATOM 5923 C CA . LEU B 1 221 ? -3.834 20.453 29.359 1 93.12 221 LEU B CA 1
ATOM 5924 C C . LEU B 1 221 ? -4.035 21.938 29.594 1 93.12 221 LEU B C 1
ATOM 5926 O O . LEU B 1 221 ? -4.918 22.562 29 1 93.12 221 LEU B O 1
ATOM 5930 N N . SER B 1 222 ? -3.195 22.453 30.453 1 91.25 222 SER B N 1
ATOM 5931 C CA . SER B 1 222 ? -3.352 23.844 30.859 1 91.25 222 SER B CA 1
ATOM 5932 C C . SER B 1 222 ? -3.375 24.781 29.641 1 91.25 222 SER B C 1
ATOM 5934 O O . SER B 1 222 ? -4.16 25.719 29.594 1 91.25 222 SER B O 1
ATOM 5936 N N . GLU B 1 223 ? -2.502 24.5 28.672 1 91.44 223 GLU B N 1
ATOM 5937 C CA . GLU B 1 223 ? -2.441 25.328 27.469 1 91.44 223 GLU B CA 1
ATOM 5938 C C . GLU B 1 223 ? -3.773 25.312 26.734 1 91.44 223 GLU B C 1
ATOM 5940 O O . GLU B 1 223 ? -4.234 26.359 26.25 1 91.44 223 GLU B O 1
ATOM 5945 N N . ILE B 1 224 ? -4.434 24.25 26.672 1 95.69 224 ILE B N 1
ATOM 5946 C CA . ILE B 1 224 ? -5.703 24.109 25.969 1 95.69 224 ILE B CA 1
ATOM 5947 C C . ILE B 1 224 ? -6.824 24.75 26.781 1 95.69 224 ILE B C 1
ATOM 5949 O O . ILE B 1 224 ? -7.691 25.422 26.219 1 95.69 224 ILE B O 1
ATOM 5953 N N . GLU B 1 225 ? -6.758 24.547 28.047 1 95.25 225 GLU B N 1
ATOM 5954 C CA . GLU B 1 225 ? -7.75 25.172 28.906 1 95.25 225 GLU B CA 1
ATOM 5955 C C . GLU B 1 225 ? -7.734 26.703 28.766 1 95.25 225 GLU B C 1
ATOM 5957 O O . GLU B 1 225 ? -8.789 27.328 28.75 1 95.25 225 GLU B O 1
ATOM 5962 N N . ASP B 1 226 ? -6.547 27.188 28.672 1 95.25 226 ASP B N 1
ATOM 5963 C CA . ASP B 1 226 ? -6.398 28.625 28.5 1 95.25 226 ASP B CA 1
ATOM 5964 C C . ASP B 1 226 ? -6.996 29.094 27.172 1 95.25 226 ASP B C 1
ATOM 5966 O O . ASP B 1 226 ? -7.664 30.125 27.125 1 95.25 226 ASP B O 1
ATOM 5970 N N . ILE B 1 227 ? -6.766 28.344 26.172 1 95.5 227 ILE B N 1
ATOM 5971 C CA . ILE B 1 227 ? -7.285 28.672 24.844 1 95.5 227 ILE B CA 1
ATOM 5972 C C . ILE B 1 227 ? -8.812 28.625 24.859 1 95.5 227 ILE B C 1
ATOM 5974 O O . ILE B 1 227 ? -9.477 29.531 24.359 1 95.5 227 ILE B O 1
ATOM 5978 N N . VAL B 1 228 ? -9.336 27.625 25.484 1 96.62 228 VAL B N 1
ATOM 5979 C CA . VAL B 1 228 ? -10.781 27.453 25.547 1 96.62 228 VAL B CA 1
ATOM 5980 C C . VAL B 1 228 ? -11.406 28.578 26.359 1 96.62 228 VAL B C 1
ATOM 5982 O O . VAL B 1 228 ? -12.414 29.172 25.938 1 96.62 228 VAL B O 1
ATOM 5985 N N . SER B 1 229 ? -10.797 28.922 27.453 1 96.44 229 SER B N 1
ATOM 5986 C CA . SER B 1 229 ? -11.328 29.969 28.328 1 96.44 229 SER B CA 1
ATOM 5987 C C . SER B 1 229 ? -11.289 31.328 27.656 1 96.44 229 SER B C 1
ATOM 5989 O O . SER B 1 229 ? -12.18 32.156 27.844 1 96.44 229 SER B O 1
ATOM 5991 N N . SER B 1 230 ? -10.297 31.547 26.844 1 95.88 230 SER B N 1
ATOM 5992 C CA . SER B 1 230 ? -10.086 32.844 26.234 1 95.88 230 SER B CA 1
ATOM 5993 C C . SER B 1 230 ? -10.938 33.031 24.984 1 95.88 230 SER B C 1
ATOM 5995 O O . SER B 1 230 ? -11 34.125 24.422 1 95.88 230 SER B O 1
ATOM 5997 N N . ASN B 1 231 ? -11.602 31.984 24.578 1 97 231 ASN B N 1
ATOM 5998 C CA . ASN B 1 231 ? -12.352 32.062 23.328 1 97 231 ASN B CA 1
ATOM 5999 C C . ASN B 1 231 ? -13.805 31.641 23.516 1 97 231 ASN B C 1
ATOM 6001 O O . ASN B 1 231 ? -14.406 31.047 22.625 1 97 231 ASN B O 1
ATOM 6005 N N . GLN B 1 232 ? -14.367 31.875 24.625 1 96.5 232 GLN B N 1
ATOM 6006 C CA . GLN B 1 232 ? -15.719 31.469 24.969 1 96.5 232 GLN B CA 1
ATOM 6007 C C . GLN B 1 232 ? -16.75 32.125 24.062 1 96.5 232 GLN B C 1
ATOM 6009 O O . GLN B 1 232 ? -17.781 31.531 23.734 1 96.5 232 GLN B O 1
ATOM 6014 N N . ASP B 1 233 ? -16.484 33.312 23.656 1 96.31 233 ASP B N 1
ATOM 6015 C CA . ASP B 1 233 ? -17.406 34.031 22.781 1 96.31 233 ASP B CA 1
ATOM 6016 C C . ASP B 1 233 ? -17.562 33.312 21.453 1 96.31 233 ASP B C 1
ATOM 6018 O O . ASP B 1 233 ? -18.688 33.125 20.953 1 96.31 233 ASP B O 1
ATOM 6022 N N . ILE B 1 234 ? -16.453 32.875 20.922 1 97.12 234 ILE B N 1
ATOM 6023 C CA . ILE B 1 234 ? -16.453 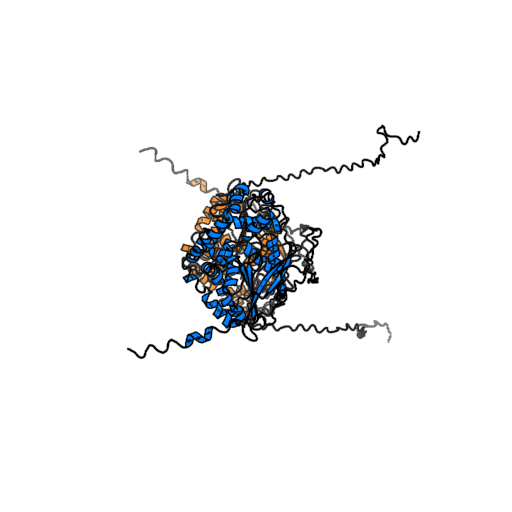32.156 19.656 1 97.12 234 ILE B CA 1
ATOM 6024 C C . ILE B 1 234 ? -17.109 30.797 19.844 1 97.12 234 ILE B C 1
ATOM 6026 O O . ILE B 1 234 ? -17.922 30.375 19 1 97.12 234 ILE B O 1
ATOM 6030 N N . ILE B 1 235 ? -16.828 30.125 20.906 1 96.94 235 ILE B N 1
ATOM 6031 C CA . ILE B 1 235 ? -17.375 28.812 21.203 1 96.94 235 ILE B CA 1
ATOM 6032 C C . ILE B 1 235 ? -18.891 28.906 21.328 1 96.94 235 ILE B C 1
ATOM 6034 O O . ILE B 1 235 ? -19.625 28.125 20.703 1 96.94 235 ILE B O 1
ATOM 6038 N N . ASN B 1 236 ? -19.344 29.875 22.031 1 95.69 236 ASN B N 1
ATOM 6039 C CA . ASN B 1 236 ? -20.781 30.078 22.219 1 95.69 236 ASN B CA 1
ATOM 6040 C C . ASN B 1 236 ? -21.469 30.406 20.906 1 95.69 236 ASN B C 1
ATOM 6042 O O . ASN B 1 236 ? -22.609 30 20.672 1 95.69 236 ASN B O 1
ATOM 6046 N N . PHE B 1 237 ? -20.812 31.156 20.094 1 96.06 237 PHE B N 1
ATOM 6047 C CA . PHE B 1 237 ? -21.359 31.484 18.781 1 96.06 237 PHE B CA 1
ATOM 6048 C C . PHE B 1 237 ? -21.656 30.219 17.984 1 96.06 237 PHE B C 1
ATOM 6050 O O . PHE B 1 237 ? -22.734 30.062 17.422 1 96.06 237 PHE B O 1
ATOM 6057 N N . PHE B 1 238 ? -20.703 29.281 18 1 95.44 238 PHE B N 1
ATOM 6058 C CA . PHE B 1 238 ? -20.859 28.078 17.188 1 95.44 238 PHE B CA 1
ATOM 6059 C C . PHE B 1 238 ? -21.859 27.125 17.828 1 95.44 238 PHE B C 1
ATOM 6061 O O . PHE B 1 238 ? -22.594 26.422 17.125 1 95.44 238 PHE B O 1
ATOM 6068 N N . ILE B 1 239 ? -21.938 27.078 19.125 1 94.19 239 ILE B N 1
ATOM 6069 C CA . ILE B 1 239 ? -22.938 26.266 19.812 1 94.19 239 ILE B CA 1
ATOM 6070 C C . ILE B 1 239 ? -24.328 26.734 19.438 1 94.19 239 ILE B C 1
ATOM 6072 O O . ILE B 1 239 ? -25.219 25.922 19.156 1 94.19 239 ILE B O 1
ATOM 6076 N N . ARG B 1 240 ? -24.5 28 19.312 1 91.88 240 ARG B N 1
ATOM 6077 C CA . ARG B 1 240 ? -25.812 28.578 19.094 1 91.88 240 ARG B CA 1
ATOM 6078 C C . ARG B 1 240 ? -26.188 28.562 17.625 1 91.88 240 ARG B C 1
ATOM 6080 O O . ARG B 1 240 ? -27.344 28.297 17.266 1 91.88 240 ARG B O 1
ATOM 6087 N N . ASN B 1 241 ? -25.203 28.906 16.828 1 86.94 241 ASN B N 1
ATOM 6088 C CA . ASN B 1 241 ? -25.531 29.203 15.445 1 86.94 241 ASN B CA 1
ATOM 6089 C C . ASN B 1 241 ? -25.109 28.078 14.508 1 86.94 241 ASN B C 1
ATOM 6091 O O . ASN B 1 241 ? -25.516 28.047 13.344 1 86.94 241 ASN B O 1
ATOM 6095 N N . GLY B 1 242 ? -24.281 27.219 15.047 1 79.88 242 GLY B N 1
ATOM 6096 C CA . GLY B 1 242 ? -23.688 26.203 14.188 1 79.88 242 GLY B CA 1
ATOM 6097 C C . GLY B 1 242 ? -24.688 25.141 13.758 1 79.88 242 GLY B C 1
ATOM 6098 O O . GLY B 1 242 ? -24.312 24.094 13.234 1 79.88 242 GLY B O 1
ATOM 6099 N N . GLU B 1 243 ? -25.875 25.406 13.586 1 67.62 243 GLU B N 1
ATOM 6100 C CA . GLU B 1 243 ? -26.984 24.594 13.094 1 67.62 243 GLU B CA 1
ATOM 6101 C C . GLU B 1 243 ? -26.688 23.109 13.25 1 67.62 243 GLU B C 1
ATOM 6103 O O . GLU B 1 243 ? -26.656 22.594 14.367 1 67.62 243 GLU B O 1
ATOM 6108 N N . ASN B 1 244 ? -26.344 22.438 12.188 1 74.19 244 ASN B N 1
ATOM 6109 C CA . ASN B 1 244 ? -26.203 21 11.992 1 74.19 244 ASN B CA 1
ATOM 6110 C C . ASN B 1 244 ? -24.781 20.531 12.266 1 74.19 244 ASN B C 1
ATOM 6112 O O . ASN B 1 244 ? -24.484 19.328 12.148 1 74.19 244 ASN B O 1
ATOM 6116 N N . PHE B 1 245 ? -23.938 21.422 12.734 1 85.38 245 PHE B N 1
ATOM 6117 C CA . PHE B 1 245 ? -22.562 21.031 13.016 1 85.38 245 PHE B CA 1
ATOM 6118 C C . PHE B 1 245 ? -22.484 20.25 14.328 1 85.38 245 PHE B C 1
ATOM 6120 O O . PHE B 1 245 ? -21.578 19.438 14.516 1 85.38 245 PHE B O 1
ATOM 6127 N N . ASN B 1 246 ? -23.391 20.406 15.219 1 87.06 246 ASN B N 1
ATOM 6128 C CA . ASN B 1 246 ? -23.391 19.75 16.531 1 87.06 246 ASN B CA 1
ATOM 6129 C C . ASN B 1 246 ? -22.078 19.969 17.266 1 87.06 246 ASN B C 1
ATOM 6131 O O . ASN B 1 246 ? -21.406 19 17.656 1 87.06 246 ASN B O 1
ATOM 6135 N N . PHE B 1 247 ? -21.812 21.25 17.594 1 93.12 247 PHE B N 1
ATOM 6136 C CA . PHE B 1 247 ? -20.578 21.641 18.266 1 93.12 247 PHE B CA 1
ATOM 6137 C C . PHE B 1 247 ? -20.516 21.047 19.656 1 93.12 247 PHE B C 1
ATOM 6139 O O . PHE B 1 247 ? -21.422 21.234 20.469 1 93.12 247 PHE B O 1
ATOM 6146 N N . ASP B 1 248 ? -19.5 20.266 19.922 1 92.5 248 ASP B N 1
ATOM 6147 C CA . ASP B 1 248 ? -19.312 19.609 21.219 1 92.5 248 ASP B CA 1
ATOM 6148 C C . ASP B 1 248 ? -18.656 20.547 22.219 1 92.5 248 ASP B C 1
ATOM 6150 O O . ASP B 1 248 ? -17.438 20.75 22.203 1 92.5 248 ASP B O 1
ATOM 6154 N N . LYS B 1 249 ? -19.422 20.984 23.141 1 90.06 249 LYS B N 1
ATOM 6155 C CA . LYS B 1 249 ? -18.953 21.953 24.125 1 90.06 249 LYS B CA 1
ATOM 6156 C C . LYS B 1 249 ? -17.891 21.344 25.031 1 90.06 249 LYS B C 1
ATOM 6158 O O . LYS B 1 249 ? -17.062 22.062 25.594 1 90.06 249 LYS B O 1
ATOM 6163 N N . ASN B 1 250 ? -17.891 20.047 25.188 1 91 250 ASN B N 1
ATOM 6164 C CA . ASN B 1 250 ? -16.938 19.359 26.078 1 91 250 ASN B CA 1
ATOM 6165 C C . ASN B 1 250 ? -15.609 19.109 25.375 1 91 250 ASN B C 1
ATOM 6167 O O . ASN B 1 250 ? -14.609 18.781 26.016 1 91 250 ASN B O 1
ATOM 6171 N N . ARG B 1 251 ? -15.602 19.266 24.094 1 94.06 251 ARG B N 1
ATOM 6172 C CA . ARG B 1 251 ? -14.398 19.188 23.281 1 94.06 251 ARG B CA 1
ATOM 6173 C C . ARG B 1 251 ? -14.305 20.375 22.312 1 94.06 251 ARG B C 1
ATOM 6175 O O . ARG B 1 251 ? -14.164 20.188 21.109 1 94.06 251 ARG B O 1
ATOM 6182 N N . SER B 1 252 ? -14.328 21.5 22.938 1 96.06 252 SER B N 1
ATOM 6183 C CA . SER B 1 252 ? -14.469 22.75 22.172 1 96.06 252 SER B CA 1
ATOM 6184 C C . SER B 1 252 ? -13.227 23.016 21.344 1 96.06 252 SER B C 1
ATOM 6186 O O . SER B 1 252 ? -13.32 23.5 20.219 1 96.06 252 SER B O 1
ATOM 6188 N N . PHE B 1 253 ? -12.086 22.75 21.922 1 96.62 253 PHE B N 1
ATOM 6189 C CA . PHE B 1 253 ? -10.844 22.984 21.203 1 96.62 253 PHE B CA 1
ATOM 6190 C C . PHE B 1 253 ? -10.781 22.109 19.938 1 96.62 253 PHE B C 1
ATOM 6192 O O . PHE B 1 253 ? -10.438 22.609 18.859 1 96.62 253 PHE B O 1
ATOM 6199 N N . ASN B 1 254 ? -11.133 20.891 20.078 1 94.69 254 ASN B N 1
ATOM 6200 C CA . ASN B 1 254 ? -11.195 19.969 18.938 1 94.69 254 ASN B CA 1
ATOM 6201 C C . ASN B 1 254 ? -12.203 20.438 17.891 1 94.69 254 ASN B C 1
ATOM 6203 O O . ASN B 1 254 ? -11.938 20.359 16.688 1 94.69 254 ASN B O 1
ATOM 6207 N N . ASP B 1 255 ? -13.297 20.859 18.312 1 95.25 255 ASP B N 1
ATOM 6208 C CA . ASP B 1 255 ? -14.336 21.219 17.359 1 95.25 255 ASP B CA 1
ATOM 6209 C C . ASP B 1 255 ? -14.023 22.562 16.703 1 95.25 255 ASP B C 1
ATOM 6211 O O . ASP B 1 255 ? -14.453 22.828 15.578 1 95.25 255 ASP B O 1
ATOM 6215 N N . LEU B 1 256 ? -13.352 23.406 17.469 1 96.44 256 LEU B N 1
ATOM 6216 C CA . LEU B 1 256 ? -12.859 24.609 16.797 1 96.44 256 LEU B CA 1
ATOM 6217 C C . LEU B 1 256 ? -11.953 24.25 15.633 1 96.44 256 LEU B C 1
ATOM 6219 O O . LEU B 1 256 ? -12.016 24.875 14.578 1 96.44 256 LEU B O 1
ATOM 6223 N N . ALA B 1 257 ? -11.156 23.25 15.859 1 95.94 257 ALA B N 1
ATOM 6224 C CA . ALA B 1 257 ? -10.305 22.766 14.781 1 95.94 257 ALA B CA 1
ATOM 6225 C C . ALA B 1 257 ? -11.133 22.188 13.641 1 95.94 257 ALA B C 1
ATOM 6227 O O . ALA B 1 257 ? -10.82 22.391 12.469 1 95.94 257 ALA B O 1
ATOM 6228 N N . ASN B 1 258 ? -12.148 21.484 13.945 1 93.5 258 ASN B N 1
ATOM 6229 C CA . ASN B 1 258 ? -13.031 20.922 12.93 1 93.5 258 ASN B CA 1
ATOM 6230 C C . ASN B 1 258 ? -13.727 22.016 12.125 1 93.5 258 ASN B C 1
ATOM 6232 O O . ASN B 1 258 ? -13.898 21.891 10.914 1 93.5 258 ASN B O 1
ATOM 6236 N N . VAL B 1 259 ? -14.141 23 12.82 1 94.25 259 VAL B N 1
ATOM 6237 C CA . VAL B 1 259 ? -14.742 24.156 12.148 1 94.25 259 VAL B CA 1
ATOM 6238 C C . VAL B 1 259 ? -13.727 24.797 11.211 1 94.25 259 VAL B C 1
ATOM 6240 O O . VAL B 1 259 ? -14.047 25.125 10.062 1 94.25 259 VAL B O 1
ATOM 6243 N N . ALA B 1 260 ? -12.555 24.969 11.742 1 95.19 260 ALA B N 1
ATOM 6244 C CA . ALA B 1 260 ? -11.492 25.562 10.938 1 95.19 260 ALA B CA 1
ATOM 6245 C C . ALA B 1 260 ? -11.258 24.766 9.664 1 95.19 260 ALA B C 1
ATOM 6247 O O . ALA B 1 260 ? -11.07 25.344 8.586 1 95.19 260 ALA B O 1
ATOM 6248 N N . ASP B 1 261 ? -11.312 23.484 9.75 1 91.56 261 ASP B N 1
ATOM 6249 C CA . ASP B 1 261 ? -11.133 22.609 8.594 1 91.56 261 ASP B CA 1
ATOM 6250 C C . ASP B 1 261 ? -12.203 22.875 7.535 1 91.56 261 ASP B C 1
ATOM 6252 O O . ASP B 1 261 ? -11.922 22.875 6.336 1 91.56 261 ASP B O 1
ATOM 6256 N N . ASN B 1 262 ? -13.391 23 7.996 1 89.88 262 ASN B N 1
ATOM 6257 C CA . ASN B 1 262 ? -14.477 23.297 7.074 1 89.88 262 ASN B CA 1
ATOM 6258 C C . ASN B 1 262 ? -14.258 24.641 6.379 1 89.88 262 ASN B C 1
ATOM 6260 O O . ASN B 1 262 ? -14.359 24.734 5.156 1 89.88 262 ASN B O 1
ATOM 6264 N N . LEU B 1 263 ? -13.969 25.625 7.195 1 90.88 263 LEU B N 1
ATOM 6265 C CA . LEU B 1 263 ? -13.773 26.953 6.648 1 90.88 263 LEU B CA 1
ATOM 6266 C C . LEU B 1 263 ? -12.602 26.984 5.676 1 90.88 263 LEU B C 1
ATOM 6268 O O . LEU B 1 263 ? -12.648 27.688 4.664 1 90.88 263 LEU B O 1
ATOM 6272 N N . HIS B 1 264 ? -11.602 26.281 6.02 1 90.31 264 HIS B N 1
ATOM 6273 C CA . HIS B 1 264 ? -10.445 26.172 5.129 1 90.31 264 HIS B CA 1
ATOM 6274 C C . HIS B 1 264 ? -10.859 25.609 3.773 1 90.31 264 HIS B C 1
ATOM 6276 O O . HIS B 1 264 ? -10.414 26.094 2.734 1 90.31 264 HIS B O 1
ATOM 6282 N N . ASN B 1 265 ? -11.648 24.594 3.764 1 87 265 ASN B N 1
ATOM 6283 C CA . ASN B 1 265 ? -12.094 24 2.508 1 87 265 ASN B CA 1
ATOM 6284 C C . ASN B 1 265 ? -12.969 24.969 1.709 1 87 265 ASN B C 1
ATOM 6286 O O . ASN B 1 265 ? -12.883 25.016 0.481 1 87 265 ASN B O 1
ATOM 6290 N N . TYR B 1 266 ? -13.805 25.688 2.422 1 86.06 266 TYR B N 1
ATOM 6291 C CA . TYR B 1 266 ? -14.609 26.703 1.744 1 86.06 266 TYR B CA 1
ATOM 6292 C C . TYR B 1 266 ? -13.719 27.719 1.051 1 86.06 266 TYR B C 1
ATOM 6294 O O . TYR B 1 266 ? -14.016 28.156 -0.063 1 86.06 266 TYR B O 1
ATOM 6302 N N . LYS B 1 267 ? -12.68 28.047 1.717 1 85.25 267 LYS B N 1
ATOM 6303 C CA . LYS B 1 267 ? -11.758 29.031 1.162 1 85.25 267 LYS B CA 1
ATOM 6304 C C . LYS B 1 267 ? -11.023 28.469 -0.055 1 85.25 267 LYS B C 1
ATOM 6306 O O . LYS B 1 267 ? -10.969 29.109 -1.104 1 85.25 267 LYS B O 1
ATOM 6311 N N . ILE B 1 268 ? -10.516 27.297 0.074 1 83.56 268 ILE B N 1
ATOM 6312 C CA . ILE B 1 268 ? -9.672 26.734 -0.971 1 83.56 268 ILE B CA 1
ATOM 6313 C C . ILE B 1 268 ? -10.508 26.422 -2.207 1 83.56 268 ILE B C 1
ATOM 6315 O O . ILE B 1 268 ? -10.031 26.531 -3.338 1 83.56 268 ILE B O 1
ATOM 6319 N N . TYR B 1 269 ? -11.727 26.109 -2.045 1 81.31 269 TYR B N 1
ATOM 6320 C CA . TYR B 1 269 ? -12.57 25.75 -3.176 1 81.31 269 TYR B CA 1
ATOM 6321 C C . TYR B 1 269 ? -13.453 26.922 -3.584 1 81.31 269 TYR B C 1
ATOM 6323 O O . TYR B 1 269 ? -14.359 26.766 -4.41 1 81.31 269 TYR B O 1
ATOM 6331 N N . ARG B 1 270 ? -13.289 28.031 -2.949 1 81.69 270 ARG B N 1
ATOM 6332 C CA . ARG B 1 270 ? -13.938 29.312 -3.277 1 81.69 270 ARG B CA 1
ATOM 6333 C C . ARG B 1 270 ? -15.453 29.172 -3.215 1 81.69 270 ARG B C 1
ATOM 6335 O O . ARG B 1 270 ? -16.156 29.609 -4.133 1 81.69 270 ARG B O 1
ATOM 6342 N N . LYS B 1 271 ? -15.836 28.594 -2.26 1 82.31 271 LYS B N 1
ATOM 6343 C CA . LYS B 1 271 ? -17.266 28.484 -1.999 1 82.31 271 LYS B CA 1
ATOM 6344 C C . LYS B 1 271 ? -17.734 29.547 -0.998 1 82.31 271 LYS B C 1
ATOM 6346 O O . LYS B 1 271 ? -16.969 29.922 -0.105 1 82.31 271 LYS B O 1
ATOM 6351 N N . PRO B 1 272 ? -18.938 29.938 -1.212 1 83.81 272 PRO B N 1
ATOM 6352 C CA . PRO B 1 272 ? -19.438 30.875 -0.197 1 83.81 272 PRO B CA 1
ATOM 6353 C C . PRO B 1 272 ? -19.578 30.219 1.179 1 83.81 272 PRO B C 1
ATOM 6355 O O . PRO B 1 272 ? -20.031 29.078 1.282 1 83.81 272 PRO B O 1
ATOM 6358 N N . PHE B 1 273 ? -19.25 31.016 2.139 1 88.31 273 PHE B N 1
ATOM 6359 C CA . PHE B 1 273 ? -19.422 30.516 3.5 1 88.31 273 PHE B CA 1
ATOM 6360 C C . PHE B 1 273 ? -20.891 30.406 3.861 1 88.31 273 PHE B C 1
ATOM 6362 O O . PHE B 1 273 ? -21.734 31.109 3.279 1 88.31 273 PHE B O 1
ATOM 6369 N N . PRO B 1 274 ? -21.203 29.531 4.785 1 87.38 274 PRO B N 1
ATOM 6370 C CA . PRO B 1 274 ? -22.594 29.484 5.262 1 87.38 274 PRO B CA 1
ATOM 6371 C C . PRO B 1 274 ? -23.078 30.828 5.801 1 87.38 274 PRO B C 1
ATOM 6373 O O . PRO B 1 274 ? -22.281 31.609 6.34 1 87.38 274 PRO B O 1
ATOM 6376 N N . ASP B 1 275 ? -24.359 31.016 5.844 1 88.69 275 ASP B N 1
ATOM 6377 C CA . ASP B 1 275 ? -24.984 32.281 6.203 1 88.69 275 ASP B CA 1
ATOM 6378 C C . ASP B 1 275 ? -24.625 32.688 7.625 1 88.69 275 ASP B C 1
ATOM 6380 O O . ASP B 1 275 ? -24.359 33.875 7.891 1 88.69 275 ASP B O 1
ATOM 6384 N N . PHE B 1 276 ? -24.609 31.75 8.508 1 90.69 276 PHE B N 1
ATOM 6385 C CA . PHE B 1 276 ? -24.375 32.094 9.898 1 90.69 276 PHE B CA 1
ATOM 6386 C C . PHE B 1 276 ? -22.953 32.594 10.094 1 90.69 276 PHE B C 1
ATOM 6388 O O . PHE B 1 276 ? -22.672 33.375 11.031 1 90.69 276 PHE B O 1
ATOM 6395 N N . ILE B 1 277 ? -22.031 32.25 9.203 1 93.38 277 ILE B N 1
ATOM 6396 C CA . ILE B 1 277 ? -20.656 32.75 9.242 1 93.38 277 ILE B CA 1
ATOM 6397 C C . ILE B 1 277 ? -20.594 34.125 8.609 1 93.38 277 ILE B C 1
ATOM 6399 O O . ILE B 1 277 ? -19.969 35.031 9.156 1 93.38 277 ILE B O 1
ATOM 6403 N N . THR B 1 278 ? -21.234 34.25 7.465 1 93.06 278 THR B N 1
ATOM 6404 C CA . THR B 1 278 ? -21.172 35.5 6.711 1 93.06 278 THR B CA 1
ATOM 6405 C C . THR B 1 278 ? -21.859 36.625 7.48 1 93.06 278 THR B C 1
ATOM 6407 O O . THR B 1 278 ? -21.484 37.781 7.344 1 93.06 278 THR B O 1
ATOM 6410 N N . LYS B 1 279 ? -22.812 36.281 8.297 1 92.94 279 LYS B N 1
ATOM 6411 C CA . LYS B 1 279 ? -23.594 37.312 9.016 1 92.94 279 LYS B CA 1
ATOM 6412 C C . LYS B 1 279 ? -23.109 37.438 10.453 1 92.94 279 LYS B C 1
ATOM 6414 O O . LYS B 1 279 ? -23.75 38.125 11.266 1 92.94 279 LYS B O 1
ATOM 6419 N N . ALA B 1 280 ? -22.094 36.812 10.734 1 94.81 280 ALA B N 1
ATOM 6420 C CA . ALA B 1 280 ? -21.594 36.875 12.102 1 94.81 280 ALA B CA 1
ATOM 6421 C C . ALA B 1 280 ? -21.297 38.281 12.531 1 94.81 280 ALA B C 1
ATOM 6423 O O . ALA B 1 280 ? -20.672 39.062 11.781 1 94.81 280 ALA B O 1
ATOM 6424 N N . ASN B 1 281 ? -21.797 38.719 13.633 1 95.75 281 ASN B N 1
ATOM 6425 C CA . ASN B 1 281 ? -21.578 40 14.266 1 95.75 281 ASN B CA 1
ATOM 6426 C C . ASN B 1 281 ? -21.75 39.938 15.781 1 95.75 281 ASN B C 1
ATOM 6428 O O . ASN B 1 281 ? -22.844 40.156 16.297 1 95.75 281 ASN B O 1
ATOM 6432 N N . PHE B 1 282 ? -20.719 39.656 16.406 1 94.81 282 PHE B N 1
ATOM 6433 C CA . PHE B 1 282 ? -20.75 39.5 17.859 1 94.81 282 PHE B CA 1
ATOM 6434 C C . PHE B 1 282 ? -19.375 39.844 18.453 1 94.81 282 PHE B C 1
ATOM 6436 O O . PHE B 1 282 ? -18.344 39.656 17.797 1 94.81 282 PHE B O 1
ATOM 6443 N N . SER B 1 283 ? -19.562 40.438 19.75 1 89.81 283 SER B N 1
ATOM 6444 C CA . SER B 1 283 ? -18.344 40.844 20.438 1 89.81 283 SER B CA 1
ATOM 6445 C C . SER B 1 283 ? -17.484 41.75 19.547 1 89.81 283 SER B C 1
ATOM 6447 O O . SER B 1 283 ? -17.938 42.781 19.062 1 89.81 283 SER B O 1
ATOM 6449 N N . ASN B 1 284 ? -16.281 41.375 18.969 1 90.75 284 ASN B N 1
ATOM 6450 C CA . ASN B 1 284 ? -15.391 42.094 18.078 1 90.75 284 ASN B CA 1
ATOM 6451 C C . ASN B 1 284 ? -15.133 41.344 16.781 1 90.75 284 ASN B C 1
ATOM 6453 O O . ASN B 1 284 ? -14.156 41.594 16.078 1 90.75 284 ASN B O 1
ATOM 6457 N N . TYR B 1 285 ? -16.125 40.375 16.609 1 95.38 285 TYR B N 1
ATOM 6458 C CA . TYR B 1 285 ? -15.891 39.562 15.414 1 95.38 285 TYR B CA 1
ATOM 6459 C C . TYR B 1 285 ? -16.938 39.875 14.344 1 95.38 285 TYR B C 1
ATOM 6461 O O . TYR B 1 285 ? -18.141 39.938 14.641 1 95.38 285 TYR B O 1
ATOM 6469 N N . ASN B 1 286 ? -16.469 40.188 13.195 1 96.31 286 ASN B N 1
ATOM 6470 C CA . ASN B 1 286 ? -17.266 40.062 11.977 1 96.31 286 ASN B CA 1
ATOM 6471 C C . ASN B 1 286 ? -16.891 38.812 11.188 1 96.31 286 ASN B C 1
ATOM 6473 O O . ASN B 1 286 ? -16.125 38 11.664 1 96.31 286 ASN B O 1
ATOM 6477 N N . SER B 1 287 ? -17.438 38.656 10.031 1 95.19 287 SER B N 1
ATOM 6478 C CA . SER B 1 287 ? -17.219 37.469 9.242 1 95.19 287 SER B CA 1
ATOM 6479 C C . SER B 1 287 ? -15.727 37.219 8.984 1 95.19 287 SER B C 1
ATOM 6481 O O . SER B 1 287 ? -15.203 36.156 9.258 1 95.19 287 SER B O 1
ATOM 6483 N N . SER B 1 288 ? -15.07 38.25 8.57 1 94.94 288 SER B N 1
ATOM 6484 C CA . SER B 1 288 ? -13.672 38.125 8.18 1 94.94 288 SER B CA 1
ATOM 6485 C C . SER B 1 288 ? -12.781 37.844 9.383 1 94.94 288 SER B C 1
ATOM 6487 O O . SER B 1 288 ? -11.945 36.938 9.344 1 94.94 288 SER B O 1
ATOM 6489 N N . THR B 1 289 ? -13 38.562 10.43 1 96.31 289 THR B N 1
ATOM 6490 C CA . THR B 1 289 ? -12.164 38.406 11.617 1 96.31 289 THR B CA 1
ATOM 6491 C C . THR B 1 289 ? -12.461 37.062 12.32 1 96.31 289 THR B C 1
ATOM 6493 O O . THR B 1 289 ? -11.57 36.469 12.922 1 96.31 289 THR B O 1
ATOM 6496 N N . LEU B 1 290 ? -13.719 36.656 12.258 1 97.19 290 LEU B N 1
ATOM 6497 C CA . LEU B 1 290 ? -14.078 35.344 12.82 1 97.19 290 LEU B CA 1
ATOM 6498 C C . LEU B 1 290 ? -13.352 34.219 12.094 1 97.19 290 LEU B C 1
ATOM 6500 O O . LEU B 1 290 ? -12.773 33.344 12.734 1 97.19 290 LEU B O 1
ATOM 6504 N N . ILE B 1 291 ? -13.383 34.281 10.805 1 95.81 291 ILE B N 1
ATOM 6505 C CA . ILE B 1 291 ? -12.734 33.281 9.984 1 95.81 291 ILE B CA 1
ATOM 6506 C C . ILE B 1 291 ? -11.234 33.25 10.273 1 95.81 291 ILE B C 1
ATOM 6508 O O . ILE B 1 291 ? -10.656 32.188 10.484 1 95.81 291 ILE B O 1
ATOM 6512 N N . ASP B 1 292 ? -10.641 34.375 10.32 1 94.62 292 ASP B N 1
ATOM 6513 C CA . ASP B 1 292 ? -9.211 34.438 10.586 1 94.62 292 ASP B CA 1
ATOM 6514 C C . ASP B 1 292 ? -8.859 33.844 11.945 1 94.62 292 ASP B C 1
ATOM 6516 O O . ASP B 1 292 ? -7.887 33.094 12.07 1 94.62 292 ASP B O 1
ATOM 6520 N N . LYS B 1 293 ? -9.641 34.219 12.875 1 96.19 293 LYS B N 1
ATOM 6521 C CA . LYS B 1 293 ? -9.406 33.719 14.219 1 96.19 293 LYS B CA 1
ATOM 6522 C C . LYS B 1 293 ? -9.602 32.188 14.266 1 96.19 293 LYS B C 1
ATOM 6524 O O . LYS B 1 293 ? -8.781 31.484 14.852 1 96.19 293 LYS B O 1
ATOM 6529 N N . VAL B 1 294 ? -10.633 31.688 13.672 1 96.81 294 VAL B N 1
ATOM 6530 C CA . VAL B 1 294 ? -10.945 30.266 13.695 1 96.81 294 VAL B CA 1
ATOM 6531 C C . VAL B 1 294 ? -9.852 29.484 12.969 1 96.81 294 VAL B C 1
ATOM 6533 O O . VAL B 1 294 ? -9.492 28.391 13.383 1 96.81 294 VAL B O 1
ATOM 6536 N N . MET B 1 295 ? -9.281 30.047 11.977 1 94.88 295 MET B N 1
ATOM 6537 C CA . MET B 1 295 ? -8.242 29.391 11.188 1 94.88 295 MET B CA 1
ATOM 6538 C C . MET B 1 295 ? -7.004 29.125 12.039 1 94.88 295 MET B C 1
ATOM 6540 O O . MET B 1 295 ? -6.219 28.219 11.734 1 94.88 295 MET B O 1
ATOM 6544 N N . THR B 1 296 ? -6.84 29.844 13.078 1 94.56 296 THR B N 1
ATOM 6545 C CA . THR B 1 296 ? -5.676 29.656 13.945 1 94.56 296 THR B CA 1
ATOM 6546 C C . THR B 1 296 ? -5.789 28.359 14.727 1 94.56 296 THR B C 1
ATOM 6548 O O . THR B 1 296 ? -4.809 27.906 15.32 1 94.56 296 THR B O 1
ATOM 6551 N N . PHE B 1 297 ? -6.98 27.719 14.68 1 96.25 297 PHE B N 1
ATOM 6552 C CA . PHE B 1 297 ? -7.191 26.516 15.469 1 96.25 297 PHE B CA 1
ATOM 6553 C C . PHE B 1 297 ? -6.953 25.266 14.617 1 96.25 297 PHE B C 1
ATOM 6555 O O . PHE B 1 297 ? -7.051 24.141 15.117 1 96.25 297 PHE B O 1
ATOM 6562 N N . ILE B 1 298 ? -6.605 25.484 13.352 1 93.94 298 ILE B N 1
ATOM 6563 C CA . ILE B 1 298 ? -6.43 24.344 12.445 1 93.94 298 ILE B CA 1
ATOM 6564 C C . ILE B 1 298 ? -5.363 23.406 13 1 93.94 298 ILE B C 1
ATOM 6566 O O . ILE B 1 298 ? -4.297 23.844 13.43 1 93.94 298 ILE B O 1
ATOM 6570 N N . GLU B 1 299 ? -5.633 22.109 13.055 1 94 299 GLU B N 1
ATOM 6571 C CA . GLU B 1 299 ? -4.727 21.078 13.531 1 94 299 GLU B CA 1
ATOM 6572 C C . GLU B 1 299 ? -4.277 21.359 14.969 1 94 299 GLU B C 1
ATOM 6574 O O . GLU B 1 299 ? -3.148 21.031 15.344 1 94 299 GLU B O 1
ATOM 6579 N N . GLY B 1 300 ? -5.117 21.938 15.758 1 94.25 300 GLY B N 1
ATOM 6580 C CA . GLY B 1 300 ? -4.762 22.406 17.094 1 94.25 300 GLY B CA 1
ATOM 6581 C C . GLY B 1 300 ? -4.211 21.297 17.969 1 94.25 300 GLY B C 1
ATOM 6582 O O . GLY B 1 300 ? -3.082 21.391 18.453 1 94.25 300 GLY B O 1
ATOM 6583 N N . SER B 1 301 ? -4.934 20.203 18.109 1 93.94 301 SER B N 1
ATOM 6584 C CA . SER B 1 301 ? -4.535 19.125 19.016 1 93.94 301 SER B CA 1
ATOM 6585 C C . SER B 1 301 ? -3.217 18.5 18.578 1 93.94 301 SER B C 1
ATOM 6587 O O . SER B 1 301 ? -2.369 18.172 19.406 1 93.94 301 SER B O 1
ATOM 6589 N N . GLN B 1 302 ? -3.059 18.375 17.297 1 95.5 302 GLN B N 1
ATOM 6590 C CA . GLN B 1 302 ? -1.852 17.781 16.734 1 95.5 302 GLN B CA 1
ATOM 6591 C C . GLN B 1 302 ? -0.634 18.672 16.969 1 95.5 302 GLN B C 1
ATOM 6593 O O . GLN B 1 302 ? 0.443 18.172 17.312 1 95.5 302 GLN B O 1
ATOM 6598 N N . ILE B 1 303 ? -0.85 19.938 16.797 1 96.38 303 ILE B N 1
ATOM 6599 C CA . ILE B 1 303 ? 0.232 20.891 16.984 1 96.38 303 ILE B CA 1
ATOM 6600 C C . ILE B 1 303 ? 0.611 20.984 18.453 1 96.38 303 ILE B C 1
ATOM 6602 O O . ILE B 1 303 ? 1.796 21 18.797 1 96.38 303 ILE B O 1
ATOM 6606 N N . VAL B 1 304 ? -0.392 20.969 19.297 1 96.12 304 VAL B N 1
ATOM 6607 C CA . VAL B 1 304 ? -0.134 20.984 20.734 1 96.12 304 VAL B CA 1
ATOM 6608 C C . VAL B 1 304 ? 0.684 19.75 21.125 1 96.12 304 VAL B C 1
ATOM 6610 O O . VAL B 1 304 ? 1.639 19.859 21.906 1 96.12 304 VAL B O 1
ATOM 6613 N N . CYS B 1 305 ? 0.352 18.672 20.594 1 95.81 305 CYS B N 1
ATOM 6614 C CA . CYS B 1 305 ? 1.08 17.438 20.875 1 95.81 305 CYS B CA 1
ATOM 6615 C C . CYS B 1 305 ? 2.539 17.562 20.453 1 95.81 305 CYS B C 1
ATOM 6617 O O . CYS B 1 305 ? 3.443 17.234 21.219 1 95.81 305 CYS B O 1
ATOM 6619 N N . ALA B 1 306 ? 2.748 18.047 19.297 1 96.81 306 ALA B N 1
ATOM 6620 C CA . ALA B 1 306 ? 4.102 18.156 18.75 1 96.81 306 ALA B CA 1
ATOM 6621 C C . ALA B 1 306 ? 4.941 19.141 19.562 1 96.81 306 ALA B C 1
ATOM 6623 O O . ALA B 1 306 ? 6.164 19 19.641 1 96.81 306 ALA B O 1
ATOM 6624 N N . ASN B 1 307 ? 4.289 20.094 20.125 1 93.88 307 ASN B N 1
ATOM 6625 C CA . ASN B 1 307 ? 5 21.125 20.875 1 93.88 307 ASN B CA 1
ATOM 6626 C C . ASN B 1 307 ? 5.188 20.719 22.344 1 93.88 307 ASN B C 1
ATOM 6628 O O . ASN B 1 307 ? 5.992 21.328 23.047 1 93.88 307 ASN B O 1
ATOM 6632 N N . ASP B 1 308 ? 4.414 19.734 22.75 1 93.5 308 ASP B N 1
ATOM 6633 C CA . ASP B 1 308 ? 4.594 19.172 24.078 1 93.5 308 ASP B CA 1
ATOM 6634 C C . ASP B 1 308 ? 5.797 18.234 24.125 1 93.5 308 ASP B C 1
ATOM 6636 O O . ASP B 1 308 ? 5.969 17.391 23.25 1 93.5 308 ASP B O 1
ATOM 6640 N N . GLU B 1 309 ? 6.566 18.344 25.156 1 92.38 309 GLU B N 1
ATOM 6641 C CA . GLU B 1 309 ? 7.82 17.594 25.219 1 92.38 309 GLU B CA 1
ATOM 6642 C C . GLU B 1 309 ? 7.566 16.094 25.234 1 92.38 309 GLU B C 1
ATOM 6644 O O . GLU B 1 309 ? 8.18 15.352 24.469 1 92.38 309 GLU B O 1
ATOM 6649 N N . LYS B 1 310 ? 6.738 15.695 26.109 1 93.25 310 LYS B N 1
ATOM 6650 C CA . LYS B 1 310 ? 6.492 14.266 26.266 1 93.25 310 LYS B CA 1
ATOM 6651 C C . LYS B 1 310 ? 5.758 13.695 25.062 1 93.25 310 LYS B C 1
ATOM 6653 O O . LYS B 1 310 ? 6.152 12.656 24.516 1 93.25 310 LYS B O 1
ATOM 6658 N N . CYS B 1 311 ? 4.734 14.352 24.625 1 95.25 311 CYS B N 1
ATOM 6659 C CA . CYS B 1 311 ? 3.949 13.867 23.484 1 95.25 311 CYS B CA 1
ATOM 6660 C C . CYS B 1 311 ? 4.77 13.883 22.203 1 95.25 311 CYS B C 1
ATOM 6662 O O . CYS B 1 311 ? 4.754 12.914 21.438 1 95.25 311 CYS B O 1
ATOM 6664 N N . GLY B 1 312 ? 5.465 14.953 22.016 1 96.25 312 GLY B N 1
ATOM 6665 C CA . GLY B 1 312 ? 6.316 15.047 20.844 1 96.25 312 GLY B CA 1
ATOM 6666 C C . GLY B 1 312 ? 7.363 13.953 20.781 1 96.25 312 GLY B C 1
ATOM 6667 O O . GLY B 1 312 ? 7.617 13.391 19.703 1 96.25 312 GLY B O 1
ATOM 6668 N N . TYR B 1 313 ? 7.902 13.656 21.906 1 96.56 313 TYR B N 1
ATOM 6669 C CA . TYR B 1 313 ? 8.898 12.602 22 1 96.56 313 TYR B CA 1
ATOM 6670 C C . TYR B 1 313 ? 8.305 11.25 21.625 1 96.56 313 TYR B C 1
ATOM 6672 O O . TYR B 1 313 ? 8.898 10.492 20.859 1 96.56 313 TYR B O 1
ATOM 6680 N N . LEU B 1 314 ? 7.16 10.984 22.062 1 95.5 314 LEU B N 1
ATOM 6681 C CA . LEU B 1 314 ? 6.52 9.695 21.844 1 95.5 314 LEU B CA 1
ATOM 6682 C C . LEU B 1 314 ? 6.004 9.586 20.406 1 95.5 314 LEU B C 1
ATOM 6684 O O . LEU B 1 314 ? 5.984 8.492 19.844 1 95.5 314 LEU B O 1
ATOM 6688 N N . MET B 1 315 ? 5.668 10.75 19.828 1 96.19 315 MET B N 1
ATOM 6689 C CA . MET B 1 315 ? 5.137 10.734 18.469 1 96.19 315 MET B CA 1
ATOM 6690 C C . MET B 1 315 ? 6.262 10.648 17.453 1 96.19 315 MET B C 1
ATOM 6692 O O . MET B 1 315 ? 6.113 10.008 16.406 1 96.19 315 MET B O 1
ATOM 6696 N N . GLY B 1 316 ? 7.359 11.266 17.75 1 97.44 316 GLY B N 1
ATOM 6697 C CA . GLY B 1 316 ? 8.383 11.406 16.734 1 97.44 316 GLY B CA 1
ATOM 6698 C C . GLY B 1 316 ? 9.609 10.555 17 1 97.44 316 GLY B C 1
ATOM 6699 O O . GLY B 1 316 ? 10.414 10.312 16.094 1 97.44 316 GLY B O 1
ATOM 6700 N N . GLY B 1 317 ? 9.781 10.047 18.188 1 97.44 317 GLY B N 1
ATOM 6701 C CA . GLY B 1 317 ? 11.031 9.422 18.594 1 97.44 317 GLY B CA 1
ATOM 6702 C C . GLY B 1 317 ? 11.344 8.156 17.828 1 97.44 317 GLY B C 1
ATOM 6703 O O . GLY B 1 317 ? 12.508 7.879 17.531 1 97.44 317 GLY B O 1
ATOM 6704 N N . ARG B 1 318 ? 10.398 7.418 17.5 1 96.31 318 ARG B N 1
ATOM 6705 C CA . ARG B 1 318 ? 10.625 6.16 16.797 1 96.31 318 ARG B CA 1
ATOM 6706 C C . ARG B 1 318 ? 11.008 6.414 15.344 1 96.31 318 ARG B C 1
ATOM 6708 O O . ARG B 1 318 ? 11.898 5.75 14.805 1 96.31 318 ARG B O 1
ATOM 6715 N N . LEU B 1 319 ? 10.258 7.301 14.75 1 98.38 319 LEU B N 1
ATOM 6716 C CA . LEU B 1 319 ? 10.617 7.641 13.383 1 98.38 319 LEU B CA 1
ATOM 6717 C C . LEU B 1 319 ? 12.039 8.203 13.312 1 98.38 319 LEU B C 1
ATOM 6719 O O . LEU B 1 319 ? 12.805 7.852 12.414 1 98.38 319 LEU B O 1
ATOM 6723 N N . LEU B 1 320 ? 12.336 9.039 14.242 1 98.62 320 LEU B N 1
ATOM 6724 C CA . LEU B 1 320 ? 13.68 9.609 14.281 1 98.62 320 LEU B CA 1
ATOM 6725 C C . LEU B 1 320 ? 14.727 8.516 14.461 1 98.62 320 LEU B C 1
ATOM 6727 O O . LEU B 1 320 ? 15.805 8.57 13.852 1 98.62 320 LEU B O 1
ATOM 6731 N N . SER B 1 321 ? 14.43 7.555 15.281 1 97.81 321 SER B N 1
ATOM 6732 C CA . SER B 1 321 ? 15.32 6.414 15.453 1 97.81 321 SER B CA 1
ATOM 6733 C C . SER B 1 321 ? 15.516 5.66 14.141 1 97.81 321 SER B C 1
ATOM 6735 O O . SER B 1 321 ? 16.641 5.285 13.805 1 97.81 321 SER B O 1
ATOM 6737 N N . HIS B 1 322 ? 14.469 5.414 13.461 1 97.88 322 HIS B N 1
ATOM 6738 C CA . HIS B 1 322 ? 14.555 4.73 12.18 1 97.88 322 HIS B CA 1
ATOM 6739 C C . HIS B 1 322 ? 15.43 5.508 11.195 1 97.88 322 HIS B C 1
ATOM 6741 O O . HIS B 1 322 ? 16.281 4.926 10.516 1 97.88 322 HIS B O 1
ATOM 6747 N N . ILE B 1 323 ? 15.219 6.809 11.133 1 98.5 323 ILE B N 1
ATOM 6748 C CA . ILE B 1 323 ? 16 7.684 10.258 1 98.5 323 ILE B CA 1
ATOM 6749 C C . ILE B 1 323 ? 17.484 7.602 10.633 1 98.5 323 ILE B C 1
ATOM 6751 O O . ILE B 1 323 ? 18.328 7.391 9.766 1 98.5 323 ILE B O 1
ATOM 6755 N N . LYS B 1 324 ? 17.719 7.723 11.883 1 98.06 324 LYS B N 1
ATOM 6756 C CA . LYS B 1 324 ? 19.094 7.648 12.391 1 98.06 324 LYS B CA 1
ATOM 6757 C C . LYS B 1 324 ? 19.766 6.336 11.984 1 98.06 324 LYS B C 1
ATOM 6759 O O . LYS B 1 324 ? 20.875 6.336 11.484 1 98.06 324 LYS B O 1
ATOM 6764 N N . ASN B 1 325 ? 19.062 5.316 12.164 1 96.88 325 ASN B N 1
ATOM 6765 C CA . ASN B 1 325 ? 19.625 3.996 11.891 1 96.88 325 ASN B CA 1
ATOM 6766 C C . ASN B 1 325 ? 19.875 3.791 10.398 1 96.88 325 ASN B C 1
ATOM 6768 O O . ASN B 1 325 ? 20.859 3.168 10.008 1 96.88 325 ASN B O 1
ATOM 6772 N N . GLU B 1 326 ? 19.016 4.273 9.57 1 97.19 326 GLU B N 1
ATOM 6773 C CA . GLU B 1 326 ? 19.203 4.172 8.133 1 97.19 326 GLU B CA 1
ATOM 6774 C C . GLU B 1 326 ? 20.422 4.977 7.676 1 97.19 326 GLU B C 1
ATOM 6776 O O . GLU B 1 326 ? 21.172 4.539 6.801 1 97.19 326 GLU B O 1
ATOM 6781 N N . LEU B 1 327 ? 20.609 6.145 8.258 1 97.31 327 LEU B N 1
ATOM 6782 C CA . LEU B 1 327 ? 21.766 6.977 7.93 1 97.31 327 LEU B CA 1
ATOM 6783 C C . LEU B 1 327 ? 23.062 6.293 8.328 1 97.31 327 LEU B C 1
ATOM 6785 O O . LEU B 1 327 ? 24.016 6.242 7.547 1 97.31 327 LEU B O 1
ATOM 6789 N N . ILE B 1 328 ? 23.047 5.773 9.477 1 96.69 328 ILE B N 1
ATOM 6790 C CA . ILE B 1 328 ? 24.234 5.102 10 1 96.69 328 ILE B CA 1
ATOM 6791 C C . ILE B 1 328 ? 24.531 3.859 9.156 1 96.69 328 ILE B C 1
ATOM 6793 O O . ILE B 1 328 ? 25.688 3.596 8.812 1 96.69 328 ILE B O 1
ATOM 6797 N N . LYS B 1 329 ? 23.484 3.133 8.867 1 96.31 329 LYS B N 1
ATOM 6798 C CA . LYS B 1 329 ? 23.641 1.937 8.047 1 96.31 329 LYS B CA 1
ATOM 6799 C C . LYS B 1 329 ? 24.281 2.271 6.703 1 96.31 329 LYS B C 1
ATOM 6801 O O . LYS B 1 329 ? 25.188 1.569 6.246 1 96.31 329 LYS B O 1
ATOM 6806 N N . LYS B 1 330 ? 23.844 3.295 6.102 1 96.56 330 LYS B N 1
ATOM 6807 C CA . LYS B 1 330 ? 24.406 3.723 4.824 1 96.56 330 LYS B CA 1
ATOM 6808 C C . LYS B 1 330 ? 25.875 4.102 4.973 1 96.56 330 LYS B C 1
ATOM 6810 O O . LYS B 1 330 ? 26.703 3.76 4.121 1 96.56 330 LYS B O 1
ATOM 6815 N N . ALA B 1 331 ? 26.219 4.746 5.945 1 95.12 331 ALA B N 1
ATOM 6816 C CA . ALA B 1 331 ? 27.578 5.207 6.168 1 95.12 331 ALA B CA 1
ATOM 6817 C C . ALA B 1 331 ? 28.516 4.039 6.484 1 95.12 331 ALA B C 1
ATOM 6819 O O . ALA B 1 331 ? 29.688 4.051 6.094 1 95.12 331 ALA B O 1
ATOM 6820 N N . ASN B 1 332 ? 27.984 3.072 7.141 1 92.56 332 ASN B N 1
ATOM 6821 C CA . ASN B 1 332 ? 28.797 1.949 7.57 1 92.56 332 ASN B CA 1
ATOM 6822 C C . ASN B 1 332 ? 28.922 0.889 6.48 1 92.56 332 ASN B C 1
ATOM 6824 O O . ASN B 1 332 ? 29.922 0.176 6.406 1 92.56 332 ASN B O 1
ATOM 6828 N N . GLU B 1 333 ? 27.859 0.712 5.75 1 83.12 333 GLU B N 1
ATOM 6829 C CA . GLU B 1 333 ? 27.797 -0.359 4.758 1 83.12 333 GLU B CA 1
ATOM 6830 C C . GLU B 1 333 ? 27.656 0.202 3.346 1 83.12 333 GLU B C 1
ATOM 6832 O O . GLU B 1 333 ? 26.828 -0.265 2.562 1 83.12 333 GLU B O 1
ATOM 6837 N N . THR B 1 334 ? 28.391 1.113 3.049 1 67.19 334 THR B N 1
ATOM 6838 C CA . THR B 1 334 ? 28.188 1.92 1.849 1 67.19 334 THR B CA 1
ATOM 6839 C C . THR B 1 334 ? 28.078 1.032 0.611 1 67.19 334 THR B C 1
ATOM 6841 O O . THR B 1 334 ? 27.203 1.222 -0.223 1 67.19 334 THR B O 1
ATOM 6844 N N . HIS B 1 335 ? 28.812 0.089 0.579 1 71.5 335 HIS B N 1
ATOM 6845 C CA . HIS B 1 335 ? 28.859 -0.689 -0.654 1 71.5 335 HIS B CA 1
ATOM 6846 C C . HIS B 1 335 ? 27.859 -1.836 -0.624 1 71.5 335 HIS B C 1
ATOM 6848 O O . HIS B 1 335 ? 27.453 -2.34 -1.674 1 71.5 335 HIS B O 1
ATOM 6854 N N . ASN B 1 336 ? 27.359 -1.968 0.489 1 80.31 336 ASN B N 1
ATOM 6855 C CA . ASN B 1 336 ? 26.5 -3.137 0.621 1 80.31 336 ASN B CA 1
ATOM 6856 C C . ASN B 1 336 ? 25.062 -2.736 0.897 1 80.31 336 ASN B C 1
ATOM 6858 O O . ASN B 1 336 ? 24.172 -3.59 0.942 1 80.31 336 ASN B O 1
ATOM 6862 N N . TYR B 1 337 ? 24.859 -1.483 1.023 1 91 337 TYR B N 1
ATOM 6863 C CA . TYR B 1 337 ? 23.516 -0.959 1.225 1 91 337 TYR B CA 1
ATOM 6864 C C . TYR B 1 337 ? 23.094 -0.083 0.053 1 91 337 TYR B C 1
ATOM 6866 O O . TYR B 1 337 ? 23.375 1.119 0.036 1 91 337 TYR B O 1
ATOM 6874 N N . PRO B 1 338 ? 22.391 -0.665 -0.879 1 91.31 338 PRO B N 1
ATOM 6875 C CA . PRO B 1 338 ? 22.172 -0.001 -2.164 1 91.31 338 PRO B CA 1
ATOM 6876 C C . PRO B 1 338 ? 21.094 1.074 -2.092 1 91.31 338 PRO B C 1
ATOM 6878 O O . PRO B 1 338 ? 20.891 1.831 -3.047 1 91.31 338 PRO B O 1
ATOM 6881 N N . VAL B 1 339 ? 20.469 1.274 -0.928 1 95.75 339 VAL B N 1
ATOM 6882 C CA . VAL B 1 339 ? 19.344 2.191 -0.815 1 95.75 339 VAL B CA 1
ATOM 6883 C C . VAL B 1 339 ? 19.828 3.627 -1.019 1 95.75 339 VAL B C 1
ATOM 6885 O O . VAL B 1 339 ? 20.781 4.066 -0.381 1 95.75 339 VAL B O 1
ATOM 6888 N N . LYS B 1 340 ? 19.062 4.328 -1.912 1 96.06 340 LYS B N 1
ATOM 6889 C CA . LYS B 1 340 ? 19.438 5.703 -2.238 1 96.06 340 LYS B CA 1
ATOM 6890 C C . LYS B 1 340 ? 18.359 6.688 -1.8 1 96.06 340 LYS B C 1
ATOM 6892 O O . LYS B 1 340 ? 18.625 7.879 -1.646 1 96.06 340 LYS B O 1
ATOM 6897 N N . MET B 1 341 ? 17.172 6.172 -1.639 1 97.81 341 MET B N 1
ATOM 6898 C CA . MET B 1 341 ? 16.078 7.051 -1.236 1 97.81 341 MET B CA 1
ATOM 6899 C C . MET B 1 341 ? 15.117 6.332 -0.299 1 97.81 341 MET B C 1
ATOM 6901 O O . MET B 1 341 ? 14.742 5.188 -0.55 1 97.81 341 MET B O 1
ATOM 6905 N N . ILE B 1 342 ? 14.742 6.988 0.716 1 98.69 342 ILE B N 1
ATOM 6906 C CA . ILE B 1 342 ? 13.703 6.523 1.627 1 98.69 342 ILE B CA 1
ATOM 6907 C C . ILE B 1 342 ? 12.625 7.598 1.771 1 98.69 342 ILE B C 1
ATOM 6909 O O . ILE B 1 342 ? 12.938 8.773 1.968 1 98.69 342 ILE B O 1
ATOM 6913 N N . GLY B 1 343 ? 11.406 7.266 1.619 1 98.81 343 GLY B N 1
ATOM 6914 C CA . GLY B 1 343 ? 10.297 8.195 1.763 1 98.81 343 GLY B CA 1
ATOM 6915 C C . GLY B 1 343 ? 9.328 7.797 2.857 1 98.81 343 GLY B C 1
ATOM 6916 O O . GLY B 1 343 ? 9.039 6.613 3.043 1 98.81 343 GLY B O 1
ATOM 6917 N N . TYR B 1 344 ? 8.789 8.836 3.559 1 98.94 344 TYR B N 1
ATOM 6918 C CA . TYR B 1 344 ? 7.816 8.625 4.621 1 98.94 344 TYR B CA 1
ATOM 6919 C C . TYR B 1 344 ? 6.617 9.555 4.453 1 98.94 344 TYR B C 1
ATOM 6921 O O . TYR B 1 344 ? 6.781 10.758 4.219 1 98.94 344 TYR B O 1
ATOM 6929 N N . ALA B 1 345 ? 5.445 8.984 4.539 1 98.94 345 ALA B N 1
ATOM 6930 C CA . ALA B 1 345 ? 4.234 9.797 4.617 1 98.94 345 ALA B CA 1
ATOM 6931 C C . ALA B 1 345 ? 3.518 9.594 5.945 1 98.94 345 ALA B C 1
ATOM 6933 O O . ALA B 1 345 ? 3.236 8.453 6.336 1 98.94 345 ALA B O 1
ATOM 6934 N N . SER B 1 346 ? 3.248 10.68 6.602 1 98.75 346 SER B N 1
ATOM 6935 C CA . SER B 1 346 ? 2.674 10.594 7.941 1 98.75 346 SER B CA 1
ATOM 6936 C C . SER B 1 346 ? 1.796 11.805 8.242 1 98.75 346 SER B C 1
ATOM 6938 O O . SER B 1 346 ? 1.216 12.398 7.336 1 98.75 346 SER B O 1
ATOM 6940 N N . HIS B 1 347 ? 1.618 12.07 9.523 1 98.12 347 HIS B N 1
ATOM 6941 C CA . HIS B 1 347 ? 0.657 13.047 10.008 1 98.12 347 HIS B CA 1
ATOM 6942 C C . HIS B 1 347 ? 1.361 14.234 10.656 1 98.12 347 HIS B C 1
ATOM 6944 O O . HIS B 1 347 ? 2.566 14.188 10.906 1 98.12 347 HIS B O 1
ATOM 6950 N N . THR B 1 348 ? 0.575 15.172 10.922 1 97.81 348 THR B N 1
ATOM 6951 C CA . THR B 1 348 ? 1.062 16.438 11.453 1 97.81 348 THR B CA 1
ATOM 6952 C C . THR B 1 348 ? 1.867 16.219 12.734 1 97.81 348 THR B C 1
ATOM 6954 O O . THR B 1 348 ? 3.006 16.672 12.844 1 97.81 348 THR B O 1
ATOM 6957 N N . GLU B 1 349 ? 1.314 15.562 13.703 1 97.06 349 GLU B N 1
ATOM 6958 C CA . GLU B 1 349 ? 1.92 15.461 15.031 1 97.06 349 GLU B CA 1
ATOM 6959 C C . GLU B 1 349 ? 3.229 14.68 14.977 1 97.06 349 GLU B C 1
ATOM 6961 O O . GLU B 1 349 ? 4.145 14.945 15.766 1 97.06 349 GLU B O 1
ATOM 6966 N N . ILE B 1 350 ? 3.312 13.773 14 1 98.38 350 ILE B N 1
ATOM 6967 C CA . ILE B 1 350 ? 4.527 12.977 13.891 1 98.38 350 ILE B CA 1
ATOM 6968 C C . ILE B 1 350 ? 5.605 13.773 13.164 1 98.38 350 ILE B C 1
ATOM 6970 O O . ILE B 1 350 ? 6.723 13.922 13.664 1 98.38 350 ILE B O 1
ATOM 6974 N N . VAL B 1 351 ? 5.27 14.312 12.039 1 98.75 351 VAL B N 1
ATOM 6975 C CA . VAL B 1 351 ? 6.234 15.008 11.195 1 98.75 351 VAL B CA 1
ATOM 6976 C C . VAL B 1 351 ? 6.781 16.234 11.93 1 98.75 351 VAL B C 1
ATOM 6978 O O . VAL B 1 351 ? 7.996 16.438 11.984 1 98.75 351 VAL B O 1
ATOM 6981 N N . LEU B 1 352 ? 5.887 16.969 12.492 1 98.62 352 LEU B N 1
ATOM 6982 C CA . LEU B 1 352 ? 6.305 18.141 13.234 1 98.62 352 LEU B CA 1
ATOM 6983 C C . LEU B 1 352 ? 7.148 17.766 14.445 1 98.62 352 LEU B C 1
ATOM 6985 O O . LEU B 1 352 ? 8.133 18.438 14.758 1 98.62 352 LEU B O 1
ATOM 6989 N N . SER B 1 353 ? 6.754 16.719 15.102 1 98.38 353 SER B N 1
ATOM 6990 C CA . SER B 1 353 ? 7.523 16.25 16.25 1 98.38 353 SER B CA 1
ATOM 6991 C C . SER B 1 353 ? 8.945 15.875 15.844 1 98.38 353 SER B C 1
ATOM 6993 O O . SER B 1 353 ? 9.906 16.25 16.516 1 98.38 353 SER B O 1
ATOM 6995 N N . VAL B 1 354 ? 9.094 15.172 14.766 1 98.69 354 VAL B N 1
ATOM 6996 C CA . VAL B 1 354 ? 10.414 14.766 14.312 1 98.69 354 VAL B CA 1
ATOM 6997 C C . VAL B 1 354 ? 11.25 15.992 13.961 1 98.69 354 VAL B C 1
ATOM 6999 O O . VAL B 1 354 ? 12.43 16.062 14.297 1 98.69 354 VAL B O 1
ATOM 7002 N N . MET B 1 355 ? 10.672 16.938 13.336 1 98.56 355 MET B N 1
ATOM 7003 C CA . MET B 1 355 ? 11.367 18.172 12.992 1 98.56 355 MET B CA 1
ATOM 7004 C C . MET B 1 355 ? 11.891 18.875 14.234 1 98.56 355 MET B C 1
ATOM 7006 O O . MET B 1 355 ? 13.062 19.266 14.289 1 98.56 355 MET B O 1
ATOM 7010 N N . LYS B 1 356 ? 11.07 18.891 15.188 1 97.94 356 LYS B N 1
ATOM 7011 C CA . LYS B 1 356 ? 11.461 19.562 16.422 1 97.94 356 LYS B CA 1
ATOM 7012 C C . LYS B 1 356 ? 12.547 18.781 17.156 1 97.94 356 LYS B C 1
ATOM 7014 O O . LYS B 1 356 ? 13.508 19.359 17.656 1 97.94 356 LYS B O 1
ATOM 7019 N N . LEU B 1 357 ? 12.359 17.516 17.188 1 98.12 357 LEU B N 1
ATOM 7020 C CA . LEU B 1 357 ? 13.352 16.672 17.844 1 98.12 357 LEU B CA 1
ATOM 7021 C C . LEU B 1 357 ? 14.711 16.797 17.141 1 98.12 357 LEU B C 1
ATOM 7023 O O . LEU B 1 357 ? 15.75 16.672 17.797 1 98.12 357 LEU B O 1
ATOM 7027 N N . MET B 1 358 ? 14.719 17.078 15.867 1 98.06 358 MET B N 1
ATOM 7028 C CA . MET B 1 358 ? 15.953 17.203 15.086 1 98.06 358 MET B CA 1
ATOM 7029 C C . MET B 1 358 ? 16.562 18.594 15.258 1 98.06 358 MET B C 1
ATOM 7031 O O . MET B 1 358 ? 17.656 18.859 14.766 1 98.06 358 MET B O 1
ATOM 7035 N N . GLY B 1 359 ? 15.82 19.453 15.812 1 96.69 359 GLY B N 1
ATOM 7036 C CA . GLY B 1 359 ? 16.359 20.781 16.047 1 96.69 359 GLY B CA 1
ATOM 7037 C C . GLY B 1 359 ? 15.938 21.781 14.992 1 96.69 359 GLY B C 1
ATOM 7038 O O . GLY B 1 359 ? 16.609 22.797 14.781 1 96.69 359 GLY B O 1
ATOM 7039 N N . ILE B 1 360 ? 14.922 21.469 14.273 1 97.38 360 ILE B N 1
ATOM 7040 C CA . ILE B 1 360 ? 14.344 22.438 13.344 1 97.38 360 ILE B CA 1
ATOM 7041 C C . ILE B 1 360 ? 13.398 23.375 14.094 1 97.38 360 ILE B C 1
ATOM 7043 O O . ILE B 1 360 ? 12.539 22.922 14.852 1 97.38 360 ILE B O 1
ATOM 7047 N N . ASP B 1 361 ? 13.547 24.594 13.891 1 94.94 361 ASP B N 1
ATOM 7048 C CA . ASP B 1 361 ? 12.742 25.609 14.562 1 94.94 361 ASP B CA 1
ATOM 7049 C C . ASP B 1 361 ? 11.461 25.906 13.789 1 94.94 361 ASP B C 1
ATOM 7051 O O . ASP B 1 361 ? 11.406 26.844 13 1 94.94 361 ASP B O 1
ATOM 7055 N N . GLN B 1 362 ? 10.57 25.109 14.016 1 93.12 362 GLN B N 1
ATOM 7056 C CA . GLN B 1 362 ? 9.266 25.203 13.352 1 93.12 362 GLN B CA 1
ATOM 7057 C C . GLN B 1 362 ? 8.141 24.766 14.289 1 93.12 362 GLN B C 1
ATOM 7059 O O . GLN B 1 362 ? 8.273 23.781 15.008 1 93.12 362 GLN B O 1
ATOM 7064 N N . ASN B 1 363 ? 7.008 25.547 14.234 1 92.31 363 ASN B N 1
ATOM 7065 C CA . ASN B 1 363 ? 5.938 25.25 15.18 1 92.31 363 ASN B CA 1
ATOM 7066 C C . ASN B 1 363 ? 4.684 24.75 14.469 1 92.31 363 ASN B C 1
ATOM 7068 O O . ASN B 1 363 ? 3.691 24.406 15.109 1 92.31 363 ASN B O 1
ATOM 7072 N N . GLU B 1 364 ? 4.715 24.734 13.172 1 93.88 364 GLU B N 1
ATOM 7073 C CA . GLU B 1 364 ? 3.596 24.234 12.391 1 93.88 364 GLU B CA 1
ATOM 7074 C C . GLU B 1 364 ? 4.074 23.625 11.07 1 93.88 364 GLU B C 1
ATOM 7076 O O . GLU B 1 364 ? 5.23 23.812 10.68 1 93.88 364 GLU B O 1
ATOM 7081 N N . ILE B 1 365 ? 3.256 22.906 10.461 1 96.06 365 ILE B N 1
ATOM 7082 C CA . ILE B 1 365 ? 3.537 22.312 9.156 1 96.06 365 ILE B CA 1
ATOM 7083 C C . ILE B 1 365 ? 2.248 22.219 8.344 1 96.06 365 ILE B C 1
ATOM 7085 O O . ILE B 1 365 ? 1.224 21.75 8.844 1 96.06 365 ILE B O 1
ATOM 7089 N N . ARG B 1 366 ? 2.287 22.688 7.164 1 93.81 366 ARG B N 1
ATOM 7090 C CA . ARG B 1 366 ? 1.114 22.672 6.297 1 93.81 366 ARG B CA 1
ATOM 7091 C C . ARG B 1 366 ? 0.964 21.328 5.598 1 93.81 366 ARG B C 1
ATOM 7093 O O . ARG B 1 366 ? 1.88 20.5 5.629 1 93.81 366 ARG B O 1
ATOM 7100 N N . THR B 1 367 ? -0.211 21.172 5.004 1 96.12 367 THR B N 1
ATOM 7101 C CA . THR B 1 367 ? -0.467 19.953 4.238 1 96.12 367 THR B CA 1
ATOM 7102 C C . THR B 1 367 ? 0.472 19.859 3.041 1 96.12 367 THR B C 1
ATOM 7104 O O . THR B 1 367 ? 0.764 20.859 2.393 1 96.12 367 THR B O 1
ATOM 7107 N N . GLY B 1 368 ? 0.922 18.625 2.799 1 97.94 368 GLY B N 1
ATOM 7108 C CA . GLY B 1 368 ? 1.793 18.391 1.657 1 97.94 368 GLY B CA 1
ATOM 7109 C C . GLY B 1 368 ? 3.207 18.891 1.875 1 97.94 368 GLY B C 1
ATOM 7110 O O . GLY B 1 368 ? 3.977 19.031 0.921 1 97.94 368 GLY B O 1
ATOM 7111 N N . CYS B 1 369 ? 3.561 19.234 3.092 1 98.5 369 CYS B N 1
ATOM 7112 C CA . CYS B 1 369 ? 4.883 19.766 3.41 1 98.5 369 CYS B CA 1
ATOM 7113 C C . CYS B 1 369 ? 5.641 18.812 4.328 1 98.5 369 CYS B C 1
ATOM 7115 O O . CYS B 1 369 ? 5.078 17.828 4.816 1 98.5 369 CYS B O 1
ATOM 7117 N N . GLY B 1 370 ? 6.93 19.031 4.484 1 98.56 370 GLY B N 1
ATOM 7118 C CA . GLY B 1 370 ? 7.781 18.219 5.332 1 98.56 370 GLY B CA 1
ATOM 7119 C C . GLY B 1 370 ? 9.25 18.578 5.227 1 98.56 370 GLY B C 1
ATOM 7120 O O . GLY B 1 370 ? 9.602 19.75 5.109 1 98.56 370 GLY B O 1
ATOM 7121 N N . PHE B 1 371 ? 10.102 17.547 5.352 1 98.81 371 PHE B N 1
ATOM 7122 C CA . PHE B 1 371 ? 11.531 17.828 5.32 1 98.81 371 PHE B CA 1
ATOM 7123 C C . PHE B 1 371 ? 12.273 16.75 4.531 1 98.81 371 PHE B C 1
ATOM 7125 O O . PHE B 1 371 ? 11.703 15.703 4.207 1 98.81 371 PHE B O 1
ATOM 7132 N N . ILE B 1 372 ? 13.5 17.062 4.16 1 98.75 372 ILE B N 1
ATOM 7133 C CA . ILE B 1 372 ? 14.414 16.203 3.418 1 98.75 372 ILE B CA 1
ATOM 7134 C C . ILE B 1 372 ? 15.766 16.156 4.125 1 98.75 372 ILE B C 1
ATOM 7136 O O . ILE B 1 372 ? 16.266 17.188 4.586 1 98.75 372 ILE B O 1
ATOM 7140 N N . ILE B 1 373 ? 16.312 15.016 4.23 1 98.81 373 ILE B N 1
ATOM 7141 C CA . ILE B 1 373 ? 17.688 14.859 4.684 1 98.81 373 ILE B CA 1
ATOM 7142 C C . ILE B 1 373 ? 18.547 14.32 3.543 1 98.81 373 ILE B C 1
ATOM 7144 O O . ILE B 1 373 ? 18.219 13.297 2.939 1 98.81 373 ILE B O 1
ATOM 7148 N N . GLN B 1 374 ? 19.562 14.977 3.238 1 97.69 374 GLN B N 1
ATOM 7149 C CA . GLN B 1 374 ? 20.562 14.461 2.305 1 97.69 374 GLN B CA 1
ATOM 7150 C C . GLN B 1 374 ? 21.812 14.008 3.041 1 97.69 374 GLN B C 1
ATOM 7152 O O . GLN B 1 374 ? 22.266 14.664 3.984 1 97.69 374 GLN B O 1
ATOM 7157 N N . LEU B 1 375 ? 22.312 12.93 2.637 1 98 375 LEU B N 1
ATOM 7158 C CA . LEU B 1 375 ? 23.531 12.352 3.197 1 98 375 LEU B CA 1
ATOM 7159 C C . LEU B 1 375 ? 24.641 12.328 2.156 1 98 375 LEU B C 1
ATOM 7161 O O . LEU B 1 375 ? 24.438 11.891 1.023 1 98 375 LEU B O 1
ATOM 7165 N N . ARG B 1 376 ? 25.75 12.859 2.555 1 95.38 376 ARG B N 1
ATOM 7166 C CA . ARG B 1 376 ? 26.891 12.766 1.665 1 95.38 376 ARG B CA 1
ATOM 7167 C C . ARG B 1 376 ? 28.094 12.133 2.379 1 95.38 376 ARG B C 1
ATOM 7169 O O . ARG B 1 376 ? 28.203 12.211 3.604 1 95.38 376 ARG B O 1
ATOM 7176 N N . GLU B 1 377 ? 28.953 11.555 1.594 1 93.56 377 GLU B N 1
ATOM 7177 C CA . GLU B 1 377 ? 30.125 10.859 2.107 1 93.56 377 GLU B CA 1
ATOM 7178 C C . GLU B 1 377 ? 31.344 11.781 2.146 1 93.56 377 GLU B C 1
ATOM 7180 O O . GLU B 1 377 ? 32.156 11.719 3.08 1 93.56 377 GLU B O 1
ATOM 7185 N N . LYS B 1 378 ? 31.531 12.508 1.091 1 90.81 378 LYS B N 1
ATOM 7186 C CA . LYS B 1 378 ? 32.688 13.367 0.955 1 90.81 378 LYS B CA 1
ATOM 7187 C C . LYS B 1 378 ? 32.344 14.812 1.324 1 90.81 378 LYS B C 1
ATOM 7189 O O . LYS B 1 378 ? 31.266 15.305 1.004 1 90.81 378 LYS B O 1
ATOM 7194 N N . PRO B 1 379 ? 33.219 15.57 1.949 1 91.06 379 PRO B N 1
ATOM 7195 C CA . PRO B 1 379 ? 34.562 15.211 2.426 1 91.06 379 PRO B CA 1
ATOM 7196 C C . PRO B 1 379 ? 34.531 14.297 3.65 1 91.06 379 PRO B C 1
ATOM 7198 O O . PRO B 1 379 ? 35.5 13.625 3.953 1 91.06 379 PRO B O 1
ATOM 7201 N N . PHE B 1 380 ? 33.531 14.375 4.453 1 91.75 380 PHE B N 1
ATOM 7202 C CA . PHE B 1 380 ? 33.219 13.43 5.52 1 91.75 380 PHE B CA 1
ATOM 7203 C C . PHE B 1 380 ? 31.719 13.211 5.625 1 91.75 380 PHE B C 1
ATOM 7205 O O . PHE B 1 380 ? 30.938 14 5.086 1 91.75 380 PHE B O 1
ATOM 7212 N N . TRP B 1 381 ? 31.422 12.18 6.246 1 95.81 381 TRP B N 1
ATOM 7213 C CA . TRP B 1 381 ? 30 11.875 6.352 1 95.81 381 TRP B CA 1
ATOM 7214 C C . TRP B 1 381 ? 29.234 13.016 7.02 1 95.81 381 TRP B C 1
ATOM 7216 O O . TRP B 1 381 ? 29.531 13.383 8.164 1 95.81 381 TRP B O 1
ATOM 7226 N N . SER B 1 382 ? 28.297 13.609 6.266 1 97.5 382 SER B N 1
ATOM 7227 C CA . SER B 1 382 ? 27.547 14.766 6.734 1 97.5 382 SER B CA 1
ATOM 7228 C C . SER B 1 382 ? 26.109 14.75 6.211 1 97.5 382 SER B C 1
ATOM 7230 O O . SER B 1 382 ? 25.828 14.117 5.191 1 97.5 382 SER B O 1
ATOM 7232 N N . ILE B 1 383 ? 25.297 15.398 6.949 1 98.25 383 ILE B N 1
ATOM 7233 C CA . ILE B 1 383 ? 23.922 15.523 6.504 1 98.25 383 ILE B CA 1
ATOM 7234 C C . ILE B 1 383 ? 23.562 17 6.34 1 98.25 383 ILE B C 1
ATOM 7236 O O . ILE B 1 383 ? 24.203 17.875 6.926 1 98.25 383 ILE B O 1
ATOM 7240 N N . LYS B 1 384 ? 22.625 17.266 5.516 1 97.75 384 LYS B N 1
ATOM 7241 C CA . LYS B 1 384 ? 21.953 18.547 5.375 1 97.75 384 LYS B CA 1
ATOM 7242 C C . LYS B 1 384 ? 20.438 18.391 5.426 1 97.75 384 LYS B C 1
ATOM 7244 O O . LYS B 1 384 ? 19.875 17.531 4.746 1 97.75 384 LYS B O 1
ATOM 7249 N N . ILE B 1 385 ? 19.812 19.188 6.309 1 98.25 385 ILE B N 1
ATOM 7250 C CA . ILE B 1 385 ? 18.375 19.094 6.492 1 98.25 385 ILE B CA 1
ATOM 7251 C C . ILE B 1 385 ? 17.672 20.203 5.723 1 98.25 385 ILE B C 1
ATOM 7253 O O . ILE B 1 385 ? 17.984 21.391 5.926 1 98.25 385 ILE B O 1
ATOM 7257 N N . LEU B 1 386 ? 16.797 19.828 4.898 1 98.19 386 LEU B N 1
ATOM 7258 C CA . LEU B 1 386 ? 16.016 20.75 4.086 1 98.19 386 LEU B CA 1
ATOM 7259 C C . LEU B 1 386 ? 14.539 20.672 4.453 1 98.19 386 LEU B C 1
ATOM 7261 O O . LEU B 1 386 ? 14.117 19.766 5.168 1 98.19 386 LEU B O 1
ATOM 7265 N N . LYS B 1 387 ? 13.836 21.656 4.117 1 98 387 LYS B N 1
ATOM 7266 C CA . LYS B 1 387 ? 12.375 21.641 4.207 1 98 387 LYS B CA 1
ATOM 7267 C C . LYS B 1 387 ? 11.742 21.828 2.834 1 98 387 LYS B C 1
ATOM 7269 O O . LYS B 1 387 ? 12.328 22.438 1.945 1 98 387 LYS B O 1
ATOM 7274 N N . HIS B 1 388 ? 10.617 21.234 2.623 1 98.06 388 HIS B N 1
ATOM 7275 C CA . HIS B 1 388 ? 9.844 21.438 1.402 1 98.06 388 HIS B CA 1
ATOM 7276 C C . HIS B 1 388 ? 8.445 21.969 1.715 1 98.06 388 HIS B C 1
ATOM 7278 O O . HIS B 1 388 ? 7.82 21.531 2.682 1 98.06 388 HIS B O 1
ATOM 7284 N N . ASN B 1 389 ? 8.023 22.938 0.923 1 96.88 389 ASN B N 1
ATOM 7285 C CA . ASN B 1 389 ? 6.77 23.625 1.183 1 96.88 389 ASN B CA 1
ATOM 7286 C C . ASN B 1 389 ? 5.973 23.844 -0.101 1 96.88 389 ASN B C 1
ATOM 7288 O O . ASN B 1 389 ? 6.551 24.062 -1.167 1 96.88 389 ASN B O 1
ATOM 7292 N N . THR B 1 390 ? 4.699 23.781 0.074 1 95.06 390 THR B N 1
ATOM 7293 C CA . THR B 1 390 ? 3.807 24.156 -1.02 1 95.06 390 THR B CA 1
ATOM 7294 C C . THR B 1 390 ? 3.871 25.672 -1.276 1 95.06 390 THR B C 1
ATOM 7296 O O . THR B 1 390 ? 4.039 26.453 -0.344 1 95.06 390 THR B O 1
ATOM 7299 N N . ILE B 1 391 ? 3.74 26.016 -2.52 1 92.62 391 ILE B N 1
ATOM 7300 C CA . ILE B 1 391 ? 3.672 27.422 -2.912 1 92.62 391 ILE B CA 1
ATOM 7301 C C . ILE B 1 391 ? 2.277 27.734 -3.451 1 92.62 391 ILE B C 1
ATOM 7303 O O . ILE B 1 391 ? 1.831 27.125 -4.43 1 92.62 391 ILE B O 1
ATOM 7307 N N . TYR B 1 392 ? 1.656 28.656 -2.762 1 86.94 392 TYR B N 1
ATOM 7308 C CA . TYR B 1 392 ? 0.33 29.078 -3.199 1 86.94 392 TYR B CA 1
ATOM 7309 C C . TYR B 1 392 ? 0.34 30.547 -3.629 1 86.94 392 TYR B C 1
ATOM 7311 O O . TYR B 1 392 ? 0.991 31.375 -2.998 1 86.94 392 TYR B O 1
ATOM 7319 N N . GLN B 1 393 ? -0.27 30.828 -4.766 1 83.44 393 GLN B N 1
ATOM 7320 C CA . GLN B 1 393 ? -0.593 32.188 -5.219 1 83.44 393 GLN B CA 1
ATOM 7321 C C . GLN B 1 393 ? -2.1 32.344 -5.395 1 83.44 393 GLN B C 1
ATOM 7323 O O . GLN B 1 393 ? -2.725 31.641 -6.18 1 83.44 393 GLN B O 1
ATOM 7328 N N . ASN B 1 394 ? -2.703 33.25 -4.723 1 78.06 394 ASN B N 1
ATOM 7329 C CA . ASN B 1 394 ? -4.148 33.438 -4.77 1 78.06 394 ASN B CA 1
ATOM 7330 C C . ASN B 1 394 ? -4.91 32.156 -4.574 1 78.06 394 ASN B C 1
ATOM 7332 O O . ASN B 1 394 ? -5.789 31.812 -5.371 1 78.06 394 ASN B O 1
ATOM 7336 N N . ASN B 1 395 ? -4.469 31.312 -3.66 1 75.56 395 ASN B N 1
ATOM 7337 C CA . ASN B 1 395 ? -5.066 30.062 -3.234 1 75.56 395 ASN B CA 1
ATOM 7338 C C . ASN B 1 395 ? -4.922 28.984 -4.301 1 75.56 395 ASN B C 1
ATOM 7340 O O . ASN B 1 395 ? -5.594 27.953 -4.25 1 75.56 395 ASN B O 1
ATOM 7344 N N . ARG B 1 396 ? -4.105 29.328 -5.203 1 81.5 396 ARG B N 1
ATOM 7345 C CA . ARG B 1 396 ? -3.795 28.328 -6.219 1 81.5 396 ARG B CA 1
ATOM 7346 C C . ARG B 1 396 ? -2.402 27.734 -6.004 1 81.5 396 ARG B C 1
ATOM 7348 O O . ARG B 1 396 ? -1.44 28.484 -5.785 1 81.5 396 ARG B O 1
ATOM 7355 N N . LEU B 1 397 ? -2.438 26.469 -6.051 1 88.62 397 LEU B N 1
ATOM 7356 C CA . LEU B 1 397 ? -1.15 25.797 -5.938 1 88.62 397 LEU B CA 1
ATOM 7357 C C . LEU B 1 397 ? -0.3 26.031 -7.18 1 88.62 397 LEU B C 1
ATOM 7359 O O . LEU B 1 397 ? -0.705 25.688 -8.289 1 88.62 397 LEU B O 1
ATOM 7363 N N . THR B 1 398 ? 0.904 26.578 -7.012 1 86.56 398 THR B N 1
ATOM 7364 C CA . THR B 1 398 ? 1.711 26.938 -8.172 1 86.56 398 THR B CA 1
ATOM 7365 C C . THR B 1 398 ? 3.023 26.156 -8.188 1 86.56 398 THR B C 1
ATOM 7367 O O . THR B 1 398 ? 3.727 26.141 -9.195 1 86.56 398 THR B O 1
ATOM 7370 N N . GLY B 1 399 ? 3.287 25.625 -7.078 1 90.62 399 GLY B N 1
ATOM 7371 C CA . GLY B 1 399 ? 4.527 24.859 -7.07 1 90.62 399 GLY B CA 1
ATOM 7372 C C . GLY B 1 399 ? 4.883 24.328 -5.703 1 90.62 399 GLY B C 1
ATOM 7373 O O . GLY B 1 399 ? 4.027 24.234 -4.82 1 90.62 399 GLY B O 1
ATOM 7374 N N . HIS B 1 400 ? 6.129 23.797 -5.633 1 94.88 400 HIS B N 1
ATOM 7375 C CA . HIS B 1 400 ? 6.723 23.266 -4.41 1 94.88 400 HIS B CA 1
ATOM 7376 C C . HIS B 1 400 ? 8.18 23.688 -4.277 1 94.88 400 HIS B C 1
ATOM 7378 O O . HIS B 1 400 ? 8.922 23.688 -5.258 1 94.88 400 HIS B O 1
ATOM 7384 N N . SER B 1 401 ? 8.523 24.141 -3.145 1 95.88 401 SER B N 1
ATOM 7385 C CA . SER B 1 401 ? 9.883 24.609 -2.943 1 95.88 401 SER B CA 1
ATOM 7386 C C . SER B 1 401 ? 10.664 23.688 -2.014 1 95.88 401 SER B C 1
ATOM 7388 O O . SER B 1 401 ? 10.078 23 -1.176 1 95.88 401 SER B O 1
ATOM 7390 N N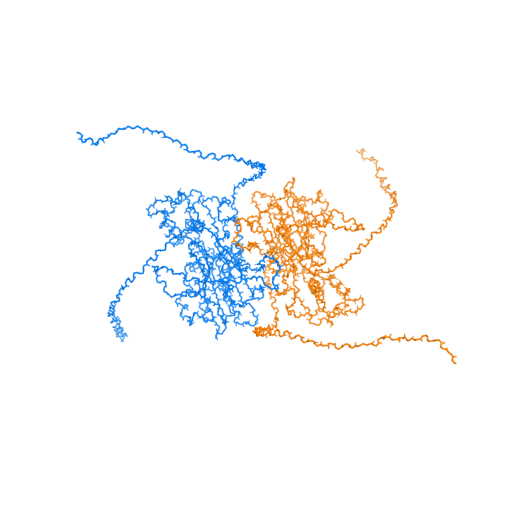 . ILE B 1 402 ? 11.969 23.625 -2.203 1 97.56 402 ILE B N 1
ATOM 7391 C CA . ILE B 1 402 ? 12.906 22.969 -1.309 1 97.56 402 ILE B CA 1
ATOM 7392 C C . ILE B 1 402 ? 14 23.953 -0.888 1 97.56 402 ILE B C 1
ATOM 7394 O O . ILE B 1 402 ? 14.734 24.469 -1.731 1 97.56 402 ILE B O 1
ATOM 7398 N N . THR B 1 403 ? 14.07 24.234 0.396 1 96.81 403 THR B N 1
ATOM 7399 C CA . THR B 1 403 ? 15.039 25.172 0.959 1 96.81 403 THR B CA 1
ATOM 7400 C C . THR B 1 403 ? 15.68 24.594 2.219 1 96.81 403 THR B C 1
ATOM 7402 O O . THR B 1 403 ? 15.273 23.531 2.699 1 96.81 403 THR B O 1
ATOM 7405 N N . ILE B 1 404 ? 16.703 25.266 2.658 1 96.12 404 ILE B N 1
ATOM 7406 C CA . ILE B 1 404 ? 17.297 24.844 3.918 1 96.12 404 ILE B CA 1
ATOM 7407 C C . ILE B 1 404 ? 16.281 24.953 5.043 1 96.12 404 ILE B C 1
ATOM 7409 O O . ILE B 1 404 ? 15.492 25.906 5.09 1 96.12 404 ILE B O 1
ATOM 7413 N N . ALA B 1 405 ? 16.281 23.953 5.941 1 97 405 ALA B N 1
ATOM 7414 C CA . ALA B 1 405 ? 15.367 24 7.078 1 97 405 ALA B CA 1
ATOM 7415 C C . ALA B 1 405 ? 15.758 25.094 8.062 1 97 405 ALA B C 1
ATOM 7417 O O . ALA B 1 405 ? 16.906 25.547 8.078 1 97 405 ALA B O 1
ATOM 7418 N N . ASN B 1 406 ? 14.734 25.5 8.852 1 95.38 406 ASN B N 1
ATOM 7419 C CA . ASN B 1 406 ? 15.016 26.5 9.891 1 95.38 406 ASN B CA 1
ATOM 7420 C C . ASN B 1 406 ? 15.75 25.875 11.07 1 95.38 406 ASN B C 1
ATOM 7422 O O . ASN B 1 406 ? 15.133 25.484 12.062 1 95.38 406 ASN B O 1
ATOM 7426 N N . TYR B 1 407 ? 17.078 25.984 10.984 1 96.38 407 TYR B N 1
ATOM 7427 C CA . TYR B 1 407 ? 17.891 25.391 12.031 1 96.38 407 TYR B CA 1
ATOM 7428 C C . TYR B 1 407 ? 17.734 26.156 13.344 1 96.38 407 TYR B C 1
ATOM 7430 O O . TYR B 1 407 ? 17.703 27.391 13.352 1 96.38 407 TYR B O 1
ATOM 7438 N N . SER B 1 408 ? 17.641 25.406 14.414 1 95.56 408 SER B N 1
ATOM 7439 C CA . SER B 1 408 ? 17.75 26.016 15.734 1 95.56 408 SER B CA 1
ATOM 7440 C C . SER B 1 408 ? 19.172 26.531 15.992 1 95.56 408 SER B C 1
ATOM 7442 O O . SER B 1 408 ? 20.078 26.266 15.219 1 95.56 408 SER B O 1
ATOM 7444 N N . LYS B 1 409 ? 19.297 27.234 17.094 1 93.94 409 LYS B N 1
ATOM 7445 C CA . LYS B 1 409 ? 20.609 27.75 17.469 1 93.94 409 LYS B CA 1
ATOM 7446 C C . LYS B 1 409 ? 21.625 26.625 17.641 1 93.94 409 LYS B C 1
ATOM 7448 O O . LYS B 1 409 ? 22.766 26.75 17.219 1 93.94 409 LYS B O 1
ATOM 7453 N N . TYR B 1 410 ? 21.188 25.562 18.125 1 92.44 410 TYR B N 1
ATOM 7454 C CA . TYR B 1 410 ? 22.062 24.422 18.359 1 92.44 410 TYR B CA 1
ATOM 7455 C C . TYR B 1 410 ? 22.531 23.828 17.031 1 92.44 410 TYR B C 1
ATOM 7457 O O . TYR B 1 410 ? 23.719 23.531 16.875 1 92.44 410 TYR B O 1
ATOM 7465 N N . LEU B 1 411 ? 21.609 23.688 16.078 1 94.88 411 LEU B N 1
ATOM 7466 C CA . LEU B 1 411 ? 21.969 23.125 14.781 1 94.88 411 LEU B CA 1
ATOM 7467 C C . LEU B 1 411 ? 22.891 24.062 14.016 1 94.88 411 LEU B C 1
ATOM 7469 O O . LEU B 1 411 ? 23.812 23.609 13.328 1 94.88 411 LEU B O 1
ATOM 7473 N N . LYS B 1 412 ? 22.594 25.328 14.156 1 94 412 LYS B N 1
ATOM 7474 C CA . LYS B 1 412 ? 23.422 26.312 13.477 1 94 412 LYS B CA 1
ATOM 7475 C C . LYS B 1 412 ? 24.859 26.25 13.977 1 94 412 LYS B C 1
ATOM 7477 O O . LYS B 1 412 ? 25.812 26.344 13.188 1 94 412 LYS B O 1
ATOM 7482 N N . ASN B 1 413 ? 24.969 26.031 15.211 1 94 413 ASN B N 1
ATOM 7483 C CA . ASN B 1 413 ? 26.297 25.969 15.812 1 94 413 ASN B CA 1
ATOM 7484 C C . ASN B 1 413 ? 27.062 24.719 15.367 1 94 413 ASN B C 1
ATOM 7486 O O . ASN B 1 413 ? 28.281 24.734 15.305 1 94 413 ASN B O 1
ATOM 7490 N N . MET B 1 414 ? 26.312 23.688 15.016 1 95.25 414 MET B N 1
ATOM 7491 C CA . MET B 1 414 ? 26.922 22.438 14.609 1 95.25 414 MET B CA 1
ATOM 7492 C C . MET B 1 414 ? 27.156 22.406 13.102 1 95.25 414 MET B C 1
ATOM 7494 O O . MET B 1 414 ? 27.891 21.547 12.594 1 95.25 414 MET B O 1
ATOM 7498 N N . SER B 1 415 ? 26.547 23.344 12.477 1 94.44 415 SER B N 1
ATOM 7499 C CA . SER B 1 415 ? 26.594 23.312 11.016 1 94.44 415 SER B CA 1
ATOM 7500 C C . SER B 1 415 ? 27.875 23.953 10.492 1 94.44 415 SER B C 1
ATOM 7502 O O . SER B 1 415 ? 28.438 24.844 11.125 1 94.44 415 SER B O 1
ATOM 7504 N N . ILE B 1 416 ? 28.328 23.438 9.461 1 90.38 416 ILE B N 1
ATOM 7505 C CA . ILE B 1 416 ? 29.516 23.953 8.766 1 90.38 416 ILE B CA 1
ATOM 7506 C C . ILE B 1 416 ? 29.125 24.375 7.344 1 90.38 416 ILE B C 1
ATOM 7508 O O . ILE B 1 416 ? 28.344 23.672 6.68 1 90.38 416 ILE B O 1
ATOM 7512 N N . GLY B 1 417 ? 29.719 25.562 6.926 1 81.56 417 GLY B N 1
ATOM 7513 C CA . GLY B 1 417 ? 29.531 25.969 5.543 1 81.56 417 GLY B CA 1
ATOM 7514 C C . GLY B 1 417 ? 28.094 26.344 5.23 1 81.56 417 GLY B C 1
ATOM 7515 O O . GLY B 1 417 ? 27.484 27.156 5.93 1 81.56 417 GLY B O 1
ATOM 7516 N N . ASP B 1 418 ? 27.516 25.641 4.211 1 86.44 418 ASP B N 1
ATOM 7517 C CA . ASP B 1 418 ? 26.203 25.922 3.658 1 86.44 418 ASP B CA 1
ATOM 7518 C C . ASP B 1 418 ? 25.141 25.031 4.293 1 86.44 418 ASP B C 1
ATOM 7520 O O . ASP B 1 418 ? 24.234 24.547 3.607 1 86.44 418 ASP B O 1
ATOM 7524 N N . GLY B 1 419 ? 25.328 24.719 5.672 1 93.19 419 GLY B N 1
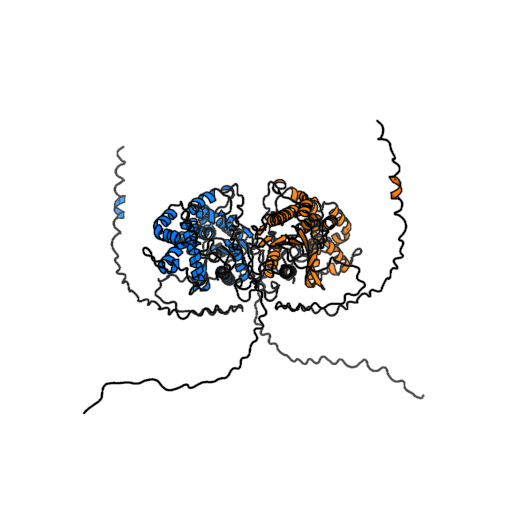ATOM 7525 C CA . GLY B 1 419 ? 24.266 24.031 6.383 1 93.19 419 GLY B CA 1
ATOM 7526 C C . GLY B 1 419 ? 24.562 22.562 6.609 1 93.19 419 GLY B C 1
ATOM 7527 O O . GLY B 1 419 ? 23.703 21.812 7.078 1 93.19 419 GLY B O 1
ATOM 7528 N N . TRP B 1 420 ? 25.781 22.109 6.316 1 96.56 420 TRP B N 1
ATOM 7529 C CA . TRP B 1 420 ? 26.125 20.703 6.52 1 96.56 420 TRP B CA 1
ATOM 7530 C C . TRP B 1 420 ? 26.453 20.422 7.98 1 96.56 420 TRP B C 1
ATOM 7532 O O . TRP B 1 420 ? 27.109 21.234 8.641 1 96.56 420 TRP B O 1
ATOM 7542 N N . ILE B 1 421 ? 26 19.312 8.453 1 97.81 421 ILE B N 1
ATOM 7543 C CA . ILE B 1 421 ? 26.25 18.859 9.82 1 97.81 421 ILE B CA 1
ATOM 7544 C C . ILE B 1 421 ? 26.906 17.484 9.797 1 97.81 421 ILE B C 1
ATOM 7546 O O . ILE B 1 421 ? 26.406 16.562 9.148 1 97.81 421 ILE B O 1
ATOM 7550 N N . GLY B 1 422 ? 28.016 17.328 10.5 1 97.5 422 GLY B N 1
ATOM 7551 C CA . GLY B 1 422 ? 28.641 16.016 10.594 1 97.5 422 GLY B CA 1
ATOM 7552 C C . GLY B 1 422 ? 27.688 14.953 11.117 1 97.5 422 GLY B C 1
ATOM 7553 O O . GLY B 1 422 ? 26.969 15.188 12.086 1 97.5 422 GLY B O 1
ATOM 7554 N N . LEU B 1 423 ? 27.672 13.797 10.508 1 97.75 423 LEU B N 1
ATOM 7555 C CA . LEU B 1 423 ? 26.75 12.734 10.859 1 97.75 423 LEU B CA 1
ATOM 7556 C C . LEU B 1 423 ? 26.922 12.312 12.312 1 97.75 423 LEU B C 1
ATOM 7558 O O . LEU B 1 423 ? 25.953 12.109 13.039 1 97.75 423 LEU B O 1
ATOM 7562 N N . GLN B 1 424 ? 28.141 12.234 12.719 1 96.31 424 GLN B N 1
ATOM 7563 C CA . GLN B 1 424 ? 28.422 11.836 14.102 1 96.31 424 GLN B CA 1
ATOM 7564 C C . GLN B 1 424 ? 27.875 12.867 15.086 1 96.31 424 GLN B C 1
ATOM 7566 O O . GLN B 1 424 ? 27.266 12.508 16.094 1 96.31 424 GLN B O 1
ATOM 7571 N N . ASN B 1 425 ? 28.141 14.117 14.781 1 96.56 425 ASN B N 1
ATOM 7572 C CA . ASN B 1 425 ? 27.641 15.188 15.648 1 96.56 425 ASN B CA 1
ATOM 7573 C C . ASN B 1 425 ? 26.125 15.203 15.695 1 96.56 425 ASN B C 1
ATOM 7575 O O . ASN B 1 425 ? 25.531 15.406 16.766 1 96.56 425 ASN B O 1
ATOM 7579 N N . PHE B 1 426 ? 25.531 15.016 14.602 1 97.69 426 PHE B N 1
ATOM 7580 C CA . PHE B 1 426 ? 24.062 15 14.523 1 97.69 426 PHE B CA 1
ATOM 7581 C C . PHE B 1 426 ? 23.5 13.836 15.336 1 97.69 426 PHE B C 1
ATOM 7583 O O . PHE B 1 426 ? 22.562 14.023 16.109 1 97.69 426 PHE B O 1
ATOM 7590 N N . THR B 1 427 ? 24.078 12.648 15.148 1 97.12 427 THR B N 1
ATOM 7591 C CA . THR B 1 427 ? 23.578 11.461 15.844 1 97.12 427 THR B CA 1
ATOM 7592 C C . THR B 1 427 ? 23.75 11.602 17.359 1 97.12 427 THR B C 1
ATOM 7594 O O . THR B 1 427 ? 22.906 11.141 18.125 1 97.12 427 THR B O 1
ATOM 7597 N N . LYS B 1 428 ? 24.781 12.242 17.734 1 95.69 428 LYS B N 1
ATOM 7598 C CA . LYS B 1 428 ? 24.984 12.516 19.156 1 95.69 428 LYS B CA 1
ATOM 7599 C C . LYS B 1 428 ? 23.938 13.5 19.688 1 95.69 428 LYS B C 1
ATOM 7601 O O . LYS B 1 428 ? 23.406 13.328 20.781 1 95.69 428 LYS B O 1
ATOM 7606 N N . PHE B 1 429 ? 23.719 14.484 18.906 1 96.75 429 PHE B N 1
ATOM 7607 C CA . PHE B 1 429 ? 22.766 15.531 19.281 1 96.75 429 PHE B CA 1
ATOM 7608 C C . PHE B 1 429 ? 21.375 14.945 19.516 1 96.75 429 PHE B C 1
ATOM 7610 O O . PHE B 1 429 ? 20.688 15.352 20.453 1 96.75 429 PHE B O 1
ATOM 7617 N N . ILE B 1 430 ? 20.969 13.906 18.672 1 97.5 430 ILE B N 1
ATOM 7618 C CA . ILE B 1 430 ? 19.594 13.422 18.75 1 97.5 430 ILE B CA 1
ATOM 7619 C C . ILE B 1 430 ? 19.547 12.133 19.578 1 97.5 430 ILE B C 1
ATOM 7621 O O . ILE B 1 430 ? 18.5 11.492 19.672 1 97.5 430 ILE B O 1
ATOM 7625 N N . GLN B 1 431 ? 20.562 11.703 20.141 1 94.56 431 GLN B N 1
ATOM 7626 C CA . GLN B 1 431 ? 20.688 10.398 20.781 1 94.56 431 GLN B CA 1
ATOM 7627 C C . GLN B 1 431 ? 19.625 10.211 21.859 1 94.56 431 GLN B C 1
ATOM 7629 O O . GLN B 1 431 ? 19.016 9.148 21.953 1 94.56 431 GLN B O 1
ATOM 7634 N N . ASN B 1 432 ? 19.391 11.227 22.641 1 94.06 432 ASN B N 1
ATOM 7635 C CA . ASN B 1 432 ? 18.422 11.125 23.734 1 94.06 432 ASN B CA 1
ATOM 7636 C C . ASN B 1 432 ? 17.016 11.492 23.266 1 94.06 432 ASN B C 1
ATOM 7638 O O . ASN B 1 432 ? 16.094 11.578 24.094 1 94.06 432 ASN B O 1
ATOM 7642 N N . LYS B 1 433 ? 16.891 11.703 22.016 1 97.06 433 LYS B N 1
ATOM 7643 C CA . LYS B 1 433 ? 15.602 12.102 21.453 1 97.06 433 LYS B CA 1
ATOM 7644 C C . LYS B 1 433 ? 14.992 10.984 20.609 1 97.06 433 LYS B C 1
ATOM 7646 O O . LYS B 1 433 ? 13.906 11.141 20.047 1 97.06 433 LYS B O 1
ATOM 7651 N N . THR B 1 434 ? 15.695 9.852 20.5 1 96.81 434 THR B N 1
ATOM 7652 C CA . THR B 1 434 ? 15.234 8.703 19.734 1 96.81 434 THR B CA 1
ATOM 7653 C C . THR B 1 434 ? 14.68 7.617 20.656 1 96.81 434 THR B C 1
ATOM 7655 O O . THR B 1 434 ? 15.047 7.543 21.828 1 96.81 434 THR B O 1
ATOM 7658 N N . ILE B 1 435 ? 13.781 6.898 20.078 1 94.75 435 ILE B N 1
ATOM 7659 C CA . ILE B 1 435 ? 13.258 5.723 20.766 1 94.75 435 ILE B CA 1
ATOM 7660 C C . ILE B 1 435 ? 13.711 4.457 20.047 1 94.75 435 ILE B C 1
ATOM 7662 O O . ILE B 1 435 ? 13.125 4.066 19.031 1 94.75 435 ILE B O 1
ATOM 7666 N N . ASP B 1 436 ? 14.648 3.834 20.578 1 88.69 436 ASP B N 1
ATOM 7667 C CA . ASP B 1 436 ? 15.227 2.65 19.953 1 88.69 436 ASP B CA 1
ATOM 7668 C C . ASP B 1 436 ? 14.539 1.379 20.438 1 88.69 436 ASP B C 1
ATOM 7670 O O . ASP B 1 436 ? 14.359 0.432 19.672 1 88.69 436 ASP B O 1
ATOM 7674 N N . ASN B 1 437 ? 14.203 1.394 21.672 1 83.38 437 ASN B N 1
ATOM 7675 C CA . ASN B 1 437 ? 13.555 0.218 22.234 1 83.38 437 ASN B CA 1
ATOM 7676 C C . ASN B 1 437 ? 12.078 0.477 22.531 1 83.38 437 ASN B C 1
ATOM 7678 O O . ASN B 1 437 ? 11.695 0.715 23.672 1 83.38 437 ASN B O 1
ATOM 7682 N N . TRP B 1 438 ? 11.328 0.278 21.594 1 81.25 438 TRP B N 1
ATOM 7683 C CA . TRP B 1 438 ? 9.898 0.539 21.688 1 81.25 438 TRP B CA 1
ATOM 7684 C C . TRP B 1 438 ? 9.234 -0.406 22.688 1 81.25 438 TRP B C 1
ATOM 7686 O O . TRP B 1 438 ? 8.297 -0.021 23.391 1 81.25 438 TRP B O 1
ATOM 7696 N N . GLU B 1 439 ? 9.758 -1.577 22.797 1 79.56 439 GLU B N 1
ATOM 7697 C CA . GLU B 1 439 ? 9.172 -2.592 23.656 1 79.56 439 GLU B CA 1
ATOM 7698 C C . GLU B 1 439 ? 9.266 -2.18 25.125 1 79.56 439 GLU B C 1
ATOM 7700 O O . GLU B 1 439 ? 8.43 -2.57 25.938 1 79.56 439 GLU B O 1
ATOM 7705 N N . GLU B 1 440 ? 10.234 -1.421 25.406 1 83.44 440 GLU B N 1
ATOM 7706 C CA . GLU B 1 440 ? 10.391 -0.932 26.781 1 83.44 440 GLU B CA 1
ATOM 7707 C C . GLU B 1 440 ? 9.336 0.121 27.109 1 83.44 440 GLU B C 1
ATOM 7709 O O . GLU B 1 440 ? 8.844 0.189 28.234 1 83.44 440 GLU B O 1
ATOM 7714 N N . ILE B 1 441 ? 9.008 0.844 26.141 1 84.31 441 ILE B N 1
ATOM 7715 C CA . ILE B 1 441 ? 8.047 1.927 26.328 1 84.31 441 ILE B CA 1
ATOM 7716 C C . ILE B 1 441 ? 6.629 1.378 26.234 1 84.31 441 ILE B C 1
ATOM 7718 O O . ILE B 1 441 ? 5.734 1.815 26.953 1 84.31 441 ILE B O 1
ATOM 7722 N N . CYS B 1 442 ? 6.473 0.373 25.297 1 82.88 442 CYS B N 1
ATOM 7723 C CA . CYS B 1 442 ? 5.168 -0.238 25.062 1 82.88 442 CYS B CA 1
ATOM 7724 C C . CYS B 1 442 ? 5.273 -1.758 25.047 1 82.88 442 CYS B C 1
ATOM 7726 O O . CYS B 1 442 ? 5.211 -2.373 23.984 1 82.88 442 CYS B O 1
ATOM 7728 N N . PRO B 1 443 ? 5.359 -2.402 26.188 1 71.19 443 PRO B N 1
ATOM 7729 C CA . PRO B 1 443 ? 5.559 -3.854 26.25 1 71.19 443 PRO B CA 1
ATOM 7730 C C . PRO B 1 443 ? 4.375 -4.633 25.672 1 71.19 443 PRO B C 1
ATOM 7732 O O . PRO B 1 443 ? 4.539 -5.77 25.219 1 71.19 443 PRO B O 1
ATOM 7735 N N . THR B 1 444 ? 3.117 -4.199 25.828 1 62.28 444 THR B N 1
ATOM 7736 C CA . THR B 1 444 ? 1.943 -4.941 25.375 1 62.28 444 THR B CA 1
ATOM 7737 C C . THR B 1 444 ? 1.336 -4.293 24.141 1 62.28 444 THR B C 1
ATOM 7739 O O . THR B 1 444 ? 0.354 -3.551 24.234 1 62.28 444 THR B O 1
ATOM 7742 N N . CYS B 1 445 ? 2.096 -4.242 23.172 1 57.41 445 CYS B N 1
ATOM 7743 C CA . CYS B 1 445 ? 1.553 -3.445 22.078 1 57.41 445 CYS B CA 1
ATOM 7744 C C . CYS B 1 445 ? 0.637 -4.281 21.203 1 57.41 445 CYS B C 1
ATOM 7746 O O . CYS B 1 445 ? 1.056 -5.309 20.656 1 57.41 445 CYS B O 1
ATOM 7748 N N . THR B 1 446 ? -0.717 -4.113 21.406 1 57.06 446 THR B N 1
ATOM 7749 C CA . THR B 1 446 ? -1.669 -4.699 20.469 1 57.06 446 THR B CA 1
ATOM 7750 C C . THR B 1 446 ? -2.219 -3.637 19.531 1 57.06 446 THR B C 1
ATOM 7752 O O . THR B 1 446 ? -2.307 -2.461 19.891 1 57.06 446 THR B O 1
ATOM 7755 N N . LYS B 1 447 ? -2.316 -3.904 18.266 1 52.94 447 LYS B N 1
ATOM 7756 C CA . LYS B 1 447 ? -2.869 -2.986 17.266 1 52.94 447 LYS B CA 1
ATOM 7757 C C . LYS B 1 447 ? -4.309 -2.611 17.609 1 52.94 447 LYS B C 1
ATOM 7759 O O . LYS B 1 447 ? -5.129 -3.484 17.906 1 52.94 447 LYS B O 1
ATOM 7764 N N . LEU B 1 448 ? -4.594 -1.288 17.75 1 42.28 448 LEU B N 1
ATOM 7765 C CA . LEU B 1 448 ? -5.984 -0.846 17.766 1 42.28 448 LEU B CA 1
ATOM 7766 C C . LEU B 1 448 ? -6.551 -0.78 16.359 1 42.28 448 LEU B C 1
ATOM 7768 O O . LEU B 1 448 ? -5.918 -0.221 15.453 1 42.28 448 LEU B O 1
ATOM 7772 N N . LYS B 1 449 ? -7.316 -1.602 15.961 1 41.97 449 LYS B N 1
ATOM 7773 C CA . LYS B 1 449 ? -7.957 -1.507 14.656 1 41.97 449 LYS B CA 1
ATOM 7774 C C . LYS B 1 449 ? -8.602 -0.138 14.453 1 41.97 449 LYS B C 1
ATOM 7776 O O . LYS B 1 449 ? -9.312 0.352 15.336 1 41.97 449 LYS B O 1
ATOM 7781 N N . ASP B 1 450 ? -8.133 0.69 13.625 1 35.78 450 ASP B N 1
ATOM 7782 C CA . ASP B 1 450 ? -8.844 1.91 13.25 1 35.78 450 ASP B CA 1
ATOM 7783 C C . ASP B 1 450 ? -10.344 1.662 13.141 1 35.78 450 ASP B C 1
ATOM 7785 O O . ASP B 1 450 ? -10.781 0.785 12.398 1 35.78 450 ASP B O 1
ATOM 7789 N N . ILE B 1 451 ? -11.062 1.867 14.094 1 30.53 451 ILE B N 1
ATOM 7790 C CA . ILE B 1 451 ? -12.5 1.844 13.859 1 30.53 451 ILE B CA 1
ATOM 7791 C C . ILE B 1 451 ? -12.844 2.67 12.625 1 30.53 451 ILE B C 1
ATOM 7793 O O . ILE B 1 451 ? -12.648 3.887 12.609 1 30.53 451 ILE B O 1
ATOM 7797 N N . LYS B 1 452 ? -12.758 2.035 11.547 1 37.44 452 LYS B N 1
ATOM 7798 C CA . LYS B 1 452 ? -13.438 2.764 10.477 1 37.44 452 LYS B CA 1
ATOM 7799 C C . LYS B 1 452 ? -14.758 3.359 10.969 1 37.44 452 LYS B C 1
ATOM 7801 O O . LYS B 1 452 ? -15.688 2.627 11.305 1 37.44 452 LYS B O 1
ATOM 7806 N N . HIS B 1 453 ? -14.797 4.488 11.57 1 26.39 453 HIS B N 1
ATOM 7807 C CA . HIS B 1 453 ? -16.062 5.156 11.883 1 26.39 453 HIS B CA 1
ATOM 7808 C C . HIS B 1 453 ? -17 5.16 10.68 1 26.39 453 HIS B C 1
ATOM 7810 O O . HIS B 1 453 ? -16.75 5.879 9.703 1 26.39 453 HIS B O 1
ATOM 7816 N N . TYR B 1 454 ? -17.531 4.078 10.492 1 30.95 454 TYR B N 1
ATOM 7817 C CA . TYR B 1 454 ? -18.734 4.203 9.656 1 30.95 454 TYR B CA 1
ATOM 7818 C C . TYR B 1 454 ? -19.766 5.094 10.32 1 30.95 454 TYR B C 1
ATOM 7820 O O . TYR B 1 454 ? -20.391 4.695 11.305 1 30.95 454 TYR B O 1
ATOM 7828 N N . GLU B 1 455 ? -19.578 6.289 10.391 1 27.8 455 GLU B N 1
ATOM 7829 C CA . GLU B 1 455 ? -20.812 6.965 10.75 1 27.8 455 GLU B CA 1
ATOM 7830 C C . GLU B 1 455 ? -21.969 6.523 9.844 1 27.8 455 GLU B C 1
ATOM 7832 O O . GLU B 1 455 ? -21.828 6.496 8.617 1 27.8 455 GLU B O 1
ATOM 7837 N N . LYS B 1 456 ? -23.016 5.973 10.422 1 31.66 456 LYS B N 1
ATOM 7838 C CA . LYS B 1 456 ? -24.344 5.781 9.844 1 31.66 456 LYS B CA 1
ATOM 7839 C C . LYS B 1 456 ? -24.797 7.023 9.086 1 31.66 456 LYS B C 1
ATOM 7841 O O . LYS B 1 456 ? -25.281 7.984 9.688 1 31.66 456 LYS B O 1
ATOM 7846 N N . SER B 1 457 ? -24.109 7.469 8.102 1 27.72 457 SER B N 1
ATOM 7847 C CA . SER B 1 457 ? -24.906 8.445 7.355 1 27.72 457 SER B CA 1
ATOM 7848 C C . SER B 1 457 ? -26.156 7.809 6.754 1 27.72 457 SER B C 1
ATOM 7850 O O . SER B 1 457 ? -26.062 6.863 5.973 1 27.72 457 SER B O 1
ATOM 7852 N N . ASN B 1 458 ? -27.234 7.797 7.418 1 29.91 458 ASN B N 1
ATOM 7853 C CA . ASN B 1 458 ? -28.578 7.598 6.887 1 29.91 458 ASN B CA 1
ATOM 7854 C C . ASN B 1 458 ? -28.781 8.344 5.57 1 29.91 458 ASN B C 1
ATOM 7856 O O . ASN B 1 458 ? -29.734 9.117 5.43 1 29.91 458 ASN B O 1
ATOM 7860 N N . ILE B 1 459 ? -27.828 8.758 5.008 1 26.61 459 ILE B N 1
ATOM 7861 C CA . ILE B 1 459 ? -28.312 9.43 3.805 1 26.61 459 ILE B CA 1
ATOM 7862 C C . ILE B 1 459 ? -28.734 8.391 2.771 1 26.61 459 ILE B C 1
ATOM 7864 O O . ILE B 1 459 ? -27.922 7.621 2.273 1 26.61 459 ILE B O 1
ATOM 7868 N N . LYS B 1 460 ? -30 8.055 2.807 1 27.72 460 LYS B N 1
ATOM 7869 C CA . LYS B 1 460 ? -30.641 7.449 1.64 1 27.72 460 LYS B CA 1
ATOM 7870 C C . LYS B 1 460 ? -30.219 8.156 0.356 1 27.72 460 LYS B C 1
ATOM 7872 O O . LYS B 1 460 ? -30.406 9.367 0.216 1 27.72 460 LYS B O 1
ATOM 7877 N N . ILE B 1 461 ? -29.188 7.664 -0.263 1 25.53 461 ILE B N 1
ATOM 7878 C CA . ILE B 1 461 ? -28.953 8.148 -1.619 1 25.53 461 ILE B CA 1
ATOM 7879 C C . ILE B 1 461 ? -30.234 8.031 -2.439 1 25.53 461 ILE B C 1
ATOM 7881 O O . ILE B 1 461 ? -30.766 6.934 -2.611 1 25.53 461 ILE B O 1
ATOM 7885 N N . SER B 1 462 ? -30.984 9 -2.508 1 24.92 462 SER B N 1
ATOM 7886 C CA . SER B 1 462 ? -32.094 9.039 -3.447 1 24.92 462 SER B CA 1
ATOM 7887 C C . SER B 1 462 ? -31.641 8.688 -4.859 1 24.92 462 SER B C 1
ATOM 7889 O O . SER B 1 462 ? -30.641 9.219 -5.344 1 24.92 462 SER B O 1
ATOM 7891 N N . GLY B 1 463 ? -31.75 7.418 -5.23 1 25.45 463 GLY B N 1
ATOM 7892 C CA . GLY B 1 463 ? -31.641 6.941 -6.598 1 25.45 463 GLY B CA 1
ATOM 7893 C C . GLY B 1 463 ? -32.062 7.965 -7.629 1 25.45 463 GLY B C 1
ATOM 7894 O O . GLY B 1 463 ? -33.219 8.352 -7.688 1 25.45 463 GLY B O 1
ATOM 7895 N N . ASP B 1 464 ? -31.281 8.922 -7.879 1 25.03 464 ASP B N 1
ATOM 7896 C CA . ASP B 1 464 ? -31.688 9.797 -8.977 1 25.03 464 ASP B CA 1
ATOM 7897 C C . ASP B 1 464 ? -31.953 8.984 -10.25 1 25.03 464 ASP B C 1
ATOM 7899 O O . ASP B 1 464 ? -31.094 8.234 -10.711 1 25.03 464 ASP B O 1
ATOM 7903 N N . THR B 1 465 ? -33.156 8.461 -10.422 1 24.45 465 THR B N 1
ATOM 7904 C CA . THR B 1 465 ? -33.75 8.008 -11.672 1 24.45 465 THR B CA 1
ATOM 7905 C C . THR B 1 465 ? -33.469 8.977 -12.805 1 24.45 465 THR B C 1
ATOM 7907 O O . THR B 1 465 ? -34 10.078 -12.852 1 24.45 465 THR B O 1
ATOM 7910 N N . PHE B 1 466 ? -32.219 9.094 -13.195 1 23.84 466 PHE B N 1
ATOM 7911 C CA . PHE B 1 466 ? -32 9.836 -14.43 1 23.84 466 PHE B CA 1
ATOM 7912 C C . PHE B 1 466 ? -32.75 9.18 -15.586 1 23.84 466 PHE B C 1
ATOM 7914 O O . PHE B 1 466 ? -32.344 8.125 -16.078 1 23.84 466 PHE B O 1
ATOM 7921 N N . ASN B 1 467 ? -34.031 9 -15.547 1 21.69 467 ASN B N 1
ATOM 7922 C CA . ASN B 1 467 ? -34.781 8.797 -16.781 1 21.69 467 ASN B CA 1
ATOM 7923 C C . ASN B 1 467 ? -34.406 9.844 -17.844 1 21.69 467 ASN B C 1
ATOM 7925 O O . ASN B 1 467 ? -34.688 11.031 -17.656 1 21.69 467 ASN B O 1
ATOM 7929 N N . PRO B 1 468 ? -33.375 9.586 -18.547 1 21 468 PRO B N 1
ATOM 7930 C CA . PRO B 1 468 ? -33.156 10.539 -19.641 1 21 468 PRO B CA 1
ATOM 7931 C C . PRO B 1 468 ? -34.406 10.664 -20.531 1 21 468 PRO B C 1
ATOM 7933 O O . PRO B 1 468 ? -34.781 9.711 -21.219 1 21 468 PRO B O 1
ATOM 7936 N N . LYS B 1 469 ? -35.5 10.945 -20.016 1 23.11 469 LYS B N 1
ATOM 7937 C CA . LYS B 1 469 ? -36.531 11.289 -21.016 1 23.11 469 LYS B CA 1
ATOM 7938 C C . LYS B 1 469 ? -35.938 12.164 -22.109 1 23.11 469 LYS B C 1
ATOM 7940 O O . LYS B 1 469 ? -35.25 13.156 -21.828 1 23.11 469 LYS B O 1
ATOM 7945 N N . SER B 1 470 ? -35.688 11.578 -23.344 1 21.47 470 SER B N 1
ATOM 7946 C CA . SER B 1 470 ? -35.438 12.203 -24.641 1 21.47 470 SER B CA 1
ATOM 7947 C C . SER B 1 470 ? -36.281 13.461 -24.812 1 21.47 470 SER B C 1
ATOM 7949 O O . SER B 1 470 ? -37.469 13.367 -25.125 1 21.47 470 SER B O 1
ATOM 7951 N N . GLU B 1 471 ? -36.469 14.172 -23.75 1 21.23 471 GLU B N 1
ATOM 7952 C CA . GLU B 1 471 ? -37.281 15.336 -24.078 1 21.23 471 GLU B CA 1
ATOM 7953 C C . GLU B 1 471 ? -36.75 16.047 -25.328 1 21.23 471 GLU B C 1
ATOM 7955 O O . GLU B 1 471 ? -35.531 16.328 -25.391 1 21.23 471 GLU B O 1
ATOM 7960 N N . ASN B 1 472 ? -37.375 15.68 -26.5 1 20.47 472 ASN B N 1
ATOM 7961 C CA . ASN B 1 472 ? -37.406 16.406 -27.766 1 20.47 472 ASN B CA 1
ATOM 7962 C C . ASN B 1 472 ? -37.469 17.906 -27.562 1 20.47 472 ASN B C 1
ATOM 7964 O O . ASN B 1 472 ? -38.5 18.453 -27.156 1 20.47 472 ASN B O 1
ATOM 7968 N N . LEU B 1 473 ? -36.5 18.328 -26.703 1 19.94 473 LEU B N 1
ATOM 7969 C CA . LEU B 1 473 ? -36.406 19.781 -26.594 1 19.94 473 LEU B CA 1
ATOM 7970 C C . LEU B 1 473 ? -36.438 20.438 -27.969 1 19.94 473 LEU B C 1
ATOM 7972 O O . LEU B 1 473 ? -35.5 20.297 -28.75 1 19.94 473 LEU B O 1
ATOM 7976 N N . THR B 1 474 ? -37.625 20.234 -28.578 1 19.36 474 THR B N 1
ATOM 7977 C CA . THR B 1 474 ? -37.938 21.094 -29.719 1 19.36 474 THR B CA 1
ATOM 7978 C C . THR B 1 474 ? -37.594 22.547 -29.406 1 19.36 474 THR B C 1
ATOM 7980 O O . THR B 1 474 ? -38.156 23.141 -28.484 1 19.36 474 THR B O 1
ATOM 7983 N N . LEU B 1 475 ? -36.25 22.734 -29.453 1 20.64 475 LEU B N 1
ATOM 7984 C CA . LEU B 1 475 ? -35.75 24.094 -29.531 1 20.64 475 LEU B CA 1
ATOM 7985 C C . LEU B 1 475 ? -36.656 24.969 -30.406 1 20.64 475 LEU B C 1
ATOM 7987 O O . LEU B 1 475 ? -36.656 24.828 -31.625 1 20.64 475 LEU B O 1
ATOM 7991 N N . ILE B 1 476 ? -37.938 24.891 -30.062 1 18.34 476 ILE B N 1
ATOM 7992 C CA . ILE B 1 476 ? -38.75 25.828 -30.859 1 18.34 476 ILE B CA 1
ATOM 7993 C C . ILE B 1 476 ? -38.156 27.234 -30.734 1 18.34 476 ILE B C 1
ATOM 7995 O O . ILE B 1 476 ? -37.969 27.75 -29.625 1 18.34 476 ILE B O 1
ATOM 7999 N N . ALA B 1 477 ? -37.281 27.547 -31.781 1 21.02 477 ALA B N 1
ATOM 8000 C CA . ALA B 1 477 ? -36.75 28.844 -32.188 1 21.02 477 ALA B CA 1
ATOM 8001 C C . ALA B 1 477 ? -37.812 29.938 -32.125 1 21.02 477 ALA B C 1
ATOM 8003 O O . ALA B 1 477 ? -37.594 31.062 -32.562 1 21.02 477 ALA B O 1
ATOM 8004 N N . ASN B 1 478 ? -38.906 29.672 -31.297 1 18.16 478 ASN B N 1
ATOM 8005 C CA . ASN B 1 478 ? -39.844 30.719 -31.625 1 18.16 478 ASN B CA 1
ATOM 8006 C C . ASN B 1 478 ? -39.25 32.094 -31.422 1 18.16 478 ASN B C 1
ATOM 8008 O O . ASN B 1 478 ? -38.625 32.375 -30.391 1 18.16 478 ASN B O 1
ATOM 8012 N N . LEU B 1 479 ? -38.969 32.781 -32.562 1 19.59 479 LEU B N 1
ATOM 8013 C CA . LEU B 1 479 ? -38.656 34.156 -32.969 1 19.59 479 LEU B CA 1
ATOM 8014 C C . LEU B 1 479 ? -39.5 35.156 -32.219 1 19.59 479 LEU B C 1
ATOM 8016 O O . LEU B 1 479 ? -39.531 36.344 -32.531 1 19.59 479 LEU B O 1
ATOM 8020 N N . GLY B 1 480 ? -40.219 34.625 -31.141 1 17.62 480 GLY B N 1
ATOM 8021 C CA . GLY B 1 480 ? -41.281 35.625 -30.922 1 17.62 480 GLY B CA 1
ATOM 8022 C C . GLY B 1 480 ? -40.719 37 -30.609 1 17.62 480 GLY B C 1
ATOM 8023 O O . GLY B 1 480 ? -39.75 37.125 -29.875 1 17.62 480 GLY B O 1
ATOM 8024 N N . ASN B 1 481 ? -40.906 37.906 -31.516 1 19.72 481 ASN B N 1
ATOM 8025 C CA . ASN B 1 481 ? -40.719 39.312 -31.719 1 19.72 481 ASN B CA 1
ATOM 8026 C C . ASN B 1 481 ? -41.188 40.125 -30.516 1 19.72 481 ASN B C 1
ATOM 8028 O O . ASN B 1 481 ? -41.344 41.344 -30.609 1 19.72 481 ASN B O 1
ATOM 8032 N N . GLN B 1 482 ? -41.406 39.406 -29.375 1 17.62 482 GLN B N 1
ATOM 8033 C CA . GLN B 1 482 ? -42.312 40.281 -28.625 1 17.62 482 GLN B CA 1
ATOM 8034 C C . GLN B 1 482 ? -41.688 41.656 -28.375 1 17.62 482 GLN B C 1
ATOM 8036 O O . GLN B 1 482 ? -40.531 41.719 -27.922 1 17.62 482 GLN B O 1
ATOM 8041 N N . ILE B 1 483 ? -42.312 42.531 -28.938 1 18.5 483 ILE B N 1
ATOM 8042 C CA . ILE B 1 483 ? -42.25 44 -29.094 1 18.5 483 ILE B CA 1
ATOM 8043 C C . ILE B 1 483 ? -42.188 44.656 -27.719 1 18.5 483 ILE B C 1
ATOM 8045 O O . ILE B 1 483 ? -43.125 44.5 -26.906 1 18.5 483 ILE B O 1
ATOM 8049 N N . TYR B 1 484 ? -41.125 44.312 -26.953 1 17.8 484 TYR B N 1
ATOM 8050 C CA . TYR B 1 484 ? -41.094 45.062 -25.703 1 17.8 484 TYR B CA 1
ATOM 8051 C C . TYR B 1 484 ? -41.5 46.5 -25.922 1 17.8 484 TYR B C 1
ATOM 8053 O O . TYR B 1 484 ? -41.094 47.125 -26.891 1 17.8 484 TYR B O 1
ATOM 8061 N N . PRO B 1 485 ? -42.656 46.812 -25.438 1 17.53 485 PRO B N 1
ATOM 8062 C CA . PRO B 1 485 ? -43.281 48.156 -25.578 1 17.53 485 PRO B CA 1
ATOM 8063 C C . PRO B 1 485 ? -42.312 49.281 -25.219 1 17.53 485 PRO B C 1
ATOM 8065 O O . PRO B 1 485 ? -41.406 49.094 -24.391 1 17.53 485 PRO B O 1
ATOM 8068 N N . LEU B 1 486 ? -42.094 50.125 -26.188 1 17.73 486 LEU B N 1
ATOM 8069 C CA . LEU B 1 486 ? -41.344 51.375 -26.344 1 17.73 486 LEU B CA 1
ATOM 8070 C C . LEU B 1 486 ? -41.625 52.344 -25.188 1 17.73 486 LEU B C 1
ATOM 8072 O O . LEU B 1 486 ? -42.5 53.188 -25.297 1 17.73 486 LEU B O 1
ATOM 8076 N N . TYR B 1 487 ? -42.062 51.812 -23.969 1 17.22 487 TYR B N 1
ATOM 8077 C CA . TYR B 1 487 ? -42.562 52.969 -23.25 1 17.22 487 TYR B CA 1
ATOM 8078 C C . TYR B 1 487 ? -41.625 54.156 -23.359 1 17.22 487 TYR B C 1
ATOM 8080 O O . TYR B 1 487 ? -40.406 54 -23.094 1 17.22 487 TYR B O 1
ATOM 8088 N N . ASN B 1 488 ? -42.094 55.219 -24.125 1 17.34 488 ASN B N 1
ATOM 8089 C CA . ASN B 1 488 ? -41.781 56.531 -24.703 1 17.34 488 ASN B CA 1
ATOM 8090 C C . ASN B 1 488 ? -40.969 57.406 -23.734 1 17.34 488 ASN B C 1
ATOM 8092 O O . ASN B 1 488 ? -40.812 57.031 -22.562 1 17.34 488 ASN B O 1
ATOM 8096 N N . HIS B 1 489 ? -41.562 58.594 -23.578 1 17.44 489 HIS B N 1
ATOM 8097 C CA . HIS B 1 489 ? -41.281 59.969 -23.969 1 17.44 489 HIS B CA 1
ATOM 8098 C C . HIS B 1 489 ? -40.688 60.75 -22.797 1 17.44 489 HIS B C 1
ATOM 8100 O O . HIS B 1 489 ? -39.938 61.719 -23 1 17.44 489 HIS B O 1
ATOM 8106 N N . LEU B 1 490 ? -41.094 60.5 -21.484 1 17.12 490 LEU B N 1
ATOM 8107 C CA . LEU B 1 490 ? -41.5 61.75 -20.891 1 17.12 490 LEU B CA 1
ATOM 8108 C C . LEU B 1 490 ? -40.312 62.656 -20.672 1 17.12 490 LEU B C 1
ATOM 8110 O O . LEU B 1 490 ? -40.469 63.781 -20.172 1 17.12 490 LEU B O 1
ATOM 8114 N N . LEU B 1 491 ? -39.062 62.219 -20.641 1 16.91 491 LEU B N 1
ATOM 8115 C CA . LEU B 1 491 ? -38.312 63.156 -19.844 1 16.91 491 LEU B CA 1
ATOM 8116 C C . LEU B 1 491 ? -38.156 64.5 -20.578 1 16.91 491 LEU B C 1
ATOM 8118 O O . LEU B 1 491 ? -37.25 65.25 -20.266 1 16.91 491 LEU B O 1
ATOM 8122 N N . ILE B 1 492 ? -38.938 64.875 -21.625 1 17.17 492 ILE B N 1
ATOM 8123 C CA . ILE B 1 492 ? -38.375 65.938 -22.422 1 17.17 492 ILE B CA 1
ATOM 8124 C C . ILE B 1 492 ? -38.188 67.188 -21.547 1 17.17 492 ILE B C 1
ATOM 8126 O O . ILE B 1 492 ? -37.125 67.812 -21.516 1 17.17 492 ILE B O 1
ATOM 8130 N N . PHE B 1 493 ? -39.281 68.125 -21.422 1 16.22 493 PHE B N 1
ATOM 8131 C CA . PHE B 1 493 ? -39.438 69.438 -22.094 1 16.22 493 PHE B CA 1
ATOM 8132 C C . PHE B 1 493 ? -39.094 70.562 -21.141 1 16.22 493 PHE B C 1
ATOM 8134 O O . PHE B 1 493 ? -39.938 70.938 -20.328 1 16.22 493 PHE B O 1
ATOM 8141 N N . LEU B 1 494 ? -38.375 70.625 -20.062 1 19.08 494 LEU B N 1
ATOM 8142 C CA . LEU B 1 494 ? -38.5 71.938 -19.438 1 19.08 494 LEU B CA 1
ATOM 8143 C C . LEU B 1 494 ? -38.25 73.062 -20.453 1 19.08 494 LEU B C 1
ATOM 8145 O O . LEU B 1 494 ? -37.219 73.062 -21.109 1 19.08 494 LEU B O 1
ATOM 8149 N N . PRO B 1 495 ? -39.5 74.062 -20.797 1 16.98 495 PRO B N 1
ATOM 8150 C CA . PRO B 1 495 ? -39.844 75.062 -21.75 1 16.98 495 PRO B CA 1
ATOM 8151 C C . PRO B 1 495 ? -38.906 76.312 -21.672 1 16.98 495 PRO B C 1
ATOM 8153 O O . PRO B 1 495 ? -38.125 76.438 -20.719 1 16.98 495 PRO B O 1
ATOM 8156 N N . ILE B 1 496 ? -39.688 77.5 -22.094 1 19.2 496 ILE B N 1
ATOM 8157 C CA . ILE B 1 496 ? -39.688 78.625 -23.062 1 19.2 496 ILE B CA 1
ATOM 8158 C C . ILE B 1 496 ? -39.406 79.938 -22.359 1 19.2 496 ILE B C 1
ATOM 8160 O O . ILE B 1 496 ? -40.125 80.312 -21.438 1 19.2 496 ILE B O 1
ATOM 8164 N N . ALA B 1 497 ? -38.25 80.562 -22.125 1 21.14 497 ALA B N 1
ATOM 8165 C CA . ALA B 1 497 ? -37.969 82 -21.953 1 21.14 497 ALA B CA 1
ATOM 8166 C C . ALA B 1 497 ? -38.719 82.812 -23 1 21.14 497 ALA B C 1
ATOM 8168 O O . ALA B 1 497 ? -38.281 82.875 -24.156 1 21.14 497 ALA B O 1
ATOM 8169 N N . ILE B 1 498 ? -40.094 82.938 -23.141 1 19.05 498 ILE B N 1
ATOM 8170 C CA . ILE B 1 498 ? -40.625 83.938 -24.031 1 19.05 498 ILE B CA 1
ATOM 8171 C C . ILE B 1 498 ? -40.312 85.375 -23.516 1 19.05 498 ILE B C 1
ATOM 8173 O O . ILE B 1 498 ? -40.281 85.562 -22.297 1 19.05 498 ILE B O 1
ATOM 8177 N N . TYR B 1 499 ? -40.344 86.562 -24.438 1 21.41 499 TYR B N 1
ATOM 8178 C CA . TYR B 1 499 ? -40.312 87.938 -24.938 1 21.41 499 TYR B CA 1
ATOM 8179 C C . TYR B 1 499 ? -41.406 88.75 -24.297 1 21.41 499 TYR B C 1
ATOM 8181 O O . TYR B 1 499 ? -41.219 89.938 -24 1 21.41 499 TYR B O 1
ATOM 8189 N N . ILE B 1 500 ? -42.781 88.438 -24.453 1 20.61 500 ILE B N 1
ATOM 8190 C CA . ILE B 1 500 ? -43.688 89.5 -24.875 1 20.61 500 ILE B CA 1
ATOM 8191 C C . ILE B 1 500 ? -43.75 90.562 -23.781 1 20.61 500 ILE B C 1
ATOM 8193 O O . ILE B 1 500 ? -43.062 90.5 -22.766 1 20.61 500 ILE B O 1
ATOM 8197 N N . ILE B 1 501 ? -44.844 91.375 -24.047 1 23.16 501 ILE B N 1
ATOM 8198 C CA . ILE B 1 501 ? -45.688 92.562 -24.344 1 23.16 501 ILE B CA 1
ATOM 8199 C C . ILE B 1 501 ? -46.438 92.938 -23.078 1 23.16 501 ILE B C 1
ATOM 8201 O O . ILE B 1 501 ? -46.469 94.125 -22.719 1 23.16 501 ILE B O 1
ATOM 8205 N N . LEU B 1 502 ? -47.719 92.562 -22.922 1 22.09 502 LEU B N 1
ATOM 8206 C CA . LEU B 1 502 ? -48.781 93.375 -22.281 1 22.09 502 LEU B CA 1
ATOM 8207 C C . LEU B 1 502 ? -48.625 93.312 -20.766 1 22.09 502 LEU B C 1
ATOM 8209 O O . LEU B 1 502 ? -48.375 92.312 -20.172 1 22.09 502 LEU B O 1
#

Radius of gyration: 37.53 Å; Cα contacts (8 Å, |Δi|>4): 1468; chains: 2; bounding box: 108×167×146 Å

Solvent-accessible surface area (backbone atoms only — not comparable to full-atom values): 57337 Å² total; per-residue (Å²): 136,76,90,74,72,75,85,72,72,73,80,68,66,80,74,66,74,87,71,77,75,90,70,79,77,76,76,76,80,73,75,74,51,56,62,48,73,72,74,78,67,80,77,75,83,70,84,80,81,80,69,80,59,99,70,81,76,78,82,76,86,75,84,76,56,54,47,64,79,80,77,70,85,77,78,53,79,57,66,60,58,91,58,47,61,32,39,37,39,39,29,21,25,26,38,52,36,40,81,52,52,65,51,82,74,51,77,70,52,86,68,43,68,52,49,64,51,23,52,27,53,67,8,50,48,38,19,26,40,39,13,45,43,46,44,60,28,46,70,66,75,57,70,46,43,72,38,70,72,29,47,47,40,39,19,17,77,51,53,29,16,35,29,25,45,47,31,20,44,33,43,38,24,36,42,48,78,72,52,52,70,55,85,88,41,73,56,51,74,76,60,66,44,73,40,35,75,43,36,40,44,81,47,40,45,30,66,60,54,47,65,48,45,43,38,56,71,61,48,64,35,67,73,47,41,52,52,49,67,74,37,47,69,61,52,51,49,40,56,70,63,33,64,71,45,65,60,44,80,83,38,44,63,61,41,41,15,34,50,18,40,42,53,49,49,29,58,61,68,68,44,84,71,57,64,69,50,63,63,34,73,49,100,90,30,39,37,67,55,43,51,56,57,37,50,71,29,47,61,39,67,38,42,51,35,28,71,31,70,67,33,10,41,68,36,9,7,37,38,45,28,51,52,51,50,54,53,50,46,38,71,73,34,53,88,76,40,67,52,33,36,36,41,37,17,26,37,63,29,30,51,47,8,32,39,42,59,72,33,34,63,62,84,75,77,56,58,31,14,40,37,33,38,37,33,24,53,69,96,50,54,25,32,34,58,29,25,34,39,68,35,67,56,95,75,32,81,74,49,48,46,38,26,74,41,51,60,25,73,69,45,52,70,56,32,44,93,95,52,34,26,45,43,67,59,51,51,60,72,34,53,89,49,39,40,81,60,54,54,79,65,33,74,68,66,48,81,48,73,76,72,75,76,71,68,82,69,78,66,75,74,74,76,74,77,75,68,76,68,79,67,77,70,69,73,70,70,76,70,78,80,74,82,73,78,80,80,92,82,75,83,93,84,84,83,77,88,74,79,72,81,115,140,72,96,79,76,80,91,81,75,86,70,72,73,79,69,67,79,77,71,76,72,89,66,79,77,76,75,76,78,71,72,75,47,63,74,71,74,71,74,79,67,80,68,75,83,66,85,79,79,90,42,83,98,26,41,79,78,78,78,76,83,72,83,74,62,79,55,67,74,89,80,73,83,70,80,50,78,57,66,62,60,90,57,48,61,31,39,36,38,40,31,20,26,27,38,51,36,38,81,50,54,63,50,84,66,61,49,76,47,91,67,36,70,53,50,65,51,23,52,23,53,68,8,50,47,39,18,26,41,39,13,46,43,46,44,60,28,47,70,67,76,56,69,46,44,73,40,70,70,29,46,47,42,39,19,17,77,50,54,28,15,35,30,26,46,46,32,22,44,34,43,41,23,35,45,48,78,73,51,52,70,54,85,90,44,73,56,52,73,74,58,67,44,74,40,36,77,40,36,39,41,81,50,40,44,31,68,59,54,46,64,47,44,43,39,57,71,60,48,64,34,67,72,48,41,51,53,48,66,75,38,47,70,59,52,51,48,39,58,72,56,37,73,72,43,67,62,44,79,82,39,44,64,61,40,42,16,34,49,17,39,42,52,49,49,30,57,62,68,69,44,82,69,57,66,68,49,64,64,35,72,49,100,90,30,37,35,68,53,41,51,57,56,36,49,71,28,48,60,39,66,38,42,52,35,28,70,32,70,69,34,10,41,69,36,9,6,36,38,45,28,51,52,52,49,53,53,50,46,39,71,73,33,54,88,76,39,66,52,34,37,37,40,37,19,26,37,62,29,29,50,47,8,32,40,40,60,72,33,35,64,62,84,76,78,58,59,29,14,42,38,33,38,38,32,24,55,70,94,50,53,26,31,35,57,29,26,33,40,66,36,68,56,96,74,33,80,75,48,49,46,37,24,61,40,52,61,24,75,68,44,53,71,56,32,44,92,94,52,36,26,43,42,67,60,51,51,59,72,34,52,89,50,39,41,81,58,55,53,77,66,32,73,69,66,46,83,48,73,75,71,74,76,70,69,82,68,78,65,75,73,72,75,76,76,74,70,77,69,80,68,77,71,67,74,70,71,74,69,75,67,76,70,71,77,72,81,79,69,76,83,68,76,88,90,78,91,82,82,92,82,131

Nearest PDB structures (foldseek):
  1nd5-assembly1_B  TM=8.045E-01  e=1.244E-17  Homo sapiens
  4e3w-assembly1_B  TM=7.937E-01  e=1.482E-17  Francisella tularensis subsp. holarctica LVS
  1rpt-assembly1_A-2  TM=8.308E-01  e=9.565E-17  Rattus norvegicus
  3it0-assembly1_A  TM=7.976E-01  e=2.362E-17  Francisella tularensis subsp. holarctica LVS
  8xj4-assembly1_A  TM=8.102E-01  e=1.280E-16  Homo sapiens

Sequence (1004 aa):
MSKYFFFIIIITFLLFLNFFTNKVSASSYKNLIRKREEIVDNEPNSTEIFDDPDVNVLLNKTNLSNNESIIETETKELDIDPDAVMVLYVIRHGNRNPSKYFEENSLKRGWGEEGPLELNRRGKNEAFNFGVRLRHFLKGLIKRNFNSSEINLYTSSANRCQMTLQLISAAVFRPIGYGYWKDNLDWSPTPYTIDDEILRPYTKKCDAIENSWNPIISEKLSEIEDIVSSNQDIINFFIRNGENFNFDKNRSFNDLANVADNLHNYKIYRKPFPDFITKANFSNYNSSTLIDKVMTFIEGSQIVCANDEKCGYLMGGRLLSHIKNELIKKANETHNYPVKMIGYASHTEIVLSVMKLMGIDQNEIRTGCGFIIQLREKPFWSIKILKHNTIYQNNRLTGHSITIANYSKYLKNMSIGDGWIGLQNFTKFIQNKTIDNWEEICPTCTKLKDIKHYEKSNIKISGDTFNPKSENLTLIANLGNQIYPLYNHLLIFLPIAIYIILMSKYFFFIIIITFLLFLNFFTNKVSASSYKNLIRKREEIVDNEPNSTEIFDDPDVNVLLNKTNLSNNESIIETETKELDIDPDAVMVLYVIRHGNRNPSKYFEENSLKRGWGEEGPLELNRRGKNEAFNFGVRLRHFLKGLIKRNFNSSEINLYTSSANRCQMTLQLISAAVFRPIGYGYWKDNLDWSPTPYTIDDEILRPYTKKCDAIENSWNPIISEKLSEIEDIVSSNQDIINFFIRNGENFNFDKNRSFNDLANVADNLHNYKIYRKPFPDFITKANFSNYNSSTLIDKVMTFIEGSQIVCANDEKCGYLMGGRLLSHIKNELIKKANETHNYPVKMIGYASHTEIVLSVMKLMGIDQNEIRTGCGFIIQLREKPFWSIKILKHNTIYQNNRLTGHSITIANYSKYLKNMSIGDGWIGLQNFTKFIQNKTIDNWEEICPTCTKLKDIKHYEKSNIKISGDTFNPKSENLTLIANLGNQIYPLYNHLLIFLPIAIYIIL